Protein AF-A0A061GTA0-F1 (afdb_monomer_lite)

Sequence (933 aa):
MACRKNLREWRHTVELLHTHPSEIAGMGGYVFPLLKFSYDNLNEASAQNCFLYCSLFPEAYNIRIDELIDLWIGEGFLDGADPCGQGEYIVGTLKLAYLLESDESKQCVRMHDIVRHMALWLARDQGKNKNKVLVAKSGRITDQELTKWEEANWISLFGGSSRVKIDYSPSCHYLSTLLLRDAQLESFPKGFFDSMPALKVLDLSGNRGLVELPSNIGNVTTLRYLNLSLTSIAKLPTGLGNLRNLRCLLLDYTVNLKWIPKELISNLLCLQVYSKINGVTEDFLSVKVPPSAAEIAFLEVLECLGDIKKIGITLLCAPSFEKILRSCTLRSCIRKLTFIECTCLISIYFTEELSNLERLEIFHCSSLKQFKVSEGCKLCNLSKVYIGVCPLLLNLNCLAYVRNLEILTIVDCKSLKEVTSETMAFPGLKTISLTRLKNLKSICPSPSCFPSLLEIEVSKCPSLRQLPFDVESANFLQKIRGETEWWDGLVWDDEAVKDACLLKFISTPFELLQIKKDDAFPKTSSFKDGVQIVSQTEAETPPPAKLSKTDTYNQLNLEDTEALEYHNSRKEMMKKGKGTLRPNLKLFLPSPADISFPKFPTKSGSFKDGDLLVNKDGVRIVSQSEPEARPPIKPSEADMDNQLNLEDIDAIKVISNGNGRIVQLVQHKWTGQFFALKIIQMNIEESARKQIAIELKINQSSQCPYVVVCYQSFYTNGAISIILEYMDGGSLADFLKKVKSIPEPYLAAICKQVLKGLMYLHHEKHIIHRDLKPSKLLINHRGEVKITDFHVSAILASPSERANTFVGTYTCMSPERIVGASYGIKADIWSLGLVLLECATGKFPYTPPEQAEGWTNLYELMERIVEESPPCAPSEQFSPEFCSFISACLQKDPKERKSARELLVHSFLNMYDDLDVDLSSYFSNAKSPLESL

Foldseek 3Di:
DVPDDDPVSVVVVVVCCQPPVCPPVCQLPPVLVVLCVLLVPPPDPLLNVLLLVLLQDDAPDWAFQVRSLLVSVLLVSQPDPDSSVVSVVSVLSCVVSVQWDADPVSRTIHGHSSSSSSSLCVQCVVVPRNLQEAHDAADADDPVNLQSQLNYQEHHYEHYPDAYDDPDAHQNANHQYDHCYLRLYQDDDPCNCVSYQNYRYDAPENNQNHQDDHLCVLVNLNHAEDAPANYCHQAHHLSLLSNLNHQEDHHEQNQNPLDYPLSSLLSNLNHAYDAYHHDDDPCCVVDPDDPPVRLLVSVVSVLPNPNHAAYHDEDAEDVSVVSQLPRPSSLRHYQHYEYEPHQVPQEAEAAAESCNHAEYYYENNANHAYYYYDDPHDVNNHAYYYYENHQNHAEQQRQQRHANHAEEAYYQNANYQENHADAQGHNNYAEYHAYLHANHQAHYDALNRYNRYAEYAHENHQNHQEYRDDLVSLQNHQAYEYAPVNLVRHDDPDVSSNVSNVVRYDYDDPVCVVVVCPVPHDDDDDDDDDDDDDDDDDDDDDDDDDDDDDDDDDDDDDDDDDDDDDDDDDDDDDDDDDDDDDDDDDDDDDDPPPDPPDDDADPQQWDDDDQWTQGPVGIDGHDPPDCDQQDDDDLDPPPQPRDDDPVQKAFDAWPDDDDQKTWTWIAGNPNRDIWIKIKGQAPDDPSLVVVVQVLLVVQSPDPQQQAWRWRHWDDDDRIIITTIHDAPLAFQVVVCVLVLADDLLLLLLLLLSNLSQLCCQCPVVVFAQQQDARNQWGHHLQLHIHGDPSVVVVSCVDPVNVVVPPDDGCLLFALCVLVPHDDGSLRVLSSVLQRSLCRHNSHRQDDDPPPDPHDPDDVSSNCCNNPPDFGFRDPVRDDPQNRVLSVLSNDNPSVSRDGSVRSSPGCSSCVCVVVPDDSSVVSPVSDDPPPPD

InterPro domains:
  IPR000719 Protein kinase domain [PF00069] (653-909)
  IPR000719 Protein kinase domain [PS50011] (649-909)
  IPR011009 Protein kinase-like domain superfamily [SSF56112] (645-917)
  IPR032675 Leucine-rich repeat domain superfamily [G3DSA:3.80.10.10] (161-484)
  IPR036388 Winged helix-like DNA-binding domain superfamily [G3DSA:1.10.10.10] (34-120)
  IPR055414 Disease resistance R13L4/SHOC-2-like, LRR domain [PF23598] (171-459)
  IPR058922 Disease resistance protein, winged helix domain [PF23559] (56-119)

Secondary structure (DSSP, 8-state):
-TT--SHHHHHHHHHHHHH-GGGSTTIIIIIHHHHHHHHHT-S-HHHHHHHHHHTTSPTT--EEHHHHHHHHHHHTS--SS-HHHHHHHHHHHHHHTTSSEE-TTSSEEE--HHHHHHHHHHHTTTTT-SSSEEEEE-----HHHHGGGGG-SEEEEE--SS-----S----TT--EEEEES-------TTGGGG-TT--EEE-TT-TT-----GGGGG-TT--EEE-TT-------GGGGG-TT--EEE-TT-TT-----HHHHTT-TT--EEEEPPP--GGGGG--PPPHHHHHHHHHHHHT-TT--EEEEEE-SHHHHHHHHH-HHHHHHEEEEEEES-TT--EEEE-S--TT--EEEEES-TT--EEEE-TT---TT--EEEEES-TT----GGGGG-TT--EEEEE--TT-S-S---TT--TT--EEEEES-TT---S-S-GGG-TT--EEEEES-TT-------HHHHHH--EEEE-HHHHTT---S-HHHHHHHHTTEEE--TTGGGTTTTTTSPPPPP------------------------------------------------------PPP----PPPPTTS-----PPPTTS-EEETTEEEETTEEEE--TT----PPPPP--TTSGGGS--GGGEEEEEEEEEETTEEEEEEEETTT--EEEEEEEE----HHHHHHHHHHHHHGGG---TTB--EEEEEEETTEEEEEEE--TTEEHHHHHHHHSS--HHHHHHHHHHHHHHHHIIIIIS----S--SGGGEEE-TTS-EEE--TTHHHHTTSHHHHHH--SS--TT--HHHHTT----THHHHHHHHHHHHHHHHSS-S----TT-SS-SSHHHHHHHHHHSPPP---TTTS-HHHHHHHHHH--SSTTTSPPHHHHTT-GGGTTTGGG---HHHHHHHS--TTS--

Radius of gyration: 36.28 Å; chains: 1; bounding box: 116×102×75 Å

Organism: Theobroma cacao (NCBI:txid3641)

pLDDT: mean 76.27, std 21.51, range [21.72, 98.62]

Structure (mmCIF, N/CA/C/O backbone):
data_AF-A0A061GTA0-F1
#
_entry.id   AF-A0A061GTA0-F1
#
loop_
_atom_site.group_PDB
_atom_site.id
_atom_site.type_symbol
_atom_site.label_atom_id
_atom_site.label_alt_id
_atom_site.label_comp_id
_atom_site.label_asym_id
_atom_site.label_entity_id
_atom_site.label_seq_id
_atom_site.pdbx_PDB_ins_code
_atom_site.Cartn_x
_atom_site.Cartn_y
_atom_site.Cartn_z
_atom_site.occupancy
_atom_site.B_iso_or_equiv
_atom_site.auth_seq_id
_atom_site.auth_comp_id
_atom_site.auth_asym_id
_atom_site.auth_atom_id
_atom_site.pdbx_PDB_model_num
ATOM 1 N N . MET A 1 1 ? -6.473 -31.553 -17.416 1.00 48.03 1 MET A N 1
ATOM 2 C CA . MET A 1 1 ? -5.733 -32.339 -16.395 1.00 48.03 1 MET A CA 1
ATOM 3 C C . MET A 1 1 ? -6.376 -33.691 -16.087 1.00 48.03 1 MET A C 1
ATOM 5 O O . MET A 1 1 ? -5.634 -34.659 -16.006 1.00 48.03 1 MET A O 1
ATOM 9 N N . ALA A 1 2 ? -7.710 -33.796 -15.986 1.00 39.97 2 ALA A N 1
ATOM 10 C CA . ALA A 1 2 ? -8.455 -35.014 -15.604 1.00 39.97 2 ALA A CA 1
ATOM 11 C C . ALA A 1 2 ? -8.197 -36.314 -16.416 1.00 39.97 2 ALA A C 1
ATOM 13 O O . ALA A 1 2 ? -8.739 -37.358 -16.079 1.00 39.97 2 ALA A O 1
ATOM 14 N N . CYS A 1 3 ? -7.380 -36.280 -17.473 1.00 47.53 3 CYS A N 1
ATOM 15 C CA . CYS A 1 3 ? -7.116 -37.418 -18.359 1.00 47.53 3 CYS A CA 1
ATOM 16 C C . CYS A 1 3 ? -5.895 -38.272 -17.954 1.00 47.53 3 CYS A C 1
ATOM 18 O O . CYS A 1 3 ? -5.651 -39.296 -18.591 1.00 47.53 3 CYS A O 1
ATOM 20 N N . ARG A 1 4 ? -5.089 -37.846 -16.965 1.00 54.09 4 ARG A N 1
ATOM 21 C CA . ARG A 1 4 ? -3.875 -38.571 -16.534 1.00 54.09 4 ARG A CA 1
ATOM 22 C C . ARG A 1 4 ? -4.227 -39.748 -15.626 1.00 54.09 4 ARG A C 1
ATOM 24 O O . ARG A 1 4 ? -4.974 -39.570 -14.667 1.00 54.09 4 ARG A O 1
ATOM 31 N N . LYS A 1 5 ? -3.671 -40.932 -15.904 1.00 63.81 5 LYS A N 1
ATOM 32 C CA . LYS A 1 5 ? -4.087 -42.204 -15.276 1.00 63.81 5 LYS A CA 1
ATOM 33 C C . LYS A 1 5 ? -3.120 -42.762 -14.229 1.00 63.81 5 LYS A C 1
ATOM 35 O O . LYS A 1 5 ? -3.458 -43.739 -13.569 1.00 63.81 5 LYS A O 1
ATOM 40 N N . ASN A 1 6 ? -1.929 -42.184 -14.056 1.00 69.44 6 ASN A N 1
ATOM 41 C CA . ASN A 1 6 ? -0.966 -42.641 -13.046 1.00 69.44 6 ASN A CA 1
ATOM 42 C C . ASN A 1 6 ? -0.129 -41.502 -12.440 1.00 69.44 6 ASN A C 1
ATOM 44 O O . ASN A 1 6 ? -0.058 -40.392 -12.968 1.00 69.44 6 ASN A O 1
ATOM 48 N N . LEU A 1 7 ? 0.542 -41.807 -11.325 1.00 65.50 7 LEU A N 1
ATOM 49 C CA . LEU A 1 7 ? 1.320 -40.846 -10.537 1.00 65.50 7 LEU A CA 1
ATOM 50 C C . LEU A 1 7 ? 2.519 -40.245 -11.300 1.00 65.50 7 LEU A C 1
ATOM 52 O O . LEU A 1 7 ? 2.919 -39.122 -11.003 1.00 65.50 7 LEU A O 1
ATOM 56 N N . ARG A 1 8 ? 3.103 -40.966 -12.272 1.00 69.00 8 ARG A N 1
ATOM 57 C CA . ARG A 1 8 ? 4.239 -40.463 -13.070 1.00 69.00 8 ARG A CA 1
ATOM 58 C C . ARG A 1 8 ? 3.771 -39.436 -14.096 1.00 69.00 8 ARG A C 1
ATOM 60 O O . ARG A 1 8 ? 4.341 -38.354 -14.159 1.00 69.00 8 ARG A O 1
ATOM 67 N N . GLU A 1 9 ? 2.689 -39.728 -14.819 1.00 68.50 9 GLU A N 1
ATOM 68 C CA . GLU A 1 9 ? 2.014 -38.758 -15.691 1.00 68.50 9 GLU A CA 1
ATOM 69 C C . GLU A 1 9 ? 1.574 -37.504 -14.929 1.00 68.50 9 GLU A C 1
ATOM 71 O O . GLU A 1 9 ? 1.699 -36.395 -15.449 1.00 68.50 9 GLU A O 1
ATOM 76 N N . TRP A 1 10 ? 1.065 -37.670 -13.703 1.00 65.06 10 TRP A N 1
ATOM 77 C CA . TRP A 1 10 ? 0.664 -36.551 -12.851 1.00 65.06 10 TRP A CA 1
ATOM 78 C C . TRP A 1 10 ? 1.864 -35.693 -12.438 1.00 65.06 10 TRP A C 1
ATOM 80 O O . TRP A 1 10 ? 1.846 -34.490 -12.684 1.00 65.06 10 TRP A O 1
ATOM 90 N N . ARG A 1 11 ? 2.937 -36.303 -11.908 1.00 67.38 11 ARG A N 1
ATOM 91 C CA . ARG A 1 11 ? 4.183 -35.592 -11.559 1.00 67.38 11 ARG A CA 1
ATOM 92 C C . ARG A 1 11 ? 4.781 -34.861 -12.760 1.00 67.38 11 ARG A C 1
ATOM 94 O O . ARG A 1 11 ? 5.059 -33.677 -12.649 1.00 67.38 11 ARG A O 1
ATOM 101 N N . HIS A 1 12 ? 4.877 -35.518 -13.913 1.00 70.44 12 HIS A N 1
ATOM 102 C CA . HIS A 1 12 ? 5.381 -34.901 -15.141 1.00 70.44 12 HIS A CA 1
ATOM 103 C C . HIS A 1 12 ? 4.465 -33.775 -15.665 1.00 70.44 12 HIS A C 1
ATOM 105 O O . HIS A 1 12 ? 4.938 -32.783 -16.206 1.00 70.44 12 HIS A O 1
ATOM 111 N N . THR A 1 13 ? 3.144 -33.867 -15.461 1.00 63.06 13 THR A N 1
ATOM 112 C CA . THR A 1 13 ? 2.215 -32.772 -15.810 1.00 63.06 13 THR A CA 1
ATOM 113 C C . THR A 1 13 ? 2.335 -31.584 -14.846 1.00 63.06 13 THR A C 1
ATOM 115 O O . THR A 1 13 ? 2.173 -30.448 -15.279 1.00 63.06 13 THR A O 1
ATOM 118 N N . VAL A 1 14 ? 2.659 -31.817 -13.570 1.00 63.97 14 VAL A N 1
ATOM 119 C CA . VAL A 1 14 ? 2.977 -30.759 -12.589 1.00 63.97 14 VAL A CA 1
ATOM 120 C C . VAL A 1 14 ? 4.335 -30.115 -12.886 1.00 63.97 14 VAL A C 1
ATOM 122 O O . VAL A 1 14 ? 4.463 -28.898 -12.872 1.00 63.97 14 VAL A O 1
ATOM 125 N N . GLU A 1 15 ? 5.334 -30.908 -13.255 1.00 67.06 15 GLU A N 1
ATOM 126 C CA . GLU A 1 15 ? 6.640 -30.428 -13.722 1.00 67.06 15 GLU A CA 1
ATOM 127 C C . GLU A 1 15 ? 6.512 -29.571 -14.998 1.00 67.06 15 GLU A C 1
ATOM 129 O O . GLU A 1 15 ? 7.105 -28.495 -15.092 1.00 67.06 15 GLU A O 1
ATOM 134 N N . LEU A 1 16 ? 5.648 -29.972 -15.939 1.00 66.81 16 LEU A N 1
ATOM 135 C CA . LEU A 1 16 ? 5.261 -29.152 -17.094 1.00 66.81 16 LEU A CA 1
ATOM 136 C C . LEU A 1 16 ? 4.501 -27.874 -16.699 1.00 66.81 16 LEU A C 1
ATOM 138 O O . LEU A 1 16 ? 4.692 -26.858 -17.359 1.00 66.81 16 LEU A O 1
ATOM 142 N N . LEU A 1 17 ? 3.685 -27.878 -15.636 1.00 65.06 17 LEU A N 1
ATOM 143 C CA . LEU A 1 17 ? 3.000 -26.666 -15.151 1.00 65.06 17 LEU A CA 1
ATOM 144 C C . LEU A 1 17 ? 3.989 -25.620 -14.627 1.00 65.06 17 LEU A C 1
ATOM 146 O O . LEU A 1 17 ? 3.835 -24.445 -14.939 1.00 65.06 17 LEU A O 1
ATOM 150 N N . HIS A 1 18 ? 5.008 -26.036 -13.872 1.00 61.31 18 HIS A N 1
ATOM 151 C CA . HIS A 1 18 ? 6.006 -25.113 -13.318 1.00 61.31 18 HIS A CA 1
ATOM 152 C C . HIS A 1 18 ? 7.098 -24.695 -14.319 1.00 61.31 18 HIS A C 1
ATOM 154 O O . HIS A 1 18 ? 7.814 -23.730 -14.061 1.00 61.31 18 HIS A O 1
ATOM 160 N N . THR A 1 19 ? 7.260 -25.402 -15.446 1.00 60.12 19 THR A N 1
ATOM 161 C CA . THR A 1 19 ? 8.338 -25.119 -16.419 1.00 60.12 19 THR A CA 1
ATOM 162 C C . THR A 1 19 ? 7.836 -24.603 -17.769 1.00 60.12 19 THR A C 1
ATOM 164 O O . THR A 1 19 ? 8.342 -23.596 -18.260 1.00 60.12 19 THR A O 1
ATOM 167 N N . HIS A 1 20 ? 6.836 -25.256 -18.369 1.00 66.75 20 HIS A N 1
ATOM 168 C CA . HIS A 1 20 ? 6.352 -24.985 -19.729 1.00 66.75 20 HIS A CA 1
ATOM 169 C C . HIS A 1 20 ? 4.808 -25.018 -19.817 1.00 66.75 20 HIS A C 1
ATOM 171 O O . HIS A 1 20 ? 4.242 -25.736 -20.646 1.00 66.75 20 HIS A O 1
ATOM 177 N N . PRO A 1 21 ? 4.084 -24.230 -18.997 1.00 64.69 21 PRO A N 1
ATOM 178 C CA . PRO A 1 21 ? 2.625 -24.318 -18.874 1.00 64.69 21 PRO A CA 1
ATOM 179 C C . PRO A 1 21 ? 1.881 -24.073 -20.193 1.00 64.69 21 PRO A C 1
ATOM 181 O O . PRO A 1 21 ? 0.843 -24.685 -20.428 1.00 64.69 21 PRO A O 1
ATOM 184 N N . SER A 1 22 ? 2.420 -23.250 -21.099 1.00 64.56 22 SER A N 1
ATOM 185 C CA . SER A 1 22 ? 1.856 -23.019 -22.439 1.00 64.56 22 SER A CA 1
ATOM 186 C C . SER A 1 22 ? 1.857 -24.256 -23.348 1.00 64.56 22 SER A C 1
ATOM 188 O O . SER A 1 22 ? 1.065 -24.314 -24.285 1.00 64.56 22 SER A O 1
ATOM 190 N N . GLU A 1 23 ? 2.735 -25.231 -23.091 1.00 68.12 23 GLU A N 1
ATOM 191 C CA . GLU A 1 23 ? 2.877 -26.466 -23.882 1.00 68.12 23 GLU A CA 1
ATOM 192 C C . GLU A 1 23 ? 1.892 -27.560 -23.430 1.00 68.12 23 GLU A C 1
ATOM 194 O O . GLU A 1 23 ? 1.716 -28.581 -24.096 1.00 68.12 23 GLU A O 1
ATOM 199 N N . ILE A 1 24 ? 1.180 -27.330 -22.322 1.00 69.81 24 ILE A N 1
ATOM 200 C CA . ILE A 1 24 ? 0.100 -28.201 -21.867 1.00 69.81 24 ILE A CA 1
ATOM 201 C C . ILE A 1 24 ? -1.116 -28.002 -22.773 1.00 69.81 24 ILE A C 1
ATOM 203 O O . ILE A 1 24 ? -1.703 -26.918 -22.828 1.00 69.81 24 ILE A O 1
ATOM 207 N N . ALA A 1 25 ? -1.545 -29.080 -23.432 1.00 64.75 25 ALA A N 1
ATOM 208 C CA . ALA A 1 25 ? -2.754 -29.103 -24.250 1.00 64.75 25 ALA A CA 1
ATOM 209 C C . ALA A 1 25 ? -3.961 -28.528 -23.479 1.00 64.75 25 ALA A C 1
ATOM 211 O O . ALA A 1 25 ? -4.374 -29.064 -22.447 1.00 64.75 25 ALA A O 1
ATOM 212 N N . GLY A 1 26 ? -4.501 -27.417 -23.988 1.00 64.56 26 GLY A N 1
ATOM 213 C CA . GLY A 1 26 ? -5.561 -26.628 -23.354 1.00 64.56 26 GLY A CA 1
ATOM 214 C C . GLY A 1 26 ? -5.117 -25.241 -22.871 1.00 64.56 26 GLY A C 1
ATOM 215 O O . GLY A 1 26 ? -5.885 -24.293 -23.012 1.00 64.56 26 GLY A O 1
ATOM 216 N N . MET A 1 27 ? -3.888 -25.076 -22.365 1.00 71.69 27 MET A N 1
ATOM 217 C CA . MET A 1 27 ? -3.460 -23.817 -21.735 1.00 71.69 27 MET A CA 1
ATOM 218 C C . MET A 1 27 ? -3.352 -22.661 -22.734 1.00 71.69 27 MET A C 1
ATOM 220 O O . MET A 1 27 ? -4.172 -21.746 -22.692 1.00 71.69 27 MET A O 1
ATOM 224 N N . GLY A 1 28 ? -2.407 -22.722 -23.679 1.00 66.62 28 GLY A N 1
ATOM 225 C CA . GLY A 1 28 ? -2.210 -21.645 -24.660 1.00 66.62 28 GLY A CA 1
ATOM 226 C C . GLY A 1 28 ? -3.371 -21.456 -25.648 1.00 66.62 28 GLY A C 1
ATOM 227 O O . GLY A 1 28 ? -3.536 -20.369 -26.188 1.00 66.62 28 GLY A O 1
ATOM 228 N N . GLY A 1 29 ? -4.181 -22.497 -25.876 1.00 67.19 29 GLY A N 1
ATOM 229 C CA . GLY A 1 29 ? -5.280 -22.476 -26.851 1.00 67.19 29 GLY A CA 1
ATOM 230 C C . GLY A 1 29 ? -6.663 -22.122 -26.294 1.00 67.19 29 GLY A C 1
ATOM 231 O O . GLY A 1 29 ? -7.526 -21.736 -27.073 1.00 67.19 29 GLY A O 1
ATOM 232 N N . TYR A 1 30 ? -6.890 -22.259 -24.981 1.00 67.75 30 TYR A N 1
ATOM 233 C CA . TYR A 1 30 ? -8.213 -22.054 -24.368 1.00 67.75 30 TYR A CA 1
ATOM 234 C C . TYR A 1 30 ? -8.135 -21.284 -23.041 1.00 67.75 30 TYR A C 1
ATOM 236 O O . TYR A 1 30 ? -8.844 -20.298 -22.873 1.00 67.75 30 TYR A O 1
ATOM 244 N N . VAL A 1 31 ? -7.257 -21.676 -22.107 1.00 72.31 31 VAL A N 1
ATOM 245 C CA . VAL A 1 31 ? -7.199 -21.045 -20.770 1.00 72.31 31 VAL A CA 1
ATOM 246 C C . VAL A 1 31 ? -6.596 -19.639 -20.822 1.00 72.31 31 VAL A C 1
ATOM 248 O O . VAL A 1 31 ? -7.194 -18.699 -20.304 1.00 72.31 31 VAL A O 1
ATOM 251 N N . PHE A 1 32 ? -5.438 -19.465 -21.467 1.00 78.75 32 PHE A N 1
ATOM 252 C CA . PHE A 1 32 ? -4.806 -18.148 -21.579 1.00 78.75 32 PHE A CA 1
ATOM 253 C C . PHE A 1 32 ? -5.643 -17.158 -22.409 1.00 78.75 32 PHE A C 1
ATOM 255 O O . PHE A 1 32 ? -5.789 -16.034 -21.944 1.00 78.75 32 PHE A O 1
ATOM 262 N N . PRO A 1 33 ? -6.277 -17.526 -23.544 1.00 77.31 33 PRO A N 1
ATOM 263 C CA . PRO A 1 33 ? -7.227 -16.647 -24.233 1.00 77.31 33 PRO A CA 1
ATOM 264 C C . PRO A 1 33 ? -8.416 -16.176 -23.379 1.00 77.31 33 PRO A C 1
ATOM 266 O O . PRO A 1 33 ? -8.844 -15.039 -23.542 1.00 77.31 33 PRO A O 1
ATOM 269 N N . LEU A 1 34 ? -8.926 -17.002 -22.455 1.00 73.94 34 LEU A N 1
ATOM 270 C CA . LEU A 1 34 ? -9.999 -16.595 -21.535 1.00 73.94 34 LEU A CA 1
ATOM 271 C C . LEU A 1 34 ? -9.497 -15.611 -20.468 1.00 73.94 34 LEU A C 1
ATOM 273 O O . LEU A 1 34 ? -10.114 -14.572 -20.255 1.00 73.94 34 LEU A O 1
ATOM 277 N N . LEU A 1 35 ? -8.355 -15.896 -19.834 1.00 75.38 35 LEU A N 1
ATOM 278 C CA . LEU A 1 35 ? -7.754 -15.003 -18.831 1.00 75.38 35 LEU A CA 1
ATOM 279 C C . LEU A 1 35 ? -7.250 -13.681 -19.443 1.00 75.38 35 LEU A C 1
ATOM 281 O O . LEU A 1 35 ? -7.280 -12.638 -18.789 1.00 75.38 35 LEU A O 1
ATOM 285 N N . LYS A 1 36 ? -6.848 -13.705 -20.722 1.00 84.50 36 LYS A N 1
ATOM 286 C CA . LYS A 1 36 ? -6.403 -12.536 -21.497 1.00 84.50 36 LYS A CA 1
ATOM 287 C C . LYS A 1 36 ? -7.489 -11.461 -21.594 1.00 84.50 36 LYS A C 1
ATOM 289 O O . LYS A 1 36 ? -7.143 -10.297 -21.748 1.00 84.50 36 LYS A O 1
ATOM 294 N N . PHE A 1 37 ? -8.767 -11.801 -21.407 1.00 82.56 37 PHE A N 1
ATOM 295 C CA . PHE A 1 37 ? -9.852 -10.821 -21.340 1.00 82.56 37 PHE A CA 1
ATOM 296 C C . PHE A 1 37 ? -9.600 -9.724 -20.286 1.00 82.56 37 PHE A C 1
ATOM 298 O O . PHE A 1 37 ? -9.757 -8.546 -20.595 1.00 82.56 37 PHE A O 1
ATOM 305 N N . SER A 1 38 ? -9.122 -10.061 -19.080 1.00 79.88 38 SER A N 1
ATOM 306 C CA . SER A 1 38 ? -8.795 -9.047 -18.056 1.00 79.88 38 SER A CA 1
ATOM 307 C C . SER A 1 38 ? -7.615 -8.146 -18.443 1.00 79.88 38 SER A C 1
ATOM 309 O O . SER A 1 38 ? -7.524 -7.021 -17.964 1.00 79.88 38 SER A O 1
ATOM 311 N N . TYR A 1 39 ? -6.715 -8.624 -19.308 1.00 88.75 39 TYR A N 1
ATOM 312 C CA . TYR A 1 39 ? -5.573 -7.866 -19.832 1.00 88.75 39 TYR A CA 1
ATOM 313 C C . TYR A 1 39 ? -5.954 -6.988 -21.039 1.00 88.75 39 TYR A C 1
ATOM 315 O O . TYR A 1 39 ? -5.483 -5.858 -21.166 1.00 88.75 39 TYR A O 1
ATOM 323 N N . ASP A 1 40 ? -6.838 -7.483 -21.907 1.00 87.62 40 ASP A N 1
ATOM 324 C CA . ASP A 1 40 ? -7.322 -6.762 -23.090 1.00 87.62 40 ASP A CA 1
ATOM 325 C C . ASP A 1 40 ? -8.212 -5.567 -22.722 1.00 87.62 40 ASP A C 1
ATOM 327 O O . ASP A 1 40 ? -8.214 -4.570 -23.437 1.00 87.62 40 ASP A O 1
ATOM 331 N N . ASN A 1 41 ? -8.912 -5.636 -21.584 1.00 85.69 41 ASN A N 1
ATOM 332 C CA . ASN A 1 41 ? -9.704 -4.530 -21.032 1.00 85.69 41 ASN A CA 1
ATOM 333 C C . ASN A 1 41 ? -8.877 -3.538 -20.177 1.00 85.69 41 ASN A C 1
ATOM 335 O O . ASN A 1 41 ? -9.447 -2.704 -19.473 1.00 85.69 41 ASN A O 1
ATOM 339 N N . LEU A 1 42 ? -7.539 -3.599 -20.206 1.00 87.31 42 LEU A N 1
ATOM 340 C CA . LEU A 1 42 ? -6.695 -2.562 -19.605 1.00 87.31 42 LEU A CA 1
ATOM 341 C C . LEU A 1 42 ? -6.627 -1.344 -20.538 1.00 87.31 42 LEU A C 1
ATOM 343 O O . LEU A 1 42 ? -5.961 -1.381 -21.568 1.00 87.31 42 LEU A O 1
ATOM 347 N N . ASN A 1 43 ? -7.281 -0.252 -20.135 1.00 72.44 43 ASN A N 1
ATOM 348 C CA . ASN A 1 43 ? -7.489 0.966 -20.937 1.00 72.44 43 ASN A CA 1
ATOM 349 C C . ASN A 1 43 ? -6.214 1.693 -21.427 1.00 72.44 43 ASN A C 1
ATOM 351 O O . ASN A 1 43 ? -6.321 2.607 -22.241 1.00 72.44 43 ASN A O 1
ATOM 355 N N . GLU A 1 44 ? -5.022 1.333 -20.941 1.00 82.06 44 GLU A N 1
ATOM 356 C CA . GLU A 1 44 ? -3.753 1.976 -21.304 1.00 82.06 44 GLU A CA 1
ATOM 357 C C . GLU A 1 44 ? -2.644 0.959 -21.599 1.00 82.06 44 GLU A C 1
ATOM 359 O O . GLU A 1 44 ? -2.418 0.011 -20.841 1.00 82.06 44 GLU A O 1
ATOM 364 N N . ALA A 1 45 ? -1.849 1.234 -22.639 1.00 88.69 45 ALA A N 1
ATOM 365 C CA . ALA A 1 45 ? -0.659 0.449 -22.968 1.00 88.69 45 ALA A CA 1
ATOM 366 C C . ALA A 1 45 ? 0.394 0.457 -21.839 1.00 88.69 45 ALA A C 1
ATOM 368 O O . ALA A 1 45 ? 1.084 -0.543 -21.641 1.00 88.69 45 ALA A O 1
ATOM 369 N N . SER A 1 46 ? 0.497 1.538 -21.051 1.00 91.19 46 SER A N 1
ATOM 370 C CA . SER A 1 46 ? 1.349 1.560 -19.852 1.00 91.19 46 SER A CA 1
ATOM 371 C C . SER A 1 46 ? 0.875 0.548 -18.808 1.00 91.19 46 SER A C 1
ATOM 373 O O . SER A 1 46 ? 1.693 -0.228 -18.326 1.00 91.19 46 SER A O 1
ATOM 375 N N . ALA A 1 47 ? -0.431 0.461 -18.526 1.00 92.81 47 ALA A N 1
ATOM 376 C CA . ALA A 1 47 ? -0.973 -0.539 -17.600 1.00 92.81 47 ALA A CA 1
ATOM 377 C C . ALA A 1 47 ? -0.717 -1.981 -18.082 1.00 92.81 47 ALA A C 1
ATOM 379 O O . ALA A 1 47 ? -0.344 -2.844 -17.284 1.00 92.81 47 ALA A O 1
ATOM 380 N N . GLN A 1 48 ? -0.841 -2.230 -19.391 1.00 95.06 48 GLN A N 1
ATOM 381 C CA . GLN A 1 48 ? -0.502 -3.518 -20.004 1.00 95.06 48 GLN A CA 1
ATOM 382 C C . GLN A 1 48 ? 0.990 -3.863 -19.861 1.00 95.06 48 GLN A C 1
ATOM 384 O O . GLN A 1 48 ? 1.317 -4.967 -19.424 1.00 95.06 48 GLN A O 1
ATOM 389 N N . ASN A 1 49 ? 1.901 -2.934 -20.170 1.00 95.50 49 ASN A N 1
ATOM 390 C CA . ASN A 1 49 ? 3.346 -3.152 -20.024 1.00 95.50 49 ASN A CA 1
ATOM 391 C C . ASN A 1 49 ? 3.747 -3.372 -18.557 1.00 95.50 49 ASN A C 1
ATOM 393 O O . ASN A 1 49 ? 4.470 -4.320 -18.251 1.00 95.50 49 ASN A O 1
ATOM 397 N N . CYS A 1 50 ? 3.209 -2.561 -17.642 1.00 96.69 50 CYS A N 1
ATOM 398 C CA . CYS A 1 50 ? 3.387 -2.704 -16.200 1.00 96.69 50 CYS A CA 1
ATOM 399 C C . CYS A 1 50 ? 2.953 -4.092 -15.692 1.00 96.69 50 CYS A C 1
ATOM 401 O O . CYS A 1 50 ? 3.695 -4.724 -14.938 1.00 96.69 50 CYS A O 1
ATOM 403 N N . PHE A 1 51 ? 1.808 -4.611 -16.157 1.00 96.62 51 PHE A N 1
ATOM 404 C CA . PHE A 1 51 ? 1.359 -5.974 -15.851 1.00 96.62 51 PHE A CA 1
ATOM 405 C C . PHE A 1 51 ? 2.316 -7.053 -16.374 1.00 96.62 51 PHE A C 1
ATOM 407 O O . PHE A 1 51 ? 2.689 -7.954 -15.621 1.00 96.62 51 PHE A O 1
ATOM 414 N N . LEU A 1 52 ? 2.736 -6.970 -17.643 1.00 96.38 52 LEU A N 1
ATOM 415 C CA . LEU A 1 52 ? 3.673 -7.943 -18.217 1.00 96.38 52 LEU A CA 1
ATOM 416 C C . LEU A 1 52 ? 5.008 -7.947 -17.458 1.00 96.38 52 LEU A C 1
ATOM 418 O O . LEU A 1 52 ? 5.581 -9.013 -17.226 1.00 96.38 52 LEU A O 1
ATOM 422 N N . TYR A 1 53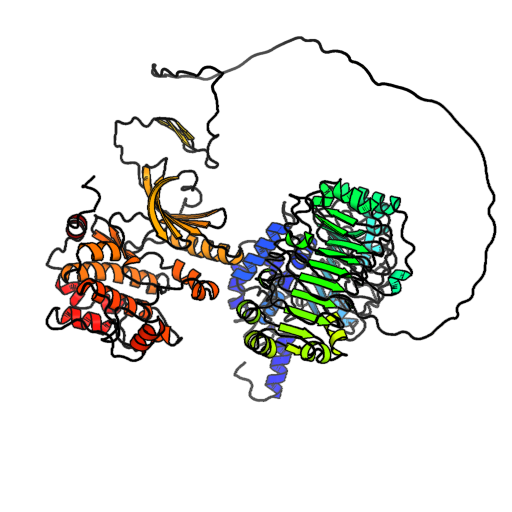 ? 5.463 -6.779 -17.006 1.00 97.06 53 TYR A N 1
ATOM 423 C CA . TYR A 1 53 ? 6.694 -6.622 -16.238 1.00 97.06 53 TYR A CA 1
ATOM 424 C C . TYR A 1 53 ? 6.652 -7.308 -14.860 1.00 97.06 53 TYR A C 1
ATOM 426 O O . TYR A 1 53 ? 7.648 -7.888 -14.429 1.00 97.06 53 TYR A O 1
ATOM 434 N N . CYS A 1 54 ? 5.492 -7.352 -14.190 1.00 95.44 54 CYS A N 1
ATOM 435 C CA . CYS A 1 54 ? 5.330 -8.104 -12.935 1.00 95.44 54 CYS A CA 1
ATOM 436 C C . CYS A 1 54 ? 5.664 -9.602 -13.074 1.00 95.44 54 CYS A C 1
ATOM 438 O O . CYS A 1 54 ? 5.997 -10.253 -12.085 1.00 95.44 54 CYS A O 1
ATOM 440 N N . SER A 1 55 ? 5.605 -10.164 -14.287 1.00 94.00 55 SER A N 1
ATOM 441 C CA . SER A 1 55 ? 5.916 -11.579 -14.529 1.00 94.00 55 SER A CA 1
ATOM 442 C C . SER A 1 55 ? 7.404 -11.940 -14.377 1.00 94.00 55 SER A C 1
ATOM 444 O O . SER A 1 55 ? 7.741 -13.123 -14.257 1.00 94.00 55 SER A O 1
ATOM 446 N N . LEU A 1 56 ? 8.284 -10.929 -14.315 1.00 94.06 56 LEU A N 1
ATOM 447 C CA . LEU A 1 56 ? 9.715 -11.085 -14.041 1.00 94.06 56 LEU A CA 1
ATOM 448 C C . LEU A 1 56 ? 10.009 -11.589 -12.623 1.00 94.06 56 LEU A C 1
ATOM 450 O O . LEU A 1 56 ? 11.059 -12.190 -12.400 1.00 94.06 56 LEU A O 1
ATOM 454 N N . PHE A 1 57 ? 9.103 -11.380 -11.670 1.00 91.62 57 PHE A N 1
ATOM 455 C CA . PHE A 1 57 ? 9.272 -11.863 -10.301 1.00 91.62 57 PHE A CA 1
ATOM 456 C C . PHE A 1 57 ? 8.958 -13.372 -10.191 1.00 91.62 57 PHE A C 1
ATOM 458 O O . PHE A 1 57 ? 8.270 -13.925 -11.059 1.00 91.62 57 PHE A O 1
ATOM 465 N N . PRO A 1 58 ? 9.464 -14.085 -9.165 1.00 87.12 58 PRO A N 1
ATOM 466 C CA . PRO A 1 58 ? 9.159 -15.503 -8.954 1.00 87.12 58 PRO A CA 1
ATOM 467 C C . PRO A 1 58 ? 7.687 -15.803 -8.618 1.00 87.12 58 PRO A C 1
ATOM 469 O O . PRO A 1 58 ? 6.923 -14.931 -8.212 1.00 87.12 58 PRO A O 1
ATOM 472 N N . GLU A 1 59 ? 7.310 -17.077 -8.746 1.00 83.44 59 GLU A N 1
ATOM 473 C CA . GLU A 1 59 ? 6.029 -17.622 -8.259 1.00 83.44 59 GLU A CA 1
ATOM 474 C C . GLU A 1 59 ? 5.860 -17.361 -6.754 1.00 83.44 59 GLU A C 1
ATOM 476 O O . GLU A 1 59 ? 6.824 -17.477 -5.991 1.00 83.44 59 GLU A O 1
ATOM 481 N N . ALA A 1 60 ? 4.645 -16.977 -6.351 1.00 75.69 60 ALA A N 1
ATOM 482 C CA . ALA A 1 60 ? 4.276 -16.538 -4.998 1.00 75.69 60 ALA A CA 1
ATOM 483 C C . ALA A 1 60 ? 5.129 -15.410 -4.348 1.00 75.69 60 ALA A C 1
ATOM 485 O O . ALA A 1 60 ? 5.002 -15.188 -3.144 1.00 75.69 60 ALA A O 1
ATOM 486 N N . TYR A 1 61 ? 5.966 -14.677 -5.095 1.00 84.69 61 TYR A N 1
ATOM 487 C CA . TYR A 1 61 ? 6.807 -13.604 -4.539 1.00 84.69 61 TYR A CA 1
ATOM 488 C C . TYR A 1 61 ? 5.995 -12.343 -4.183 1.00 84.69 61 TYR A C 1
ATOM 490 O O . TYR A 1 61 ? 5.225 -11.843 -5.005 1.00 84.69 61 TYR A O 1
ATOM 498 N N . ASN A 1 62 ? 6.212 -11.799 -2.981 1.00 85.88 62 ASN A N 1
ATOM 499 C CA . ASN A 1 62 ? 5.621 -10.534 -2.534 1.00 85.88 62 ASN A CA 1
ATOM 500 C C . ASN A 1 62 ? 6.490 -9.353 -2.997 1.00 85.88 62 ASN A C 1
ATOM 502 O O . ASN A 1 62 ? 7.562 -9.099 -2.453 1.00 85.88 62 ASN A O 1
ATOM 506 N N . ILE A 1 63 ? 6.014 -8.624 -4.004 1.00 89.50 63 ILE A N 1
ATOM 507 C CA . ILE A 1 63 ? 6.666 -7.447 -4.583 1.00 89.50 63 ILE A CA 1
ATOM 508 C C . ILE A 1 63 ? 6.202 -6.202 -3.822 1.00 89.50 63 ILE A C 1
ATOM 510 O O . ILE A 1 63 ? 5.002 -5.947 -3.748 1.00 89.50 63 ILE A O 1
ATOM 514 N N . ARG A 1 64 ? 7.117 -5.391 -3.289 1.00 89.81 64 ARG A N 1
ATOM 515 C CA . ARG A 1 64 ? 6.753 -4.124 -2.628 1.00 89.81 64 ARG A CA 1
ATOM 516 C C . ARG A 1 64 ? 6.311 -3.088 -3.670 1.00 89.81 64 ARG A C 1
ATOM 518 O O . ARG A 1 64 ? 6.916 -2.982 -4.737 1.00 89.81 64 ARG A O 1
ATOM 525 N N . ILE A 1 65 ? 5.249 -2.336 -3.378 1.00 89.94 65 ILE A N 1
ATOM 526 C CA . ILE A 1 65 ? 4.614 -1.431 -4.357 1.00 89.94 65 ILE A CA 1
ATOM 527 C C . ILE A 1 65 ? 5.532 -0.262 -4.750 1.00 89.94 65 ILE A C 1
ATOM 529 O O . ILE A 1 65 ? 5.600 0.083 -5.928 1.00 89.94 65 ILE A O 1
ATOM 533 N N . ASP A 1 66 ? 6.280 0.304 -3.799 1.00 88.38 66 ASP A N 1
ATOM 534 C CA . ASP A 1 66 ? 7.255 1.378 -4.045 1.00 88.38 66 ASP A CA 1
ATOM 535 C C . ASP A 1 66 ? 8.338 0.950 -5.046 1.00 88.38 66 ASP A C 1
ATOM 537 O O . ASP A 1 66 ? 8.659 1.677 -5.986 1.00 88.38 66 ASP A O 1
ATOM 541 N N . GLU A 1 67 ? 8.851 -0.265 -4.865 1.00 91.94 67 GLU A N 1
ATOM 542 C CA . GLU A 1 67 ? 9.904 -0.868 -5.676 1.00 91.94 67 GLU A CA 1
ATOM 543 C C . GLU A 1 67 ? 9.434 -1.185 -7.098 1.00 91.94 67 GLU A C 1
ATOM 545 O O . GLU A 1 67 ? 10.149 -0.923 -8.065 1.00 91.94 67 GLU A O 1
ATOM 550 N N . LEU A 1 68 ? 8.215 -1.718 -7.229 1.00 95.00 68 LEU A N 1
ATOM 551 C CA . LEU A 1 68 ? 7.602 -2.030 -8.517 1.00 95.00 68 LEU A CA 1
ATOM 552 C C . LEU A 1 68 ? 7.393 -0.765 -9.363 1.00 95.00 68 LEU A C 1
ATOM 554 O O . LEU A 1 68 ? 7.681 -0.768 -10.559 1.00 95.00 68 LEU A O 1
ATOM 558 N N . ILE A 1 69 ? 6.954 0.326 -8.728 1.00 94.00 69 ILE A N 1
ATOM 559 C CA . ILE A 1 69 ? 6.783 1.631 -9.375 1.00 94.00 69 ILE A CA 1
ATOM 560 C C . ILE A 1 69 ? 8.141 2.212 -9.792 1.00 94.00 69 ILE A C 1
ATOM 562 O O . ILE A 1 69 ? 8.286 2.637 -10.939 1.00 94.00 69 ILE A O 1
ATOM 566 N N . ASP A 1 70 ? 9.157 2.170 -8.924 1.00 92.88 70 ASP A N 1
ATOM 567 C CA . ASP A 1 70 ? 10.500 2.671 -9.259 1.00 92.88 70 ASP A CA 1
ATOM 568 C C . ASP A 1 70 ? 11.152 1.875 -10.413 1.00 92.88 70 ASP A C 1
ATOM 570 O O . ASP A 1 70 ? 11.844 2.458 -11.253 1.00 92.88 70 ASP A O 1
ATOM 574 N N . LEU A 1 71 ? 10.866 0.572 -10.535 1.00 96.69 71 LEU A N 1
ATOM 575 C CA . LEU A 1 71 ? 11.272 -0.249 -11.685 1.00 96.69 71 LEU A CA 1
ATOM 576 C C . LEU A 1 71 ? 10.518 0.116 -12.980 1.00 96.69 71 LEU A C 1
ATOM 578 O O . LEU A 1 71 ? 11.136 0.190 -14.041 1.00 96.69 71 LEU A O 1
ATOM 582 N N . TRP A 1 72 ? 9.208 0.386 -12.919 1.00 96.75 72 TRP A N 1
ATOM 583 C CA . TRP A 1 72 ? 8.420 0.832 -14.082 1.00 96.75 72 TRP A CA 1
ATOM 584 C C . TRP A 1 72 ? 8.827 2.231 -14.586 1.00 96.75 72 TRP A C 1
ATOM 586 O O . TRP A 1 72 ? 8.812 2.486 -15.795 1.00 96.75 72 TRP A O 1
ATOM 596 N N . ILE A 1 73 ? 9.239 3.121 -13.675 1.00 93.00 73 ILE A N 1
ATOM 597 C CA . ILE A 1 73 ? 9.890 4.408 -13.986 1.00 93.00 73 ILE A CA 1
ATOM 598 C C . ILE A 1 73 ? 11.257 4.165 -14.653 1.00 93.00 73 ILE A C 1
ATOM 600 O O . ILE A 1 73 ? 11.605 4.829 -15.635 1.00 93.00 73 ILE A O 1
ATOM 604 N N . GLY A 1 74 ? 12.004 3.169 -14.164 1.00 94.56 74 GLY A N 1
ATOM 605 C CA . GLY A 1 74 ? 13.247 2.684 -14.762 1.00 94.56 74 GLY A CA 1
ATOM 606 C C . GLY A 1 74 ? 13.084 2.229 -16.216 1.00 94.56 74 GLY A C 1
ATOM 607 O O . GLY A 1 74 ? 13.797 2.710 -17.091 1.00 94.56 74 GLY A O 1
ATOM 608 N N . GLU A 1 75 ? 12.107 1.370 -16.514 1.00 95.94 75 GLU A N 1
ATOM 609 C CA . GLU A 1 75 ? 11.827 0.942 -17.896 1.00 95.94 75 GLU A CA 1
ATOM 610 C C . GLU A 1 75 ? 11.281 2.069 -18.794 1.00 95.94 75 GLU A C 1
ATOM 612 O O . GLU A 1 75 ? 11.409 1.997 -20.021 1.00 95.94 75 GLU A O 1
ATOM 617 N N . GLY A 1 76 ? 10.682 3.108 -18.203 1.00 93.44 76 GLY A N 1
ATOM 618 C CA . GLY A 1 76 ? 10.022 4.194 -18.930 1.00 93.44 76 GLY A CA 1
ATOM 619 C C . GLY A 1 76 ? 8.582 3.897 -19.346 1.00 93.44 76 GLY A C 1
ATOM 620 O O . GLY A 1 76 ? 8.103 4.468 -20.320 1.00 93.44 76 GLY A O 1
ATOM 621 N N . PHE A 1 77 ? 7.867 3.027 -18.622 1.00 95.00 77 PHE A N 1
ATOM 622 C CA . PHE A 1 77 ? 6.409 2.899 -18.793 1.00 95.00 77 PHE A CA 1
ATOM 623 C C . PHE A 1 77 ? 5.657 4.091 -18.177 1.00 95.00 77 PHE A C 1
ATOM 625 O O . PHE A 1 77 ? 4.519 4.368 -18.559 1.00 95.00 77 PHE A O 1
ATOM 632 N N . LEU A 1 78 ? 6.312 4.785 -17.235 1.00 91.81 78 LEU A N 1
ATOM 633 C CA . LEU A 1 78 ? 5.804 5.910 -16.451 1.00 91.81 78 LEU A CA 1
ATOM 634 C C . LEU A 1 78 ? 6.754 7.114 -16.605 1.00 91.81 78 LEU A C 1
ATOM 636 O O . LEU A 1 78 ? 7.588 7.380 -15.744 1.00 91.81 78 LEU A O 1
ATOM 640 N N . ASP A 1 79 ? 6.653 7.825 -17.730 1.00 81.38 79 ASP A N 1
ATOM 641 C CA . ASP A 1 79 ? 7.419 9.056 -18.026 1.00 81.38 79 ASP A CA 1
ATOM 642 C C . ASP A 1 79 ? 6.541 10.336 -17.925 1.00 81.38 79 ASP A C 1
ATOM 644 O O . ASP A 1 79 ? 6.878 11.384 -18.473 1.00 81.38 79 ASP A O 1
ATOM 648 N N . GLY A 1 80 ? 5.394 10.259 -17.231 1.00 78.75 80 GLY A N 1
ATOM 649 C CA . GLY A 1 80 ? 4.473 11.384 -17.004 1.00 78.75 80 GLY A CA 1
ATOM 650 C C . GLY A 1 80 ? 4.939 12.403 -15.947 1.00 78.75 80 GLY A C 1
ATOM 651 O O . GLY A 1 80 ? 6.002 12.271 -15.348 1.00 78.75 80 GLY A O 1
ATOM 652 N N . ALA A 1 81 ? 4.118 13.429 -15.682 1.00 75.12 81 ALA A N 1
ATOM 653 C CA . ALA A 1 81 ? 4.440 14.486 -14.708 1.00 75.12 81 ALA A CA 1
ATOM 654 C C . ALA A 1 81 ? 4.514 13.973 -13.251 1.00 75.12 81 ALA A C 1
ATOM 656 O O . ALA A 1 81 ? 5.430 14.333 -12.503 1.00 75.12 81 ALA A O 1
ATOM 657 N N . ASP A 1 82 ? 3.597 13.076 -12.874 1.00 82.75 82 ASP A N 1
ATOM 658 C CA . ASP A 1 82 ? 3.677 12.282 -11.645 1.00 82.75 82 ASP A CA 1
ATOM 659 C C . ASP A 1 82 ? 3.681 10.772 -11.956 1.00 82.75 82 ASP A C 1
ATOM 661 O O . ASP A 1 82 ? 2.627 10.130 -11.991 1.00 82.75 82 ASP A O 1
ATOM 665 N N . PRO A 1 83 ? 4.871 10.180 -12.162 1.00 85.94 83 PRO A N 1
ATOM 666 C CA . PRO A 1 83 ? 5.006 8.742 -12.354 1.00 85.94 83 PRO A CA 1
ATOM 667 C C . PRO A 1 83 ? 4.643 7.913 -11.115 1.00 85.94 83 PRO A C 1
ATOM 669 O O . PRO A 1 83 ? 4.304 6.740 -11.254 1.00 85.94 83 PRO A O 1
ATOM 672 N N . CYS A 1 84 ? 4.706 8.489 -9.906 1.00 84.12 84 CYS A N 1
ATOM 673 C CA . CYS A 1 84 ? 4.386 7.762 -8.676 1.00 84.12 84 CYS A CA 1
ATOM 674 C C . CYS A 1 84 ? 2.871 7.571 -8.552 1.00 84.12 84 CYS A C 1
ATOM 676 O O . CYS A 1 84 ? 2.413 6.431 -8.476 1.00 84.12 84 CYS A O 1
ATOM 678 N N . GLY A 1 85 ? 2.088 8.651 -8.657 1.00 86.00 85 GLY A N 1
ATOM 679 C CA . GLY A 1 85 ? 0.625 8.576 -8.683 1.00 86.00 85 GLY A CA 1
ATOM 680 C C . GLY A 1 85 ? 0.082 7.761 -9.864 1.00 86.00 85 GLY A C 1
ATOM 681 O O . GLY A 1 85 ? -0.868 6.994 -9.693 1.00 86.00 85 GLY A O 1
ATOM 682 N N . GLN A 1 86 ? 0.717 7.838 -11.045 1.00 90.06 86 GLN A N 1
ATOM 683 C CA . GLN A 1 86 ? 0.370 6.970 -12.182 1.00 90.06 86 GLN A CA 1
ATOM 684 C C . GLN A 1 86 ? 0.647 5.487 -11.870 1.00 90.06 86 GLN A C 1
ATOM 686 O O . GLN A 1 86 ? -0.188 4.627 -12.156 1.00 90.06 86 GLN A O 1
ATOM 691 N N . GLY A 1 87 ? 1.785 5.180 -11.239 1.00 90.06 87 GLY A N 1
ATOM 692 C CA . GLY A 1 87 ? 2.134 3.830 -10.799 1.00 90.06 87 GLY A CA 1
ATOM 693 C C . GLY A 1 87 ? 1.148 3.262 -9.774 1.00 90.06 87 GLY A C 1
ATOM 694 O O . GLY A 1 87 ? 0.655 2.148 -9.946 1.00 90.06 87 GLY A O 1
ATOM 695 N N . GLU A 1 88 ? 0.787 4.038 -8.749 1.00 89.81 88 GLU A N 1
ATOM 696 C CA . GLU A 1 88 ? -0.208 3.645 -7.738 1.00 89.81 88 GLU A CA 1
ATOM 697 C C . GLU A 1 88 ? -1.603 3.423 -8.347 1.00 89.81 88 GLU A C 1
ATOM 699 O O . GLU A 1 88 ? -2.297 2.462 -7.997 1.00 89.81 88 GLU A O 1
ATOM 704 N N . TYR A 1 89 ? -2.005 4.267 -9.305 1.00 90.00 89 TYR A N 1
ATOM 705 C CA . TYR A 1 89 ? -3.242 4.091 -10.069 1.00 90.00 89 TYR A CA 1
ATOM 706 C C . TYR A 1 89 ? -3.239 2.789 -10.887 1.00 90.00 89 TYR A C 1
ATOM 708 O O . TYR A 1 89 ? -4.224 2.041 -10.864 1.00 90.00 89 TYR A O 1
ATOM 716 N N . ILE A 1 90 ? -2.126 2.468 -11.554 1.00 93.38 90 ILE A N 1
ATOM 717 C CA . ILE A 1 90 ? -1.974 1.221 -12.314 1.00 93.38 90 ILE A CA 1
ATOM 718 C C . ILE A 1 90 ? -1.986 0.004 -11.380 1.00 93.38 90 ILE A C 1
ATOM 720 O O . ILE A 1 90 ? -2.724 -0.940 -11.655 1.00 93.38 90 ILE A O 1
ATOM 724 N N . VAL A 1 91 ? -1.284 0.029 -10.238 1.00 91.75 91 VAL A N 1
ATOM 725 C CA . VAL A 1 91 ? -1.374 -1.049 -9.228 1.00 91.75 91 VAL A CA 1
ATOM 726 C C . VAL A 1 91 ? -2.820 -1.252 -8.766 1.00 91.75 91 VAL A C 1
ATOM 728 O O . VAL A 1 91 ? -3.281 -2.391 -8.688 1.00 91.75 91 VAL A O 1
ATOM 731 N N . GLY A 1 92 ? -3.564 -0.170 -8.509 1.00 88.94 92 GLY A N 1
ATOM 732 C CA . GLY A 1 92 ? -4.991 -0.242 -8.180 1.00 88.94 92 GLY A CA 1
ATOM 733 C C . GLY A 1 92 ? -5.827 -0.890 -9.289 1.00 88.94 92 GLY A C 1
ATOM 734 O O . GLY A 1 92 ? -6.630 -1.779 -9.015 1.00 88.94 92 GLY A O 1
ATOM 735 N N . THR A 1 93 ? -5.588 -0.506 -10.543 1.00 89.12 93 THR A N 1
ATOM 736 C CA . THR A 1 93 ? -6.281 -1.054 -11.723 1.00 89.12 93 THR A CA 1
ATOM 737 C C . THR A 1 93 ? -5.998 -2.549 -11.911 1.00 89.12 93 THR A C 1
ATOM 739 O O . THR A 1 93 ? -6.922 -3.328 -12.131 1.00 89.12 93 THR A O 1
ATOM 742 N N . LEU A 1 94 ? -4.744 -2.984 -11.745 1.00 91.12 94 LEU A N 1
ATOM 743 C CA . LEU A 1 94 ? -4.367 -4.399 -11.847 1.00 91.12 94 LEU A CA 1
ATOM 744 C C . LEU A 1 94 ? -4.939 -5.250 -10.699 1.00 91.12 94 LEU A C 1
ATOM 746 O O . LEU A 1 94 ? -5.294 -6.408 -10.925 1.00 91.12 94 LEU A O 1
ATOM 750 N N . LYS A 1 95 ? -5.096 -4.681 -9.495 1.00 88.62 95 LYS A N 1
ATOM 751 C CA . LYS A 1 95 ? -5.828 -5.328 -8.391 1.00 88.62 95 LYS A CA 1
ATOM 752 C C . LYS A 1 95 ? -7.315 -5.505 -8.725 1.00 88.62 95 LYS A C 1
ATOM 754 O O . LYS A 1 95 ? -7.849 -6.596 -8.553 1.00 88.62 95 LYS A O 1
ATOM 759 N N . LEU A 1 96 ? -7.968 -4.465 -9.253 1.00 83.44 96 LEU A N 1
ATOM 760 C CA . LEU A 1 96 ? -9.388 -4.503 -9.643 1.00 83.44 96 LEU A CA 1
ATOM 761 C C . LEU A 1 96 ? -9.668 -5.464 -10.813 1.00 83.44 96 LEU A C 1
ATOM 763 O O . LEU A 1 96 ? -10.720 -6.093 -10.849 1.00 83.44 96 LEU A O 1
ATOM 767 N N . ALA A 1 97 ? -8.718 -5.633 -11.737 1.00 82.19 97 ALA A N 1
ATOM 768 C CA . ALA A 1 97 ? -8.810 -6.587 -12.846 1.00 82.19 97 ALA A CA 1
ATOM 769 C C . ALA A 1 97 ? -8.552 -8.061 -12.443 1.00 82.19 97 ALA A C 1
ATOM 771 O O . ALA A 1 97 ? -8.518 -8.934 -13.314 1.00 82.19 97 ALA A O 1
ATOM 772 N N . TYR A 1 98 ? -8.337 -8.343 -11.147 1.00 84.56 98 TYR A N 1
ATOM 773 C CA . TYR A 1 98 ? -7.883 -9.637 -10.607 1.00 84.56 98 TYR A CA 1
ATOM 774 C C . TYR A 1 98 ? -6.557 -10.136 -11.219 1.00 84.56 98 TYR A C 1
ATOM 776 O O . TYR A 1 98 ? -6.282 -11.335 -11.270 1.00 84.56 98 TYR A O 1
ATOM 784 N N . LEU A 1 99 ? -5.714 -9.204 -11.678 1.00 87.44 99 LEU A N 1
ATOM 785 C CA . LEU A 1 99 ? -4.400 -9.480 -12.263 1.00 87.44 99 LEU A CA 1
ATOM 786 C C . LEU A 1 99 ? -3.262 -9.437 -11.226 1.00 87.44 99 LEU A C 1
ATOM 788 O O . LEU A 1 99 ? -2.200 -10.015 -11.461 1.00 87.44 99 LEU A O 1
ATOM 792 N N . LEU A 1 100 ? -3.485 -8.782 -10.081 1.00 91.00 100 LEU A N 1
ATOM 793 C CA . LEU A 1 100 ? -2.605 -8.784 -8.910 1.00 91.00 100 LEU A CA 1
ATOM 794 C C . LEU A 1 100 ? -3.412 -8.971 -7.618 1.00 91.00 100 LEU A C 1
ATOM 796 O O . LEU A 1 100 ? -4.464 -8.367 -7.429 1.00 91.00 100 LEU A O 1
ATOM 800 N N . GLU A 1 101 ? -2.869 -9.756 -6.696 1.00 87.81 101 GLU A N 1
ATOM 801 C CA . GLU A 1 101 ? -3.365 -9.919 -5.329 1.00 87.81 101 GLU A CA 1
ATOM 802 C C . GLU A 1 101 ? -2.591 -8.985 -4.376 1.00 87.81 101 GLU A C 1
ATOM 804 O O . GLU A 1 101 ? -1.494 -8.522 -4.700 1.00 87.81 101 GLU A O 1
ATOM 809 N N . SER A 1 102 ? -3.147 -8.698 -3.194 1.00 79.06 102 SER A N 1
ATOM 810 C CA . SER A 1 102 ? -2.456 -7.951 -2.122 1.00 79.06 102 SER A CA 1
ATOM 811 C C . SER A 1 102 ? -2.076 -8.887 -0.980 1.00 79.06 102 SER A C 1
ATOM 813 O O . SER A 1 102 ? -2.772 -9.872 -0.743 1.00 79.06 102 SER A O 1
ATOM 815 N N . ASP A 1 103 ? -1.016 -8.551 -0.250 1.00 68.88 103 ASP A N 1
ATOM 816 C CA . ASP A 1 103 ? -0.683 -9.199 1.019 1.00 68.88 103 ASP A CA 1
ATOM 817 C C . ASP A 1 103 ? -1.450 -8.570 2.203 1.00 68.88 103 ASP A C 1
ATOM 819 O O . ASP A 1 103 ? -2.153 -7.568 2.051 1.00 68.88 103 ASP A O 1
ATOM 823 N N . GLU A 1 104 ? -1.280 -9.132 3.403 1.00 52.72 104 GLU A N 1
ATOM 824 C CA . GLU A 1 104 ? -1.908 -8.635 4.638 1.00 52.72 104 GLU A CA 1
ATOM 825 C C . GLU A 1 104 ? -1.476 -7.203 4.999 1.00 52.72 104 GLU A C 1
ATOM 827 O O . GLU A 1 104 ? -2.294 -6.428 5.501 1.00 52.72 104 GLU A O 1
ATOM 832 N N . SER A 1 105 ? -0.227 -6.808 4.700 1.00 56.44 105 SER A N 1
ATOM 833 C CA . SER A 1 105 ? 0.243 -5.434 4.940 1.00 56.44 105 SER A CA 1
ATOM 834 C C . SER A 1 105 ? -0.324 -4.418 3.943 1.00 56.44 105 SER A C 1
ATOM 836 O O . SER A 1 105 ? -0.261 -3.214 4.195 1.00 56.44 105 SER A O 1
ATOM 838 N N . LYS A 1 106 ? -0.848 -4.892 2.801 1.00 69.81 106 LYS A N 1
ATOM 839 C CA . LYS A 1 106 ? -1.290 -4.122 1.622 1.00 69.81 106 LYS A CA 1
ATOM 840 C C . LYS A 1 106 ? -0.186 -3.310 0.928 1.00 69.81 106 LYS A C 1
ATOM 842 O O . LYS A 1 106 ? -0.449 -2.744 -0.136 1.00 69.81 106 LYS A O 1
ATOM 847 N N . GLN A 1 107 ? 1.027 -3.275 1.491 1.00 73.50 107 GLN A N 1
ATOM 848 C CA . GLN A 1 107 ? 2.213 -2.603 0.946 1.00 73.50 107 GLN A CA 1
ATOM 849 C C . GLN A 1 107 ? 2.914 -3.457 -0.126 1.00 73.50 107 GLN A C 1
ATOM 851 O O . GLN A 1 107 ? 3.744 -2.932 -0.874 1.00 73.50 107 GLN A O 1
ATOM 856 N N . CYS A 1 108 ? 2.553 -4.741 -0.251 1.00 85.88 108 CYS A N 1
ATOM 857 C CA . CYS A 1 108 ? 3.009 -5.617 -1.322 1.00 85.88 108 CYS A CA 1
ATOM 858 C C . CYS A 1 108 ? 1.881 -6.011 -2.293 1.00 85.88 108 CYS A C 1
ATOM 860 O O . CYS A 1 108 ? 0.679 -5.855 -2.045 1.00 85.88 108 CYS A O 1
ATOM 862 N N . VAL A 1 109 ? 2.304 -6.558 -3.428 1.00 91.38 109 VAL A N 1
ATOM 863 C CA . VAL A 1 109 ? 1.481 -7.264 -4.406 1.00 91.38 109 VAL A CA 1
ATOM 864 C C . VAL A 1 109 ? 2.137 -8.570 -4.810 1.00 91.38 109 VAL A C 1
ATOM 866 O O . VAL A 1 109 ? 3.360 -8.678 -4.840 1.00 91.38 109 VAL A O 1
ATOM 869 N N . ARG A 1 110 ? 1.322 -9.552 -5.177 1.00 89.81 110 ARG A N 1
ATOM 870 C CA . ARG A 1 110 ? 1.785 -10.806 -5.775 1.00 89.81 110 ARG A CA 1
ATOM 871 C C . ARG A 1 110 ? 0.923 -11.149 -6.984 1.00 89.81 110 ARG A C 1
ATOM 873 O O . ARG A 1 110 ? -0.231 -10.734 -7.065 1.00 89.81 110 ARG A O 1
ATOM 880 N N . MET A 1 111 ? 1.469 -11.910 -7.923 1.00 88.88 111 MET A N 1
ATOM 881 C CA . MET A 1 111 ? 0.718 -12.403 -9.077 1.00 88.88 111 MET A CA 1
ATOM 882 C C . MET A 1 111 ? 0.403 -13.885 -8.884 1.00 88.88 111 MET A C 1
ATOM 884 O O . MET A 1 111 ? 1.305 -14.668 -8.597 1.00 88.88 111 MET A O 1
ATOM 888 N N . HIS A 1 112 ? -0.863 -14.274 -9.055 1.00 85.31 112 HIS A N 1
ATOM 889 C CA . HIS A 1 112 ? -1.263 -15.680 -9.017 1.00 85.31 112 HIS A CA 1
ATOM 890 C C . HIS A 1 112 ? -0.553 -16.463 -10.134 1.00 85.31 112 HIS A C 1
ATOM 892 O O . HIS A 1 112 ? -0.503 -15.995 -11.273 1.00 85.31 112 HIS A O 1
ATOM 898 N N . ASP A 1 113 ? -0.042 -17.664 -9.853 1.00 85.19 113 ASP A N 1
ATOM 899 C CA . ASP A 1 113 ? 0.922 -18.338 -10.740 1.00 85.19 113 ASP A CA 1
ATOM 900 C C . ASP A 1 113 ? 0.382 -18.564 -12.167 1.00 85.19 113 ASP A C 1
ATOM 902 O O . ASP A 1 113 ? 1.077 -18.305 -13.144 1.00 85.19 113 ASP A O 1
ATOM 906 N N . ILE A 1 114 ? -0.901 -18.917 -12.316 1.00 82.62 114 ILE A N 1
ATOM 907 C CA . ILE A 1 114 ? -1.554 -19.064 -13.637 1.00 82.62 114 ILE A CA 1
ATOM 908 C C . ILE A 1 114 ? -1.632 -17.723 -14.401 1.00 82.62 114 ILE A C 1
ATOM 910 O O . ILE A 1 114 ? -1.439 -17.688 -15.618 1.00 82.62 114 ILE A O 1
ATOM 914 N N . VAL A 1 115 ? -1.876 -16.607 -13.702 1.00 88.62 115 VAL A N 1
ATOM 915 C CA . VAL A 1 115 ? -1.894 -15.254 -14.292 1.00 88.62 115 VAL A CA 1
ATOM 916 C C . VAL A 1 115 ? -0.478 -14.845 -14.704 1.00 88.62 115 VAL A C 1
ATOM 918 O O . VAL A 1 115 ? -0.280 -14.307 -15.792 1.00 88.62 115 VAL A O 1
ATOM 921 N N . ARG A 1 116 ? 0.525 -15.201 -13.893 1.00 90.94 116 ARG A N 1
ATOM 922 C CA . ARG A 1 116 ? 1.951 -15.033 -14.198 1.00 90.94 116 ARG A CA 1
ATOM 923 C C . ARG A 1 116 ? 2.383 -15.846 -15.419 1.00 90.94 116 ARG A C 1
ATOM 925 O O . ARG A 1 116 ? 3.122 -15.340 -16.261 1.00 90.94 116 ARG A O 1
ATOM 932 N N . HIS A 1 117 ? 1.894 -17.077 -15.564 1.00 88.06 117 HIS A N 1
ATOM 933 C CA . HIS A 1 117 ? 2.143 -17.913 -16.744 1.00 88.06 117 HIS A CA 1
ATOM 934 C C . HIS A 1 117 ? 1.525 -17.317 -18.014 1.00 88.06 117 HIS A C 1
ATOM 936 O O . HIS A 1 117 ? 2.181 -17.303 -19.057 1.00 88.06 117 HIS A O 1
ATOM 942 N N . MET A 1 118 ? 0.311 -16.761 -17.922 1.00 91.38 118 MET A N 1
ATOM 943 C CA . MET A 1 118 ? -0.304 -16.002 -19.015 1.00 91.38 118 MET A CA 1
ATOM 944 C C . MET A 1 118 ? 0.507 -14.741 -19.357 1.00 91.38 118 MET A C 1
ATOM 946 O O . MET A 1 118 ? 0.748 -14.482 -20.534 1.00 91.38 118 MET A O 1
ATOM 950 N N . ALA A 1 119 ? 0.955 -13.976 -18.358 1.00 93.56 119 ALA A N 1
ATOM 951 C CA . ALA A 1 119 ? 1.757 -12.770 -18.561 1.00 93.56 119 ALA A CA 1
ATOM 952 C C . ALA A 1 119 ? 3.090 -13.078 -19.270 1.00 93.56 119 ALA A C 1
ATOM 954 O O . ALA A 1 119 ? 3.419 -12.430 -20.263 1.00 93.56 119 ALA A O 1
ATOM 955 N N . LEU A 1 120 ? 3.801 -14.135 -18.851 1.00 91.56 120 LEU A N 1
ATOM 956 C CA . LEU A 1 120 ? 4.997 -14.626 -19.550 1.00 91.56 120 LEU A CA 1
ATOM 957 C C . LEU A 1 120 ? 4.688 -15.054 -20.991 1.00 91.56 120 LEU A C 1
ATOM 959 O O . LEU A 1 120 ? 5.469 -14.768 -21.895 1.00 91.56 120 LEU A O 1
ATOM 963 N N . TRP A 1 121 ? 3.562 -15.736 -21.226 1.00 91.19 121 TRP A N 1
ATOM 964 C CA . TRP A 1 121 ? 3.144 -16.153 -22.568 1.00 91.19 121 TRP A CA 1
ATOM 965 C C . TRP A 1 121 ? 2.838 -14.954 -23.481 1.00 91.19 121 TRP A C 1
ATOM 967 O O . TRP A 1 121 ? 3.290 -14.943 -24.627 1.00 91.19 121 TRP A O 1
ATOM 977 N N . LEU A 1 122 ? 2.149 -13.926 -22.972 1.00 92.31 122 LEU A N 1
ATOM 978 C CA . LEU A 1 122 ? 1.885 -12.674 -23.689 1.00 92.31 122 LEU A CA 1
ATOM 979 C C . LEU A 1 122 ? 3.185 -11.923 -24.013 1.00 92.31 122 LEU A C 1
ATOM 981 O O . LEU A 1 122 ? 3.411 -11.593 -25.176 1.00 92.31 122 LEU A O 1
ATOM 985 N N . ALA A 1 123 ? 4.066 -11.727 -23.025 1.00 92.94 123 ALA A N 1
ATOM 986 C CA . ALA A 1 123 ? 5.336 -11.015 -23.196 1.00 92.94 123 ALA A CA 1
ATOM 987 C C . ALA A 1 123 ? 6.313 -11.728 -24.157 1.00 92.94 123 ALA A C 1
ATOM 989 O O . ALA A 1 123 ? 7.124 -11.079 -24.815 1.00 92.94 123 ALA A O 1
ATOM 990 N N . ARG A 1 124 ? 6.192 -13.056 -24.293 1.00 93.50 124 ARG A N 1
ATOM 991 C CA . ARG A 1 124 ? 6.901 -13.917 -25.264 1.00 93.50 124 ARG A CA 1
ATOM 992 C C . ARG A 1 124 ? 6.213 -13.992 -26.638 1.00 93.50 124 ARG A C 1
ATOM 994 O O . ARG A 1 124 ? 6.305 -15.005 -27.334 1.00 93.50 124 ARG A O 1
ATOM 1001 N N . ASP A 1 125 ? 5.482 -12.945 -27.018 1.00 90.44 125 ASP A N 1
ATOM 1002 C CA . ASP A 1 125 ? 4.722 -12.829 -28.272 1.00 90.44 125 ASP A CA 1
ATOM 1003 C C . ASP A 1 125 ? 3.749 -13.998 -28.500 1.00 90.44 125 ASP A C 1
ATOM 1005 O O . ASP A 1 125 ? 3.755 -14.656 -29.543 1.00 90.44 125 ASP A O 1
ATOM 1009 N N . GLN A 1 126 ? 2.920 -14.287 -27.489 1.00 87.69 126 GLN A N 1
ATOM 1010 C CA . GLN A 1 126 ? 2.011 -15.447 -27.453 1.00 87.69 126 GLN A CA 1
ATOM 1011 C C . GLN A 1 126 ? 2.764 -16.787 -27.584 1.00 87.69 126 GLN A C 1
ATOM 1013 O O . GLN A 1 126 ? 2.299 -17.740 -28.213 1.00 87.69 126 GLN A O 1
ATOM 1018 N N . GLY A 1 127 ? 3.953 -16.857 -26.978 1.00 81.75 127 GLY A N 1
ATOM 1019 C CA . GLY A 1 127 ? 4.850 -18.015 -26.997 1.00 81.75 127 GLY A CA 1
ATOM 1020 C C . GLY A 1 127 ? 5.676 -18.190 -28.278 1.00 81.75 127 GLY A C 1
ATOM 1021 O O . GLY A 1 127 ? 6.412 -19.172 -28.371 1.00 81.75 127 GLY A O 1
ATOM 1022 N N . LYS A 1 128 ? 5.584 -17.268 -29.251 1.00 86.06 128 LYS A N 1
ATOM 1023 C CA . LYS A 1 128 ? 6.346 -17.326 -30.513 1.00 86.06 128 LYS A CA 1
ATOM 1024 C C . LYS A 1 128 ? 7.837 -17.046 -30.319 1.00 86.06 128 LYS A C 1
ATOM 1026 O O . LYS A 1 128 ? 8.648 -17.658 -31.005 1.00 86.06 128 LYS A O 1
ATOM 1031 N N . ASN A 1 129 ? 8.199 -16.167 -29.381 1.00 88.12 129 ASN A N 1
ATOM 1032 C CA . ASN A 1 129 ? 9.590 -15.902 -29.015 1.00 88.12 129 ASN A CA 1
ATOM 1033 C C . ASN A 1 129 ? 9.812 -16.256 -27.536 1.00 88.12 129 ASN A C 1
ATOM 1035 O O . ASN A 1 129 ? 9.554 -15.454 -26.639 1.00 88.12 129 ASN A O 1
ATOM 1039 N N . LYS A 1 130 ? 10.297 -17.478 -27.281 1.00 84.62 130 LYS A N 1
ATOM 1040 C CA . LYS A 1 130 ? 10.536 -17.986 -25.919 1.00 84.62 130 LYS A CA 1
ATOM 1041 C C . LYS A 1 130 ? 11.669 -17.256 -25.183 1.00 84.62 130 LYS A C 1
ATOM 1043 O O . LYS A 1 130 ? 11.612 -17.181 -23.956 1.00 84.62 130 LYS A O 1
ATOM 1048 N N . ASN A 1 131 ? 12.658 -16.722 -25.905 1.00 89.88 131 ASN A N 1
ATOM 1049 C CA . ASN A 1 131 ? 13.864 -16.120 -25.324 1.00 89.88 131 ASN A CA 1
ATOM 1050 C C . ASN A 1 131 ? 13.694 -14.630 -24.981 1.00 89.88 131 ASN A C 1
ATOM 1052 O O . ASN A 1 131 ? 14.346 -14.146 -24.062 1.00 89.88 131 ASN A O 1
ATOM 1056 N N . LYS A 1 132 ? 12.745 -13.935 -25.628 1.00 92.19 132 LYS A N 1
ATOM 1057 C CA . LYS A 1 132 ? 12.383 -12.520 -25.396 1.00 92.19 132 LYS A CA 1
ATOM 1058 C C . LYS A 1 132 ? 12.285 -12.106 -23.924 1.00 92.19 132 LYS A C 1
ATOM 1060 O O . LYS A 1 132 ? 12.642 -10.984 -23.571 1.00 92.19 132 LYS A O 1
ATOM 1065 N N . VAL A 1 133 ? 11.798 -13.004 -23.070 1.00 93.31 133 VAL A N 1
ATOM 1066 C CA . VAL A 1 133 ? 11.753 -12.818 -21.616 1.00 93.31 133 VAL A CA 1
ATOM 1067 C C . VAL A 1 133 ? 12.300 -14.070 -20.942 1.00 93.31 133 VAL A C 1
ATOM 1069 O O . VAL A 1 133 ? 11.702 -15.145 -21.056 1.00 93.31 133 VAL A O 1
ATOM 1072 N N . LEU A 1 134 ? 13.409 -13.939 -20.215 1.00 90.88 134 LEU A N 1
ATOM 1073 C CA . LEU A 1 134 ? 14.032 -15.023 -19.453 1.00 90.88 134 LEU A CA 1
ATOM 1074 C C . LEU A 1 134 ? 13.777 -14.815 -17.959 1.00 90.88 134 LEU A C 1
ATOM 1076 O O . LEU A 1 134 ? 14.200 -13.813 -17.392 1.00 90.88 134 LEU A O 1
ATOM 1080 N N . VAL A 1 135 ? 13.104 -15.771 -17.312 1.00 87.56 135 VAL A N 1
ATOM 1081 C CA . VAL A 1 135 ? 12.880 -15.761 -15.858 1.00 87.56 135 VAL A CA 1
ATOM 1082 C C . VAL A 1 135 ? 13.189 -17.138 -15.294 1.00 87.56 135 VAL A C 1
ATOM 1084 O O . VAL A 1 135 ? 12.587 -18.119 -15.732 1.00 87.56 135 VAL A O 1
ATOM 1087 N N . ALA A 1 136 ? 14.096 -17.213 -14.320 1.00 76.94 136 ALA A N 1
ATOM 1088 C CA . ALA A 1 136 ? 14.429 -18.453 -13.624 1.00 76.94 136 ALA A CA 1
ATOM 1089 C C . ALA A 1 136 ? 14.807 -18.209 -12.153 1.00 76.94 136 ALA A C 1
ATOM 1091 O O . ALA A 1 136 ? 15.247 -17.125 -11.766 1.00 76.94 136 ALA A O 1
ATOM 1092 N N . LYS A 1 137 ? 14.665 -19.252 -11.327 1.00 63.06 137 LYS A N 1
ATOM 1093 C CA . LYS A 1 137 ? 15.311 -19.309 -10.006 1.00 63.06 137 LYS A CA 1
ATOM 1094 C C . LYS A 1 137 ? 16.810 -19.494 -10.248 1.00 63.06 137 LYS A C 1
ATOM 1096 O O . LYS A 1 137 ? 17.174 -20.299 -11.108 1.00 63.06 137 LYS A O 1
ATOM 1101 N N . SER A 1 138 ? 17.668 -18.718 -9.589 1.00 58.75 138 SER A N 1
ATOM 1102 C CA . SER A 1 138 ? 19.073 -18.653 -9.999 1.00 58.75 138 SER A CA 1
ATOM 1103 C C . SER A 1 138 ? 19.836 -19.940 -9.658 1.00 58.75 138 SER A C 1
ATOM 1105 O O . SER A 1 138 ? 19.638 -20.591 -8.632 1.00 58.75 138 SER A O 1
ATOM 1107 N N . GLY A 1 139 ? 20.695 -20.344 -10.586 1.00 55.53 139 GLY A N 1
ATOM 1108 C CA . GLY A 1 139 ? 21.446 -21.592 -10.550 1.00 55.53 139 GLY A CA 1
ATOM 1109 C C . GLY A 1 139 ? 22.714 -21.455 -11.385 1.00 55.53 139 GLY A C 1
ATOM 1110 O O . GLY A 1 139 ? 23.057 -20.354 -11.823 1.00 55.53 139 GLY A O 1
ATOM 1111 N N . ARG A 1 140 ? 23.420 -22.562 -11.632 1.00 56.81 140 ARG A N 1
ATOM 1112 C CA . ARG A 1 140 ? 24.592 -22.544 -12.514 1.00 56.81 140 ARG A CA 1
ATOM 1113 C C . ARG A 1 140 ? 24.158 -22.297 -13.961 1.00 56.81 140 ARG A C 1
ATOM 1115 O O . ARG A 1 140 ? 23.825 -23.246 -14.663 1.00 56.81 140 ARG A O 1
ATOM 1122 N N . ILE A 1 141 ? 24.223 -21.037 -14.388 1.00 68.56 141 ILE A N 1
ATOM 1123 C CA . ILE A 1 141 ? 24.033 -20.644 -15.787 1.00 68.56 141 ILE A CA 1
ATOM 1124 C C . ILE A 1 141 ? 25.057 -21.391 -16.649 1.00 68.56 141 ILE A C 1
ATOM 1126 O O . ILE A 1 141 ? 26.252 -21.413 -16.342 1.00 68.56 141 ILE A O 1
ATOM 1130 N N . THR A 1 142 ? 24.572 -22.028 -17.707 1.00 70.75 142 THR A N 1
ATOM 1131 C CA . THR A 1 142 ? 25.381 -22.698 -18.728 1.00 70.75 142 THR A CA 1
ATOM 1132 C C . THR A 1 142 ? 25.647 -21.772 -19.917 1.00 70.75 142 THR A C 1
ATOM 1134 O O . THR A 1 142 ? 24.907 -20.816 -20.151 1.00 70.75 142 THR A O 1
ATOM 1137 N N . ASP A 1 143 ? 26.659 -22.072 -20.734 1.00 72.31 143 ASP A N 1
ATOM 1138 C CA . ASP A 1 143 ? 26.930 -21.300 -21.960 1.00 72.31 143 ASP A CA 1
ATOM 1139 C C . ASP A 1 143 ? 25.715 -21.297 -22.914 1.00 72.31 143 ASP A C 1
ATOM 1141 O O . ASP A 1 143 ? 25.411 -20.293 -23.549 1.00 72.31 143 ASP A O 1
ATOM 1145 N N . GLN A 1 144 ? 24.942 -22.393 -22.929 1.00 76.12 144 GLN A N 1
ATOM 1146 C CA . GLN A 1 144 ? 23.674 -22.533 -23.668 1.00 76.12 144 GLN A CA 1
ATOM 1147 C C . GLN A 1 144 ? 22.503 -21.717 -23.089 1.00 76.12 144 GLN A C 1
ATOM 1149 O O . GLN A 1 144 ? 21.403 -21.711 -23.649 1.00 76.12 144 GLN A O 1
ATOM 1154 N N . GLU A 1 145 ? 22.681 -21.082 -21.935 1.00 79.44 145 GLU A N 1
ATOM 1155 C CA . GLU A 1 145 ? 21.729 -20.131 -21.365 1.00 79.44 145 GLU A CA 1
ATOM 1156 C C . GLU A 1 145 ? 22.203 -18.694 -21.554 1.00 79.44 145 GLU A C 1
ATOM 1158 O O . GLU A 1 145 ? 21.360 -17.846 -21.829 1.00 79.44 145 GLU A O 1
ATOM 1163 N N . LEU A 1 146 ? 23.516 -18.434 -21.519 1.00 82.94 146 LEU A N 1
ATOM 1164 C CA . LEU A 1 146 ? 24.084 -17.131 -21.878 1.00 82.94 146 LEU A CA 1
ATOM 1165 C C . LEU A 1 146 ? 23.815 -16.764 -23.348 1.00 82.94 146 LEU A C 1
ATOM 1167 O O . LEU A 1 146 ? 23.485 -15.614 -23.622 1.00 82.94 146 LEU A O 1
ATOM 1171 N N . THR A 1 147 ? 23.842 -17.715 -24.292 1.00 85.44 147 THR A N 1
ATOM 1172 C CA . THR A 1 147 ? 23.461 -17.435 -25.696 1.00 85.44 147 THR A CA 1
ATOM 1173 C C . THR A 1 147 ? 22.004 -16.993 -25.859 1.00 85.44 147 THR A C 1
ATOM 1175 O O . THR A 1 147 ? 21.695 -16.219 -26.758 1.00 85.44 147 THR A O 1
ATOM 1178 N N . LYS A 1 148 ? 21.090 -17.409 -24.969 1.00 89.88 148 LYS A N 1
ATOM 1179 C CA . LYS A 1 148 ? 19.679 -16.974 -25.015 1.00 89.88 148 LYS A CA 1
ATOM 1180 C C . LYS A 1 148 ? 19.505 -15.502 -24.629 1.00 89.88 148 LYS A C 1
ATOM 1182 O O . LYS A 1 148 ? 18.455 -14.932 -24.910 1.00 89.88 148 LYS A O 1
ATOM 1187 N N . TRP A 1 149 ? 20.499 -14.893 -23.975 1.00 91.44 149 TRP A N 1
ATOM 1188 C CA . TRP A 1 149 ? 20.438 -13.494 -23.540 1.00 91.44 149 TRP A CA 1
ATOM 1189 C C . TRP A 1 149 ? 20.508 -12.520 -24.726 1.00 91.44 149 TRP A C 1
ATOM 1191 O O . TRP A 1 149 ? 19.987 -11.412 -24.632 1.00 91.44 149 TRP A O 1
ATOM 1201 N N . GLU A 1 150 ? 21.094 -12.940 -25.851 1.00 91.44 150 GLU A N 1
ATOM 1202 C CA . GLU A 1 150 ? 21.262 -12.115 -27.058 1.00 91.44 150 GLU A CA 1
ATOM 1203 C C . GLU A 1 150 ? 19.911 -11.787 -27.732 1.00 91.44 150 GLU A C 1
ATOM 1205 O O . GLU A 1 150 ? 19.746 -10.728 -28.336 1.00 91.44 150 GLU A O 1
ATOM 1210 N N . GLU A 1 151 ? 18.910 -12.656 -27.547 1.00 92.00 151 GLU A N 1
ATOM 1211 C CA . GLU A 1 151 ? 17.527 -12.489 -28.022 1.00 92.00 151 GLU A CA 1
ATOM 1212 C C . GLU A 1 151 ? 16.579 -11.859 -26.975 1.00 92.00 151 GLU A C 1
ATOM 1214 O O . GLU A 1 151 ? 15.386 -11.688 -27.247 1.00 92.00 151 GLU A O 1
ATOM 1219 N N . ALA A 1 152 ? 17.061 -11.550 -25.765 1.00 94.94 152 ALA A N 1
ATOM 1220 C CA . ALA A 1 152 ? 16.212 -11.185 -24.630 1.00 94.94 152 ALA A CA 1
ATOM 1221 C C . ALA A 1 152 ? 16.014 -9.664 -24.474 1.00 94.94 152 ALA A C 1
ATOM 1223 O O . ALA A 1 152 ? 16.966 -8.885 -24.466 1.00 94.94 152 ALA A O 1
ATOM 1224 N N . ASN A 1 153 ? 14.764 -9.246 -24.251 1.00 96.12 153 ASN A N 1
ATOM 1225 C CA . ASN A 1 153 ? 14.403 -7.885 -23.846 1.00 96.12 153 ASN A CA 1
ATOM 1226 C C . ASN A 1 153 ? 14.473 -7.699 -22.323 1.00 96.12 153 ASN A C 1
ATOM 1228 O O . ASN A 1 153 ? 14.901 -6.644 -21.850 1.00 96.12 153 ASN A O 1
ATOM 1232 N N . TRP A 1 154 ? 14.063 -8.715 -21.557 1.00 97.31 154 TRP A N 1
ATOM 1233 C CA . TRP A 1 154 ? 14.092 -8.710 -20.093 1.00 97.31 154 TRP A CA 1
ATOM 1234 C C . TRP A 1 154 ? 14.661 -10.028 -19.555 1.00 97.31 154 TRP A C 1
ATOM 1236 O O . TRP A 1 154 ? 14.248 -11.113 -19.976 1.00 97.31 154 TRP A O 1
ATOM 1246 N N . ILE A 1 155 ? 15.574 -9.933 -18.588 1.00 94.31 155 ILE A N 1
ATOM 1247 C CA . ILE A 1 155 ? 16.191 -11.070 -17.899 1.00 94.31 155 ILE A CA 1
ATOM 1248 C C . ILE A 1 155 ? 16.000 -10.898 -16.393 1.00 94.31 155 ILE A C 1
ATOM 1250 O O . ILE A 1 155 ? 16.284 -9.834 -15.842 1.00 94.31 155 ILE A O 1
ATOM 1254 N N . SER A 1 156 ? 15.541 -11.956 -15.728 1.00 93.44 156 SER A N 1
ATOM 1255 C CA . SER A 1 156 ? 15.328 -11.994 -14.285 1.00 93.44 156 SER A CA 1
ATOM 1256 C C . SER A 1 156 ? 15.791 -13.318 -13.680 1.00 93.44 156 SER A C 1
ATOM 1258 O O . SER A 1 156 ? 15.266 -14.388 -13.998 1.00 93.44 156 SER A O 1
ATOM 1260 N N . LEU A 1 157 ? 16.780 -13.241 -12.792 1.00 89.69 157 LEU A N 1
ATOM 1261 C CA . LEU A 1 157 ? 17.324 -14.361 -12.032 1.00 89.69 157 LEU A CA 1
ATOM 1262 C C . LEU A 1 157 ? 17.281 -14.020 -10.541 1.00 89.69 157 LEU A C 1
ATOM 1264 O O . LEU A 1 157 ? 17.904 -13.054 -10.109 1.00 89.69 157 LEU A O 1
ATOM 1268 N N . PHE A 1 158 ? 16.541 -14.813 -9.765 1.00 85.44 158 PHE A N 1
ATOM 1269 C CA . PHE A 1 158 ? 16.291 -14.587 -8.335 1.00 85.44 158 PHE A CA 1
ATOM 1270 C C . PHE A 1 158 ? 16.710 -15.805 -7.501 1.00 85.44 158 PHE A C 1
ATOM 1272 O O . PHE A 1 158 ? 16.275 -16.914 -7.809 1.00 85.44 158 PHE A O 1
ATOM 1279 N N . GLY A 1 159 ? 17.468 -15.577 -6.422 1.00 71.06 159 GLY A N 1
ATOM 1280 C CA . GLY A 1 159 ? 17.629 -16.473 -5.264 1.00 71.06 159 GLY A CA 1
ATOM 1281 C C . GLY A 1 159 ? 18.155 -17.883 -5.560 1.00 71.06 159 GLY A C 1
ATOM 1282 O O . GLY A 1 159 ? 17.377 -18.784 -5.878 1.00 71.06 159 GLY A O 1
ATOM 1283 N N . GLY A 1 160 ? 19.465 -18.091 -5.391 1.00 59.94 160 GLY A N 1
ATOM 1284 C CA . GLY A 1 160 ? 20.133 -19.308 -5.862 1.00 59.94 160 GLY A CA 1
ATOM 1285 C C . GLY A 1 160 ? 20.901 -20.090 -4.804 1.00 59.94 160 GLY A C 1
ATOM 1286 O O . GLY A 1 160 ? 21.569 -19.525 -3.939 1.00 59.94 160 GLY A O 1
ATOM 1287 N N . SER A 1 161 ? 20.866 -21.421 -4.920 1.00 56.12 161 SER A N 1
ATOM 1288 C CA . SER A 1 161 ? 21.681 -22.344 -4.111 1.00 56.12 161 SER A CA 1
ATOM 1289 C C . SER A 1 161 ? 23.130 -22.468 -4.602 1.00 56.12 161 SER A C 1
ATOM 1291 O O . SER A 1 161 ? 23.955 -23.071 -3.922 1.00 56.12 161 SER A O 1
ATOM 1293 N N . SER A 1 162 ? 23.448 -21.924 -5.779 1.00 64.44 162 SER A N 1
ATOM 1294 C CA . SER A 1 162 ? 24.763 -22.028 -6.417 1.00 64.44 162 SER A CA 1
ATOM 1295 C C . SER A 1 162 ? 25.172 -20.714 -7.071 1.00 64.44 162 SER A C 1
ATOM 1297 O O . SER A 1 162 ? 24.371 -20.120 -7.792 1.00 64.44 162 SER A O 1
ATOM 1299 N N . ARG A 1 163 ? 26.442 -20.341 -6.902 1.00 73.62 163 ARG A N 1
ATOM 1300 C CA . ARG A 1 163 ? 27.090 -19.186 -7.531 1.00 73.62 163 ARG A CA 1
ATOM 1301 C C . ARG A 1 163 ? 26.818 -19.060 -9.030 1.00 73.62 163 ARG A C 1
ATOM 1303 O O . ARG A 1 163 ? 27.236 -19.915 -9.813 1.00 73.62 163 ARG A O 1
ATOM 1310 N N . VAL A 1 164 ? 26.212 -17.939 -9.425 1.00 76.44 164 VAL A N 1
ATOM 1311 C CA . VAL A 1 164 ? 26.224 -17.480 -10.817 1.00 76.44 164 VAL A CA 1
ATOM 1312 C C . VAL A 1 164 ? 27.637 -17.029 -11.190 1.00 76.44 164 VAL A C 1
ATOM 1314 O O . VAL A 1 164 ? 28.302 -16.295 -10.456 1.00 76.44 164 VAL A O 1
ATOM 1317 N N . LYS A 1 165 ? 28.090 -17.460 -12.366 1.00 77.4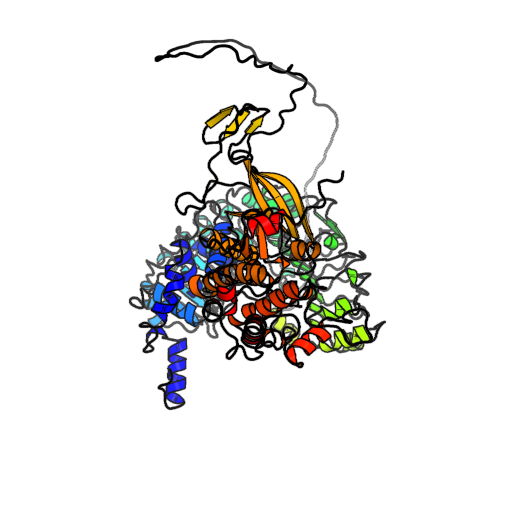4 165 LYS A N 1
ATOM 1318 C CA . LYS A 1 165 ? 29.323 -17.008 -13.005 1.00 77.44 165 LYS A CA 1
ATOM 1319 C C . LYS A 1 165 ? 29.001 -16.674 -14.458 1.00 77.44 165 LYS A C 1
ATOM 1321 O O . LYS A 1 165 ? 28.299 -17.434 -15.117 1.00 77.44 165 LYS A O 1
ATOM 1326 N N . ILE A 1 166 ? 29.480 -15.525 -14.922 1.00 82.56 166 ILE A N 1
ATOM 1327 C CA . ILE A 1 166 ? 29.277 -15.036 -16.286 1.00 82.56 166 ILE A CA 1
ATOM 1328 C C . ILE A 1 166 ? 30.652 -15.069 -16.956 1.00 82.56 166 ILE A C 1
ATOM 1330 O O . ILE A 1 166 ? 31.502 -14.228 -16.672 1.00 82.56 166 ILE A O 1
ATOM 1334 N N . ASP A 1 167 ? 30.899 -16.102 -17.760 1.00 76.56 167 ASP A N 1
ATOM 1335 C CA . ASP A 1 167 ? 32.240 -16.414 -18.276 1.00 76.56 167 ASP A CA 1
ATOM 1336 C C . ASP A 1 167 ? 32.635 -15.612 -19.531 1.00 76.56 167 ASP A C 1
ATOM 1338 O O . ASP A 1 167 ? 33.822 -15.423 -19.798 1.00 76.56 167 ASP A O 1
ATOM 1342 N N . TYR A 1 168 ? 31.659 -15.068 -20.262 1.00 84.25 168 TYR A N 1
ATOM 1343 C CA . TYR A 1 168 ? 31.866 -14.164 -21.397 1.00 84.25 168 TYR A CA 1
ATOM 1344 C C . TYR A 1 168 ? 30.766 -13.094 -21.460 1.00 84.25 168 TYR A C 1
ATOM 1346 O O . TYR A 1 168 ? 29.787 -13.154 -20.718 1.00 84.25 168 TYR A O 1
ATOM 1354 N N . SER A 1 169 ? 30.931 -12.097 -22.331 1.00 86.00 169 SER A N 1
ATOM 1355 C CA . SER A 1 169 ? 29.934 -11.045 -22.563 1.00 86.00 169 SER A CA 1
ATOM 1356 C C . SER A 1 169 ? 29.026 -11.403 -23.753 1.00 86.00 169 SER A C 1
ATOM 1358 O O . SER A 1 169 ? 29.511 -11.332 -24.883 1.00 86.00 169 SER A O 1
ATOM 1360 N N . PRO A 1 170 ? 27.757 -11.808 -23.545 1.00 87.69 170 PRO A N 1
ATOM 1361 C CA . PRO A 1 170 ? 26.801 -12.023 -24.635 1.00 87.69 170 PRO A CA 1
ATOM 1362 C C . PRO A 1 170 ? 26.358 -10.693 -25.272 1.00 87.69 170 PRO A C 1
ATOM 1364 O O . PRO A 1 170 ? 26.286 -9.661 -24.599 1.00 87.69 170 PRO A O 1
ATOM 1367 N N . SER A 1 171 ? 26.056 -10.709 -26.573 1.00 91.38 171 SER A N 1
ATOM 1368 C CA . SER A 1 171 ? 25.730 -9.519 -27.373 1.00 91.38 171 SER A CA 1
ATOM 1369 C C . SER A 1 171 ? 24.255 -9.098 -27.251 1.00 91.38 171 SER A C 1
ATOM 1371 O O . SER A 1 171 ? 23.444 -9.228 -28.168 1.00 91.38 171 SER A O 1
ATOM 1373 N N . CYS A 1 172 ? 23.878 -8.605 -26.072 1.00 93.56 172 CYS A N 1
ATOM 1374 C CA . CYS A 1 172 ? 22.487 -8.335 -25.697 1.00 93.56 172 CYS A CA 1
ATOM 1375 C C . CYS A 1 172 ? 21.967 -6.970 -26.192 1.00 93.56 172 CYS A C 1
ATOM 1377 O O . CYS A 1 172 ? 21.602 -6.095 -25.402 1.00 93.56 172 CYS A O 1
ATOM 1379 N N . HIS A 1 173 ? 21.895 -6.784 -27.513 1.00 91.00 173 HIS A N 1
ATOM 1380 C CA . HIS A 1 173 ? 21.504 -5.513 -28.142 1.00 91.00 173 HIS A CA 1
ATOM 1381 C C . HIS A 1 173 ? 20.098 -4.997 -27.776 1.00 91.00 173 HIS A C 1
ATOM 1383 O O . HIS A 1 173 ? 19.874 -3.788 -27.833 1.00 91.00 173 HIS A O 1
ATOM 1389 N N . TYR A 1 174 ? 19.163 -5.878 -27.401 1.00 92.94 174 TYR A N 1
ATOM 1390 C CA . TYR A 1 174 ? 17.757 -5.536 -27.115 1.00 92.94 174 TYR A CA 1
ATOM 1391 C C . TYR A 1 174 ? 17.400 -5.506 -25.619 1.00 92.94 174 TYR A C 1
ATOM 1393 O O . TYR A 1 174 ? 16.251 -5.220 -25.265 1.00 92.94 174 TYR A O 1
ATOM 1401 N N . LEU A 1 175 ? 18.364 -5.808 -24.747 1.00 97.31 175 LEU A N 1
ATOM 1402 C CA . LEU A 1 175 ? 18.144 -6.001 -23.318 1.00 97.31 175 LEU A CA 1
ATOM 1403 C C . LEU A 1 175 ? 17.891 -4.665 -22.614 1.00 97.31 175 LEU A C 1
ATOM 1405 O O . LEU A 1 175 ? 18.800 -3.854 -22.478 1.00 97.31 175 LEU A O 1
ATOM 1409 N N . SER A 1 176 ? 16.658 -4.457 -22.150 1.00 97.75 176 SER A N 1
ATOM 1410 C CA . SER A 1 176 ? 16.218 -3.263 -21.413 1.00 97.75 176 SER A CA 1
ATOM 1411 C C . SER A 1 176 ? 16.298 -3.467 -19.894 1.00 97.75 176 SER A C 1
ATOM 1413 O O . SER A 1 176 ? 16.644 -2.540 -19.165 1.00 97.75 176 SER A O 1
ATOM 1415 N N . THR A 1 177 ? 16.055 -4.692 -19.409 1.00 98.44 177 THR A N 1
ATOM 1416 C CA . THR A 1 177 ? 16.067 -5.035 -17.974 1.00 98.44 177 THR A CA 1
ATOM 1417 C C . THR A 1 177 ? 16.950 -6.240 -17.677 1.00 98.44 177 THR A C 1
ATOM 1419 O O . THR A 1 177 ? 16.755 -7.304 -18.266 1.00 98.44 177 THR A O 1
ATOM 1422 N N . LEU A 1 178 ? 17.836 -6.103 -16.688 1.00 96.56 178 LEU A N 1
ATOM 1423 C CA . LEU A 1 178 ? 18.636 -7.182 -16.112 1.00 96.56 178 LEU A CA 1
ATOM 1424 C C . LEU A 1 178 ? 18.501 -7.180 -14.579 1.00 96.56 178 LEU A C 1
ATOM 1426 O O . LEU A 1 178 ? 19.113 -6.359 -13.892 1.00 96.56 178 LEU A O 1
ATOM 1430 N N . LEU A 1 179 ? 17.705 -8.111 -14.044 1.00 95.38 179 LEU A N 1
ATOM 1431 C CA . LEU A 1 179 ? 17.582 -8.372 -12.606 1.00 95.38 179 LEU A CA 1
ATOM 1432 C C . LEU A 1 179 ? 18.394 -9.629 -12.256 1.00 95.38 179 LEU A C 1
ATOM 1434 O O . LEU A 1 179 ? 18.082 -10.723 -12.724 1.00 95.38 179 LEU A O 1
ATOM 1438 N N . LEU A 1 180 ? 19.424 -9.485 -11.426 1.00 92.81 180 LEU A N 1
ATOM 1439 C CA . LEU A 1 180 ? 20.270 -10.568 -10.919 1.00 92.81 180 LEU A CA 1
ATOM 1440 C C . LEU A 1 180 ? 20.265 -10.514 -9.386 1.00 92.81 180 LEU A C 1
ATOM 1442 O O . LEU A 1 180 ? 21.245 -10.091 -8.781 1.00 92.81 180 LEU A O 1
ATOM 1446 N N . ARG A 1 181 ? 19.158 -10.901 -8.746 1.00 90.81 181 ARG A N 1
ATOM 1447 C CA . ARG A 1 181 ? 18.969 -10.760 -7.292 1.00 90.81 181 ARG A CA 1
ATOM 1448 C C . ARG A 1 181 ? 19.338 -12.017 -6.517 1.00 90.81 181 ARG A C 1
ATOM 1450 O O . ARG A 1 181 ? 18.956 -13.122 -6.906 1.00 90.81 181 ARG A O 1
ATOM 1457 N N . ASP A 1 182 ? 20.076 -11.847 -5.419 1.00 87.62 182 ASP A N 1
ATOM 1458 C CA . ASP A 1 182 ? 20.544 -12.936 -4.540 1.00 87.62 182 ASP A CA 1
ATOM 1459 C C . ASP A 1 182 ? 21.155 -14.120 -5.328 1.00 87.62 182 ASP A C 1
ATOM 1461 O O . ASP A 1 182 ? 20.976 -15.299 -5.012 1.00 87.62 182 ASP A O 1
ATOM 1465 N N . ALA A 1 183 ? 21.874 -13.787 -6.405 1.00 86.81 183 ALA A N 1
ATOM 1466 C CA . ALA A 1 183 ? 22.442 -14.724 -7.375 1.00 86.81 183 ALA A CA 1
ATOM 1467 C C . ALA A 1 183 ? 23.862 -15.196 -7.001 1.00 86.81 183 ALA A C 1
ATOM 1469 O O . ALA A 1 183 ? 24.500 -15.934 -7.756 1.00 86.81 183 ALA A O 1
ATOM 1470 N N . GLN A 1 184 ? 24.361 -14.761 -5.836 1.00 86.12 184 GLN A N 1
ATOM 1471 C CA . GLN A 1 184 ? 25.732 -14.975 -5.359 1.00 86.12 184 GLN A CA 1
ATOM 1472 C C . GLN A 1 184 ? 26.799 -14.505 -6.376 1.00 86.12 184 GLN A C 1
ATOM 1474 O O . GLN A 1 184 ? 27.868 -15.105 -6.490 1.00 86.12 184 GLN A O 1
ATOM 1479 N N . LEU A 1 185 ? 26.510 -13.445 -7.140 1.00 89.31 185 LEU A N 1
ATOM 1480 C CA . LEU A 1 185 ? 27.452 -12.869 -8.099 1.00 89.31 185 LEU A CA 1
ATOM 1481 C C . LEU A 1 185 ? 28.634 -12.210 -7.362 1.00 89.31 185 LEU A C 1
ATOM 1483 O O . LEU A 1 185 ? 28.442 -11.519 -6.361 1.00 89.31 185 LEU A O 1
ATOM 1487 N N . GLU A 1 186 ? 29.848 -12.403 -7.879 1.00 90.00 186 GLU A N 1
ATOM 1488 C CA . GLU A 1 186 ? 31.086 -11.809 -7.338 1.00 90.00 186 GLU A CA 1
ATOM 1489 C C . GLU A 1 186 ? 31.744 -10.795 -8.283 1.00 90.00 186 GLU A C 1
ATOM 1491 O O . GLU A 1 186 ? 32.371 -9.843 -7.826 1.00 90.00 186 GLU A O 1
ATOM 1496 N N . SER A 1 187 ? 31.613 -10.983 -9.599 1.00 91.00 187 SER A N 1
ATOM 1497 C CA . SER A 1 187 ? 32.226 -10.126 -10.617 1.00 91.00 187 SER A CA 1
ATOM 1498 C C . SER A 1 187 ? 31.567 -10.319 -11.988 1.00 91.00 187 SER A C 1
ATOM 1500 O O . SER A 1 187 ? 30.807 -11.266 -12.202 1.00 91.00 187 SER A O 1
ATOM 1502 N N . PHE A 1 188 ? 31.883 -9.418 -12.919 1.00 91.31 188 PHE A N 1
ATOM 1503 C CA . PHE A 1 188 ? 31.491 -9.478 -14.330 1.00 91.31 188 PHE A CA 1
ATOM 1504 C C . PHE A 1 188 ? 32.723 -9.684 -15.225 1.00 91.31 188 PHE A C 1
ATOM 1506 O O . PHE A 1 188 ? 33.826 -9.284 -14.837 1.00 91.31 188 PHE A O 1
ATOM 1513 N N . PRO A 1 189 ? 32.565 -10.228 -16.444 1.00 89.94 189 PRO A N 1
ATOM 1514 C CA . PRO A 1 189 ? 33.643 -10.246 -17.424 1.00 89.94 189 PRO A CA 1
ATOM 1515 C C . PRO A 1 189 ? 33.977 -8.822 -17.900 1.00 89.94 189 PRO A C 1
ATOM 1517 O O . PRO A 1 189 ? 33.135 -7.920 -17.925 1.00 89.94 189 PRO A O 1
ATOM 1520 N N . LYS A 1 190 ? 35.227 -8.607 -18.320 1.00 86.88 190 LYS A N 1
ATOM 1521 C CA . LYS A 1 190 ? 35.656 -7.323 -18.890 1.00 86.88 190 LYS A CA 1
ATOM 1522 C C . LYS A 1 190 ? 34.860 -7.031 -20.169 1.00 86.88 190 LYS A C 1
ATOM 1524 O O . LYS A 1 190 ? 34.783 -7.883 -21.046 1.00 86.88 190 LYS A O 1
ATOM 1529 N N . GLY A 1 191 ? 34.314 -5.820 -20.284 1.00 87.81 191 GLY A N 1
ATOM 1530 C CA . GLY A 1 191 ? 33.514 -5.402 -21.443 1.00 87.81 191 GLY A CA 1
ATOM 1531 C C . GLY A 1 191 ? 32.009 -5.683 -21.334 1.00 87.81 191 GLY A C 1
ATOM 1532 O O . GLY A 1 191 ? 31.272 -5.302 -22.234 1.00 87.81 191 GLY A O 1
ATOM 1533 N N . PHE A 1 192 ? 31.536 -6.288 -20.233 1.00 92.25 192 PHE A N 1
ATOM 1534 C CA . PHE A 1 192 ? 30.146 -6.754 -20.083 1.00 92.25 192 PHE A CA 1
ATOM 1535 C C . PHE A 1 192 ? 29.078 -5.724 -20.497 1.00 92.25 192 PHE A C 1
ATOM 1537 O O . PHE A 1 192 ? 28.266 -5.973 -21.384 1.00 92.25 192 PHE A O 1
ATOM 1544 N N . PHE A 1 193 ? 29.123 -4.527 -19.909 1.00 94.19 193 PHE A N 1
ATOM 1545 C CA . PHE A 1 193 ? 28.144 -3.472 -20.179 1.00 94.19 193 PHE A CA 1
ATOM 1546 C C . PHE A 1 193 ? 28.264 -2.822 -21.569 1.00 94.19 193 PHE A C 1
ATOM 1548 O O . PHE A 1 193 ? 27.280 -2.278 -22.062 1.00 94.19 193 PHE A O 1
ATOM 1555 N N . ASP A 1 194 ? 29.410 -2.939 -22.252 1.00 92.06 194 ASP A N 1
ATOM 1556 C CA . ASP A 1 194 ? 29.564 -2.442 -23.631 1.00 92.06 194 ASP A CA 1
ATOM 1557 C C . ASP A 1 194 ? 28.732 -3.266 -24.632 1.00 92.06 194 ASP A C 1
ATOM 1559 O O . ASP A 1 194 ? 28.390 -2.785 -25.710 1.00 92.06 194 ASP A O 1
ATOM 1563 N N . SER A 1 195 ? 28.364 -4.498 -24.259 1.00 92.56 195 SER A N 1
ATOM 1564 C CA . SER A 1 195 ? 27.491 -5.379 -25.049 1.00 92.56 195 SER A CA 1
ATOM 1565 C C . SER A 1 195 ? 25.992 -5.143 -24.800 1.00 92.56 195 SER A C 1
ATOM 1567 O O . SER A 1 195 ? 25.166 -5.852 -25.370 1.00 92.56 195 SER A O 1
ATOM 1569 N N . MET A 1 196 ? 25.620 -4.169 -23.955 1.00 94.75 196 MET A N 1
ATOM 1570 C CA . MET A 1 196 ? 24.241 -3.956 -23.478 1.00 94.75 196 MET A CA 1
ATOM 1571 C C . MET A 1 196 ? 23.739 -2.507 -23.686 1.00 94.75 196 MET A C 1
ATOM 1573 O O . MET A 1 196 ? 23.290 -1.864 -22.736 1.00 94.75 196 MET A O 1
ATOM 1577 N N . PRO A 1 197 ? 23.793 -1.951 -24.916 1.00 94.06 197 PRO A N 1
ATOM 1578 C CA . PRO A 1 197 ? 23.543 -0.524 -25.166 1.00 94.06 197 PRO A CA 1
ATOM 1579 C C . PRO A 1 197 ? 22.098 -0.061 -24.899 1.00 94.06 197 PRO A C 1
ATOM 1581 O O . PRO A 1 197 ? 21.860 1.134 -24.732 1.00 94.06 197 PRO A O 1
ATOM 1584 N N . ALA A 1 198 ? 21.126 -0.977 -24.855 1.00 96.56 198 ALA A N 1
ATOM 1585 C CA . ALA A 1 198 ? 19.711 -0.670 -24.622 1.00 96.56 198 ALA A CA 1
ATOM 1586 C C . ALA A 1 198 ? 19.286 -0.700 -23.137 1.00 96.56 198 ALA A C 1
ATOM 1588 O O . ALA A 1 198 ? 18.132 -0.393 -22.834 1.00 96.56 198 ALA A O 1
ATOM 1589 N N . LEU A 1 199 ? 20.191 -1.068 -22.223 1.00 98.06 199 LEU A N 1
ATOM 1590 C CA . LEU A 1 199 ? 19.865 -1.396 -20.835 1.00 98.06 199 LEU A CA 1
ATOM 1591 C C . LEU A 1 199 ? 19.418 -0.164 -20.032 1.00 98.06 199 LEU A C 1
ATOM 1593 O O . LEU A 1 199 ? 20.169 0.791 -19.851 1.00 98.06 199 LEU A O 1
ATOM 1597 N N . LYS A 1 200 ? 18.192 -0.214 -19.501 1.00 98.19 200 LYS A N 1
ATOM 1598 C CA . LYS A 1 200 ? 17.582 0.838 -18.672 1.00 98.19 200 LYS A CA 1
ATOM 1599 C C . LYS A 1 200 ? 17.544 0.481 -17.190 1.00 98.19 200 LYS A C 1
ATOM 1601 O O . LYS A 1 200 ? 17.725 1.363 -16.352 1.00 98.19 200 LYS A O 1
ATOM 1606 N N . VAL A 1 201 ? 17.297 -0.790 -16.870 1.00 98.62 201 VAL A N 1
ATOM 1607 C CA . VAL A 1 201 ? 17.120 -1.285 -15.500 1.00 98.62 201 VAL A CA 1
ATOM 1608 C C . VAL A 1 201 ? 18.176 -2.332 -15.181 1.00 98.62 201 VAL A C 1
ATOM 1610 O O . VAL A 1 201 ? 18.198 -3.402 -15.789 1.00 98.62 201 VAL A O 1
ATOM 1613 N N . LEU A 1 202 ? 19.022 -2.037 -14.195 1.00 98.38 202 LEU A N 1
ATOM 1614 C CA . LEU A 1 202 ? 20.018 -2.959 -13.661 1.00 98.38 202 LEU A CA 1
ATOM 1615 C C . LEU A 1 202 ? 19.819 -3.126 -12.152 1.00 98.38 202 LEU A C 1
ATOM 1617 O O . LEU A 1 202 ? 20.008 -2.186 -11.379 1.00 98.38 202 LEU A O 1
ATOM 1621 N N . ASP A 1 203 ? 19.462 -4.335 -11.727 1.00 97.75 203 ASP A N 1
ATOM 1622 C CA . ASP A 1 203 ? 19.317 -4.679 -10.314 1.00 97.75 203 ASP A CA 1
ATOM 1623 C C . ASP A 1 203 ? 20.252 -5.833 -9.953 1.00 97.75 203 ASP A C 1
ATOM 1625 O O . ASP A 1 203 ? 20.106 -6.948 -10.450 1.00 97.75 203 ASP A O 1
ATOM 1629 N N . LEU A 1 204 ? 21.225 -5.544 -9.091 1.00 96.38 204 LEU A N 1
ATOM 1630 C CA . LEU A 1 204 ? 22.245 -6.474 -8.610 1.00 96.38 204 LEU A CA 1
ATOM 1631 C C . LEU A 1 204 ? 22.121 -6.708 -7.100 1.00 96.38 204 LEU A C 1
ATOM 1633 O O . LEU A 1 204 ? 23.109 -7.062 -6.447 1.00 96.38 204 LEU A O 1
ATOM 1637 N N . SER A 1 205 ? 20.941 -6.469 -6.525 1.00 94.56 205 SER A N 1
ATOM 1638 C CA . SER A 1 205 ? 20.769 -6.501 -5.075 1.00 94.56 205 SER A CA 1
ATOM 1639 C C . SER A 1 205 ? 20.951 -7.898 -4.466 1.00 94.56 205 SER A C 1
ATOM 1641 O O . SER A 1 205 ? 20.773 -8.932 -5.112 1.00 94.56 205 SER A O 1
ATOM 1643 N N . GLY A 1 206 ? 21.410 -7.933 -3.214 1.00 91.00 206 GLY A N 1
ATOM 1644 C CA . GLY A 1 206 ? 21.676 -9.177 -2.479 1.00 91.00 206 GLY A CA 1
ATOM 1645 C C . GLY A 1 206 ? 22.975 -9.904 -2.862 1.00 91.00 206 GLY A C 1
ATOM 1646 O O . GLY A 1 206 ? 23.390 -10.832 -2.164 1.00 91.00 206 GLY A O 1
ATOM 1647 N N . ASN A 1 207 ? 23.686 -9.475 -3.914 1.00 91.56 207 ASN A N 1
ATOM 1648 C CA . ASN A 1 207 ? 24.978 -10.056 -4.301 1.00 91.56 207 ASN A CA 1
ATOM 1649 C C . ASN A 1 207 ? 26.115 -9.598 -3.374 1.00 91.56 207 ASN A C 1
ATOM 1651 O O . ASN A 1 207 ? 26.967 -8.786 -3.730 1.00 91.56 207 ASN A O 1
ATOM 1655 N N . ARG A 1 208 ? 26.156 -10.167 -2.168 1.00 89.44 208 ARG A N 1
ATOM 1656 C CA . ARG A 1 208 ? 27.173 -9.879 -1.138 1.00 89.44 208 ARG A CA 1
ATOM 1657 C C . ARG A 1 208 ? 28.596 -10.288 -1.535 1.00 89.44 208 ARG A C 1
ATOM 1659 O O . ARG A 1 208 ? 29.539 -9.871 -0.871 1.00 89.44 208 ARG A O 1
ATOM 1666 N N . GLY A 1 209 ? 28.765 -11.077 -2.596 1.00 89.44 209 GLY A N 1
ATOM 1667 C CA . GLY A 1 209 ? 30.074 -11.368 -3.188 1.00 89.44 209 GLY A CA 1
ATOM 1668 C C . GLY A 1 209 ? 30.616 -10.238 -4.073 1.00 89.44 209 GLY A C 1
ATOM 1669 O O . GLY A 1 209 ? 31.821 -10.168 -4.296 1.00 89.44 209 GLY A O 1
ATOM 1670 N N . LEU A 1 210 ? 29.754 -9.346 -4.574 1.00 93.00 210 LEU A N 1
ATOM 1671 C CA . LEU A 1 210 ? 30.128 -8.290 -5.512 1.00 93.00 210 LEU A CA 1
ATOM 1672 C C . LEU A 1 210 ? 30.850 -7.158 -4.766 1.00 93.00 210 LEU A C 1
ATOM 1674 O O . LEU A 1 210 ? 30.232 -6.429 -3.987 1.00 93.00 210 LEU A O 1
ATOM 1678 N N . VAL A 1 211 ? 32.161 -7.033 -4.990 1.00 92.94 211 VAL A N 1
ATOM 1679 C CA . VAL A 1 211 ? 33.051 -6.063 -4.309 1.00 92.94 211 VAL A CA 1
ATOM 1680 C C . VAL A 1 211 ? 33.406 -4.833 -5.152 1.00 92.94 211 VAL A C 1
ATOM 1682 O O . VAL A 1 211 ? 33.826 -3.807 -4.610 1.00 92.94 211 VAL A O 1
ATOM 1685 N N . GLU A 1 212 ? 33.195 -4.902 -6.465 1.00 93.00 212 GLU A N 1
ATOM 1686 C CA . GLU A 1 212 ? 33.407 -3.805 -7.410 1.00 93.00 212 GLU A CA 1
ATOM 1687 C C . GLU A 1 212 ? 32.367 -3.828 -8.538 1.00 93.00 212 GLU A C 1
ATOM 1689 O O . GLU A 1 212 ? 31.775 -4.864 -8.838 1.00 93.00 212 GLU A O 1
ATOM 1694 N N . LEU A 1 213 ? 32.152 -2.672 -9.171 1.00 93.88 213 LEU A N 1
ATOM 1695 C CA . LEU A 1 213 ? 31.318 -2.530 -10.362 1.00 93.88 213 LEU A CA 1
ATOM 1696 C C . LEU A 1 213 ? 32.210 -2.093 -11.541 1.00 93.88 213 LEU A C 1
ATOM 1698 O O . LEU A 1 213 ? 32.901 -1.077 -11.406 1.00 93.88 213 LEU A O 1
ATOM 1702 N N . PRO A 1 214 ? 32.208 -2.813 -12.681 1.00 93.00 214 PRO A N 1
ATOM 1703 C CA . PRO A 1 214 ? 32.996 -2.464 -13.861 1.00 93.00 214 PRO A CA 1
ATOM 1704 C C . PRO A 1 214 ? 32.833 -1.004 -14.297 1.00 93.00 214 PRO A C 1
ATOM 1706 O O . PRO A 1 214 ? 31.721 -0.490 -14.402 1.00 93.00 214 PRO A O 1
ATOM 1709 N N . SER A 1 215 ? 33.944 -0.329 -14.599 1.00 90.31 215 SER A N 1
ATOM 1710 C CA . SER A 1 215 ? 33.954 1.104 -14.929 1.00 90.31 215 SER A CA 1
ATOM 1711 C C . SER A 1 215 ? 33.226 1.460 -16.229 1.00 90.31 215 SER A C 1
ATOM 1713 O O . SER A 1 215 ? 32.741 2.584 -16.363 1.00 90.31 215 SER A O 1
ATOM 1715 N N . ASN A 1 216 ? 33.093 0.504 -17.152 1.00 92.81 216 ASN A N 1
ATOM 1716 C CA . ASN A 1 216 ? 32.338 0.641 -18.398 1.00 92.81 216 ASN A CA 1
ATOM 1717 C C . ASN A 1 216 ? 30.810 0.686 -18.200 1.00 92.81 216 ASN A C 1
ATOM 1719 O O . ASN A 1 216 ? 30.100 0.962 -19.161 1.00 92.81 216 ASN A O 1
ATOM 1723 N N . ILE A 1 217 ? 30.286 0.519 -16.975 1.00 94.75 217 ILE A N 1
ATOM 1724 C CA . ILE A 1 217 ? 28.873 0.825 -16.681 1.00 94.75 217 ILE A CA 1
ATOM 1725 C C . ILE A 1 217 ? 28.495 2.247 -17.129 1.00 94.75 217 ILE A C 1
ATOM 1727 O O . ILE A 1 217 ? 27.394 2.465 -17.618 1.00 94.75 217 ILE A O 1
ATOM 1731 N N . GLY A 1 218 ? 29.439 3.197 -17.057 1.00 92.88 218 GLY A N 1
ATOM 1732 C CA . GLY A 1 218 ? 29.270 4.579 -17.517 1.00 92.88 218 GLY A CA 1
ATOM 1733 C C . GLY A 1 218 ? 29.060 4.756 -19.026 1.00 92.88 218 GLY A C 1
ATOM 1734 O O . GLY A 1 218 ? 28.778 5.871 -19.462 1.00 92.88 218 GLY A O 1
ATOM 1735 N N . ASN A 1 219 ? 29.194 3.692 -19.823 1.00 94.00 219 ASN A N 1
ATOM 1736 C CA . ASN A 1 219 ? 28.920 3.712 -21.261 1.00 94.00 219 ASN A CA 1
ATOM 1737 C C . ASN A 1 219 ? 27.431 3.444 -21.561 1.00 94.00 219 ASN A C 1
ATOM 1739 O O . ASN A 1 219 ? 26.939 3.835 -22.620 1.00 94.00 219 ASN A O 1
ATOM 1743 N N . VAL A 1 220 ? 26.693 2.851 -20.613 1.00 95.38 220 VAL A N 1
ATOM 1744 C CA . VAL A 1 220 ? 25.251 2.558 -20.710 1.00 95.38 220 VAL A CA 1
ATOM 1745 C C . VAL A 1 220 ? 24.444 3.823 -20.407 1.00 95.38 220 VAL A C 1
ATOM 1747 O O . VAL A 1 220 ? 23.724 3.917 -19.418 1.00 95.38 220 VAL A O 1
ATOM 1750 N N . THR A 1 221 ? 24.578 4.848 -21.248 1.00 94.19 221 THR A N 1
ATOM 1751 C CA . THR A 1 221 ? 23.919 6.156 -21.044 1.00 94.19 221 THR A CA 1
ATOM 1752 C C . THR A 1 221 ? 22.385 6.086 -21.075 1.00 94.19 221 THR A C 1
ATOM 1754 O O . THR A 1 221 ? 21.718 7.032 -20.663 1.00 94.19 221 THR A O 1
ATOM 1757 N N . THR A 1 222 ? 21.825 4.959 -21.515 1.00 96.31 222 THR A N 1
ATOM 1758 C CA . THR A 1 222 ? 20.412 4.561 -21.450 1.00 96.31 222 THR A CA 1
ATOM 1759 C C . THR A 1 222 ? 19.927 4.171 -20.047 1.00 96.31 222 THR A C 1
ATOM 1761 O O . THR A 1 222 ? 18.712 4.146 -19.832 1.00 96.31 222 THR A O 1
ATOM 1764 N N . LEU A 1 223 ? 20.827 3.916 -19.086 1.00 97.94 223 LEU A N 1
ATOM 1765 C CA . LEU A 1 223 ? 20.466 3.427 -17.754 1.00 97.94 223 LEU A CA 1
ATOM 1766 C C . LEU A 1 223 ? 19.674 4.471 -16.948 1.00 97.94 223 LEU A C 1
ATOM 1768 O O . LEU A 1 223 ? 20.114 5.604 -16.751 1.00 97.94 223 LEU A O 1
ATOM 1772 N N . ARG A 1 224 ? 18.509 4.048 -16.450 1.00 97.38 224 ARG A N 1
ATOM 1773 C CA . ARG A 1 224 ? 17.539 4.836 -15.674 1.00 97.38 224 ARG A CA 1
ATOM 1774 C C . ARG A 1 224 ? 17.372 4.332 -14.238 1.00 97.38 224 ARG A C 1
ATOM 1776 O O . ARG A 1 224 ? 17.053 5.131 -13.364 1.00 97.38 224 ARG A O 1
ATOM 1783 N N . TYR A 1 225 ? 17.607 3.048 -13.973 1.00 98.31 225 TYR A N 1
ATOM 1784 C CA . TYR A 1 225 ? 17.515 2.442 -12.642 1.00 98.31 225 TYR A CA 1
ATOM 1785 C C . TYR A 1 225 ? 18.757 1.598 -12.353 1.00 98.31 225 TYR A C 1
ATOM 1787 O O . TYR A 1 225 ? 19.106 0.715 -13.141 1.00 98.31 225 TYR A O 1
ATOM 1795 N N . LEU A 1 226 ? 19.391 1.847 -11.205 1.00 98.25 226 LEU A N 1
ATOM 1796 C CA . LEU A 1 226 ? 20.520 1.074 -10.699 1.00 98.25 226 LEU A CA 1
ATOM 1797 C C . LEU A 1 226 ? 20.327 0.733 -9.218 1.00 98.25 226 LEU A C 1
ATOM 1799 O O . LEU A 1 226 ? 20.338 1.618 -8.361 1.00 98.25 226 LEU A O 1
ATOM 1803 N N . ASN A 1 227 ? 20.225 -0.559 -8.911 1.00 98.06 227 ASN A N 1
ATOM 1804 C CA . ASN A 1 227 ? 20.166 -1.066 -7.543 1.00 98.06 227 ASN A CA 1
ATOM 1805 C C . ASN A 1 227 ? 21.385 -1.948 -7.234 1.00 98.06 227 ASN A C 1
ATOM 1807 O O . ASN A 1 227 ? 21.577 -3.002 -7.837 1.00 98.06 227 ASN A O 1
ATOM 1811 N N . LEU A 1 228 ? 22.200 -1.505 -6.276 1.00 96.88 228 LEU A N 1
ATOM 1812 C CA . LEU A 1 228 ? 23.373 -2.204 -5.736 1.00 96.88 228 LEU A CA 1
ATOM 1813 C C . LEU A 1 228 ? 23.193 -2.523 -4.239 1.00 96.88 228 LEU A C 1
ATOM 1815 O O . LEU A 1 228 ? 24.171 -2.786 -3.535 1.00 96.88 228 LEU A O 1
ATOM 1819 N N . SER A 1 229 ? 21.964 -2.449 -3.725 1.00 94.75 229 SER A N 1
ATOM 1820 C CA . SER A 1 229 ? 21.675 -2.647 -2.301 1.00 94.75 229 SER A CA 1
ATOM 1821 C C . SER A 1 229 ? 22.083 -4.050 -1.834 1.00 94.75 229 SER A C 1
ATOM 1823 O O . SER A 1 229 ? 21.975 -5.017 -2.585 1.00 94.75 229 SER A O 1
ATOM 1825 N N . LEU A 1 230 ? 22.543 -4.189 -0.588 1.00 92.25 230 LEU A N 1
ATOM 1826 C CA . LEU A 1 230 ? 23.032 -5.458 -0.015 1.00 92.25 230 LEU A CA 1
ATOM 1827 C C . LEU A 1 230 ? 24.229 -6.089 -0.777 1.00 92.25 230 LEU A C 1
ATOM 1829 O O . LEU A 1 230 ? 24.454 -7.296 -0.679 1.00 92.25 230 LEU A O 1
ATOM 1833 N N . THR A 1 231 ? 25.014 -5.295 -1.517 1.00 92.88 231 THR A N 1
ATOM 1834 C CA . THR A 1 231 ? 26.307 -5.715 -2.100 1.00 92.88 231 THR A CA 1
ATOM 1835 C C . THR A 1 231 ? 27.496 -5.300 -1.224 1.00 92.88 231 THR A C 1
ATOM 1837 O O . THR A 1 231 ? 27.383 -4.428 -0.358 1.00 92.88 231 THR A O 1
ATOM 1840 N N . SER A 1 232 ? 28.664 -5.898 -1.473 1.00 91.75 232 SER A N 1
ATOM 1841 C CA . SER A 1 232 ? 29.922 -5.602 -0.766 1.00 91.75 232 SER A CA 1
ATOM 1842 C C . SER A 1 232 ? 30.788 -4.552 -1.476 1.00 91.75 232 SER A C 1
ATOM 1844 O O . SER A 1 232 ? 31.987 -4.457 -1.199 1.00 91.75 232 SER A O 1
ATOM 1846 N N . ILE A 1 233 ? 30.204 -3.759 -2.383 1.00 92.19 233 ILE A N 1
ATOM 1847 C CA . ILE A 1 233 ? 30.926 -2.775 -3.196 1.00 92.19 233 ILE A CA 1
ATOM 1848 C C . ILE A 1 233 ? 31.609 -1.733 -2.305 1.00 92.19 233 ILE A C 1
ATOM 1850 O O . ILE A 1 233 ? 30.961 -1.076 -1.494 1.00 92.19 233 ILE A O 1
ATOM 1854 N N . ALA A 1 234 ? 32.923 -1.559 -2.467 1.00 90.06 234 ALA A N 1
ATOM 1855 C CA . ALA A 1 234 ? 33.708 -0.626 -1.651 1.00 90.06 234 ALA A CA 1
ATOM 1856 C C . ALA A 1 234 ? 33.753 0.810 -2.210 1.00 90.06 234 ALA A C 1
ATOM 1858 O O . ALA A 1 234 ? 33.932 1.770 -1.458 1.00 90.06 234 ALA A O 1
ATOM 1859 N N . LYS A 1 235 ? 33.624 0.969 -3.535 1.00 91.94 235 LYS A N 1
ATOM 1860 C CA . LYS A 1 235 ? 33.658 2.255 -4.254 1.00 91.94 235 LYS A CA 1
ATOM 1861 C C . LYS A 1 235 ? 32.778 2.182 -5.502 1.00 91.94 235 LYS A C 1
ATOM 1863 O O . LYS A 1 235 ? 32.780 1.165 -6.188 1.00 91.94 235 LYS A O 1
ATOM 1868 N N . LEU A 1 236 ? 32.094 3.276 -5.833 1.00 94.06 236 LEU A N 1
ATOM 1869 C CA . LEU A 1 236 ? 31.450 3.436 -7.140 1.00 94.06 236 LEU A CA 1
ATOM 1870 C C . LEU A 1 236 ? 32.490 3.881 -8.190 1.00 94.06 236 LEU A C 1
ATOM 1872 O O . LEU A 1 236 ? 33.363 4.692 -7.859 1.00 94.06 236 LEU A O 1
ATOM 1876 N N . PRO A 1 237 ? 32.427 3.390 -9.442 1.00 92.69 237 PRO A N 1
ATOM 1877 C CA . PRO A 1 237 ? 33.324 3.836 -10.504 1.00 92.69 237 PRO A CA 1
ATOM 1878 C C . PRO A 1 237 ? 33.028 5.290 -10.893 1.00 92.69 237 PRO A C 1
ATOM 1880 O O . PRO A 1 237 ? 31.871 5.691 -10.993 1.00 92.69 237 PRO A O 1
ATOM 1883 N N . THR A 1 238 ? 34.062 6.083 -11.185 1.00 90.00 238 THR A N 1
ATOM 1884 C CA . THR A 1 238 ? 33.910 7.499 -11.581 1.00 90.00 238 THR A CA 1
ATOM 1885 C C . THR A 1 238 ? 33.070 7.679 -12.847 1.00 90.00 238 THR A C 1
ATOM 1887 O O . THR A 1 238 ? 32.310 8.639 -12.944 1.00 90.00 238 THR A O 1
ATOM 1890 N N . GLY A 1 239 ? 33.134 6.716 -13.775 1.00 89.94 239 GLY A N 1
ATOM 1891 C CA . GLY A 1 239 ? 32.302 6.676 -14.981 1.00 89.94 239 GLY A CA 1
ATOM 1892 C C . GLY A 1 239 ? 30.793 6.633 -14.712 1.00 89.94 239 GLY A C 1
ATOM 1893 O O . GLY A 1 239 ? 30.025 6.961 -15.609 1.00 89.94 239 GLY A O 1
ATOM 1894 N N . LEU A 1 240 ? 30.341 6.313 -13.491 1.00 94.06 240 LEU A N 1
ATOM 1895 C CA . LEU A 1 240 ? 28.917 6.362 -13.137 1.00 94.06 240 LEU A CA 1
ATOM 1896 C C . LEU A 1 240 ? 28.327 7.779 -13.283 1.00 94.06 240 LEU A C 1
ATOM 1898 O O . LEU A 1 240 ? 27.147 7.915 -13.585 1.00 94.06 240 LEU A O 1
ATOM 1902 N N . GLY A 1 241 ? 29.151 8.831 -13.168 1.00 92.12 241 GLY A N 1
ATOM 1903 C CA . GLY A 1 241 ? 28.742 10.216 -13.441 1.00 92.12 241 GLY A CA 1
ATOM 1904 C C . GLY A 1 241 ? 28.355 10.494 -14.905 1.00 92.12 241 GLY A C 1
ATOM 1905 O O . GLY A 1 241 ? 27.754 11.525 -15.191 1.00 92.12 241 GLY A O 1
ATOM 1906 N N . ASN A 1 242 ? 28.638 9.583 -15.842 1.00 93.62 242 ASN A N 1
ATOM 1907 C CA . ASN A 1 242 ? 28.175 9.700 -17.229 1.00 93.62 242 ASN A CA 1
ATOM 1908 C C . ASN A 1 242 ? 26.679 9.362 -17.387 1.00 93.62 242 ASN A C 1
ATOM 1910 O O . ASN A 1 242 ? 26.083 9.691 -18.416 1.00 93.62 242 ASN A O 1
ATOM 1914 N N . LEU A 1 243 ? 26.060 8.715 -16.391 1.00 94.94 243 LEU A N 1
ATOM 1915 C CA . LEU A 1 243 ? 24.686 8.206 -16.444 1.00 94.94 243 LEU A CA 1
ATOM 1916 C C . LEU A 1 243 ? 23.645 9.310 -16.212 1.00 94.94 243 LEU A C 1
ATOM 1918 O O . LEU A 1 243 ? 22.871 9.289 -15.259 1.00 94.94 243 LEU A O 1
ATOM 1922 N N . ARG A 1 244 ? 23.612 10.297 -17.110 1.00 92.19 244 ARG A N 1
ATOM 1923 C CA . ARG A 1 244 ? 22.758 11.492 -16.984 1.00 92.19 244 ARG A CA 1
ATOM 1924 C C . ARG A 1 244 ? 21.254 11.197 -16.991 1.00 92.19 244 ARG A C 1
ATOM 1926 O O . ARG A 1 244 ? 20.498 12.017 -16.484 1.00 92.19 244 ARG A O 1
ATOM 1933 N N . ASN A 1 245 ? 20.838 10.046 -17.524 1.00 93.62 245 ASN A N 1
ATOM 1934 C CA . ASN A 1 245 ? 19.450 9.570 -17.528 1.00 93.62 245 ASN A CA 1
ATOM 1935 C C . ASN A 1 245 ? 19.058 8.777 -16.263 1.00 93.62 245 ASN A C 1
ATOM 1937 O O . ASN A 1 245 ? 17.909 8.344 -16.160 1.00 93.62 245 ASN A O 1
ATOM 1941 N N . LEU A 1 246 ? 19.977 8.571 -15.309 1.00 96.31 246 LEU A N 1
ATOM 1942 C CA . LEU A 1 246 ? 19.724 7.757 -14.121 1.00 96.31 246 LEU A CA 1
ATOM 1943 C C . LEU A 1 246 ? 18.686 8.431 -13.212 1.00 96.31 246 LEU A C 1
ATOM 1945 O O . LEU A 1 246 ? 18.986 9.419 -12.548 1.00 96.31 246 LEU A O 1
ATOM 1949 N N . ARG A 1 247 ? 17.472 7.870 -13.171 1.00 94.69 247 ARG A N 1
ATOM 1950 C CA . ARG A 1 247 ? 16.352 8.308 -12.326 1.00 94.69 247 ARG A CA 1
ATOM 1951 C C . ARG A 1 247 ? 16.395 7.709 -10.921 1.00 94.69 247 ARG A C 1
ATOM 1953 O O . ARG A 1 247 ? 15.934 8.355 -9.985 1.00 94.69 247 ARG A O 1
ATOM 1960 N N . CYS A 1 248 ? 16.924 6.496 -10.760 1.00 96.38 248 CYS A N 1
ATOM 1961 C CA . CYS A 1 248 ? 16.937 5.772 -9.488 1.00 96.38 248 CYS A CA 1
ATOM 1962 C C . CYS A 1 248 ? 18.320 5.174 -9.186 1.00 96.38 248 CYS A C 1
ATOM 1964 O O . CYS A 1 248 ? 18.872 4.442 -10.010 1.00 96.38 248 CYS A O 1
ATOM 1966 N N . LEU A 1 249 ? 18.854 5.465 -7.995 1.00 97.06 249 LEU A N 1
ATOM 1967 C CA . LEU A 1 249 ? 20.107 4.923 -7.467 1.00 97.06 249 LEU A CA 1
ATOM 1968 C C . LEU A 1 249 ? 19.892 4.398 -6.038 1.00 97.06 249 LEU A C 1
ATOM 1970 O O . LEU A 1 249 ? 19.755 5.177 -5.090 1.00 97.06 249 LEU A O 1
ATOM 1974 N N . LEU A 1 250 ? 19.877 3.071 -5.887 1.00 96.94 250 LEU A N 1
ATOM 1975 C CA . LEU A 1 250 ? 19.673 2.383 -4.609 1.00 96.94 250 LEU A CA 1
ATOM 1976 C C . LEU A 1 250 ? 20.959 1.685 -4.155 1.00 96.94 250 LEU A C 1
ATOM 1978 O O . LEU A 1 250 ? 21.536 0.865 -4.869 1.00 96.94 250 LEU A O 1
ATOM 1982 N N . LEU A 1 251 ? 21.397 2.031 -2.950 1.00 95.44 251 LEU A N 1
ATOM 1983 C CA . LEU A 1 251 ? 22.663 1.656 -2.323 1.00 95.44 251 LEU A CA 1
ATOM 1984 C C . LEU A 1 251 ? 22.437 1.248 -0.851 1.00 95.44 251 LEU A C 1
ATOM 1986 O O . LEU A 1 251 ? 23.352 1.348 -0.028 1.00 95.44 251 LEU A O 1
ATOM 1990 N N . ASP A 1 252 ? 21.222 0.829 -0.489 1.00 91.50 252 ASP A N 1
ATOM 1991 C CA . ASP A 1 252 ? 20.876 0.483 0.892 1.00 91.50 252 ASP A CA 1
ATOM 1992 C C . ASP A 1 252 ? 21.684 -0.743 1.357 1.00 91.50 252 ASP A C 1
ATOM 1994 O O . ASP A 1 252 ? 21.888 -1.711 0.625 1.00 91.50 252 ASP A O 1
ATOM 1998 N N . TYR A 1 253 ? 22.185 -0.701 2.587 1.00 88.50 253 TYR A N 1
ATOM 1999 C CA . TYR A 1 253 ? 22.990 -1.748 3.220 1.00 88.50 253 TYR A CA 1
ATOM 2000 C C . TYR A 1 253 ? 24.303 -2.103 2.484 1.00 88.50 253 TYR A C 1
ATOM 2002 O O . TYR A 1 253 ? 24.881 -3.164 2.714 1.00 88.50 253 TYR A O 1
ATOM 2010 N N . THR A 1 254 ? 24.830 -1.189 1.657 1.00 88.31 254 THR A N 1
ATOM 2011 C CA . THR A 1 254 ? 26.182 -1.268 1.057 1.00 88.31 254 THR A CA 1
ATOM 2012 C C . THR A 1 254 ? 27.276 -0.961 2.093 1.00 88.31 254 THR A C 1
ATOM 2014 O O . THR A 1 254 ? 27.886 0.111 2.090 1.00 88.31 254 THR A O 1
ATOM 2017 N N . VAL A 1 255 ? 27.515 -1.887 3.029 1.00 77.69 255 VAL A N 1
ATOM 2018 C CA . VAL A 1 255 ? 28.360 -1.656 4.225 1.00 77.69 255 VAL A CA 1
ATOM 2019 C C . VAL A 1 255 ? 29.809 -1.250 3.916 1.00 77.69 255 VAL A C 1
ATOM 2021 O O . VAL A 1 255 ? 30.399 -0.463 4.655 1.00 77.69 255 VAL A O 1
ATOM 2024 N N . ASN A 1 256 ? 30.372 -1.719 2.798 1.00 84.69 256 ASN A N 1
ATOM 2025 C CA . ASN A 1 256 ? 31.733 -1.367 2.379 1.00 84.69 256 ASN A CA 1
ATOM 2026 C C . ASN A 1 256 ? 31.821 -0.004 1.671 1.00 84.69 256 ASN A C 1
ATOM 2028 O O . ASN A 1 256 ? 32.901 0.590 1.631 1.00 84.69 256 ASN A O 1
ATOM 2032 N N . LEU A 1 257 ? 30.708 0.524 1.146 1.00 87.38 257 LEU A N 1
ATOM 2033 C CA . LEU A 1 257 ? 30.658 1.812 0.454 1.00 87.38 257 LEU A CA 1
ATOM 2034 C C . LEU A 1 257 ? 30.607 2.943 1.489 1.00 87.38 257 LEU A C 1
ATOM 2036 O O . LEU A 1 257 ? 29.552 3.522 1.754 1.00 87.38 257 LEU A O 1
ATOM 2040 N N . LYS A 1 258 ? 31.754 3.232 2.114 1.00 76.44 258 LYS A N 1
ATOM 2041 C CA . LYS A 1 258 ? 31.849 4.191 3.231 1.00 76.44 258 LYS A CA 1
ATOM 2042 C C . LYS A 1 258 ? 31.655 5.656 2.806 1.00 76.44 258 LYS A C 1
ATOM 2044 O O . LYS A 1 258 ? 31.220 6.460 3.621 1.00 76.44 258 LYS A O 1
ATOM 2049 N N . TRP A 1 259 ? 31.954 6.010 1.552 1.00 78.38 259 TRP A N 1
ATOM 2050 C CA . TRP A 1 259 ? 31.800 7.375 1.028 1.00 78.38 259 TRP A CA 1
ATOM 2051 C C . TRP A 1 259 ? 31.477 7.393 -0.472 1.00 78.38 259 TRP A C 1
ATOM 2053 O O . TRP A 1 259 ? 31.904 6.504 -1.211 1.00 78.38 259 TRP A O 1
ATOM 2063 N N . ILE A 1 260 ? 30.766 8.430 -0.925 1.00 86.94 260 ILE A N 1
ATOM 2064 C CA . ILE A 1 260 ? 30.461 8.697 -2.337 1.00 86.94 260 ILE A CA 1
ATOM 2065 C C . ILE A 1 260 ? 30.948 10.120 -2.664 1.00 86.94 260 ILE A C 1
ATOM 2067 O O . ILE A 1 260 ? 30.539 11.055 -1.977 1.00 86.94 260 ILE A O 1
ATOM 2071 N N . PRO A 1 261 ? 31.801 10.326 -3.688 1.00 84.12 261 PRO A N 1
ATOM 2072 C CA . PRO A 1 261 ? 32.193 11.667 -4.119 1.00 84.12 261 PRO A CA 1
ATOM 2073 C C . PRO A 1 261 ? 30.966 12.495 -4.513 1.00 84.12 261 PRO A C 1
ATOM 2075 O O . PRO A 1 261 ? 30.147 12.043 -5.318 1.00 84.12 261 PRO A O 1
ATOM 2078 N N . LYS A 1 262 ? 30.840 13.717 -3.987 1.00 88.50 262 LYS A N 1
ATOM 2079 C CA . LYS A 1 262 ? 29.715 14.606 -4.325 1.00 88.50 262 LYS A CA 1
ATOM 2080 C C . LYS A 1 262 ? 29.729 14.977 -5.816 1.00 88.50 262 LYS A C 1
ATOM 2082 O O . LYS A 1 262 ? 28.679 15.132 -6.424 1.00 88.50 262 LYS A O 1
ATOM 2087 N N . GLU A 1 263 ? 30.921 14.998 -6.411 1.00 90.38 263 GLU A N 1
ATOM 2088 C CA . GLU A 1 263 ? 31.207 15.237 -7.828 1.00 90.38 263 GLU A CA 1
ATOM 2089 C C . GLU A 1 263 ? 30.621 14.146 -8.743 1.00 90.38 263 GLU A C 1
ATOM 2091 O O . GLU A 1 263 ? 30.356 14.393 -9.919 1.00 90.38 263 GLU A O 1
ATOM 2096 N N . LEU A 1 264 ? 30.408 12.932 -8.221 1.00 91.38 264 LEU A N 1
ATOM 2097 C CA . LEU A 1 264 ? 29.734 11.854 -8.946 1.00 91.38 264 LEU A CA 1
ATOM 2098 C C . LEU A 1 264 ? 28.225 12.127 -8.992 1.00 91.38 264 LEU A C 1
ATOM 2100 O O . LEU A 1 264 ? 27.631 12.100 -10.066 1.00 91.38 264 LEU A O 1
ATOM 2104 N N . ILE A 1 265 ? 27.623 12.441 -7.840 1.00 93.56 265 ILE A N 1
ATOM 2105 C CA . ILE A 1 265 ? 26.178 12.689 -7.717 1.00 93.56 265 ILE A CA 1
ATOM 2106 C C . ILE A 1 265 ? 25.756 13.983 -8.428 1.00 93.56 265 ILE A C 1
ATOM 2108 O O . ILE A 1 265 ? 24.715 13.997 -9.077 1.00 93.56 265 ILE A O 1
ATOM 2112 N N . SER A 1 266 ? 26.584 15.033 -8.415 1.00 93.50 266 SER A N 1
ATOM 2113 C CA . SER A 1 266 ? 26.285 16.310 -9.087 1.00 93.50 266 SER A CA 1
ATOM 2114 C C . SER A 1 266 ? 26.176 16.221 -10.617 1.00 93.50 266 SER A C 1
ATOM 2116 O O . SER A 1 266 ? 25.774 17.191 -11.251 1.00 93.50 266 SER A O 1
ATOM 2118 N N . ASN A 1 267 ? 26.548 15.089 -11.227 1.00 93.06 267 ASN A N 1
ATOM 2119 C CA . ASN A 1 267 ? 26.361 14.835 -12.659 1.00 93.06 267 ASN A CA 1
ATOM 2120 C C . ASN A 1 267 ? 25.066 14.056 -12.986 1.00 93.06 267 ASN A C 1
ATOM 2122 O O . ASN A 1 267 ? 24.683 13.970 -14.155 1.00 93.06 267 ASN A O 1
ATOM 2126 N N . LEU A 1 268 ? 24.370 13.509 -11.981 1.00 94.44 268 LEU A N 1
ATOM 2127 C CA . LEU A 1 268 ? 23.159 12.692 -12.142 1.00 94.44 268 LEU A CA 1
ATOM 2128 C C . LEU A 1 268 ? 21.903 13.580 -12.189 1.00 94.44 268 LEU A C 1
ATOM 2130 O O . LEU A 1 268 ? 21.039 13.522 -11.320 1.00 94.44 268 LEU A O 1
ATOM 2134 N N . LEU A 1 269 ? 21.822 14.446 -13.201 1.00 91.19 269 LEU A N 1
ATOM 2135 C CA . LEU A 1 269 ? 20.844 15.545 -13.245 1.00 91.19 269 LEU A CA 1
ATOM 2136 C C . LEU A 1 269 ? 19.369 15.098 -13.275 1.00 91.19 269 LEU A C 1
ATOM 2138 O O . LEU A 1 269 ? 18.516 15.850 -12.817 1.00 91.19 269 LEU A O 1
ATOM 2142 N N . CYS A 1 270 ? 19.065 13.894 -13.775 1.00 92.69 270 CYS A N 1
ATOM 2143 C CA . CYS A 1 270 ? 17.702 13.341 -13.814 1.00 92.69 270 CYS A CA 1
ATOM 2144 C C . CYS A 1 270 ? 17.345 12.473 -12.588 1.00 92.69 270 CYS A C 1
ATOM 2146 O O . CYS A 1 270 ? 16.372 11.718 -12.651 1.00 92.69 270 CYS A O 1
ATOM 2148 N N . LEU A 1 271 ? 18.140 12.502 -11.510 1.00 94.69 271 LEU A N 1
ATOM 2149 C CA . LEU A 1 271 ? 17.987 11.597 -10.368 1.00 94.69 271 LEU A CA 1
ATOM 2150 C C . LEU A 1 271 ? 16.787 11.982 -9.491 1.00 94.69 271 LEU A C 1
ATOM 2152 O O . LEU A 1 271 ? 16.793 13.006 -8.815 1.00 94.69 271 LEU A O 1
ATOM 2156 N N . GLN A 1 272 ? 15.777 11.112 -9.474 1.00 92.81 272 GLN A N 1
ATOM 2157 C CA . GLN A 1 272 ? 14.510 11.289 -8.753 1.00 92.81 272 GLN A CA 1
ATOM 2158 C C . GLN A 1 272 ? 14.465 10.493 -7.443 1.00 92.81 272 GLN A C 1
ATOM 2160 O O . GLN A 1 272 ? 13.783 10.887 -6.493 1.00 92.81 272 GLN A O 1
ATOM 2165 N N . VAL A 1 273 ? 15.209 9.386 -7.371 1.00 94.00 273 VAL A N 1
ATOM 2166 C CA . VAL A 1 273 ? 15.286 8.498 -6.207 1.00 94.00 273 VAL A CA 1
ATOM 2167 C C . VAL A 1 273 ? 16.747 8.218 -5.867 1.00 94.00 273 VAL A C 1
ATOM 2169 O O . VAL A 1 273 ? 17.468 7.604 -6.652 1.00 94.00 273 VAL A O 1
ATOM 2172 N N . TYR A 1 274 ? 17.168 8.621 -4.670 1.00 96.12 274 TYR A N 1
ATOM 2173 C CA . TYR A 1 274 ? 18.461 8.266 -4.084 1.00 96.12 274 TYR A CA 1
ATOM 2174 C C . TYR A 1 274 ? 18.225 7.582 -2.737 1.00 96.12 274 TYR A C 1
ATOM 2176 O O . TYR A 1 274 ? 17.564 8.151 -1.871 1.00 96.12 274 TYR A O 1
ATOM 2184 N N . SER A 1 275 ? 18.774 6.387 -2.520 1.00 95.06 275 SER A N 1
ATOM 2185 C CA . SER A 1 275 ? 18.726 5.728 -1.208 1.00 95.06 275 SER A CA 1
ATOM 2186 C C . SER A 1 275 ? 20.089 5.143 -0.858 1.00 95.06 275 SER A C 1
ATOM 2188 O O . SER A 1 275 ? 20.603 4.305 -1.593 1.00 95.06 275 SER A O 1
ATOM 2190 N N . LYS A 1 276 ? 20.669 5.574 0.266 1.00 92.50 276 LYS A N 1
ATOM 2191 C CA . LYS A 1 276 ? 21.830 4.936 0.897 1.00 92.50 276 LYS A CA 1
ATOM 2192 C C . LYS A 1 276 ? 21.663 4.908 2.416 1.00 92.50 276 LYS A C 1
ATOM 2194 O O . LYS A 1 276 ? 22.274 5.693 3.145 1.00 92.50 276 LYS A O 1
ATOM 2199 N N . ILE A 1 277 ? 20.834 3.984 2.886 1.00 88.38 277 ILE A N 1
ATOM 2200 C CA . ILE A 1 277 ? 20.768 3.609 4.301 1.00 88.38 277 ILE A CA 1
ATOM 2201 C C . ILE A 1 277 ? 21.930 2.669 4.633 1.00 88.38 277 ILE A C 1
ATOM 2203 O O . ILE A 1 277 ? 22.152 1.675 3.948 1.00 88.38 277 ILE A O 1
ATOM 2207 N N . ASN A 1 278 ? 22.685 2.969 5.684 1.00 78.62 278 ASN A N 1
ATOM 2208 C CA . ASN A 1 278 ? 23.695 2.078 6.245 1.00 78.62 278 ASN A CA 1
ATOM 2209 C C . ASN A 1 278 ? 23.049 1.105 7.248 1.00 78.62 278 ASN A C 1
ATOM 2211 O O . ASN A 1 278 ? 22.126 1.466 7.972 1.00 78.62 278 ASN A O 1
ATOM 2215 N N . GLY A 1 279 ? 23.547 -0.132 7.302 1.00 64.31 279 GLY A N 1
ATOM 2216 C CA . GLY A 1 279 ? 23.079 -1.142 8.254 1.00 64.31 279 GLY A CA 1
ATOM 2217 C C . GLY A 1 279 ? 23.774 -1.068 9.608 1.00 64.31 279 GLY A C 1
ATOM 2218 O O . GLY A 1 279 ? 24.895 -0.584 9.714 1.00 64.31 279 GLY A O 1
ATOM 2219 N N . VAL A 1 280 ? 23.127 -1.626 10.629 1.00 56.16 280 VAL A N 1
ATOM 2220 C CA . VAL A 1 280 ? 23.706 -1.794 11.967 1.00 56.16 280 VAL A CA 1
ATOM 2221 C C . VAL A 1 280 ? 24.428 -3.141 12.019 1.00 56.16 280 VAL A C 1
ATOM 2223 O O . VAL A 1 280 ? 23.807 -4.176 12.264 1.00 56.16 280 VAL A O 1
ATOM 2226 N N . THR A 1 281 ? 25.731 -3.142 11.745 1.00 50.25 281 THR A N 1
ATOM 2227 C CA . THR A 1 281 ? 26.602 -4.324 11.870 1.00 50.25 281 THR A CA 1
ATOM 2228 C C . THR A 1 281 ? 27.695 -4.079 12.904 1.00 50.25 281 THR A C 1
ATOM 2230 O O . THR A 1 281 ? 28.065 -2.939 13.171 1.00 50.25 281 THR A O 1
ATOM 2233 N N . GLU A 1 282 ? 28.235 -5.144 13.496 1.00 41.03 282 GLU A N 1
ATOM 2234 C CA . GLU A 1 282 ? 29.294 -5.031 14.513 1.00 41.03 282 GLU A CA 1
ATOM 2235 C C . GLU A 1 282 ? 30.583 -4.408 13.929 1.00 41.03 282 GLU A C 1
ATOM 2237 O O . GLU A 1 282 ? 31.305 -3.702 14.629 1.00 41.03 282 GLU A O 1
ATOM 2242 N N . ASP A 1 283 ? 30.801 -4.550 12.616 1.00 43.00 283 ASP A N 1
ATOM 2243 C CA . ASP A 1 283 ? 31.911 -3.942 11.868 1.00 43.00 283 ASP A CA 1
ATOM 2244 C C . ASP A 1 283 ? 31.831 -2.409 11.715 1.00 43.00 283 ASP A C 1
ATOM 2246 O O . ASP A 1 283 ? 32.834 -1.785 11.343 1.00 43.00 283 ASP A O 1
ATOM 2250 N N . PHE A 1 284 ? 30.676 -1.773 11.981 1.00 46.44 284 PHE A N 1
ATOM 2251 C CA . PHE A 1 284 ? 30.539 -0.311 11.838 1.00 46.44 284 PHE A CA 1
ATOM 2252 C C . PHE A 1 284 ? 31.467 0.462 12.783 1.00 46.44 284 PHE A C 1
ATOM 2254 O O . PHE A 1 284 ? 32.023 1.482 12.380 1.00 46.44 284 PHE A O 1
ATOM 2261 N N . LEU A 1 285 ? 31.799 -0.141 13.931 1.00 48.53 285 LEU A N 1
ATOM 2262 C CA . LEU A 1 285 ? 32.755 0.349 14.934 1.00 48.53 285 LEU A CA 1
ATOM 2263 C C . LEU A 1 285 ? 34.186 0.594 14.386 1.00 48.53 285 LEU A C 1
ATOM 2265 O O . LEU A 1 285 ? 35.051 1.095 15.104 1.00 48.53 285 LEU A O 1
ATOM 2269 N N . SER A 1 286 ? 34.456 0.230 13.124 1.00 50.19 286 SER A N 1
ATOM 2270 C CA . SER A 1 286 ? 35.710 0.470 12.388 1.00 50.19 286 SER A CA 1
ATOM 2271 C C . SER A 1 286 ? 35.685 1.689 11.445 1.00 50.19 286 SER A C 1
ATOM 2273 O O . SER A 1 286 ? 36.661 1.950 10.729 1.00 50.19 286 SER A O 1
ATOM 2275 N N . VAL A 1 287 ? 34.564 2.408 11.336 1.00 51.50 287 VAL A N 1
ATOM 2276 C CA . VAL A 1 287 ? 34.398 3.494 10.360 1.00 51.50 287 VAL A CA 1
ATOM 2277 C C . VAL A 1 287 ? 35.053 4.782 10.864 1.00 51.50 287 VAL A C 1
ATOM 2279 O O . VAL A 1 287 ? 34.636 5.387 11.845 1.00 51.50 287 VAL A O 1
ATOM 2282 N N . LYS A 1 288 ? 36.061 5.271 10.128 1.00 55.88 288 LYS A N 1
ATOM 2283 C CA . LYS A 1 288 ? 36.488 6.671 10.248 1.00 55.88 288 LYS A CA 1
ATOM 2284 C C . LYS A 1 288 ? 35.351 7.560 9.746 1.00 55.88 288 LYS A C 1
ATOM 2286 O O . LYS A 1 288 ? 35.149 7.658 8.536 1.00 55.88 288 LYS A O 1
ATOM 2291 N N . VAL A 1 289 ? 34.622 8.169 10.680 1.00 59.97 289 VAL A N 1
ATOM 2292 C CA . VAL A 1 289 ? 33.541 9.128 10.412 1.00 59.97 289 VAL A CA 1
ATOM 2293 C C . VAL A 1 289 ? 34.048 10.210 9.440 1.00 59.97 289 VAL A C 1
ATOM 2295 O O . VAL A 1 289 ? 35.128 10.766 9.677 1.00 59.97 289 VAL A O 1
ATOM 2298 N N . PRO A 1 290 ? 33.335 10.505 8.336 1.00 62.62 290 PRO A N 1
ATOM 2299 C CA . PRO A 1 290 ? 33.732 11.565 7.417 1.00 62.62 290 PRO A CA 1
ATOM 2300 C C . PRO A 1 290 ? 33.665 12.932 8.122 1.00 62.62 290 PRO A C 1
ATOM 2302 O O . PRO A 1 290 ? 32.854 13.115 9.033 1.00 62.62 290 PRO A O 1
ATOM 2305 N N . PRO A 1 291 ? 34.472 13.928 7.711 1.00 69.56 291 PRO A N 1
ATOM 2306 C CA . PRO A 1 291 ? 34.334 15.285 8.229 1.00 69.56 291 PRO A CA 1
ATOM 2307 C C . PRO A 1 291 ? 32.900 15.790 8.030 1.00 69.56 291 PRO A C 1
ATOM 2309 O O . PRO A 1 291 ? 32.350 15.648 6.940 1.00 69.56 291 PRO A O 1
ATOM 2312 N N . SER A 1 292 ? 32.309 16.425 9.043 1.00 77.75 292 SER A N 1
ATOM 2313 C CA . SER A 1 292 ? 30.925 16.932 8.984 1.00 77.75 292 SER A CA 1
ATOM 2314 C C . SER A 1 292 ? 30.674 17.853 7.783 1.00 77.75 292 SER A C 1
ATOM 2316 O O . SER A 1 292 ? 29.628 17.780 7.147 1.00 77.75 292 SER A O 1
ATOM 2318 N N . ALA A 1 293 ? 31.672 18.657 7.407 1.00 84.88 293 ALA A N 1
ATOM 2319 C CA . ALA A 1 293 ? 31.637 19.500 6.213 1.00 84.88 293 ALA A CA 1
ATOM 2320 C C . ALA A 1 293 ? 31.484 18.710 4.895 1.00 84.88 293 ALA A C 1
ATOM 2322 O O . ALA A 1 293 ? 30.904 19.229 3.946 1.00 84.88 293 ALA A O 1
ATOM 2323 N N . ALA A 1 294 ? 31.969 17.465 4.819 1.00 86.81 294 ALA A N 1
ATOM 2324 C CA . ALA A 1 294 ? 31.792 16.614 3.643 1.00 86.81 294 ALA A CA 1
ATOM 2325 C C . ALA A 1 294 ? 30.355 16.074 3.552 1.00 86.81 294 ALA A C 1
ATOM 2327 O O . ALA A 1 294 ? 29.769 16.099 2.473 1.00 86.81 294 ALA A O 1
ATOM 2328 N N . GLU A 1 295 ? 29.774 15.642 4.678 1.00 89.12 295 GLU A N 1
ATOM 2329 C CA . GLU A 1 295 ? 28.378 15.179 4.758 1.00 89.12 295 GLU A CA 1
ATOM 2330 C C . GLU A 1 295 ? 27.392 16.316 4.423 1.00 89.12 295 GLU A C 1
ATOM 2332 O O . GLU A 1 295 ? 26.491 16.133 3.604 1.00 89.12 295 GLU A O 1
ATOM 2337 N N . ILE A 1 296 ? 27.635 17.526 4.941 1.00 91.69 296 ILE A N 1
ATOM 2338 C CA . ILE A 1 296 ? 26.874 18.735 4.582 1.00 91.69 296 ILE A CA 1
ATOM 2339 C C . ILE A 1 296 ? 27.026 19.066 3.089 1.00 91.69 296 ILE A C 1
ATOM 2341 O O . ILE A 1 296 ? 26.020 19.253 2.409 1.00 91.69 296 ILE A O 1
ATOM 2345 N N . ALA A 1 297 ? 28.248 19.069 2.544 1.00 92.38 297 ALA A N 1
ATOM 2346 C CA . ALA A 1 297 ? 28.477 19.355 1.123 1.00 92.38 297 ALA A CA 1
ATOM 2347 C C . ALA A 1 297 ? 27.885 18.291 0.173 1.00 92.38 297 ALA A C 1
ATOM 2349 O O . ALA A 1 297 ? 27.696 18.559 -1.014 1.00 92.38 297 ALA A O 1
ATOM 2350 N N . PHE A 1 298 ? 27.596 17.085 0.672 1.00 93.38 298 PHE A N 1
ATOM 2351 C CA . PHE A 1 298 ? 26.855 16.055 -0.056 1.00 93.38 298 PHE A CA 1
ATOM 2352 C C . PHE A 1 298 ? 25.339 16.319 -0.019 1.00 93.38 298 PHE A C 1
ATOM 2354 O O . PHE A 1 298 ? 24.679 16.229 -1.054 1.00 93.38 298 PHE A O 1
ATOM 2361 N N . LEU A 1 299 ? 24.796 16.725 1.137 1.00 94.75 299 LEU A N 1
ATOM 2362 C CA . LEU A 1 299 ? 23.403 17.182 1.264 1.00 94.75 299 LEU A CA 1
ATOM 2363 C C . LEU A 1 299 ? 23.108 18.412 0.392 1.00 94.75 299 LEU A C 1
ATOM 2365 O O . LEU A 1 299 ? 22.039 18.489 -0.202 1.00 94.75 299 LEU A O 1
ATOM 2369 N N . GLU A 1 300 ? 24.057 19.342 0.273 1.00 94.88 300 GLU A N 1
ATOM 2370 C CA . GLU A 1 300 ? 23.963 20.509 -0.618 1.00 94.88 300 GLU A CA 1
ATOM 2371 C C . GLU A 1 300 ? 23.916 20.118 -2.099 1.00 94.88 300 GLU A C 1
ATOM 2373 O O . GLU A 1 300 ? 23.170 20.715 -2.870 1.00 94.88 300 GLU A O 1
ATOM 2378 N N . VAL A 1 301 ? 24.657 19.083 -2.509 1.00 95.50 301 VAL A N 1
ATOM 2379 C CA . VAL A 1 301 ? 24.555 18.557 -3.879 1.00 95.50 301 VAL A CA 1
ATOM 2380 C C . VAL A 1 301 ? 23.205 17.878 -4.116 1.00 95.50 301 VAL A C 1
ATOM 2382 O O . VAL A 1 301 ? 22.620 18.106 -5.171 1.00 95.50 301 VAL A O 1
ATOM 2385 N N . LEU A 1 302 ? 22.676 17.112 -3.153 1.00 95.31 302 LEU A N 1
ATOM 2386 C CA . LEU A 1 302 ? 21.329 16.528 -3.258 1.00 95.31 302 LEU A CA 1
ATOM 2387 C C . LEU A 1 302 ? 20.224 17.597 -3.313 1.00 95.31 302 LEU A C 1
ATOM 2389 O O . LEU A 1 302 ? 19.274 17.445 -4.072 1.00 95.31 302 LEU A O 1
ATOM 2393 N N . GLU A 1 303 ? 20.350 18.681 -2.546 1.00 95.06 303 GLU A N 1
ATOM 2394 C CA . GLU A 1 303 ? 19.413 19.816 -2.553 1.00 95.06 303 GLU A CA 1
ATOM 2395 C C . GLU A 1 303 ? 19.376 20.554 -3.905 1.00 95.06 303 GLU A C 1
ATOM 2397 O O . GLU A 1 303 ? 18.329 21.067 -4.296 1.00 95.06 303 GLU A O 1
ATOM 2402 N N . CYS A 1 304 ? 20.492 20.562 -4.641 1.00 94.44 304 CYS A N 1
ATOM 2403 C CA . CYS A 1 304 ? 20.601 21.153 -5.977 1.00 94.44 304 CYS A CA 1
ATOM 2404 C C . CYS A 1 304 ? 20.072 20.259 -7.121 1.00 94.44 304 CYS A C 1
ATOM 2406 O O . CYS A 1 304 ? 20.022 20.716 -8.266 1.00 94.44 304 CYS A O 1
ATOM 2408 N N . LEU A 1 305 ? 19.680 19.005 -6.860 1.00 92.75 305 LEU A N 1
ATOM 2409 C CA . LEU A 1 305 ? 19.074 18.127 -7.869 1.00 92.75 305 LEU A CA 1
ATOM 2410 C C . LEU A 1 305 ? 17.577 18.440 -8.007 1.00 92.75 305 LEU A C 1
ATOM 2412 O O . LEU A 1 305 ? 16.753 17.890 -7.284 1.00 92.75 305 LEU A O 1
ATOM 2416 N N . GLY A 1 306 ? 17.215 19.309 -8.955 1.00 84.38 306 GLY A N 1
ATOM 2417 C CA . GLY A 1 306 ? 15.836 19.807 -9.109 1.00 84.38 306 GLY A CA 1
ATOM 2418 C C . GLY A 1 306 ? 14.750 18.743 -9.347 1.00 84.38 306 GLY A C 1
ATOM 2419 O O . GLY A 1 306 ? 13.579 19.019 -9.108 1.00 84.38 306 GLY A O 1
ATOM 2420 N N . ASP A 1 307 ? 15.133 17.538 -9.776 1.00 88.38 307 ASP A N 1
ATOM 2421 C CA . ASP A 1 307 ? 14.236 16.409 -10.060 1.00 88.38 307 ASP A CA 1
ATOM 2422 C C . ASP A 1 307 ? 14.075 15.426 -8.873 1.00 88.38 307 ASP A C 1
ATOM 2424 O O . ASP A 1 307 ? 13.304 14.467 -8.975 1.00 88.38 307 ASP A O 1
ATOM 2428 N N . ILE A 1 308 ? 14.780 15.630 -7.746 1.00 92.44 308 ILE A N 1
ATOM 2429 C CA . ILE A 1 308 ? 14.801 14.687 -6.613 1.00 92.44 308 ILE A CA 1
ATOM 2430 C C . ILE A 1 308 ? 13.443 14.639 -5.887 1.00 92.44 308 ILE A C 1
ATOM 2432 O O . ILE A 1 308 ? 12.909 15.662 -5.468 1.00 92.44 308 ILE A O 1
ATOM 2436 N N . LYS A 1 309 ? 12.876 13.436 -5.711 1.00 90.19 309 LYS A N 1
ATOM 2437 C CA . LYS A 1 309 ? 11.538 13.198 -5.117 1.00 90.19 309 LYS A CA 1
ATOM 2438 C C . LYS A 1 309 ? 11.550 12.253 -3.909 1.00 90.19 309 LYS A C 1
ATOM 2440 O O . LYS A 1 309 ? 10.691 12.368 -3.032 1.00 90.19 309 LYS A O 1
ATOM 2445 N N . LYS A 1 310 ? 12.505 11.315 -3.854 1.00 93.19 310 LYS A N 1
ATOM 2446 C CA . LYS A 1 310 ? 12.691 10.363 -2.745 1.00 93.19 310 LYS A CA 1
ATOM 2447 C C . LYS A 1 310 ? 14.162 10.326 -2.317 1.00 93.19 310 LYS A C 1
ATOM 2449 O O . LYS A 1 310 ? 15.032 9.999 -3.123 1.00 93.19 310 LYS A O 1
ATOM 2454 N N . ILE A 1 311 ? 14.430 10.602 -1.042 1.00 95.81 311 ILE A N 1
ATOM 2455 C CA . ILE A 1 311 ? 15.750 10.476 -0.411 1.00 95.81 311 ILE A CA 1
ATOM 2456 C C . ILE A 1 311 ? 15.671 9.476 0.750 1.00 95.81 311 ILE A C 1
ATOM 2458 O O . ILE A 1 311 ? 14.857 9.622 1.665 1.00 95.81 311 ILE A O 1
ATOM 2462 N N . GLY A 1 312 ? 16.544 8.472 0.730 1.00 95.50 312 GLY A N 1
ATOM 2463 C CA . GLY A 1 312 ? 16.908 7.661 1.887 1.00 95.50 312 GLY A CA 1
ATOM 2464 C C . GLY A 1 312 ? 18.360 7.925 2.267 1.00 95.50 312 GLY A C 1
ATOM 2465 O O . GLY A 1 312 ? 19.245 7.744 1.431 1.00 95.50 312 GLY A O 1
ATOM 2466 N N . ILE A 1 313 ? 18.633 8.371 3.495 1.00 93.94 313 ILE A N 1
ATOM 2467 C CA . ILE A 1 313 ? 19.998 8.746 3.893 1.00 93.94 313 ILE A CA 1
ATOM 2468 C C . ILE A 1 313 ? 20.335 8.395 5.345 1.00 93.94 313 ILE A C 1
ATOM 2470 O O . ILE A 1 313 ? 19.526 8.578 6.257 1.00 93.94 313 ILE A O 1
ATOM 2474 N N . THR A 1 314 ? 21.565 7.919 5.555 1.00 91.19 314 THR A N 1
ATOM 2475 C CA . THR A 1 314 ? 22.196 7.881 6.877 1.00 91.19 314 THR A CA 1
ATOM 2476 C C . THR A 1 314 ? 22.980 9.161 7.149 1.00 91.19 314 THR A C 1
ATOM 2478 O O . THR A 1 314 ? 23.781 9.579 6.317 1.00 91.19 314 THR A O 1
ATOM 2481 N N . LEU A 1 315 ? 22.784 9.731 8.336 1.00 90.81 315 LEU A N 1
ATOM 2482 C CA . LEU A 1 315 ? 23.589 10.798 8.920 1.00 90.81 315 LEU A CA 1
ATOM 2483 C C . LEU A 1 315 ? 24.541 10.231 9.973 1.00 90.81 315 LEU A C 1
ATOM 2485 O O . LEU A 1 315 ? 24.161 9.352 10.755 1.00 90.81 315 LEU A O 1
ATOM 2489 N N . LEU A 1 316 ? 25.751 10.785 10.019 1.00 86.12 316 LEU A N 1
ATOM 2490 C CA . LEU A 1 316 ? 26.785 10.447 10.995 1.00 86.12 316 LEU A CA 1
ATOM 2491 C C . LEU A 1 316 ? 27.089 11.621 11.946 1.00 86.12 316 LEU A C 1
ATOM 2493 O O . LEU A 1 316 ? 27.695 11.414 13.000 1.00 86.12 316 LEU A O 1
ATOM 2497 N N . CYS A 1 317 ? 26.634 12.847 11.644 1.00 85.12 317 CYS A N 1
ATOM 2498 C CA . CYS A 1 317 ? 26.784 13.992 12.549 1.00 85.12 317 CYS A CA 1
ATOM 2499 C C . CYS A 1 317 ? 25.531 14.885 12.684 1.00 85.12 317 CYS A C 1
ATOM 2501 O O . CYS A 1 317 ? 24.734 15.056 11.763 1.00 85.12 317 CYS A O 1
ATOM 2503 N N . ALA A 1 318 ? 25.371 15.506 13.860 1.00 86.69 318 ALA A N 1
ATOM 2504 C CA . ALA A 1 318 ? 24.226 16.370 14.169 1.00 86.69 318 ALA A CA 1
ATOM 2505 C C . ALA A 1 318 ? 24.090 17.630 13.271 1.00 86.69 318 ALA A C 1
ATOM 2507 O O . ALA A 1 318 ? 22.961 17.956 12.905 1.00 86.69 318 ALA A O 1
ATOM 2508 N N . PRO A 1 319 ? 25.174 18.319 12.844 1.00 90.12 319 PRO A N 1
ATOM 2509 C CA . PRO A 1 319 ? 25.074 19.453 11.913 1.00 90.12 319 PRO A CA 1
ATOM 2510 C C . PRO A 1 319 ? 24.385 19.139 10.573 1.00 90.12 319 PRO A C 1
ATOM 2512 O O . PRO A 1 319 ? 23.765 20.020 9.982 1.00 90.12 319 PRO A O 1
ATOM 2515 N N . SER A 1 320 ? 24.436 17.890 10.108 1.00 91.94 320 SER A N 1
ATOM 2516 C CA . SER A 1 320 ? 23.741 17.459 8.889 1.00 91.94 320 SER A CA 1
ATOM 2517 C C . SER A 1 320 ? 22.222 17.382 9.069 1.00 91.94 320 SER A C 1
ATOM 2519 O O . SER A 1 320 ? 21.471 17.670 8.139 1.00 91.94 320 SER A O 1
ATOM 2521 N N . PHE A 1 321 ? 21.749 17.069 10.280 1.00 91.44 321 PHE A N 1
ATOM 2522 C CA . PHE A 1 321 ? 20.322 17.124 10.608 1.00 91.44 321 PHE A CA 1
ATOM 2523 C C . PHE A 1 321 ? 19.823 18.573 10.665 1.00 91.44 321 PHE A C 1
ATOM 2525 O O . PHE A 1 321 ? 18.787 18.885 10.087 1.00 91.44 321 PHE A O 1
ATOM 2532 N N . GLU A 1 322 ? 20.611 19.482 11.247 1.00 90.44 322 GLU A N 1
ATOM 2533 C CA . GLU A 1 322 ? 20.347 20.929 11.206 1.00 90.44 322 GLU A CA 1
ATOM 2534 C C . GLU A 1 322 ? 20.268 21.469 9.765 1.00 90.44 322 GLU A C 1
ATOM 2536 O O . GLU A 1 322 ? 19.380 22.264 9.451 1.00 90.44 322 GLU A O 1
ATOM 2541 N N . LYS A 1 323 ? 21.152 21.011 8.863 1.00 92.94 323 LYS A N 1
ATOM 2542 C CA . LYS A 1 323 ? 21.090 21.329 7.424 1.00 92.94 323 LYS A CA 1
ATOM 2543 C C . LYS A 1 323 ? 19.791 20.826 6.782 1.00 92.94 323 LYS A C 1
ATOM 2545 O O . LYS A 1 323 ? 19.187 21.566 6.008 1.00 92.94 323 LYS A O 1
ATOM 2550 N N . ILE A 1 324 ? 19.344 19.613 7.118 1.00 94.25 324 ILE A N 1
ATOM 2551 C CA . ILE A 1 324 ? 18.074 19.055 6.629 1.00 94.25 324 ILE A CA 1
ATOM 2552 C C . ILE A 1 324 ? 16.879 19.869 7.131 1.00 94.25 324 ILE A C 1
ATOM 2554 O O . ILE A 1 324 ? 16.074 20.286 6.306 1.00 94.25 324 ILE A O 1
ATOM 2558 N N . LEU A 1 325 ? 16.777 20.159 8.435 1.00 91.62 325 LEU A N 1
ATOM 2559 C CA . LEU A 1 325 ? 15.657 20.934 8.994 1.00 91.62 325 LEU A CA 1
ATOM 2560 C C . LEU A 1 325 ? 15.510 22.313 8.324 1.00 91.62 325 LEU A C 1
ATOM 2562 O O . LEU A 1 325 ? 14.398 22.770 8.070 1.00 91.62 325 LEU A O 1
ATOM 2566 N N . ARG A 1 326 ? 16.631 22.959 7.983 1.00 93.00 326 ARG A N 1
ATOM 2567 C CA . ARG A 1 326 ? 16.654 24.287 7.342 1.00 93.00 326 ARG A CA 1
ATOM 2568 C C . ARG A 1 326 ? 16.336 24.261 5.842 1.00 93.00 326 ARG A C 1
ATOM 2570 O O . ARG A 1 326 ? 16.028 25.308 5.283 1.00 93.00 326 ARG A O 1
ATOM 2577 N N . SER A 1 327 ? 16.386 23.098 5.192 1.00 93.25 327 SER A N 1
ATOM 2578 C CA . SER A 1 327 ? 16.111 22.945 3.761 1.00 93.25 327 SER A CA 1
ATOM 2579 C C . SER A 1 327 ? 14.657 22.547 3.511 1.00 93.25 327 SER A C 1
ATOM 2581 O O . SER A 1 327 ? 14.193 21.515 3.991 1.00 93.25 327 SER A O 1
ATOM 2583 N N . CYS A 1 328 ? 13.924 23.328 2.718 1.00 91.00 328 CYS A N 1
ATOM 2584 C CA . CYS A 1 328 ? 12.571 22.949 2.299 1.00 91.00 328 CYS A CA 1
ATOM 2585 C C . CYS A 1 328 ? 12.587 21.726 1.362 1.00 91.00 328 CYS A C 1
ATOM 2587 O O . CYS A 1 328 ? 11.735 20.850 1.493 1.00 91.00 328 CYS A O 1
ATOM 2589 N N . THR A 1 329 ? 13.580 21.636 0.469 1.00 91.94 329 THR A N 1
ATOM 2590 C CA . THR A 1 329 ? 13.743 20.532 -0.493 1.00 91.94 329 THR A CA 1
ATOM 2591 C C . THR A 1 329 ? 14.091 19.217 0.203 1.00 91.94 329 THR A C 1
ATOM 2593 O O . THR A 1 329 ? 13.463 18.193 -0.045 1.00 91.94 329 THR A O 1
ATOM 2596 N N . LEU A 1 330 ? 15.060 19.216 1.127 1.00 94.75 330 LEU A N 1
ATOM 2597 C CA . LEU A 1 330 ? 15.430 17.977 1.821 1.00 94.75 330 LEU A CA 1
ATOM 2598 C C . LEU A 1 330 ? 14.291 17.488 2.733 1.00 94.75 330 LEU A C 1
ATOM 2600 O O . LEU A 1 330 ? 14.027 16.287 2.773 1.00 94.75 330 LEU A O 1
ATOM 2604 N N . ARG A 1 331 ? 13.553 18.393 3.397 1.00 92.62 331 ARG A N 1
ATOM 2605 C CA . ARG A 1 331 ? 12.366 18.028 4.196 1.00 92.62 331 ARG A CA 1
ATOM 2606 C C . ARG A 1 331 ? 11.227 17.427 3.376 1.00 92.62 331 ARG A C 1
ATOM 2608 O O . ARG A 1 331 ? 10.548 16.531 3.875 1.00 92.62 331 ARG A O 1
ATOM 2615 N N . SER A 1 332 ? 10.998 17.900 2.150 1.00 91.19 332 SER A N 1
ATOM 2616 C CA . SER A 1 332 ? 9.937 17.362 1.292 1.00 91.19 332 SER A CA 1
ATOM 2617 C C . SER A 1 332 ? 10.328 16.038 0.626 1.00 91.19 332 SER A C 1
ATOM 2619 O O . SER A 1 332 ? 9.451 15.200 0.402 1.00 91.19 332 SER A O 1
ATOM 2621 N N . CYS A 1 333 ? 11.617 15.806 0.356 1.00 93.56 333 CYS A N 1
ATOM 2622 C CA . CYS A 1 333 ? 12.074 14.620 -0.376 1.00 93.56 333 CYS A CA 1
ATOM 2623 C C . CYS A 1 333 ? 12.533 13.449 0.515 1.00 93.56 333 CYS A C 1
ATOM 2625 O O . CYS A 1 333 ? 12.515 12.306 0.052 1.00 93.56 333 CYS A O 1
ATOM 2627 N N . ILE A 1 334 ? 12.929 13.669 1.776 1.00 95.19 334 ILE A N 1
ATOM 2628 C CA . ILE A 1 334 ? 13.382 12.583 2.668 1.00 95.19 334 ILE A CA 1
ATOM 2629 C C . ILE A 1 334 ? 12.220 11.665 3.085 1.00 95.19 334 ILE A C 1
ATOM 2631 O O . ILE A 1 334 ? 11.257 12.095 3.714 1.00 95.19 334 ILE A O 1
ATOM 2635 N N . ARG A 1 335 ? 12.362 10.371 2.762 1.00 93.25 335 ARG A N 1
ATOM 2636 C CA . ARG A 1 335 ? 11.439 9.272 3.107 1.00 93.25 335 ARG A CA 1
ATOM 2637 C C . ARG A 1 335 ? 12.012 8.337 4.173 1.00 93.25 335 ARG A C 1
ATOM 2639 O O . ARG A 1 335 ? 11.289 7.908 5.068 1.00 93.25 335 ARG A O 1
ATOM 2646 N N . LYS A 1 336 ? 13.317 8.049 4.112 1.00 94.06 336 LYS A N 1
ATOM 2647 C CA . LYS A 1 336 ? 14.039 7.244 5.112 1.00 94.06 336 LYS A CA 1
ATOM 2648 C C . LYS A 1 336 ? 15.156 8.088 5.730 1.00 94.06 336 LYS A C 1
ATOM 2650 O O . LYS A 1 336 ? 16.004 8.597 4.995 1.00 94.06 336 LYS A O 1
ATOM 2655 N N . LEU A 1 337 ? 15.184 8.207 7.054 1.00 94.50 337 LEU A N 1
ATOM 2656 C CA . LEU A 1 337 ? 16.235 8.922 7.781 1.00 94.50 337 LEU A CA 1
ATOM 2657 C C . LEU A 1 337 ? 16.844 8.017 8.851 1.00 94.50 337 LEU A C 1
ATOM 2659 O O . LEU A 1 337 ? 16.137 7.555 9.743 1.00 94.50 337 LEU A O 1
ATOM 2663 N N . THR A 1 338 ? 18.155 7.804 8.785 1.00 91.75 338 THR A N 1
ATOM 2664 C CA . THR A 1 338 ? 18.883 6.942 9.723 1.00 91.75 338 THR A CA 1
ATOM 2665 C C . THR A 1 338 ? 20.002 7.726 10.399 1.00 91.75 338 THR A C 1
ATOM 2667 O O . THR A 1 338 ? 20.799 8.365 9.726 1.00 91.75 338 THR A O 1
ATOM 2670 N N . PHE A 1 339 ? 20.108 7.659 11.721 1.00 90.62 339 PHE A N 1
ATOM 2671 C CA . PHE A 1 339 ? 21.236 8.190 12.486 1.00 90.62 339 PHE A CA 1
ATOM 2672 C C . PHE A 1 339 ? 22.101 7.020 12.948 1.00 90.62 339 PHE A C 1
ATOM 2674 O O . PHE A 1 339 ? 21.593 6.130 13.629 1.00 90.62 339 PHE A O 1
ATOM 2681 N N . ILE A 1 340 ? 23.389 7.011 12.597 1.00 86.56 340 ILE A N 1
ATOM 2682 C CA . ILE A 1 340 ? 24.351 5.994 13.051 1.00 86.56 340 ILE A CA 1
ATOM 2683 C C . ILE A 1 340 ? 25.561 6.687 13.678 1.00 86.56 340 ILE A C 1
ATOM 2685 O O . ILE A 1 340 ? 26.070 7.667 13.144 1.00 86.56 340 ILE A O 1
ATOM 2689 N N . GLU A 1 341 ? 25.991 6.203 14.847 1.00 80.62 341 GLU A N 1
ATOM 2690 C CA . GLU A 1 341 ? 27.218 6.635 15.548 1.00 80.62 341 GLU A CA 1
ATOM 2691 C C . GLU A 1 341 ? 27.339 8.155 15.794 1.00 80.62 341 GLU A C 1
ATOM 2693 O O . GLU A 1 341 ? 28.426 8.671 16.051 1.00 80.62 341 GLU A O 1
ATOM 2698 N N . CYS A 1 342 ? 26.219 8.889 15.795 1.00 80.62 342 CYS A N 1
ATOM 2699 C CA . CYS A 1 342 ? 26.183 10.326 16.075 1.00 80.62 342 CYS A CA 1
ATOM 2700 C C . CYS A 1 342 ? 26.486 10.619 17.561 1.00 80.62 342 CYS A C 1
ATOM 2702 O O . CYS A 1 342 ? 25.601 10.977 18.340 1.00 80.62 342 CYS A O 1
ATOM 2704 N N . THR A 1 343 ? 27.741 10.465 17.981 1.00 74.81 343 THR A N 1
ATOM 2705 C CA . THR A 1 343 ? 28.192 10.574 19.381 1.00 74.81 343 THR A CA 1
ATOM 2706 C C . THR A 1 343 ? 27.978 11.960 19.993 1.00 74.81 343 THR A C 1
ATOM 2708 O O . THR A 1 343 ? 27.811 12.063 21.205 1.00 74.81 343 THR A O 1
ATOM 2711 N N . CYS A 1 344 ? 27.902 13.018 19.180 1.00 78.69 344 CYS A N 1
ATOM 2712 C CA . CYS A 1 344 ? 27.593 14.385 19.625 1.00 78.69 344 CYS A CA 1
ATOM 2713 C C . CYS A 1 344 ? 26.084 14.711 19.679 1.00 78.69 344 CYS A C 1
ATOM 2715 O O . CYS A 1 344 ? 25.712 15.816 20.070 1.00 78.69 344 CYS A O 1
ATOM 2717 N N . LEU A 1 345 ? 25.199 13.792 19.273 1.00 84.38 345 LEU A N 1
ATOM 2718 C CA . LEU A 1 345 ? 23.753 14.028 19.200 1.00 84.38 345 LEU A CA 1
ATOM 2719 C C . LEU A 1 345 ? 23.104 13.860 20.584 1.00 84.38 345 LEU A C 1
ATOM 2721 O O . LEU A 1 345 ? 22.696 12.767 20.966 1.00 84.38 345 LEU A O 1
ATOM 2725 N N . ILE A 1 346 ? 23.031 14.951 21.351 1.00 86.44 346 ILE A N 1
ATOM 2726 C CA . ILE A 1 346 ? 22.446 14.966 22.708 1.00 86.44 346 ILE A CA 1
ATOM 2727 C C . ILE A 1 346 ? 20.912 14.861 22.664 1.00 86.44 346 ILE A C 1
ATOM 2729 O O . ILE A 1 346 ? 20.297 14.212 23.518 1.00 86.44 346 ILE A O 1
ATOM 2733 N N . SER A 1 347 ? 20.295 15.490 21.664 1.00 87.50 347 SER A N 1
ATOM 2734 C CA . SER A 1 347 ? 18.850 15.491 21.448 1.00 87.50 347 SER A CA 1
ATOM 2735 C C . SER A 1 347 ? 18.507 15.549 19.967 1.00 87.50 347 SER A C 1
ATOM 2737 O O . SER A 1 347 ? 19.109 16.333 19.236 1.00 87.50 347 SER A O 1
ATOM 2739 N N . ILE A 1 348 ? 17.491 14.795 19.555 1.00 86.44 348 ILE A N 1
ATOM 2740 C CA . ILE A 1 348 ? 16.803 14.998 18.275 1.00 86.44 348 ILE A CA 1
ATOM 2741 C C . ILE A 1 348 ? 15.594 15.885 18.562 1.00 86.44 348 ILE A C 1
ATOM 2743 O O . ILE A 1 348 ? 14.803 15.559 19.447 1.00 86.44 348 ILE A O 1
ATOM 2747 N N . TYR A 1 349 ? 15.455 16.999 17.843 1.00 87.81 349 TYR A N 1
ATOM 2748 C CA . TYR A 1 349 ? 14.302 17.890 17.956 1.00 87.81 349 TYR A CA 1
ATOM 2749 C C . TYR A 1 349 ? 13.766 18.231 16.566 1.00 87.81 349 TYR A C 1
ATOM 2751 O O . TYR A 1 349 ? 14.404 18.961 15.814 1.00 87.81 349 TYR A O 1
ATOM 2759 N N . PHE A 1 350 ? 12.599 17.692 16.220 1.00 86.38 350 PHE A N 1
ATOM 2760 C CA . PHE A 1 350 ? 11.892 18.068 14.998 1.00 86.38 350 PHE A CA 1
ATOM 2761 C C . PHE A 1 350 ? 11.142 19.380 15.241 1.00 86.38 350 PHE A C 1
ATOM 2763 O O . PHE A 1 350 ? 10.063 19.372 15.827 1.00 86.38 350 PHE A O 1
ATOM 2770 N N . THR A 1 351 ? 11.735 20.504 14.833 1.00 83.19 351 THR A N 1
ATOM 2771 C CA . THR A 1 351 ? 11.102 21.836 14.888 1.00 83.19 351 THR A CA 1
ATOM 2772 C C . THR A 1 351 ? 10.169 22.104 13.708 1.00 83.19 351 THR A C 1
ATOM 2774 O O . THR A 1 351 ? 9.242 22.897 13.831 1.00 83.19 351 THR A O 1
ATOM 2777 N N . GLU A 1 352 ? 10.429 21.440 12.583 1.00 85.38 352 GLU A N 1
ATOM 2778 C CA . GLU A 1 352 ? 9.880 21.696 11.251 1.00 85.38 352 GLU A CA 1
ATOM 2779 C C . GLU A 1 352 ? 9.117 20.471 10.725 1.00 85.38 352 GLU A C 1
ATOM 2781 O O . GLU A 1 352 ? 9.448 19.340 11.083 1.00 85.38 352 GLU A O 1
ATOM 2786 N N . GLU A 1 353 ? 8.124 20.662 9.851 1.00 85.50 353 GLU A N 1
ATOM 2787 C CA . GLU A 1 353 ? 7.393 19.536 9.246 1.00 85.50 353 GLU A CA 1
ATOM 2788 C C . GLU A 1 353 ? 8.279 18.719 8.290 1.00 85.50 353 GLU A C 1
ATOM 2790 O O . GLU A 1 353 ? 8.881 19.268 7.364 1.00 85.50 353 GLU A O 1
ATOM 2795 N N . LEU A 1 354 ? 8.308 17.396 8.491 1.00 88.12 354 LEU A N 1
ATOM 2796 C CA . LEU A 1 354 ? 8.830 16.398 7.549 1.00 88.12 354 LEU A CA 1
ATOM 2797 C C . LEU A 1 354 ? 7.684 15.451 7.173 1.00 88.12 354 LEU A C 1
ATOM 2799 O O . LEU A 1 354 ? 7.701 14.257 7.474 1.00 88.12 354 LEU A O 1
ATOM 2803 N N . SER A 1 355 ? 6.646 16.001 6.544 1.00 84.69 355 SER A N 1
ATOM 2804 C CA . SER A 1 355 ? 5.373 15.311 6.295 1.00 84.69 355 SER A CA 1
ATOM 2805 C C . SER A 1 355 ? 5.522 14.010 5.494 1.00 84.69 355 SER A C 1
ATOM 2807 O O . SER A 1 355 ? 4.716 13.100 5.669 1.00 84.69 355 SER A O 1
ATOM 2809 N N . ASN A 1 356 ? 6.574 13.911 4.673 1.00 89.50 356 ASN A N 1
ATOM 2810 C CA . ASN A 1 356 ? 6.906 12.761 3.830 1.00 89.50 356 ASN A CA 1
ATOM 2811 C C . ASN A 1 356 ? 7.858 11.730 4.473 1.00 89.50 356 ASN A C 1
ATOM 2813 O O . ASN A 1 356 ? 8.117 10.704 3.849 1.00 89.50 356 ASN A O 1
ATOM 2817 N N . LEU A 1 357 ? 8.369 11.948 5.690 1.00 93.06 357 LEU A N 1
ATOM 2818 C CA . LEU A 1 357 ? 9.224 10.968 6.369 1.00 93.06 357 LEU A CA 1
ATOM 2819 C C . LEU A 1 357 ? 8.404 9.719 6.733 1.00 93.06 357 LEU A C 1
ATOM 2821 O O . LEU A 1 357 ? 7.437 9.823 7.476 1.00 93.06 357 LEU A O 1
ATOM 2825 N N . GLU A 1 358 ? 8.809 8.546 6.246 1.00 91.50 358 GLU A N 1
ATOM 2826 C CA . GLU A 1 358 ? 8.109 7.261 6.422 1.00 91.50 358 GLU A CA 1
ATOM 2827 C C . GLU A 1 358 ? 8.787 6.357 7.461 1.00 91.50 358 GLU A C 1
ATOM 2829 O O . GLU A 1 358 ? 8.114 5.688 8.251 1.00 91.50 358 GLU A O 1
ATOM 2834 N N . ARG A 1 359 ? 10.129 6.337 7.459 1.00 91.88 359 ARG A N 1
ATOM 2835 C CA . ARG A 1 359 ? 10.965 5.478 8.311 1.00 91.88 359 ARG A CA 1
ATOM 2836 C C . ARG A 1 359 ? 12.063 6.290 8.990 1.00 91.88 359 ARG A C 1
ATOM 2838 O O . ARG A 1 359 ? 12.849 6.954 8.314 1.00 91.88 359 ARG A O 1
ATOM 2845 N N . LEU A 1 360 ? 12.143 6.181 10.314 1.00 93.06 360 LEU A N 1
ATOM 2846 C CA . LEU A 1 360 ? 13.175 6.804 11.141 1.00 93.06 360 LEU A CA 1
ATOM 2847 C C . LEU A 1 360 ? 13.957 5.736 11.910 1.00 93.06 360 LEU A C 1
ATOM 2849 O O . LEU A 1 360 ? 13.376 4.877 12.573 1.00 93.06 360 LEU A O 1
ATOM 2853 N N . GLU A 1 361 ? 15.280 5.809 11.847 1.00 91.25 361 GLU A N 1
ATOM 2854 C CA . GLU A 1 361 ? 16.188 4.884 12.520 1.00 91.25 361 GLU A CA 1
ATOM 2855 C C . GLU A 1 361 ? 17.229 5.644 13.342 1.00 91.25 361 GLU A C 1
ATOM 2857 O O . GLU A 1 361 ? 17.773 6.646 12.884 1.00 91.25 361 GLU A O 1
ATOM 2862 N N . ILE A 1 362 ? 17.524 5.181 14.556 1.00 90.56 362 ILE A N 1
ATOM 2863 C CA . ILE A 1 362 ? 18.483 5.827 15.459 1.00 90.56 362 ILE A CA 1
ATOM 2864 C C . ILE A 1 362 ? 19.318 4.748 16.144 1.00 90.56 362 ILE A C 1
ATOM 2866 O O . ILE A 1 362 ? 18.809 4.004 16.980 1.00 90.56 362 ILE A O 1
ATOM 2870 N N . PHE A 1 363 ? 20.602 4.665 15.807 1.00 87.56 363 PHE A N 1
ATOM 2871 C CA . PHE A 1 363 ? 21.471 3.574 16.225 1.00 87.56 363 PHE A CA 1
ATOM 2872 C C . PHE A 1 363 ? 22.845 4.050 16.715 1.00 87.56 363 PHE A C 1
ATOM 2874 O O . PHE A 1 363 ? 23.493 4.899 16.108 1.00 87.56 363 PHE A O 1
ATOM 2881 N N . HIS A 1 364 ? 23.312 3.489 17.835 1.00 85.19 364 HIS A N 1
ATOM 2882 C CA . HIS A 1 364 ? 24.625 3.785 18.438 1.00 85.19 364 HIS A CA 1
ATOM 2883 C C . HIS A 1 364 ? 24.858 5.272 18.808 1.00 85.19 364 HIS A C 1
ATOM 2885 O O . HIS A 1 364 ? 25.988 5.684 19.081 1.00 85.19 364 HIS A O 1
ATOM 2891 N N . CYS A 1 365 ? 23.804 6.095 18.883 1.00 87.50 365 CYS A N 1
ATOM 2892 C CA . CYS A 1 365 ? 23.889 7.485 19.342 1.00 87.50 365 CYS A CA 1
ATOM 2893 C C . CYS A 1 365 ? 24.087 7.529 20.869 1.00 87.50 365 CYS A C 1
ATOM 2895 O O . CYS A 1 365 ? 23.130 7.631 21.641 1.00 87.50 365 CYS A O 1
ATOM 2897 N N . SER A 1 366 ? 25.343 7.414 21.307 1.00 86.12 366 SER A N 1
ATOM 2898 C CA . SER A 1 366 ? 25.735 7.229 22.712 1.00 86.12 366 SER A CA 1
ATOM 2899 C C . SER A 1 366 ? 25.286 8.356 23.653 1.00 86.12 366 SER A C 1
ATOM 2901 O O . SER A 1 366 ? 24.872 8.078 24.779 1.00 86.12 366 SER A O 1
ATOM 2903 N N . SER A 1 367 ? 25.326 9.609 23.190 1.00 89.06 367 SER A N 1
ATOM 2904 C CA . SER A 1 367 ? 24.946 10.793 23.977 1.00 89.06 367 SER A CA 1
ATOM 2905 C C . SER A 1 367 ? 23.451 11.122 23.966 1.00 89.06 367 SER A C 1
ATOM 2907 O O . SER A 1 367 ? 23.047 12.052 24.670 1.00 89.06 367 SER A O 1
ATOM 2909 N N . LEU A 1 368 ? 22.631 10.404 23.188 1.00 91.31 368 LEU A N 1
ATOM 2910 C CA . LEU A 1 368 ? 21.226 10.755 22.982 1.00 91.31 368 LEU A CA 1
ATOM 2911 C C . LEU A 1 368 ? 20.411 10.544 24.262 1.00 91.31 368 LEU A C 1
ATOM 2913 O O . LEU A 1 368 ? 20.238 9.416 24.722 1.00 91.31 368 LEU A O 1
ATOM 2917 N N . LYS A 1 369 ? 19.892 11.646 24.811 1.00 89.25 369 LYS A N 1
ATOM 2918 C CA . LYS A 1 369 ? 19.070 11.679 26.033 1.00 89.25 369 LYS A CA 1
ATOM 2919 C C . LYS A 1 369 ? 17.592 11.926 25.752 1.00 89.25 369 LYS A C 1
ATOM 2921 O O . LYS A 1 369 ? 16.741 11.429 26.485 1.00 89.25 369 LYS A O 1
ATOM 2926 N N . GLN A 1 370 ? 17.293 12.732 24.731 1.00 85.06 370 GLN A N 1
ATOM 2927 C CA . GLN A 1 370 ? 15.950 13.246 24.455 1.00 85.06 370 GLN A CA 1
ATOM 2928 C C . GLN A 1 370 ? 15.602 13.135 22.968 1.00 85.06 370 GLN A C 1
ATOM 2930 O O . GLN A 1 370 ? 16.358 13.588 22.110 1.00 85.06 370 GLN A O 1
ATOM 2935 N N . PHE A 1 371 ? 14.417 12.611 22.680 1.00 87.19 371 PHE A N 1
ATOM 2936 C CA . PHE A 1 371 ? 13.723 12.802 21.409 1.00 87.19 371 PHE A CA 1
ATOM 2937 C C . PHE A 1 371 ? 12.616 13.834 21.665 1.00 87.19 371 PHE A C 1
ATOM 2939 O O . PHE A 1 371 ? 11.914 13.743 22.675 1.00 87.19 371 PHE A O 1
ATOM 2946 N N . LYS A 1 372 ? 12.465 14.829 20.791 1.00 84.62 372 LYS A N 1
ATOM 2947 C CA . LYS A 1 372 ? 11.418 15.855 20.856 1.00 84.62 372 LYS A CA 1
ATOM 2948 C C . LYS A 1 372 ? 10.829 16.135 19.472 1.00 84.62 372 LYS A C 1
ATOM 2950 O O . LYS A 1 372 ? 11.512 16.035 18.456 1.00 84.62 372 LYS A O 1
ATOM 2955 N N . VAL A 1 373 ? 9.572 16.557 19.467 1.00 83.44 373 VAL A N 1
ATOM 2956 C CA . VAL A 1 373 ? 8.831 17.090 18.316 1.00 83.44 373 VAL A CA 1
ATOM 2957 C C . VAL A 1 373 ? 8.209 18.403 18.796 1.00 83.44 373 VAL A C 1
ATOM 2959 O O . VAL A 1 373 ? 7.784 18.466 19.952 1.00 83.44 373 VAL A O 1
ATOM 2962 N N . SER A 1 374 ? 8.238 19.467 17.992 1.00 80.81 374 SER A N 1
ATOM 2963 C CA . SER A 1 374 ? 7.654 20.758 18.375 1.00 80.81 374 SER A CA 1
ATOM 2964 C C . SER A 1 374 ? 6.128 20.704 18.342 1.00 80.81 374 SER A C 1
ATOM 2966 O O . SER A 1 374 ? 5.523 19.942 17.584 1.00 80.81 374 SER A O 1
ATOM 2968 N N . GLU A 1 375 ? 5.491 21.526 19.172 1.00 67.88 375 GLU A N 1
ATOM 2969 C CA . GLU A 1 375 ? 4.039 21.661 19.184 1.00 67.88 375 GLU A CA 1
ATOM 2970 C C . GLU A 1 375 ? 3.567 22.231 17.835 1.00 67.88 375 GLU A C 1
ATOM 2972 O O . GLU A 1 375 ? 3.865 23.370 17.485 1.00 67.88 375 GLU A O 1
ATOM 2977 N N . GLY A 1 376 ? 2.892 21.392 17.043 1.00 66.94 376 GLY A N 1
ATOM 2978 C CA . GLY A 1 376 ? 2.465 21.702 15.675 1.00 66.94 376 GLY A CA 1
ATOM 2979 C C . GLY A 1 376 ? 3.284 21.045 14.552 1.00 66.94 376 GLY A C 1
ATOM 2980 O O . GLY A 1 376 ? 2.786 20.999 13.427 1.00 66.94 376 GLY A O 1
ATOM 2981 N N . CYS A 1 377 ? 4.471 20.480 14.818 1.00 76.88 377 CYS A N 1
ATOM 2982 C CA . CYS A 1 377 ? 5.221 19.724 13.804 1.00 76.88 377 CYS A CA 1
ATOM 2983 C C . CYS A 1 377 ? 4.478 18.433 13.424 1.00 76.88 377 CYS A C 1
ATOM 2985 O O . CYS A 1 377 ? 4.162 17.592 14.270 1.00 76.88 377 CYS A O 1
ATOM 2987 N N . LYS A 1 378 ? 4.218 18.262 12.123 1.00 75.31 378 LYS A N 1
ATOM 2988 C CA . LYS A 1 378 ? 3.541 17.089 11.569 1.00 75.31 378 LYS A CA 1
ATOM 2989 C C . LYS A 1 378 ? 4.541 16.115 10.947 1.00 75.31 378 LYS A C 1
ATOM 2991 O O . LYS A 1 378 ? 5.159 16.401 9.924 1.00 75.31 378 LYS A O 1
ATOM 2996 N N . LEU A 1 379 ? 4.632 14.921 11.528 1.00 84.44 379 LEU A N 1
ATOM 2997 C CA . LEU A 1 379 ? 5.317 13.757 10.954 1.00 84.44 379 LEU A CA 1
ATOM 2998 C C . LEU A 1 379 ? 4.269 12.806 10.350 1.00 84.44 379 LEU A C 1
ATOM 3000 O O . LEU A 1 379 ? 4.079 11.688 10.822 1.00 84.44 379 LEU A O 1
ATOM 3004 N N . CYS A 1 380 ? 3.512 13.300 9.360 1.00 82.25 380 CYS A N 1
ATOM 3005 C CA . CYS A 1 380 ? 2.290 12.656 8.857 1.00 82.25 380 CYS A CA 1
ATOM 3006 C C . CYS A 1 380 ? 2.478 11.209 8.386 1.00 82.25 380 CYS A C 1
ATOM 3008 O O . CYS A 1 380 ? 1.648 10.366 8.7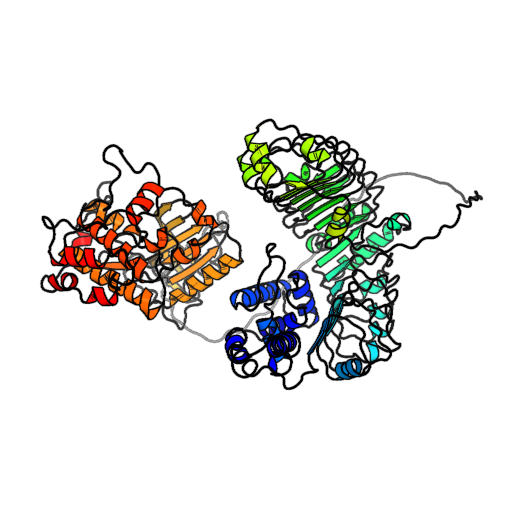18 1.00 82.25 380 CYS A O 1
ATOM 3010 N N . ASN A 1 381 ? 3.537 10.914 7.632 1.00 87.56 381 ASN A N 1
ATOM 3011 C CA . ASN A 1 381 ? 3.717 9.595 7.019 1.00 87.56 381 ASN A CA 1
ATOM 3012 C C . ASN A 1 381 ? 4.592 8.640 7.855 1.00 87.56 381 ASN A C 1
ATOM 3014 O O . ASN A 1 381 ? 4.820 7.503 7.434 1.00 87.56 381 ASN A O 1
ATOM 3018 N N . LEU A 1 382 ? 5.072 9.071 9.032 1.00 91.50 382 LEU A N 1
ATOM 3019 C CA . LEU A 1 382 ? 6.050 8.322 9.824 1.00 91.50 382 LEU A CA 1
ATOM 3020 C C . LEU A 1 382 ? 5.392 7.094 10.456 1.00 91.50 382 LEU A C 1
ATOM 3022 O O . LEU A 1 382 ? 4.741 7.176 11.494 1.00 91.50 382 LEU A O 1
ATOM 3026 N N . SER A 1 383 ? 5.599 5.949 9.810 1.00 90.75 383 SER A N 1
ATOM 3027 C CA . SER A 1 383 ? 4.961 4.674 10.136 1.00 90.75 383 SER A CA 1
ATOM 3028 C C . SER A 1 383 ? 5.900 3.693 10.831 1.00 90.75 383 SER A C 1
ATOM 3030 O O . SER A 1 383 ? 5.424 2.762 11.479 1.00 90.75 383 SER A O 1
ATOM 3032 N N . LYS A 1 384 ? 7.226 3.867 10.725 1.00 91.00 384 LYS A N 1
ATOM 3033 C CA . LYS A 1 384 ? 8.202 2.879 11.220 1.00 91.00 384 LYS A CA 1
ATOM 3034 C C . LYS A 1 384 ? 9.365 3.561 11.949 1.00 91.00 384 LYS A C 1
ATOM 3036 O O . LYS A 1 384 ? 10.135 4.298 11.334 1.00 91.00 384 LYS A O 1
ATOM 3041 N N . VAL A 1 385 ? 9.504 3.304 13.252 1.00 92.56 385 VAL A N 1
ATOM 3042 C CA . VAL A 1 385 ? 10.577 3.843 14.109 1.00 92.56 385 VAL A CA 1
ATOM 3043 C C . VAL A 1 385 ? 11.406 2.706 14.709 1.00 92.56 385 VAL A C 1
ATOM 3045 O O . VAL A 1 385 ? 10.879 1.829 15.396 1.00 92.56 385 VAL A O 1
ATOM 3048 N N . TYR A 1 386 ? 12.720 2.752 14.490 1.00 91.19 386 TYR A N 1
ATOM 3049 C CA . TYR A 1 386 ? 13.687 1.785 15.014 1.00 91.19 386 TYR A CA 1
ATOM 3050 C C . TYR A 1 386 ? 14.755 2.509 15.837 1.00 91.19 386 TYR A C 1
ATOM 3052 O O . TYR A 1 386 ? 15.408 3.424 15.340 1.00 91.19 386 TYR A O 1
ATOM 3060 N N . ILE A 1 387 ? 14.949 2.115 17.093 1.00 90.75 387 ILE A N 1
ATOM 3061 C CA . ILE A 1 387 ? 15.910 2.747 18.005 1.00 90.75 387 ILE A CA 1
ATOM 3062 C C . ILE A 1 387 ? 16.771 1.665 18.656 1.00 90.75 387 ILE A C 1
ATOM 3064 O O . ILE A 1 387 ? 16.245 0.696 19.203 1.00 90.75 387 ILE A O 1
ATOM 3068 N N . GLY A 1 388 ? 18.095 1.812 18.625 1.00 89.12 388 GLY A N 1
ATOM 3069 C CA . GLY A 1 388 ? 18.998 0.808 19.176 1.00 89.12 388 GLY A CA 1
ATOM 3070 C C . GLY A 1 388 ? 20.316 1.341 19.725 1.00 89.12 388 GLY A C 1
ATOM 3071 O O . GLY A 1 388 ? 20.959 2.208 19.144 1.00 89.12 388 GLY A O 1
ATOM 3072 N N . VAL A 1 389 ? 20.768 0.772 20.842 1.00 85.94 389 VAL A N 1
ATOM 3073 C CA . VAL A 1 389 ? 22.067 1.087 21.463 1.00 85.94 389 VAL A CA 1
ATOM 3074 C C . VAL A 1 389 ? 22.199 2.590 21.784 1.00 85.94 389 VAL A C 1
ATOM 3076 O O . VAL A 1 389 ? 23.263 3.193 21.655 1.00 85.94 389 VAL A O 1
ATOM 3079 N N . CYS A 1 390 ? 21.100 3.207 22.232 1.00 89.12 390 CYS A N 1
ATOM 3080 C CA . CYS A 1 390 ? 21.070 4.562 22.792 1.00 89.12 390 CYS A CA 1
ATOM 3081 C C . CYS A 1 390 ? 21.007 4.462 24.326 1.00 89.12 390 CYS A C 1
ATOM 3083 O O . CYS A 1 390 ? 19.914 4.362 24.891 1.00 89.12 390 CYS A O 1
ATOM 3085 N N . PRO A 1 391 ? 22.155 4.419 25.031 1.00 87.69 391 PRO A N 1
ATOM 3086 C CA . PRO A 1 391 ? 22.207 4.038 26.439 1.00 87.69 391 PRO A CA 1
ATOM 3087 C C . PRO A 1 391 ? 21.656 5.103 27.390 1.00 87.69 391 PRO A C 1
ATOM 3089 O O . PRO A 1 391 ? 21.259 4.740 28.494 1.00 87.69 391 PRO A O 1
ATOM 3092 N N . LEU A 1 392 ? 21.631 6.382 26.994 1.00 91.06 392 LEU A N 1
ATOM 3093 C CA . LEU A 1 392 ? 21.188 7.510 27.829 1.00 91.06 392 LEU A CA 1
ATOM 3094 C C . LEU A 1 392 ? 19.743 7.969 27.560 1.00 91.06 392 LEU A C 1
ATOM 3096 O O . LEU A 1 392 ? 19.280 8.904 28.212 1.00 91.06 392 LEU A O 1
ATOM 3100 N N . LEU A 1 393 ? 19.037 7.329 26.625 1.00 91.06 393 LEU A N 1
ATOM 3101 C CA . LEU A 1 393 ? 17.669 7.680 26.246 1.00 91.06 393 LEU A CA 1
ATOM 3102 C C . LEU A 1 393 ? 16.698 7.379 27.400 1.00 91.06 393 LEU A C 1
ATOM 3104 O O . LEU A 1 393 ? 16.744 6.288 27.968 1.00 91.06 393 LEU A O 1
ATOM 3108 N N . LEU A 1 394 ? 15.847 8.351 27.749 1.00 86.94 394 LEU A N 1
ATOM 3109 C CA . LEU A 1 394 ? 15.039 8.310 28.978 1.00 86.94 394 LEU A CA 1
ATOM 3110 C C . LEU A 1 394 ? 13.585 7.855 28.772 1.00 86.94 394 LEU A C 1
ATOM 3112 O O . LEU A 1 394 ? 13.109 7.041 29.560 1.00 86.94 394 LEU A O 1
ATOM 3116 N N . ASN A 1 395 ? 12.907 8.368 27.739 1.00 83.81 395 ASN A N 1
ATOM 3117 C CA . ASN A 1 395 ? 11.553 7.997 27.303 1.00 83.81 395 ASN A CA 1
ATOM 3118 C C . ASN A 1 395 ? 11.332 8.402 25.826 1.00 83.81 395 ASN A C 1
ATOM 3120 O O . ASN A 1 395 ? 12.230 8.972 25.195 1.00 83.81 395 ASN A O 1
ATOM 3124 N N . LEU A 1 396 ? 10.152 8.093 25.274 1.00 86.62 396 LEU A N 1
ATOM 3125 C CA . LEU A 1 396 ? 9.742 8.403 23.896 1.00 86.62 396 LEU A CA 1
ATOM 3126 C C . LEU A 1 396 ? 8.354 9.073 23.812 1.00 86.62 396 LEU A C 1
ATOM 3128 O O . LEU A 1 396 ? 7.671 8.944 22.797 1.00 86.62 396 LEU A O 1
ATOM 3132 N N . ASN A 1 397 ? 7.936 9.816 24.846 1.00 84.00 397 ASN A N 1
ATOM 3133 C CA . ASN A 1 397 ? 6.612 10.464 24.934 1.00 84.00 397 ASN A CA 1
ATOM 3134 C C . ASN A 1 397 ? 6.224 11.250 23.669 1.00 84.00 397 ASN A C 1
ATOM 3136 O O . ASN A 1 397 ? 5.090 11.197 23.210 1.00 84.00 397 ASN A O 1
ATOM 3140 N N . CYS A 1 398 ? 7.187 11.943 23.064 1.00 78.62 398 CYS A N 1
ATOM 3141 C CA . CYS A 1 398 ? 7.034 12.706 21.824 1.00 78.62 398 CYS A CA 1
ATOM 3142 C C . CYS A 1 398 ? 6.542 11.890 20.613 1.00 78.62 398 CYS A C 1
ATOM 3144 O O . CYS A 1 398 ? 5.960 12.468 19.696 1.00 78.62 398 CYS A O 1
ATOM 3146 N N . LEU A 1 399 ? 6.733 10.566 20.596 1.00 81.38 399 LEU A N 1
ATOM 3147 C CA . LEU A 1 399 ? 6.202 9.702 19.543 1.00 81.38 399 LEU A CA 1
ATOM 3148 C C . LEU A 1 399 ? 4.686 9.466 19.681 1.00 81.38 399 LEU A C 1
ATOM 3150 O O . LEU A 1 399 ? 4.059 9.059 18.707 1.00 81.38 399 LEU A O 1
ATOM 3154 N N . ALA A 1 400 ? 4.066 9.795 20.823 1.00 73.19 400 ALA A N 1
ATOM 3155 C CA . ALA A 1 400 ? 2.607 9.789 20.979 1.00 73.19 400 ALA A CA 1
ATOM 3156 C C . ALA A 1 400 ? 1.902 10.741 19.992 1.00 73.19 400 ALA A C 1
ATOM 3158 O O . ALA A 1 400 ? 0.785 10.467 19.555 1.00 73.19 400 ALA A O 1
ATOM 3159 N N . TYR A 1 401 ? 2.569 11.829 19.590 1.00 74.50 401 TYR A N 1
ATOM 3160 C CA . TYR A 1 401 ? 2.055 12.774 18.594 1.00 74.50 401 TYR A CA 1
ATOM 3161 C C . TYR A 1 401 ? 2.110 12.225 17.153 1.00 74.50 401 TYR A C 1
ATOM 3163 O O . TYR A 1 401 ? 1.424 12.742 16.267 1.00 74.50 401 TYR A O 1
ATOM 3171 N N . VAL A 1 402 ? 2.871 11.151 16.903 1.00 81.81 402 VAL A N 1
ATOM 3172 C CA . VAL A 1 402 ? 3.009 10.505 15.587 1.00 81.81 402 VAL A CA 1
ATOM 3173 C C . VAL A 1 402 ? 1.861 9.511 15.382 1.00 81.81 402 VAL A C 1
ATOM 3175 O O . VAL A 1 402 ? 2.004 8.301 15.542 1.00 81.81 402 VAL A O 1
ATOM 3178 N N . ARG A 1 403 ? 0.679 10.039 15.040 1.00 80.94 403 ARG A N 1
ATOM 3179 C CA . ARG A 1 403 ? -0.579 9.264 14.977 1.00 80.94 403 ARG A CA 1
ATOM 3180 C C . ARG A 1 403 ? -0.550 8.052 14.038 1.00 80.94 403 ARG A C 1
ATOM 3182 O O . ARG A 1 403 ? -1.252 7.084 14.308 1.00 80.94 403 ARG A O 1
ATOM 3189 N N . ASN A 1 404 ? 0.255 8.108 12.977 1.00 86.88 404 ASN A N 1
ATOM 3190 C CA . ASN A 1 404 ? 0.351 7.070 11.947 1.00 86.88 404 ASN A CA 1
ATOM 3191 C C . ASN A 1 404 ? 1.513 6.080 12.176 1.00 86.88 404 ASN A C 1
ATOM 3193 O O . ASN A 1 404 ? 1.818 5.293 11.282 1.00 86.88 404 ASN A O 1
ATOM 3197 N N . LEU A 1 405 ? 2.159 6.103 13.350 1.00 90.44 405 LEU A N 1
ATOM 3198 C CA . LEU A 1 405 ? 3.212 5.150 13.702 1.00 90.44 405 LEU A CA 1
ATOM 3199 C C . LEU A 1 405 ? 2.631 3.733 13.819 1.00 90.44 405 LEU A C 1
ATOM 3201 O O . LEU A 1 405 ? 1.884 3.467 14.752 1.00 90.44 405 LEU A O 1
ATOM 3205 N N . GLU A 1 406 ? 3.003 2.828 12.912 1.00 91.31 406 GLU A N 1
ATOM 3206 C CA . GLU A 1 406 ? 2.548 1.430 12.876 1.00 91.31 406 GLU A CA 1
ATOM 3207 C C . GLU A 1 406 ? 3.511 0.471 13.593 1.00 91.31 406 GLU A C 1
ATOM 3209 O O . GLU A 1 406 ? 3.066 -0.493 14.217 1.00 91.31 406 GLU A O 1
ATOM 3214 N N . ILE A 1 407 ? 4.824 0.718 13.498 1.00 89.25 407 ILE A N 1
ATOM 3215 C CA . ILE A 1 407 ? 5.884 -0.170 14.002 1.00 89.25 407 ILE A CA 1
ATOM 3216 C C . ILE A 1 407 ? 6.870 0.614 14.874 1.00 89.25 407 ILE A C 1
ATOM 3218 O O . ILE A 1 407 ? 7.487 1.576 14.411 1.00 89.25 407 ILE A O 1
ATOM 3222 N N . LEU A 1 408 ? 7.089 0.140 16.104 1.00 93.19 408 LEU A N 1
ATOM 3223 C CA . LEU A 1 408 ? 8.087 0.664 17.040 1.00 93.19 408 LEU A CA 1
ATOM 3224 C C . LEU A 1 408 ? 9.011 -0.462 17.524 1.00 93.19 408 LEU A C 1
ATOM 3226 O O . LEU A 1 408 ? 8.564 -1.421 18.148 1.00 93.19 408 LEU A O 1
ATOM 3230 N N . THR A 1 409 ? 10.311 -0.349 17.256 1.00 92.00 409 THR A N 1
ATOM 3231 C CA . THR A 1 409 ? 11.331 -1.319 17.697 1.00 92.00 409 THR A CA 1
ATOM 3232 C C . THR A 1 409 ? 12.391 -0.632 18.550 1.00 92.00 409 THR A C 1
ATOM 3234 O O . THR A 1 409 ? 12.961 0.370 18.122 1.00 92.00 409 THR A O 1
ATOM 3237 N N . ILE A 1 410 ? 12.681 -1.173 19.737 1.00 92.56 410 ILE A N 1
ATOM 3238 C CA . ILE A 1 410 ? 13.626 -0.599 20.704 1.00 92.56 410 ILE A CA 1
ATOM 3239 C C . ILE A 1 410 ? 14.604 -1.676 21.203 1.00 92.56 410 ILE A C 1
ATOM 3241 O O . ILE A 1 410 ? 14.187 -2.723 21.703 1.00 92.56 410 ILE A O 1
ATOM 3245 N N . VAL A 1 411 ? 15.914 -1.419 21.092 1.00 90.25 411 VAL A N 1
ATOM 3246 C CA . VAL A 1 411 ? 16.978 -2.408 21.351 1.00 90.25 411 VAL A CA 1
ATOM 3247 C C . VAL A 1 411 ? 18.099 -1.852 22.247 1.00 90.25 411 VAL A C 1
ATOM 3249 O O . VAL A 1 411 ? 18.750 -0.878 21.900 1.00 90.25 411 VAL A O 1
ATOM 3252 N N . ASP A 1 412 ? 18.404 -2.497 23.377 1.00 88.06 412 ASP A N 1
ATOM 3253 C CA . ASP A 1 412 ? 19.551 -2.172 24.263 1.00 88.06 412 ASP A CA 1
ATOM 3254 C C . ASP A 1 412 ? 19.654 -0.681 24.702 1.00 88.06 412 ASP A C 1
ATOM 3256 O O . ASP A 1 412 ? 20.737 -0.119 24.895 1.00 88.06 412 ASP A O 1
ATOM 3260 N N . CYS A 1 413 ? 18.507 -0.013 24.878 1.00 89.00 413 CYS A N 1
ATOM 3261 C CA . CYS A 1 413 ? 18.412 1.333 25.453 1.00 89.00 413 CYS A CA 1
ATOM 3262 C C . CYS A 1 413 ? 18.472 1.271 26.987 1.00 89.00 413 CYS A C 1
ATOM 3264 O O . CYS A 1 413 ? 17.459 1.147 27.671 1.00 89.00 413 CYS A O 1
ATOM 3266 N N . LYS A 1 414 ? 19.689 1.324 27.536 1.00 88.56 414 LYS A N 1
ATOM 3267 C CA . LYS A 1 414 ? 19.979 0.970 28.940 1.00 88.56 414 LYS A CA 1
ATOM 3268 C C . LYS A 1 414 ? 19.333 1.870 30.002 1.00 88.56 414 LYS A C 1
ATOM 3270 O O . LYS A 1 414 ? 19.050 1.359 31.081 1.00 88.56 414 LYS A O 1
ATOM 3275 N N . SER A 1 415 ? 19.095 3.157 29.737 1.00 91.88 415 SER A N 1
ATOM 3276 C CA . SER A 1 415 ? 18.453 4.077 30.704 1.00 91.88 415 SER A CA 1
ATOM 3277 C C . SER A 1 415 ? 16.932 4.176 30.570 1.00 91.88 415 SER A C 1
ATOM 3279 O O . SER A 1 415 ? 16.304 4.812 31.415 1.00 91.88 415 SER A O 1
ATOM 3281 N N . LEU A 1 416 ? 16.341 3.537 29.555 1.00 92.38 416 LEU A N 1
ATOM 3282 C CA . LEU A 1 416 ? 14.904 3.570 29.296 1.00 92.38 416 LEU A CA 1
ATOM 3283 C C . LEU A 1 416 ? 14.162 2.797 30.398 1.00 92.38 416 LEU A C 1
ATOM 3285 O O . LEU A 1 416 ? 14.373 1.593 30.565 1.00 92.38 416 LEU A O 1
ATOM 3289 N N . LYS A 1 417 ? 13.318 3.497 31.166 1.00 91.75 417 LYS A N 1
ATOM 3290 C CA . LYS A 1 417 ? 12.518 2.920 32.270 1.00 91.75 417 LYS A CA 1
ATOM 3291 C C . LYS A 1 417 ? 11.064 2.665 31.883 1.00 91.75 417 LYS A C 1
ATOM 3293 O O . LYS A 1 417 ? 10.451 1.732 32.396 1.00 91.75 417 LYS A O 1
ATOM 3298 N N . GLU A 1 418 ? 10.555 3.476 30.968 1.00 90.44 418 GLU A N 1
ATOM 3299 C CA . GLU A 1 418 ? 9.223 3.418 30.374 1.00 90.44 418 GLU A CA 1
ATOM 3300 C C . GLU A 1 418 ? 9.343 3.782 28.888 1.00 90.44 418 GLU A C 1
ATOM 3302 O O . GLU A 1 418 ? 10.259 4.522 28.517 1.00 90.44 418 GLU A O 1
ATOM 3307 N N . VAL A 1 419 ? 8.466 3.266 28.021 1.00 88.88 419 VAL A N 1
ATOM 3308 C CA . VAL A 1 419 ? 8.457 3.696 26.609 1.00 88.88 419 VAL A CA 1
ATOM 3309 C C . VAL A 1 419 ? 7.780 5.063 26.498 1.00 88.88 419 VAL A C 1
ATOM 3311 O O . VAL A 1 419 ? 8.297 5.950 25.823 1.00 88.88 419 VAL A O 1
ATOM 3314 N N . THR A 1 420 ? 6.674 5.266 27.214 1.00 84.56 420 THR A N 1
ATOM 3315 C CA . THR A 1 420 ? 5.992 6.560 27.338 1.00 84.56 420 THR A CA 1
ATOM 3316 C C . THR A 1 420 ? 5.375 6.727 28.726 1.00 84.56 420 THR A C 1
ATOM 3318 O O . THR A 1 420 ? 4.950 5.741 29.326 1.00 84.56 420 THR A O 1
ATOM 3321 N N . SER A 1 421 ? 5.271 7.965 29.214 1.00 81.19 421 SER A N 1
ATOM 3322 C CA . SER A 1 421 ? 4.436 8.311 30.377 1.00 81.19 421 SER A CA 1
ATOM 3323 C C . SER A 1 421 ? 3.089 8.952 29.989 1.00 81.19 421 SER A C 1
ATOM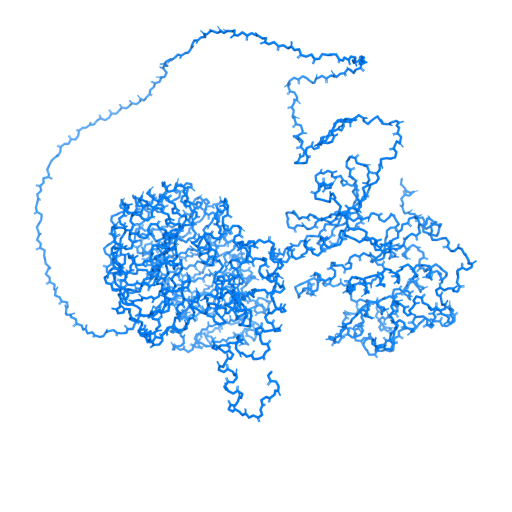 3325 O O . SER A 1 421 ? 2.384 9.451 30.861 1.00 81.19 421 SER A O 1
ATOM 3327 N N . GLU A 1 422 ? 2.730 8.967 28.699 1.00 78.38 422 GLU A N 1
ATOM 3328 C CA . GLU A 1 422 ? 1.476 9.552 28.190 1.00 78.38 422 GLU A CA 1
ATOM 3329 C C . GLU A 1 422 ? 0.332 8.521 28.162 1.00 78.38 422 GLU A C 1
ATOM 3331 O O . GLU A 1 422 ? 0.510 7.410 27.661 1.00 78.38 422 GLU A O 1
ATOM 3336 N N . THR A 1 423 ? -0.862 8.892 28.640 1.00 68.44 423 THR A N 1
ATOM 3337 C CA . THR A 1 423 ? -2.034 7.995 28.801 1.00 68.44 423 THR A CA 1
ATOM 3338 C C . THR A 1 423 ? -2.848 7.736 27.526 1.00 68.44 423 THR A C 1
ATOM 3340 O O . THR A 1 423 ? -3.628 6.785 27.480 1.00 68.44 423 THR A O 1
ATOM 3343 N N . MET A 1 424 ? -2.673 8.555 26.485 1.00 65.75 424 MET A N 1
ATOM 3344 C CA . MET A 1 424 ? -3.332 8.406 25.175 1.00 65.75 424 MET A CA 1
ATOM 3345 C C . MET A 1 424 ? -2.300 8.433 24.041 1.00 65.75 424 MET A C 1
ATOM 3347 O O . MET A 1 424 ? -2.345 9.265 23.136 1.00 65.75 424 MET A O 1
ATOM 3351 N N . ALA A 1 425 ? -1.308 7.549 24.144 1.00 68.00 425 ALA A N 1
ATOM 3352 C CA . ALA A 1 425 ? -0.246 7.417 23.156 1.00 68.00 425 ALA A CA 1
ATOM 3353 C C . ALA A 1 425 ? -0.656 6.564 21.937 1.00 68.00 425 ALA A C 1
ATOM 3355 O O . ALA A 1 425 ? -1.727 5.966 21.909 1.00 68.00 425 ALA A O 1
ATOM 3356 N N . PHE A 1 426 ? 0.229 6.524 20.934 1.00 82.38 426 PHE A N 1
ATOM 3357 C CA . PHE A 1 426 ? 0.341 5.465 19.918 1.00 82.38 426 PHE A CA 1
ATOM 3358 C C . PHE A 1 426 ? -0.967 4.917 19.284 1.00 82.38 426 PHE A C 1
ATOM 3360 O O . PHE A 1 426 ? -1.110 3.701 19.140 1.00 82.38 426 PHE A O 1
ATOM 3367 N N . PRO A 1 427 ? -1.907 5.768 18.819 1.00 83.38 427 PRO A N 1
ATOM 3368 C CA . PRO A 1 427 ? -3.233 5.313 18.391 1.00 83.38 427 PRO A CA 1
ATOM 3369 C C . PRO A 1 427 ? -3.224 4.378 17.169 1.00 83.38 427 PRO A C 1
ATOM 3371 O O . PRO A 1 427 ? -4.126 3.555 17.037 1.00 83.38 427 PRO A O 1
ATOM 3374 N N . GLY A 1 428 ? -2.226 4.486 16.282 1.00 86.12 428 GLY A N 1
ATOM 3375 C CA . GLY A 1 428 ? -2.074 3.646 15.086 1.00 86.12 428 GLY A CA 1
ATOM 3376 C C . GLY A 1 428 ? -1.096 2.470 15.218 1.00 86.12 428 GLY A C 1
ATOM 3377 O O . GLY A 1 428 ? -0.868 1.776 14.226 1.00 86.12 428 GLY A O 1
ATOM 3378 N N . LEU A 1 429 ? -0.498 2.244 16.396 1.00 89.94 429 LEU A N 1
ATOM 3379 C CA . LEU A 1 429 ? 0.601 1.286 16.554 1.00 89.94 429 LEU A CA 1
ATOM 3380 C C . LEU A 1 429 ? 0.100 -0.157 16.515 1.00 89.94 429 LEU A C 1
ATOM 3382 O O . LEU A 1 429 ? -0.675 -0.564 17.372 1.00 89.94 429 LEU A O 1
ATOM 3386 N N . LYS A 1 430 ? 0.595 -0.926 15.538 1.00 90.44 430 LYS A N 1
ATOM 3387 C CA . LYS A 1 430 ? 0.237 -2.327 15.264 1.00 90.44 430 LYS A CA 1
ATOM 3388 C C . LYS A 1 430 ? 1.257 -3.315 15.823 1.00 90.44 430 LYS A C 1
ATOM 3390 O O . LYS A 1 430 ? 0.870 -4.402 16.246 1.00 90.44 430 LYS A O 1
ATOM 3395 N N . THR A 1 431 ? 2.538 -2.939 15.848 1.00 90.62 431 THR A N 1
ATOM 3396 C CA . THR A 1 431 ? 3.639 -3.816 16.271 1.00 90.62 431 THR A CA 1
ATOM 3397 C C . THR A 1 431 ? 4.613 -3.086 17.191 1.00 90.62 431 THR A C 1
ATOM 3399 O O . THR A 1 431 ? 5.186 -2.063 16.805 1.00 90.62 431 THR A O 1
ATOM 3402 N N . ILE A 1 432 ? 4.880 -3.655 18.371 1.00 93.06 432 ILE A N 1
ATOM 3403 C CA . ILE A 1 432 ? 5.944 -3.194 19.274 1.00 93.06 432 ILE A CA 1
ATOM 3404 C C . ILE A 1 432 ? 6.967 -4.307 19.550 1.00 93.06 432 ILE A C 1
ATOM 3406 O O . ILE A 1 432 ? 6.605 -5.437 19.873 1.00 93.06 432 ILE A O 1
ATOM 3410 N N . SER A 1 433 ? 8.260 -3.995 19.425 1.00 92.94 433 SER A N 1
ATOM 3411 C CA . SER A 1 433 ? 9.364 -4.922 19.711 1.00 92.94 433 SER A CA 1
ATOM 3412 C C . SER A 1 433 ? 10.351 -4.316 20.711 1.00 92.94 433 SER A C 1
ATOM 3414 O O . SER A 1 433 ? 10.867 -3.217 20.502 1.00 92.94 433 SER A O 1
ATOM 3416 N N . LEU A 1 434 ? 10.611 -5.031 21.807 1.00 94.31 434 LEU A N 1
ATOM 3417 C CA . LEU A 1 434 ? 11.343 -4.558 22.984 1.00 94.31 434 LEU A CA 1
ATOM 3418 C C . LEU A 1 434 ? 12.441 -5.564 23.354 1.00 94.31 434 LEU A C 1
ATOM 3420 O O . LEU A 1 434 ? 12.170 -6.613 23.936 1.00 94.31 434 LEU A O 1
ATOM 3424 N N . THR A 1 435 ? 13.694 -5.253 23.013 1.00 91.38 435 THR A N 1
ATOM 3425 C CA . THR A 1 435 ? 14.816 -6.205 23.096 1.00 91.38 435 THR A CA 1
ATOM 3426 C C . THR A 1 435 ? 15.971 -5.702 23.973 1.00 91.38 435 THR A C 1
ATOM 3428 O O . THR A 1 435 ? 16.512 -4.620 23.756 1.00 91.38 435 THR A O 1
ATOM 3431 N N . ARG A 1 436 ? 16.436 -6.524 24.925 1.00 89.06 436 ARG A N 1
ATOM 3432 C CA . ARG A 1 436 ? 17.579 -6.260 25.835 1.00 89.06 436 ARG A CA 1
ATOM 3433 C C . ARG A 1 436 ? 17.418 -5.027 26.748 1.00 89.06 436 ARG A C 1
ATOM 3435 O O . ARG A 1 436 ? 18.410 -4.466 27.217 1.00 89.06 436 ARG A O 1
ATOM 3442 N N . LEU A 1 437 ? 16.189 -4.599 27.039 1.00 91.25 437 LEU A N 1
ATOM 3443 C CA . LEU A 1 437 ? 15.902 -3.377 27.803 1.00 91.25 437 LEU A CA 1
ATOM 3444 C C . LEU A 1 437 ? 15.929 -3.646 29.318 1.00 91.25 437 LEU A C 1
ATOM 3446 O O . LEU A 1 437 ? 14.901 -3.784 29.976 1.00 91.25 437 LEU A O 1
ATOM 3450 N N . LYS A 1 438 ? 17.140 -3.743 29.882 1.00 89.94 438 LYS A N 1
ATOM 3451 C CA . LYS A 1 438 ? 17.373 -4.213 31.266 1.00 89.94 438 LYS A CA 1
ATOM 3452 C C . LYS A 1 438 ? 16.638 -3.432 32.367 1.00 89.94 438 LYS A C 1
ATOM 3454 O O . LYS A 1 438 ? 16.282 -4.034 33.377 1.00 89.94 438 LYS A O 1
ATOM 3459 N N . ASN A 1 439 ? 16.435 -2.126 32.186 1.00 92.75 439 ASN A N 1
ATOM 3460 C CA . ASN A 1 439 ? 15.820 -1.236 33.182 1.00 92.75 439 ASN A CA 1
ATOM 3461 C C . ASN A 1 439 ? 14.362 -0.858 32.871 1.00 92.75 439 ASN A C 1
ATOM 3463 O O . ASN A 1 439 ? 13.768 -0.111 33.650 1.00 92.75 439 ASN A O 1
ATOM 3467 N N . LEU A 1 440 ? 13.784 -1.367 31.776 1.00 95.00 440 LEU A N 1
ATOM 3468 C CA . LEU A 1 440 ? 12.395 -1.098 31.413 1.00 95.00 440 LEU A CA 1
ATOM 3469 C C . LEU A 1 440 ? 11.469 -1.778 32.429 1.00 95.00 440 LEU A C 1
ATOM 3471 O O . LEU A 1 440 ? 11.547 -2.991 32.600 1.00 95.00 440 LEU A O 1
ATOM 3475 N N . LYS A 1 441 ? 10.626 -0.999 33.112 1.00 92.31 441 LYS A N 1
ATOM 3476 C CA . LYS A 1 441 ? 9.692 -1.475 34.147 1.00 92.31 441 LYS A CA 1
ATOM 3477 C C . LYS A 1 441 ? 8.244 -1.520 33.675 1.00 92.31 441 LYS A C 1
ATOM 3479 O O . LYS A 1 441 ? 7.518 -2.427 34.058 1.00 92.31 441 LYS A O 1
ATOM 3484 N N . SER A 1 442 ? 7.856 -0.554 32.847 1.00 90.31 442 SER A N 1
ATOM 3485 C CA . SER A 1 442 ? 6.554 -0.487 32.181 1.00 90.31 442 SER A CA 1
ATOM 3486 C C . SER A 1 442 ? 6.748 -0.124 30.708 1.00 90.31 442 SER A C 1
ATOM 3488 O O . SER A 1 442 ? 7.822 0.327 30.307 1.00 90.31 442 SER A O 1
ATOM 3490 N N . ILE A 1 443 ? 5.710 -0.302 29.896 1.00 89.69 443 ILE A N 1
ATOM 3491 C CA . ILE A 1 443 ? 5.650 0.240 28.537 1.00 89.69 443 ILE A CA 1
ATOM 3492 C C . ILE A 1 443 ? 4.958 1.615 28.567 1.00 89.69 443 ILE A C 1
ATOM 3494 O O . ILE A 1 443 ? 5.505 2.580 28.033 1.00 89.69 443 ILE A O 1
ATOM 3498 N N . CYS A 1 444 ? 3.800 1.720 29.224 1.00 87.12 444 CYS A N 1
ATOM 3499 C CA . CYS A 1 444 ? 2.968 2.924 29.310 1.00 87.12 444 CYS A CA 1
ATOM 3500 C C . CYS A 1 444 ? 2.119 2.926 30.608 1.00 87.12 444 CYS A C 1
ATOM 3502 O O . CYS A 1 444 ? 2.073 1.904 31.296 1.00 87.12 444 CYS A O 1
ATOM 3504 N N . PRO A 1 445 ? 1.448 4.037 30.975 1.00 81.31 445 PRO A N 1
ATOM 3505 C CA . PRO A 1 445 ? 0.674 4.124 32.221 1.00 81.31 445 PRO A CA 1
ATOM 3506 C C . PRO A 1 445 ? -0.779 3.612 32.134 1.00 81.31 445 PRO A C 1
ATOM 3508 O O . PRO A 1 445 ? -1.468 3.627 33.148 1.00 81.31 445 PRO A O 1
ATOM 3511 N N . SER A 1 446 ? -1.278 3.222 30.955 1.00 81.94 446 SER A N 1
ATOM 3512 C CA . SER A 1 446 ? -2.678 2.808 30.746 1.00 81.94 446 SER A CA 1
ATOM 3513 C C . SER A 1 446 ? -2.823 1.861 29.543 1.00 81.94 446 SER A C 1
ATOM 3515 O O . SER A 1 446 ? -2.134 2.083 28.542 1.00 81.94 446 SER A O 1
ATOM 3517 N N . PRO A 1 447 ? -3.744 0.876 29.555 1.00 74.44 447 PRO A N 1
ATOM 3518 C CA . PRO A 1 447 ? -4.086 0.090 28.363 1.00 74.44 447 PRO A CA 1
ATOM 3519 C C . PRO A 1 447 ? -4.572 0.932 27.173 1.00 74.44 447 PRO A C 1
ATOM 3521 O O . PRO A 1 447 ? -4.287 0.617 26.016 1.00 74.44 447 PRO A O 1
ATOM 3524 N N . SER A 1 448 ? -5.200 2.085 27.443 1.00 79.75 448 SER A N 1
ATOM 3525 C CA . SER A 1 448 ? -5.667 3.043 26.424 1.00 79.75 448 SER A CA 1
ATOM 3526 C C . SER A 1 448 ? -4.562 3.641 25.537 1.00 79.75 448 SER A C 1
ATOM 3528 O O . SER A 1 448 ? -4.863 4.358 24.585 1.00 79.75 448 SER A O 1
ATOM 3530 N N . CYS A 1 449 ? -3.287 3.372 25.832 1.00 80.25 449 CYS A N 1
ATOM 3531 C CA . CYS A 1 449 ? -2.143 3.789 25.024 1.00 80.25 449 CYS A CA 1
ATOM 3532 C C . CYS A 1 449 ? -1.930 2.949 23.750 1.00 80.25 449 CYS A C 1
ATOM 3534 O O . CYS A 1 449 ? -1.051 3.306 22.971 1.00 80.25 449 CYS A O 1
ATOM 3536 N N . PHE A 1 450 ? -2.649 1.833 23.553 1.00 85.50 450 PHE A N 1
ATOM 3537 C CA . PHE A 1 450 ? -2.389 0.885 22.454 1.00 85.50 450 PHE A CA 1
ATOM 3538 C C . PHE A 1 450 ? -3.655 0.341 21.744 1.00 85.50 450 PHE A C 1
ATOM 3540 O O . PHE A 1 450 ? -3.768 -0.867 21.534 1.00 85.50 450 PHE A O 1
ATOM 3547 N N . PRO A 1 451 ? -4.605 1.196 21.308 1.00 83.81 451 PRO A N 1
ATOM 3548 C CA . PRO A 1 451 ? -5.917 0.760 20.805 1.00 83.81 451 PRO A CA 1
ATOM 3549 C C . PRO A 1 451 ? -5.898 0.007 19.458 1.00 83.81 451 PRO A C 1
ATOM 3551 O O . PRO A 1 451 ? -6.921 -0.543 19.065 1.00 83.81 451 PRO A O 1
ATOM 3554 N N . SER A 1 452 ? -4.764 -0.020 18.745 1.00 87.69 452 SER A N 1
ATOM 3555 C CA . SER A 1 452 ? -4.604 -0.704 17.446 1.00 87.69 452 SER A CA 1
ATOM 3556 C C . SER A 1 452 ? -3.558 -1.831 17.461 1.00 87.69 452 SER A C 1
ATOM 3558 O O . SER A 1 452 ? -3.162 -2.306 16.394 1.00 87.69 452 SER A O 1
ATOM 3560 N N . LEU A 1 453 ? -3.067 -2.239 18.639 1.00 90.06 453 LEU A N 1
ATOM 3561 C CA . LEU A 1 453 ? -1.917 -3.141 18.749 1.00 90.06 453 LEU A CA 1
ATOM 3562 C C . LEU A 1 453 ? -2.294 -4.598 18.452 1.00 90.06 453 LEU A C 1
ATOM 3564 O O . LEU A 1 453 ? -3.209 -5.157 19.049 1.00 90.06 453 LEU A O 1
ATOM 3568 N N . LEU A 1 454 ? -1.547 -5.222 17.537 1.00 90.69 454 LEU A N 1
ATOM 3569 C CA . LEU A 1 454 ? -1.775 -6.587 17.054 1.00 90.69 454 LEU A CA 1
ATOM 3570 C C . LEU A 1 454 ? -0.650 -7.540 17.480 1.00 90.69 454 LEU A C 1
ATOM 3572 O O . LEU A 1 454 ? -0.926 -8.674 17.874 1.00 90.69 454 LEU A O 1
ATOM 3576 N N . GLU A 1 455 ? 0.609 -7.090 17.426 1.00 91.31 455 GLU A N 1
ATOM 3577 C CA . GLU A 1 455 ? 1.777 -7.870 17.853 1.00 91.31 455 GLU A CA 1
ATOM 3578 C C . GLU A 1 455 ? 2.627 -7.147 18.906 1.00 91.31 455 GLU A C 1
ATOM 3580 O O . GLU A 1 455 ? 3.003 -5.982 18.747 1.00 91.31 455 GLU A O 1
ATOM 3585 N N . ILE A 1 456 ? 3.031 -7.892 19.936 1.00 93.50 456 ILE A N 1
ATOM 3586 C CA . ILE A 1 456 ? 4.062 -7.488 20.896 1.00 93.50 456 ILE A CA 1
ATOM 3587 C C . ILE A 1 456 ? 5.146 -8.569 21.004 1.00 93.50 456 ILE A C 1
ATOM 3589 O O . ILE A 1 456 ? 4.854 -9.749 21.192 1.00 93.50 456 ILE A O 1
ATOM 3593 N N . GLU A 1 457 ? 6.412 -8.166 20.893 1.00 92.50 457 GLU A N 1
ATOM 3594 C CA . GLU A 1 457 ? 7.580 -9.043 21.033 1.00 92.50 457 GLU A CA 1
ATOM 3595 C C . GLU A 1 457 ? 8.545 -8.494 22.090 1.00 92.50 457 GLU A C 1
ATOM 3597 O O . GLU A 1 457 ? 9.087 -7.399 21.939 1.00 92.50 457 GLU A O 1
ATOM 3602 N N . VAL A 1 458 ? 8.773 -9.256 23.160 1.00 93.88 458 VAL A N 1
ATOM 3603 C CA . VAL A 1 458 ? 9.644 -8.886 24.282 1.00 93.88 458 VAL A CA 1
ATOM 3604 C C . VAL A 1 458 ? 10.748 -9.930 24.435 1.00 93.88 458 VAL A C 1
ATOM 3606 O O . VAL A 1 458 ? 10.466 -11.110 24.604 1.00 93.88 458 VAL A O 1
ATOM 3609 N N . SER A 1 459 ? 12.014 -9.507 24.410 1.00 90.25 459 SER A N 1
ATOM 3610 C CA . SER A 1 459 ? 13.162 -10.395 24.648 1.00 90.25 459 SER A CA 1
ATOM 3611 C C . SER A 1 459 ? 14.184 -9.748 25.578 1.00 90.25 459 SER A C 1
ATOM 3613 O O . SER A 1 459 ? 14.637 -8.625 25.346 1.00 90.25 459 SER A O 1
ATOM 3615 N N . LYS A 1 460 ? 14.621 -10.474 26.613 1.00 89.00 460 LYS A N 1
ATOM 3616 C CA . LYS A 1 460 ? 15.704 -10.072 27.535 1.00 89.00 460 LYS A CA 1
ATOM 3617 C C . LYS A 1 460 ? 15.423 -8.739 28.250 1.00 89.00 460 LYS A C 1
ATOM 3619 O O . LYS A 1 460 ? 16.330 -7.926 28.450 1.00 89.00 460 LYS A O 1
ATOM 3624 N N . CYS A 1 461 ? 14.172 -8.544 28.673 1.00 92.06 461 CYS A N 1
ATOM 3625 C CA . CYS A 1 461 ? 13.675 -7.371 29.407 1.00 92.06 461 CYS A CA 1
ATOM 3626 C C . CYS A 1 461 ? 13.252 -7.746 30.852 1.00 92.06 461 CYS A C 1
ATOM 3628 O O . CYS A 1 461 ? 12.079 -7.639 31.197 1.00 92.06 461 CYS A O 1
ATOM 3630 N N . PRO A 1 462 ? 14.180 -8.194 31.727 1.00 90.56 462 PRO A N 1
ATOM 3631 C CA . PRO A 1 462 ? 13.864 -8.867 33.001 1.00 90.56 462 PRO A CA 1
ATOM 3632 C C . PRO A 1 462 ? 13.191 -7.994 34.077 1.00 90.56 462 PRO A C 1
ATOM 3634 O O . PRO A 1 462 ? 12.755 -8.527 35.102 1.00 90.56 462 PRO A O 1
ATOM 3637 N N . SER A 1 463 ? 13.129 -6.676 33.867 1.00 93.75 463 SER A N 1
ATOM 3638 C CA . SER A 1 463 ? 12.445 -5.720 34.748 1.00 93.75 463 SER A CA 1
ATOM 3639 C C . SER A 1 463 ? 10.998 -5.427 34.323 1.00 93.75 463 SER A C 1
ATOM 3641 O O . SER A 1 463 ? 10.254 -4.871 35.129 1.00 93.75 463 SER A O 1
ATOM 3643 N N . LEU A 1 464 ? 10.583 -5.811 33.107 1.00 94.50 464 LEU A N 1
ATOM 3644 C CA . LEU A 1 464 ? 9.223 -5.598 32.610 1.00 94.50 464 LEU A CA 1
ATOM 3645 C C . LEU A 1 464 ? 8.328 -6.729 33.126 1.00 94.50 464 LEU A C 1
ATOM 3647 O O . LEU A 1 464 ? 8.342 -7.834 32.582 1.00 94.50 464 LEU A O 1
ATOM 3651 N N . ARG A 1 465 ? 7.604 -6.450 34.215 1.00 92.19 465 ARG A N 1
ATOM 3652 C CA . ARG A 1 465 ? 6.829 -7.444 34.978 1.00 92.19 465 ARG A CA 1
ATOM 3653 C C . ARG A 1 465 ? 5.319 -7.358 34.796 1.00 92.19 465 ARG A C 1
ATOM 3655 O O . ARG A 1 465 ? 4.637 -8.258 35.253 1.00 92.19 465 ARG A O 1
ATOM 3662 N N . GLN A 1 466 ? 4.813 -6.327 34.133 1.00 90.38 466 GLN A N 1
ATOM 3663 C CA . GLN A 1 466 ? 3.400 -6.170 33.791 1.00 90.38 466 GLN A CA 1
ATOM 3664 C C . GLN A 1 466 ? 3.290 -5.776 32.315 1.00 90.38 466 GLN A C 1
ATOM 3666 O O . GLN A 1 466 ? 4.211 -5.172 31.753 1.00 90.38 466 GLN A O 1
ATOM 3671 N N . LEU A 1 467 ? 2.161 -6.112 31.695 1.00 90.19 467 LEU A N 1
ATOM 3672 C CA . LEU A 1 467 ? 1.792 -5.679 30.351 1.00 90.19 467 LEU A CA 1
ATOM 3673 C C . LEU A 1 467 ? 0.579 -4.740 30.446 1.00 90.19 467 LEU A C 1
ATOM 3675 O O . LEU A 1 467 ? -0.322 -5.015 31.236 1.00 90.19 467 LEU A O 1
ATOM 3679 N N . PRO A 1 468 ? 0.535 -3.635 29.682 1.00 87.38 468 PRO A N 1
ATOM 3680 C CA . PRO A 1 468 ? -0.533 -2.645 29.783 1.00 87.38 468 PRO A CA 1
ATOM 3681 C C . PRO A 1 468 ? -1.749 -3.080 28.957 1.00 87.38 468 PRO A C 1
ATOM 3683 O O . PRO A 1 468 ? -2.043 -2.484 27.924 1.00 87.38 468 PRO A O 1
ATOM 3686 N N . PHE A 1 469 ? -2.428 -4.140 29.389 1.00 88.12 469 PHE A N 1
ATOM 3687 C CA . PHE A 1 469 ? -3.623 -4.660 28.728 1.00 88.12 469 PHE A CA 1
ATOM 3688 C C . PHE A 1 469 ? -4.769 -4.820 29.729 1.00 88.12 469 PHE A C 1
ATOM 3690 O O . PHE A 1 469 ? -4.570 -5.233 30.868 1.00 88.12 469 PHE A O 1
ATOM 3697 N N . ASP A 1 470 ? -5.968 -4.494 29.267 1.00 86.12 470 ASP A N 1
ATOM 3698 C CA . ASP A 1 470 ? -7.252 -4.865 29.858 1.00 86.12 470 ASP A CA 1
ATOM 3699 C C . ASP A 1 470 ? -7.891 -5.987 29.020 1.00 86.12 470 ASP A C 1
ATOM 3701 O O . ASP A 1 470 ? -7.327 -6.424 28.014 1.00 86.12 470 ASP A O 1
ATOM 3705 N N . VAL A 1 471 ? -9.066 -6.483 29.416 1.00 84.56 471 VAL A N 1
ATOM 3706 C CA . VAL A 1 471 ? -9.722 -7.610 28.725 1.00 84.56 471 VAL A CA 1
ATOM 3707 C C . VAL A 1 471 ? -10.090 -7.261 27.273 1.00 84.56 471 VAL A C 1
ATOM 3709 O O . VAL A 1 471 ? -10.086 -8.139 26.413 1.00 84.56 471 VAL A O 1
ATOM 3712 N N . GLU A 1 472 ? -10.373 -5.996 26.957 1.00 83.81 472 GLU A N 1
ATOM 3713 C CA . GLU A 1 472 ? -10.738 -5.570 25.601 1.00 83.81 472 GLU A CA 1
ATOM 3714 C C . GLU A 1 472 ? -9.506 -5.505 24.681 1.00 83.81 472 GLU A C 1
ATOM 3716 O O . GLU A 1 472 ? -9.457 -6.183 23.652 1.00 83.81 472 GLU A O 1
ATOM 3721 N N . SER A 1 473 ? -8.459 -4.784 25.087 1.00 83.62 473 SER A N 1
ATOM 3722 C CA . SER A 1 473 ? -7.186 -4.712 24.353 1.00 83.62 473 SER A CA 1
ATOM 3723 C C . SER A 1 473 ? -6.485 -6.075 24.251 1.00 83.62 473 SER A C 1
ATOM 3725 O O . SER A 1 473 ? -5.995 -6.435 23.176 1.00 83.62 473 SER A O 1
ATOM 3727 N N . ALA A 1 474 ? -6.529 -6.897 25.308 1.00 85.62 474 ALA A N 1
ATOM 3728 C CA . ALA A 1 474 ? -6.060 -8.283 25.266 1.00 85.62 474 ALA A CA 1
ATOM 3729 C C . ALA A 1 474 ? -6.812 -9.123 24.224 1.00 85.62 474 ALA A C 1
ATOM 3731 O O . ALA A 1 474 ? -6.205 -9.978 23.574 1.00 85.62 474 ALA A O 1
ATOM 3732 N N . ASN A 1 475 ? -8.109 -8.873 24.006 1.00 84.50 475 ASN A N 1
ATOM 3733 C CA . ASN A 1 475 ? -8.899 -9.564 22.987 1.00 84.50 475 ASN A CA 1
ATOM 3734 C C . ASN A 1 475 ? -8.554 -9.133 21.549 1.00 84.50 475 ASN A C 1
ATOM 3736 O O . ASN A 1 475 ? -8.584 -9.992 20.664 1.00 84.50 475 ASN A O 1
ATOM 3740 N N . PHE A 1 476 ? -8.129 -7.887 21.314 1.00 84.56 476 PHE A N 1
ATOM 3741 C CA . PHE A 1 476 ? -7.709 -7.417 19.982 1.00 84.56 476 PHE A CA 1
ATOM 3742 C C . PHE A 1 476 ? -6.297 -7.851 19.553 1.00 84.56 476 PHE A C 1
ATOM 3744 O O . PHE A 1 476 ? -6.047 -7.980 18.351 1.00 84.56 476 PHE A O 1
ATOM 3751 N N . LEU A 1 477 ? -5.395 -8.145 20.499 1.00 88.12 477 LEU A N 1
ATOM 3752 C CA . LEU A 1 477 ? -4.075 -8.709 20.186 1.00 88.12 477 LEU A CA 1
ATOM 3753 C C . LEU A 1 477 ? -4.192 -9.973 19.319 1.00 88.12 477 LEU A C 1
ATOM 3755 O O . LEU A 1 477 ? -5.055 -10.823 19.539 1.00 88.12 477 LEU A O 1
ATOM 3759 N N . GLN A 1 478 ? -3.265 -10.143 18.381 1.00 89.25 478 GLN A N 1
ATOM 3760 C CA . GLN A 1 478 ? -3.132 -11.349 17.558 1.00 89.25 478 GLN A CA 1
ATOM 3761 C C . GLN A 1 478 ? -1.951 -12.221 17.992 1.00 89.25 478 GLN A C 1
ATOM 3763 O O . GLN A 1 478 ? -1.951 -13.425 17.734 1.00 89.25 478 GLN A O 1
ATOM 3768 N N . LYS A 1 479 ? -0.910 -11.627 18.597 1.00 89.50 479 LYS A N 1
ATOM 3769 C CA . LYS A 1 479 ? 0.321 -12.347 18.940 1.00 89.50 479 LYS A CA 1
ATOM 3770 C C . LYS A 1 479 ? 1.120 -11.685 20.060 1.00 89.50 479 LYS A C 1
ATOM 3772 O O . LYS A 1 479 ? 1.415 -10.493 20.002 1.00 89.50 479 LYS A O 1
ATOM 3777 N N . ILE A 1 480 ? 1.567 -12.498 21.010 1.00 92.19 480 ILE A N 1
ATOM 3778 C CA . ILE A 1 480 ? 2.583 -12.144 22.004 1.00 92.19 480 ILE A CA 1
ATOM 3779 C C . ILE A 1 480 ? 3.788 -13.064 21.783 1.00 92.19 480 ILE A C 1
ATOM 3781 O O . ILE A 1 480 ? 3.622 -14.265 21.580 1.00 92.19 480 ILE A O 1
ATOM 3785 N N . ARG A 1 481 ? 5.007 -12.524 21.805 1.00 91.25 481 ARG A N 1
ATOM 3786 C CA . ARG A 1 481 ? 6.259 -13.288 21.683 1.00 91.25 481 ARG A CA 1
ATOM 3787 C C . ARG A 1 481 ? 7.226 -12.940 22.807 1.00 91.25 481 ARG A C 1
ATOM 3789 O O . ARG A 1 481 ? 7.387 -11.765 23.125 1.00 91.25 481 ARG A O 1
ATOM 3796 N N . GLY A 1 482 ? 7.916 -13.945 23.341 1.00 91.06 482 GLY A N 1
ATOM 3797 C CA . GLY A 1 482 ? 9.026 -13.742 24.271 1.00 91.06 482 GLY A CA 1
ATOM 3798 C C . GLY A 1 482 ? 9.570 -15.027 24.884 1.00 91.06 482 GLY A C 1
ATOM 3799 O O . GLY A 1 482 ? 9.141 -16.128 24.537 1.00 91.06 482 GLY A O 1
ATOM 3800 N N . GLU A 1 483 ? 10.534 -14.895 25.796 1.00 90.50 483 GLU A N 1
ATOM 3801 C CA . GLU A 1 483 ? 11.060 -16.038 26.550 1.00 90.50 483 GLU A CA 1
ATOM 3802 C C . GLU A 1 483 ? 10.022 -16.573 27.554 1.00 90.50 483 GLU A C 1
ATOM 3804 O O . GLU A 1 483 ? 9.350 -15.791 28.226 1.00 90.50 483 GLU A O 1
ATOM 3809 N N . THR A 1 484 ? 9.921 -17.899 27.717 1.00 88.88 484 THR A N 1
ATOM 3810 C CA . THR A 1 484 ? 8.987 -18.511 28.685 1.00 88.88 484 THR A CA 1
ATOM 3811 C C . THR A 1 484 ? 9.271 -18.048 30.120 1.00 88.88 484 THR A C 1
ATOM 3813 O O . THR A 1 484 ? 8.352 -17.670 30.828 1.00 88.88 484 THR A O 1
ATOM 3816 N N . GLU A 1 485 ? 10.547 -17.937 30.513 1.00 88.81 485 GLU A N 1
ATOM 3817 C CA . GLU A 1 485 ? 10.965 -17.405 31.827 1.00 88.81 485 GLU A CA 1
ATOM 3818 C C . GLU A 1 485 ? 10.516 -15.953 32.087 1.00 88.81 485 GLU A C 1
ATOM 3820 O O . GLU A 1 485 ? 10.392 -15.529 33.238 1.00 88.81 485 GLU A O 1
ATOM 3825 N N . TRP A 1 486 ? 10.317 -15.163 31.025 1.00 92.75 486 TRP A N 1
ATOM 3826 C CA . TRP A 1 486 ? 9.764 -13.815 31.140 1.00 92.75 486 TRP A CA 1
ATOM 3827 C C . TRP A 1 486 ? 8.243 -13.873 31.296 1.00 92.75 486 TRP A C 1
ATOM 3829 O O . TRP A 1 486 ? 7.717 -13.236 32.205 1.00 92.75 486 TRP A O 1
ATOM 3839 N N . TRP A 1 487 ? 7.570 -14.674 30.466 1.00 92.56 487 TRP A N 1
ATOM 3840 C CA . TRP A 1 487 ? 6.118 -14.869 30.479 1.00 92.56 487 TRP A CA 1
ATOM 3841 C C . TRP A 1 487 ? 5.599 -15.435 31.810 1.00 92.56 487 TRP A C 1
ATOM 3843 O O . TRP A 1 487 ? 4.735 -14.828 32.439 1.00 92.56 487 TRP A O 1
ATOM 3853 N N . ASP A 1 488 ? 6.195 -16.529 32.292 1.00 89.62 488 ASP A N 1
ATOM 3854 C CA . ASP A 1 488 ? 5.891 -17.146 33.594 1.00 89.62 488 ASP A CA 1
ATOM 3855 C C . ASP A 1 488 ? 6.224 -16.204 34.770 1.00 89.62 488 ASP A C 1
ATOM 3857 O O . ASP A 1 488 ? 5.753 -16.380 35.892 1.00 89.62 488 ASP A O 1
ATOM 3861 N N . GLY A 1 489 ? 7.065 -15.199 34.510 1.00 89.88 489 GLY A N 1
ATOM 3862 C CA . GLY A 1 489 ? 7.477 -14.162 35.445 1.00 89.88 489 GLY A CA 1
ATOM 3863 C C . GLY A 1 489 ? 6.682 -12.855 35.355 1.00 89.88 489 GLY A C 1
ATOM 3864 O O . GLY A 1 489 ? 7.124 -11.872 35.964 1.00 89.88 489 GLY A O 1
ATOM 3865 N N . LEU A 1 490 ? 5.577 -12.812 34.602 1.00 92.88 490 LEU A N 1
ATOM 3866 C CA . LEU A 1 490 ? 4.652 -11.677 34.558 1.00 92.88 490 LEU A CA 1
ATOM 3867 C C . LEU A 1 490 ? 3.672 -11.704 35.741 1.00 92.88 490 LEU A C 1
ATOM 3869 O O . LEU A 1 490 ? 3.141 -12.745 36.123 1.00 92.88 490 LEU A O 1
ATOM 3873 N N . VAL A 1 491 ? 3.413 -10.523 36.293 1.00 91.62 491 VAL A N 1
ATOM 3874 C CA . VAL A 1 491 ? 2.357 -10.244 37.267 1.00 91.62 491 VAL A CA 1
ATOM 3875 C C . VAL A 1 491 ? 1.130 -9.766 36.497 1.00 91.62 491 VAL A C 1
ATOM 3877 O O . VAL A 1 491 ? 1.244 -8.914 35.615 1.00 91.62 491 VAL A O 1
ATOM 3880 N N . TRP A 1 492 ? -0.031 -10.310 36.844 1.00 89.31 492 TRP A N 1
ATOM 3881 C CA . TRP A 1 492 ? -1.312 -9.994 36.221 1.00 89.31 492 TRP A CA 1
ATOM 3882 C C . TRP A 1 492 ? -2.298 -9.595 37.313 1.00 89.31 492 TRP A C 1
ATOM 3884 O O . TRP A 1 492 ? -2.459 -10.327 38.289 1.00 89.31 492 TRP A O 1
ATOM 3894 N N . ASP A 1 493 ? -2.940 -8.441 37.147 1.00 81.44 493 ASP A N 1
ATOM 3895 C CA . ASP A 1 493 ? -3.891 -7.906 38.130 1.00 81.44 493 ASP A CA 1
ATOM 3896 C C . ASP A 1 493 ? -5.320 -8.460 37.919 1.00 81.44 493 ASP A C 1
ATOM 3898 O O . ASP A 1 493 ? -6.171 -8.340 38.798 1.00 81.44 493 ASP A O 1
ATOM 3902 N N . ASP A 1 494 ? -5.566 -9.106 36.771 1.00 85.75 494 ASP A N 1
ATOM 3903 C CA . ASP A 1 494 ? -6.800 -9.805 36.400 1.00 85.75 494 ASP A CA 1
ATOM 3904 C C . ASP A 1 494 ? -6.464 -11.101 35.632 1.00 85.75 494 ASP A C 1
ATOM 3906 O O . ASP A 1 494 ? -5.703 -11.099 34.657 1.00 85.75 494 ASP A O 1
ATOM 3910 N N . GLU A 1 495 ? -7.044 -12.219 36.070 1.00 87.12 495 GLU A N 1
ATOM 3911 C CA . GLU A 1 495 ? -6.884 -13.538 35.447 1.00 87.12 495 GLU A CA 1
ATOM 3912 C C . GLU A 1 495 ? -7.571 -13.635 34.073 1.00 87.12 495 GLU A C 1
ATOM 3914 O O . GLU A 1 495 ? -7.066 -14.318 33.182 1.00 87.12 495 GLU A O 1
ATOM 3919 N N . ALA A 1 496 ? -8.655 -12.887 33.830 1.00 88.75 496 ALA A N 1
ATOM 3920 C CA . ALA A 1 496 ? -9.311 -12.872 32.520 1.00 88.75 496 ALA A CA 1
ATOM 3921 C C . ALA A 1 496 ? -8.406 -12.270 31.426 1.00 88.75 496 ALA A C 1
ATOM 3923 O O . ALA A 1 496 ? -8.413 -12.729 30.281 1.00 88.75 496 ALA A O 1
ATOM 3924 N N . VAL A 1 497 ? -7.577 -11.280 31.783 1.00 89.12 497 VAL A N 1
ATOM 3925 C CA . VAL A 1 497 ? -6.557 -10.700 30.891 1.00 89.12 497 VAL A CA 1
ATOM 3926 C C . VAL A 1 497 ? -5.440 -11.712 30.623 1.00 89.12 497 VAL A C 1
ATOM 3928 O O . VAL A 1 497 ? -5.018 -11.873 29.474 1.00 89.12 497 VAL A O 1
ATOM 3931 N N . LYS A 1 498 ? -4.992 -12.426 31.666 1.00 89.88 498 LYS A N 1
ATOM 3932 C CA . LYS A 1 498 ? -3.969 -13.479 31.576 1.00 89.88 498 LYS A CA 1
ATOM 3933 C C . LYS A 1 498 ? -4.407 -14.615 30.648 1.00 89.88 498 LYS A C 1
ATOM 3935 O O . LYS A 1 498 ? -3.659 -14.944 29.727 1.00 89.88 498 LYS A O 1
ATOM 3940 N N . ASP A 1 499 ? -5.616 -15.148 30.811 1.00 87.94 499 ASP A N 1
ATOM 3941 C CA . ASP A 1 499 ? -6.154 -16.216 29.955 1.00 87.94 499 ASP A CA 1
ATOM 3942 C C . ASP A 1 499 ? -6.355 -15.757 28.498 1.00 87.94 499 ASP A C 1
ATOM 3944 O O . ASP A 1 499 ? -5.953 -16.459 27.562 1.00 87.94 499 ASP A O 1
ATOM 3948 N N . ALA A 1 500 ? -6.888 -14.545 28.280 1.00 88.19 500 ALA A N 1
ATOM 3949 C CA . ALA A 1 500 ? -7.041 -13.968 26.939 1.00 88.19 500 ALA A CA 1
ATOM 3950 C C . ALA A 1 500 ? -5.692 -13.781 26.214 1.00 88.19 500 ALA A C 1
ATOM 3952 O O . ALA A 1 500 ? -5.605 -13.953 24.993 1.00 88.19 500 ALA A O 1
ATOM 3953 N N . CYS A 1 501 ? -4.629 -13.464 26.961 1.00 89.81 501 CYS A N 1
ATOM 3954 C CA . CYS A 1 501 ? -3.270 -13.337 26.437 1.00 89.81 501 CYS A CA 1
ATOM 3955 C C . CYS A 1 501 ? -2.554 -14.695 26.275 1.00 89.81 501 CYS A C 1
ATOM 3957 O O . CYS A 1 501 ? -1.757 -14.852 25.348 1.00 89.81 501 CYS A O 1
ATOM 3959 N N . LEU A 1 502 ? -2.845 -15.691 27.122 1.00 87.62 502 LEU A N 1
ATOM 3960 C CA . LEU A 1 502 ? -2.205 -17.016 27.112 1.00 87.62 502 LEU A CA 1
ATOM 3961 C C . LEU A 1 502 ? -2.431 -17.765 25.795 1.00 87.62 502 LEU A C 1
ATOM 3963 O O . LEU A 1 502 ? -1.486 -18.317 25.234 1.00 87.62 502 LEU A O 1
ATOM 3967 N N . LEU A 1 503 ? -3.648 -17.703 25.244 1.00 84.00 503 LEU A N 1
ATOM 3968 C CA . LEU A 1 503 ? -3.991 -18.284 23.935 1.00 84.00 503 LEU A CA 1
ATOM 3969 C C . LEU A 1 503 ? -3.216 -17.661 22.754 1.00 84.00 503 LEU A C 1
ATOM 3971 O O . LEU A 1 503 ? -3.272 -18.170 21.635 1.00 84.00 503 LEU A O 1
ATOM 3975 N N . LYS A 1 504 ? -2.510 -16.550 22.994 1.00 90.12 504 LYS A N 1
ATOM 3976 C CA . LYS A 1 504 ? -1.816 -15.725 21.995 1.00 90.12 504 LYS A CA 1
ATOM 3977 C C . LYS A 1 504 ? -0.304 -15.692 22.215 1.00 90.12 504 LYS A C 1
ATOM 3979 O O . LYS A 1 504 ? 0.416 -15.119 21.391 1.00 90.12 504 LYS A O 1
ATOM 3984 N N . PHE A 1 505 ? 0.181 -16.290 23.305 1.00 91.00 505 PHE A N 1
ATOM 3985 C CA . PHE A 1 505 ? 1.598 -16.364 23.619 1.00 91.00 505 PHE A CA 1
ATOM 3986 C C . PHE A 1 505 ? 2.297 -17.442 22.788 1.00 91.00 505 PHE A C 1
ATOM 3988 O O . PHE A 1 505 ? 1.986 -18.629 22.849 1.00 91.00 505 PHE A O 1
ATOM 3995 N N . ILE A 1 506 ? 3.300 -17.011 22.029 1.00 88.38 506 ILE A N 1
ATOM 3996 C CA . ILE A 1 506 ? 4.213 -17.866 21.287 1.00 88.38 506 ILE A CA 1
ATOM 3997 C C . ILE A 1 506 ? 5.590 -17.694 21.915 1.00 88.38 506 ILE A C 1
ATOM 3999 O O . ILE A 1 506 ? 6.309 -16.737 21.603 1.00 88.38 506 ILE A O 1
ATOM 4003 N N . SER A 1 507 ? 5.964 -18.641 22.777 1.00 83.50 507 SER A N 1
ATOM 4004 C CA . SER A 1 507 ? 7.331 -18.725 23.291 1.00 83.50 507 SER A CA 1
ATOM 4005 C C . SER A 1 507 ? 8.326 -18.707 22.129 1.00 83.50 507 SER A C 1
ATOM 4007 O O . SER A 1 507 ? 8.111 -19.355 21.100 1.00 83.50 507 SER A O 1
ATOM 4009 N N . THR A 1 508 ? 9.408 -17.945 22.272 1.00 69.88 508 THR A N 1
ATOM 4010 C CA . THR A 1 508 ? 10.482 -17.866 21.278 1.00 69.88 508 THR A CA 1
ATOM 4011 C C . THR A 1 508 ? 11.680 -18.703 21.725 1.00 69.88 508 THR A C 1
ATOM 4013 O O . THR A 1 508 ? 12.458 -18.233 22.562 1.00 69.88 508 THR A O 1
ATOM 4016 N N . PRO A 1 509 ? 11.897 -19.908 21.157 1.00 53.03 509 PRO A N 1
ATOM 4017 C CA . PRO A 1 509 ? 13.142 -20.641 21.338 1.00 53.03 509 PRO A CA 1
ATOM 4018 C C . PRO A 1 509 ? 14.352 -19.779 20.977 1.00 53.03 509 PRO A C 1
ATOM 4020 O O . PRO A 1 509 ? 14.341 -19.050 19.982 1.00 53.03 509 PRO A O 1
ATOM 4023 N N . PHE A 1 510 ? 15.415 -19.909 21.770 1.00 43.56 510 PHE A N 1
ATOM 4024 C CA . PHE A 1 510 ? 16.639 -19.102 21.691 1.00 43.56 510 PHE A CA 1
ATOM 4025 C C . PHE A 1 510 ? 17.278 -19.079 20.285 1.00 43.56 510 PHE A C 1
ATOM 4027 O O . PHE A 1 510 ? 17.931 -18.108 19.904 1.00 43.56 510 PHE A O 1
ATOM 4034 N N . GLU A 1 511 ? 17.049 -20.131 19.499 1.00 39.09 511 GLU A N 1
ATOM 4035 C CA . GLU A 1 511 ? 17.570 -20.337 18.145 1.00 39.09 511 GLU A CA 1
ATOM 4036 C C . GLU A 1 511 ? 16.727 -19.634 17.058 1.00 39.09 511 GLU A C 1
ATOM 4038 O O . GLU A 1 511 ? 17.272 -19.126 16.075 1.00 39.09 511 GLU A O 1
ATOM 4043 N N . LEU A 1 512 ? 15.406 -19.508 17.252 1.00 36.53 512 LEU A N 1
ATOM 4044 C CA . LEU A 1 512 ? 14.487 -18.870 16.291 1.00 36.53 512 LEU A CA 1
ATOM 4045 C C . LEU A 1 512 ? 14.651 -17.342 16.220 1.00 36.53 512 LEU A C 1
ATOM 4047 O O . LEU A 1 512 ? 14.319 -16.734 15.200 1.00 36.53 512 LEU A O 1
ATOM 4051 N N . LEU A 1 513 ? 15.263 -16.726 17.238 1.00 38.47 513 LEU A N 1
ATOM 4052 C CA . LEU A 1 513 ? 15.687 -15.318 17.214 1.00 38.47 513 LEU A CA 1
ATOM 4053 C C . LEU A 1 513 ? 16.774 -15.025 16.158 1.00 38.47 513 LEU A C 1
ATOM 4055 O O . LEU A 1 513 ? 17.034 -13.860 15.859 1.00 38.47 513 LEU A O 1
ATOM 4059 N N . GLN A 1 514 ? 17.389 -16.047 15.544 1.00 34.41 514 GLN A N 1
ATOM 4060 C CA . GLN A 1 514 ? 18.205 -15.856 14.339 1.00 34.41 514 GLN A CA 1
ATOM 4061 C C . GLN A 1 514 ? 17.405 -15.900 13.031 1.00 34.41 514 GLN A C 1
ATOM 4063 O O . GLN A 1 514 ? 17.928 -15.465 12.011 1.00 34.41 514 GLN A O 1
ATOM 4068 N N . ILE A 1 515 ? 16.172 -16.412 13.014 1.00 32.38 515 ILE A N 1
ATOM 4069 C CA . ILE A 1 515 ? 15.388 -16.607 11.780 1.00 32.38 515 ILE A CA 1
ATOM 4070 C C . ILE A 1 515 ? 14.503 -15.385 11.492 1.00 32.38 515 ILE A C 1
ATOM 4072 O O . ILE A 1 515 ? 14.447 -14.935 10.353 1.00 32.38 515 ILE A O 1
ATOM 4076 N N . LYS A 1 516 ? 13.984 -14.702 12.525 1.00 32.31 516 LYS A N 1
ATOM 4077 C CA . LYS A 1 516 ? 13.376 -13.359 12.372 1.00 32.31 516 LYS A CA 1
ATOM 4078 C C . LYS A 1 516 ? 14.362 -12.251 11.933 1.00 32.31 516 LYS A C 1
ATOM 4080 O O . LYS A 1 516 ? 13.957 -11.102 11.786 1.00 32.31 516 LYS A O 1
ATOM 4085 N N . LYS A 1 517 ? 15.643 -12.572 11.690 1.00 35.72 517 LYS A N 1
ATOM 4086 C CA . LYS A 1 517 ? 16.571 -11.677 10.978 1.00 35.72 517 LYS A CA 1
ATOM 4087 C C . LYS A 1 517 ? 16.194 -11.493 9.508 1.00 35.72 517 LYS A C 1
ATOM 4089 O O . LYS A 1 517 ? 16.472 -10.431 8.965 1.00 35.72 517 LYS A O 1
ATOM 4094 N N . ASP A 1 518 ? 15.626 -12.505 8.858 1.00 32.56 518 ASP A N 1
ATOM 4095 C CA . ASP A 1 518 ? 15.790 -12.640 7.406 1.00 32.56 518 ASP A CA 1
ATOM 4096 C C . ASP A 1 518 ? 14.954 -11.646 6.567 1.00 32.56 518 ASP A C 1
ATOM 4098 O O . ASP A 1 518 ? 15.352 -11.345 5.446 1.00 32.56 518 ASP A O 1
ATOM 4102 N N . ASP A 1 519 ? 13.916 -11.024 7.144 1.00 32.62 519 ASP A N 1
ATOM 4103 C CA . ASP A 1 519 ? 13.156 -9.908 6.539 1.00 32.62 519 ASP A CA 1
ATOM 4104 C C . ASP A 1 519 ? 13.687 -8.498 6.902 1.00 32.62 519 ASP A C 1
ATOM 4106 O O . ASP A 1 519 ? 13.169 -7.492 6.413 1.00 32.62 519 ASP A O 1
ATOM 4110 N N . ALA A 1 520 ? 14.685 -8.385 7.791 1.00 30.70 520 ALA A N 1
ATOM 4111 C CA . ALA A 1 520 ? 15.096 -7.100 8.380 1.00 30.70 520 ALA A CA 1
ATOM 4112 C C . ALA A 1 520 ? 16.612 -6.827 8.387 1.00 30.70 520 ALA A C 1
ATOM 4114 O O . ALA A 1 520 ? 17.015 -5.675 8.228 1.00 30.70 520 ALA A O 1
ATOM 4115 N N . PHE A 1 521 ? 17.458 -7.847 8.581 1.00 34.28 521 PHE A N 1
ATOM 4116 C CA . PHE A 1 521 ? 18.912 -7.705 8.727 1.00 34.28 521 PHE A CA 1
ATOM 4117 C C . PHE A 1 521 ? 19.678 -8.925 8.168 1.00 34.28 521 PHE A C 1
ATOM 4119 O O . PHE A 1 521 ? 19.580 -10.021 8.726 1.00 34.28 521 PHE A O 1
ATOM 4126 N N . PRO A 1 522 ? 20.513 -8.769 7.122 1.00 27.47 522 PRO A N 1
ATOM 4127 C CA . PRO A 1 522 ? 21.215 -9.888 6.487 1.00 27.47 522 PRO A CA 1
ATOM 4128 C C . PRO A 1 522 ? 22.218 -10.594 7.423 1.00 27.47 522 PRO A C 1
ATOM 4130 O O . PRO A 1 522 ? 23.114 -9.968 7.985 1.00 27.47 522 PRO A O 1
ATOM 4133 N N . LYS A 1 523 ? 22.135 -11.930 7.533 1.00 26.14 523 LYS A N 1
ATOM 4134 C CA . LYS A 1 523 ? 23.157 -12.761 8.205 1.00 26.14 523 LYS A CA 1
ATOM 4135 C C . LYS A 1 523 ? 24.483 -12.781 7.429 1.00 26.14 523 LYS A C 1
ATOM 4137 O O . LYS A 1 523 ? 24.505 -13.268 6.300 1.00 26.14 523 LYS A O 1
ATOM 4142 N N . THR A 1 524 ? 25.594 -12.369 8.034 1.00 28.59 524 THR A N 1
ATOM 4143 C CA . THR A 1 524 ? 26.947 -12.753 7.586 1.00 28.59 524 THR A CA 1
ATOM 4144 C C . THR A 1 524 ? 27.336 -14.121 8.157 1.00 28.59 524 THR A C 1
ATOM 4146 O O . THR A 1 524 ? 26.934 -14.485 9.263 1.00 28.59 524 THR A O 1
ATOM 4149 N N . SER A 1 525 ? 28.087 -14.910 7.386 1.00 25.75 525 SER A N 1
ATOM 4150 C CA . SER A 1 525 ? 28.611 -16.220 7.794 1.00 25.75 525 SER A CA 1
ATOM 4151 C C . SER A 1 525 ? 30.001 -16.100 8.421 1.00 25.75 525 SER A C 1
ATOM 4153 O O . SER A 1 525 ? 30.776 -15.216 8.066 1.00 25.75 525 SER A O 1
ATOM 4155 N N . SER A 1 526 ? 30.329 -17.017 9.329 1.00 27.66 526 SER A N 1
ATOM 4156 C CA . SER A 1 526 ? 31.571 -17.010 10.107 1.00 27.66 526 SER A CA 1
ATOM 4157 C C . SER A 1 526 ? 32.849 -17.053 9.264 1.00 27.66 526 SER A C 1
ATOM 4159 O O . SER A 1 526 ? 33.014 -17.965 8.454 1.00 27.66 526 SER A O 1
ATOM 4161 N N . PHE A 1 527 ? 33.814 -16.202 9.610 1.00 24.64 527 PHE A N 1
ATOM 4162 C CA . PHE A 1 527 ? 35.236 -16.517 9.480 1.00 24.64 527 PHE A CA 1
ATOM 4163 C C . PHE A 1 527 ? 35.872 -16.545 10.870 1.00 24.64 527 PHE A C 1
ATOM 4165 O O . PHE A 1 527 ? 35.677 -15.632 11.671 1.00 24.64 527 PHE A O 1
ATOM 4172 N N . LYS A 1 528 ? 36.624 -17.609 11.155 1.00 25.23 528 LYS A N 1
ATOM 4173 C CA . LYS A 1 528 ? 37.605 -17.631 12.240 1.00 25.23 528 LYS A CA 1
ATOM 4174 C C . LYS A 1 528 ? 38.958 -17.304 11.621 1.00 25.23 528 LYS A C 1
ATOM 4176 O O . LYS A 1 528 ? 39.313 -17.921 10.625 1.00 25.23 528 LYS A O 1
ATOM 4181 N N . ASP A 1 529 ? 39.668 -16.334 12.179 1.00 24.62 529 ASP A N 1
ATOM 4182 C CA . ASP A 1 529 ? 40.932 -16.559 12.893 1.00 24.62 529 ASP A CA 1
ATOM 4183 C C . ASP A 1 529 ? 41.502 -15.207 13.353 1.00 24.62 529 ASP A C 1
ATOM 4185 O O . ASP A 1 529 ? 41.208 -14.158 12.781 1.00 24.62 529 ASP A O 1
ATOM 4189 N N . GLY A 1 530 ? 42.228 -15.209 14.473 1.00 24.84 530 GLY A N 1
ATOM 4190 C CA . GLY A 1 530 ? 42.620 -13.985 15.178 1.00 24.84 530 GLY A CA 1
ATOM 4191 C C . GLY A 1 530 ? 44.034 -13.502 14.858 1.00 24.84 530 GLY A C 1
ATOM 4192 O O . GLY A 1 530 ? 44.926 -14.298 14.574 1.00 24.84 530 GLY A O 1
ATOM 4193 N N . VAL A 1 531 ? 44.261 -12.195 15.013 1.00 22.47 531 VAL A N 1
ATOM 4194 C CA . VAL A 1 531 ? 45.598 -11.581 15.082 1.00 22.47 531 VAL A CA 1
ATOM 4195 C C . VAL A 1 531 ? 45.682 -10.714 16.344 1.00 22.47 531 VAL A C 1
ATOM 4197 O O . VAL A 1 531 ? 44.677 -10.193 16.826 1.00 22.47 531 VAL A O 1
ATOM 4200 N N . GLN A 1 532 ? 46.875 -10.636 16.929 1.00 22.44 532 GLN A N 1
ATOM 4201 C CA . GLN A 1 532 ? 47.117 -10.081 18.262 1.00 22.44 532 GLN A CA 1
ATOM 4202 C C . GLN A 1 532 ? 47.064 -8.546 18.306 1.00 22.44 532 GLN A C 1
ATOM 4204 O O . GLN A 1 532 ? 47.395 -7.860 17.340 1.00 22.44 532 GLN A O 1
ATOM 4209 N N . ILE A 1 533 ? 46.732 -8.012 19.484 1.00 21.91 533 ILE A N 1
ATOM 4210 C CA . ILE A 1 533 ? 46.925 -6.598 19.821 1.00 21.91 533 ILE A CA 1
ATOM 4211 C C . ILE A 1 533 ? 48.431 -6.322 19.930 1.00 21.91 533 ILE A C 1
ATOM 4213 O O . ILE A 1 533 ? 49.121 -6.992 20.697 1.00 21.91 533 ILE A O 1
ATOM 4217 N N . VAL A 1 534 ? 48.921 -5.294 19.232 1.00 22.97 534 VAL A N 1
ATOM 4218 C CA . VAL A 1 534 ? 50.249 -4.705 19.461 1.00 22.97 534 VAL A CA 1
ATOM 4219 C C . VAL A 1 534 ? 50.086 -3.200 19.653 1.00 22.97 534 VAL A C 1
ATOM 4221 O O . VAL A 1 534 ? 49.506 -2.515 18.814 1.00 22.97 534 VAL A O 1
ATOM 4224 N N . SER A 1 535 ? 50.583 -2.693 20.779 1.00 24.30 535 SER A N 1
ATOM 4225 C CA . SER A 1 535 ? 50.497 -1.289 21.187 1.00 24.30 535 SER A CA 1
ATOM 4226 C C . SER A 1 535 ? 51.840 -0.572 21.033 1.00 24.30 535 SER A C 1
ATOM 4228 O O . SER A 1 535 ? 52.814 -1.008 21.643 1.00 24.30 535 SER A O 1
ATOM 4230 N N . GLN A 1 536 ? 51.862 0.555 20.319 1.00 24.44 536 GLN A N 1
ATOM 4231 C CA . GLN A 1 536 ? 52.919 1.582 20.312 1.00 24.44 536 GLN A CA 1
ATOM 4232 C C . GLN A 1 536 ? 52.210 2.934 20.068 1.00 24.44 536 GLN A C 1
ATOM 4234 O O . GLN A 1 536 ? 51.477 3.046 19.090 1.00 24.44 536 GLN A O 1
ATOM 4239 N N . THR A 1 537 ? 52.080 3.831 21.056 1.00 22.53 537 THR A N 1
ATOM 4240 C CA . THR A 1 537 ? 53.063 4.781 21.650 1.00 22.53 537 THR A CA 1
ATOM 4241 C C . THR A 1 537 ? 53.263 6.067 20.837 1.00 22.53 537 THR A C 1
ATOM 4243 O O . THR A 1 537 ? 53.100 6.087 19.623 1.00 22.53 537 THR A O 1
ATOM 4246 N N . GLU A 1 538 ? 53.537 7.159 21.550 1.00 24.03 538 GLU A N 1
ATOM 4247 C CA . GLU A 1 538 ? 53.383 8.550 21.100 1.00 24.03 538 GLU A CA 1
ATOM 4248 C C . GLU A 1 538 ? 54.594 9.099 20.323 1.00 24.03 538 GLU A C 1
ATOM 4250 O O . GLU A 1 538 ? 55.722 8.664 20.547 1.00 24.03 538 GLU A O 1
ATOM 4255 N N . ALA A 1 539 ? 54.367 10.130 19.494 1.00 22.00 539 ALA A N 1
ATOM 4256 C CA . ALA A 1 539 ? 55.398 11.090 19.084 1.00 22.00 539 ALA A CA 1
ATOM 4257 C C . ALA A 1 539 ? 54.805 12.463 18.674 1.00 22.00 539 ALA A C 1
ATOM 4259 O O . ALA A 1 539 ? 54.169 12.599 17.634 1.00 22.00 539 ALA A O 1
ATOM 4260 N N . GLU A 1 540 ? 55.041 13.458 19.534 1.00 22.28 540 GLU A N 1
ATOM 4261 C CA . GLU A 1 540 ? 55.510 14.827 19.233 1.00 22.28 540 GLU A CA 1
ATOM 4262 C C . GLU A 1 540 ? 54.774 15.753 18.225 1.00 22.28 540 GLU A C 1
ATOM 4264 O O . GLU A 1 540 ? 54.782 15.581 17.009 1.00 22.28 540 GLU A O 1
ATOM 4269 N N . THR A 1 541 ? 54.276 16.877 18.763 1.00 28.70 541 THR A N 1
ATOM 4270 C CA . THR A 1 541 ? 54.128 18.171 18.051 1.00 28.70 541 THR A CA 1
ATOM 4271 C C . THR A 1 541 ? 55.455 18.954 18.125 1.00 28.70 541 THR A C 1
ATOM 4273 O O . THR A 1 541 ? 56.271 18.622 18.990 1.00 28.70 541 THR A O 1
ATOM 4276 N N . PRO A 1 542 ? 55.713 19.994 17.290 1.00 28.61 542 PRO A N 1
ATOM 4277 C CA . PRO A 1 542 ? 55.430 21.380 17.728 1.00 28.61 542 PRO A CA 1
ATOM 4278 C C . PRO A 1 542 ? 55.068 22.339 16.524 1.00 28.61 542 PRO A C 1
ATOM 4280 O O . PRO A 1 542 ? 54.379 21.857 15.627 1.00 28.61 542 PRO A O 1
ATOM 4283 N N . PRO A 1 543 ? 55.325 23.682 16.475 1.00 33.69 543 PRO A N 1
ATOM 4284 C CA . PRO A 1 543 ? 54.234 24.651 16.233 1.00 33.69 543 PRO A CA 1
ATOM 4285 C C . PRO A 1 543 ? 54.480 25.691 15.098 1.00 33.69 543 PRO A C 1
ATOM 4287 O O . PRO A 1 543 ? 55.539 25.714 14.470 1.00 33.69 543 PRO A O 1
ATOM 4290 N N . PRO A 1 544 ? 53.509 26.588 14.823 1.00 28.06 544 PRO A N 1
ATOM 4291 C CA . PRO A 1 544 ? 53.613 27.994 15.281 1.00 28.06 544 PRO A CA 1
ATOM 4292 C C . PRO A 1 544 ? 52.262 28.520 15.855 1.00 28.06 544 PRO A C 1
ATOM 4294 O O . PRO A 1 544 ? 51.221 27.924 15.615 1.00 28.06 544 PRO A O 1
ATOM 4297 N N . ALA A 1 545 ? 52.151 29.511 16.757 1.00 23.45 545 ALA A N 1
ATOM 4298 C CA . ALA A 1 545 ? 52.671 30.893 16.805 1.00 23.45 545 ALA A CA 1
ATOM 4299 C C . ALA A 1 545 ? 52.081 31.816 15.700 1.00 23.45 545 ALA A C 1
ATOM 4301 O O . ALA A 1 545 ? 52.108 31.448 14.537 1.00 23.45 545 ALA A O 1
ATOM 4302 N N . LYS A 1 546 ? 51.559 33.029 15.966 1.00 23.81 546 LYS A N 1
ATOM 4303 C CA . LYS A 1 546 ? 51.382 33.805 17.219 1.00 23.81 546 LYS A CA 1
ATOM 4304 C C . LYS A 1 546 ? 50.236 34.847 17.065 1.00 23.81 546 LYS A C 1
ATOM 4306 O O . LYS A 1 546 ? 49.831 35.148 15.954 1.00 23.81 546 LYS A O 1
ATOM 4311 N N . LEU A 1 547 ? 49.779 35.367 18.214 1.00 23.08 547 LEU A N 1
ATOM 4312 C CA . LEU A 1 547 ? 49.129 36.664 18.546 1.00 23.08 547 LEU A CA 1
ATOM 4313 C C . LEU A 1 547 ? 48.973 37.761 17.442 1.00 23.08 547 LEU A C 1
ATOM 4315 O O . LEU A 1 547 ? 49.857 37.897 16.610 1.00 23.08 547 LEU A O 1
ATOM 4319 N N . SER A 1 548 ? 48.002 38.702 17.478 1.00 23.34 548 SER A N 1
ATOM 4320 C CA . SER A 1 548 ? 46.866 38.966 18.407 1.00 23.34 548 SER A CA 1
ATOM 4321 C C . SER A 1 548 ? 46.086 40.261 18.067 1.00 23.34 548 SER A C 1
ATOM 4323 O O . SER A 1 548 ? 46.748 41.200 17.643 1.00 23.34 548 SER A O 1
ATOM 4325 N N . LYS A 1 549 ? 44.815 40.376 18.528 1.00 25.55 549 LYS A N 1
ATOM 4326 C CA . LYS A 1 549 ? 44.119 41.633 18.964 1.00 25.55 549 LYS A CA 1
ATOM 4327 C C . LYS A 1 549 ? 43.865 42.719 17.867 1.00 25.55 549 LYS A C 1
ATOM 4329 O O . LYS A 1 549 ? 44.515 42.687 16.836 1.00 25.55 549 LYS A O 1
ATOM 4334 N N . THR A 1 550 ? 42.913 43.665 17.963 1.00 23.59 550 THR A N 1
ATOM 4335 C CA . THR A 1 550 ? 41.913 44.039 19.001 1.00 23.59 550 THR A CA 1
ATOM 4336 C C . THR A 1 550 ? 40.675 44.758 18.385 1.00 23.59 550 THR A C 1
ATOM 4338 O O . THR A 1 550 ? 40.679 45.073 17.203 1.00 23.59 550 THR A O 1
ATOM 4341 N N . ASP A 1 551 ? 39.673 45.064 19.226 1.00 23.83 551 ASP A N 1
ATOM 4342 C CA . ASP A 1 551 ? 38.807 46.272 19.231 1.00 23.83 551 ASP A CA 1
ATOM 4343 C C . ASP A 1 551 ? 37.745 46.581 18.136 1.00 23.83 551 ASP A C 1
ATOM 4345 O O . ASP A 1 551 ? 37.972 47.299 17.173 1.00 23.83 551 ASP A O 1
ATOM 4349 N N . THR A 1 552 ? 36.508 46.167 18.459 1.00 24.08 552 THR A N 1
ATOM 4350 C CA . THR A 1 552 ? 35.271 46.987 18.623 1.00 24.08 552 THR A CA 1
ATOM 4351 C C . THR A 1 552 ? 34.627 47.867 17.523 1.00 24.08 552 THR A C 1
ATOM 4353 O O . THR A 1 552 ? 35.249 48.728 16.921 1.00 24.08 552 THR A O 1
ATOM 4356 N N . TYR A 1 553 ? 33.282 47.813 17.567 1.00 21.72 553 TYR A N 1
ATOM 4357 C CA . TYR A 1 553 ? 32.266 48.869 17.348 1.00 21.72 553 TYR A CA 1
ATOM 4358 C C . TYR A 1 553 ? 31.656 49.167 15.951 1.00 21.72 553 TYR A C 1
ATOM 4360 O O . TYR A 1 553 ? 32.256 49.783 15.084 1.00 21.72 553 TYR A O 1
ATOM 4368 N N . ASN A 1 554 ? 30.336 48.915 15.921 1.00 23.81 554 ASN A N 1
ATOM 4369 C CA . ASN A 1 554 ? 29.227 49.756 15.429 1.00 23.81 554 ASN A CA 1
ATOM 4370 C C . ASN A 1 554 ? 28.770 49.813 13.950 1.00 23.81 554 ASN A C 1
ATOM 4372 O O . ASN A 1 554 ? 29.448 50.301 13.061 1.00 23.81 554 ASN A O 1
ATOM 4376 N N . GLN A 1 555 ? 27.470 49.492 13.828 1.00 24.42 555 GLN A N 1
ATOM 4377 C CA . GLN A 1 555 ? 26.392 50.239 13.150 1.00 24.42 555 GLN A CA 1
ATOM 4378 C C . GLN A 1 555 ? 26.399 50.384 11.616 1.00 24.42 555 GLN A C 1
ATOM 4380 O O . GLN A 1 555 ? 27.119 51.180 11.027 1.00 24.42 555 GLN A O 1
ATOM 4385 N N . LEU A 1 556 ? 25.424 49.700 11.006 1.00 23.28 556 LEU A N 1
ATOM 4386 C CA . LEU A 1 556 ? 24.798 50.061 9.729 1.00 23.28 556 LEU A CA 1
ATOM 4387 C C . LEU A 1 556 ? 23.810 51.221 9.939 1.00 23.28 556 LEU A C 1
ATOM 4389 O O . LEU A 1 556 ? 23.151 51.261 10.980 1.00 23.28 556 LEU A O 1
ATOM 4393 N N . ASN A 1 557 ? 23.651 52.107 8.948 1.00 23.41 557 ASN A N 1
ATOM 4394 C CA . ASN A 1 557 ? 22.551 53.077 8.900 1.00 23.41 557 ASN A CA 1
ATOM 4395 C C . ASN A 1 557 ? 22.328 53.628 7.469 1.00 23.41 557 ASN A C 1
ATOM 4397 O O . ASN A 1 557 ? 23.315 53.856 6.779 1.00 23.41 557 ASN A O 1
ATOM 4401 N N . LEU A 1 558 ? 21.062 53.910 7.118 1.00 25.00 558 LEU A N 1
ATOM 4402 C CA . LEU A 1 558 ? 20.561 54.785 6.025 1.00 25.00 558 LEU A CA 1
ATOM 4403 C C . LEU A 1 558 ? 20.826 54.414 4.534 1.00 25.00 558 LEU A C 1
ATOM 4405 O O . LEU A 1 558 ? 21.962 54.295 4.092 1.00 25.00 558 LEU A O 1
ATOM 4409 N N . GLU A 1 559 ? 19.730 54.217 3.776 1.00 25.91 559 GLU A N 1
ATOM 4410 C CA . GLU A 1 559 ? 19.135 55.164 2.781 1.00 25.91 559 GLU A CA 1
ATOM 4411 C C . GLU A 1 559 ? 20.088 56.094 1.978 1.00 25.91 559 GLU A C 1
ATOM 4413 O O . GLU A 1 559 ? 21.008 56.666 2.554 1.00 25.91 559 GLU A O 1
ATOM 4418 N N . ASP A 1 560 ? 19.915 56.403 0.679 1.00 26.34 560 ASP A N 1
ATOM 4419 C CA . ASP A 1 560 ? 18.980 55.996 -0.413 1.00 26.34 560 ASP A CA 1
ATOM 4420 C C . ASP A 1 560 ? 19.769 56.132 -1.774 1.00 26.34 560 ASP A C 1
ATOM 4422 O O . ASP A 1 560 ? 20.994 56.013 -1.707 1.00 26.34 560 ASP A O 1
ATOM 4426 N N . THR A 1 561 ? 19.346 56.337 -3.042 1.00 25.00 561 THR A N 1
ATOM 4427 C CA . THR A 1 561 ? 18.140 56.730 -3.837 1.00 25.00 561 THR A CA 1
ATOM 4428 C C . THR A 1 561 ? 18.139 55.935 -5.186 1.00 25.00 561 THR A C 1
ATOM 4430 O O . THR A 1 561 ? 18.969 55.041 -5.346 1.00 25.00 561 THR A O 1
ATOM 4433 N N . GLU A 1 562 ? 17.310 56.102 -6.239 1.00 26.50 562 GLU A N 1
ATOM 4434 C CA . GLU A 1 562 ? 16.246 57.051 -6.657 1.00 26.50 562 GLU A CA 1
ATOM 4435 C C . GLU A 1 562 ? 15.348 56.392 -7.753 1.00 26.50 562 GLU A C 1
ATOM 4437 O O . GLU A 1 562 ? 15.731 55.362 -8.313 1.00 26.50 562 GLU A O 1
ATOM 4442 N N . ALA A 1 563 ? 14.212 56.998 -8.151 1.00 23.45 563 ALA A N 1
ATOM 4443 C CA . ALA A 1 563 ? 13.500 56.663 -9.404 1.00 23.45 563 ALA A CA 1
ATOM 4444 C C . ALA A 1 563 ? 12.664 57.842 -9.964 1.00 23.45 563 ALA A C 1
ATOM 4446 O O . ALA A 1 563 ? 12.024 58.562 -9.200 1.00 23.45 563 ALA A O 1
ATOM 4447 N N . LEU A 1 564 ? 12.624 58.010 -11.297 1.00 25.23 564 LEU A N 1
ATOM 4448 C CA . LEU A 1 564 ? 12.002 59.155 -11.992 1.00 25.23 564 LEU A CA 1
ATOM 4449 C C . LEU A 1 564 ? 11.167 58.725 -13.225 1.00 25.23 564 LEU A C 1
ATOM 4451 O O . LEU A 1 564 ? 11.417 57.686 -13.835 1.00 25.23 564 LEU A O 1
ATOM 4455 N N . GLU A 1 565 ? 10.148 59.515 -13.576 1.00 25.98 565 GLU A N 1
ATOM 4456 C CA . GLU A 1 565 ? 9.119 59.215 -14.592 1.00 25.98 565 GLU A CA 1
ATOM 4457 C C . GLU A 1 565 ? 9.538 59.545 -16.052 1.00 25.98 565 GLU A C 1
ATOM 4459 O O . GLU A 1 565 ? 10.448 60.341 -16.265 1.00 25.98 565 GLU A O 1
ATOM 4464 N N . TYR A 1 566 ? 8.825 59.019 -17.075 1.00 23.83 566 TYR A N 1
ATOM 4465 C CA . TYR A 1 566 ? 7.797 59.772 -17.858 1.00 23.83 566 TYR A CA 1
ATOM 4466 C C . TYR A 1 566 ? 7.411 59.137 -19.239 1.00 23.83 566 TYR A C 1
ATOM 4468 O O . TYR A 1 566 ? 8.154 59.194 -20.210 1.00 23.83 566 TYR A O 1
ATOM 4476 N N . HIS A 1 567 ? 6.179 58.608 -19.333 1.00 28.42 567 HIS A N 1
ATOM 4477 C CA . HIS A 1 567 ? 5.218 58.631 -20.472 1.00 28.42 567 HIS A CA 1
ATOM 4478 C C . HIS A 1 567 ? 5.532 58.292 -21.975 1.00 28.42 567 HIS A C 1
ATOM 4480 O O . HIS A 1 567 ? 6.199 59.033 -22.689 1.00 28.42 567 HIS A O 1
ATOM 4486 N N . ASN A 1 568 ? 4.678 57.389 -22.515 1.00 26.02 568 ASN A N 1
ATOM 4487 C CA . ASN A 1 568 ? 3.679 57.594 -23.614 1.00 26.02 568 ASN A CA 1
ATOM 4488 C C . ASN A 1 568 ? 3.795 57.000 -25.049 1.00 26.02 568 ASN A C 1
ATOM 4490 O O . ASN A 1 568 ? 4.820 57.037 -25.716 1.00 26.02 568 ASN A O 1
ATOM 4494 N N . SER A 1 569 ? 2.584 56.707 -25.577 1.00 26.75 569 SER A N 1
ATOM 4495 C CA . SER A 1 569 ? 2.160 56.449 -26.982 1.00 26.75 569 SER A CA 1
ATOM 4496 C C . SER A 1 569 ? 2.298 55.003 -27.514 1.00 26.75 569 SER A C 1
ATOM 4498 O O . SER A 1 569 ? 3.222 54.299 -27.143 1.00 26.75 569 SER A O 1
ATOM 4500 N N . ARG A 1 570 ? 1.410 54.485 -28.393 1.00 25.12 570 ARG A N 1
ATOM 4501 C CA . ARG A 1 570 ? 0.288 55.100 -29.160 1.00 25.12 570 ARG A CA 1
ATOM 4502 C C . ARG A 1 570 ? -0.906 54.124 -29.364 1.00 25.12 570 ARG A C 1
ATOM 4504 O O . ARG A 1 570 ? -0.795 52.942 -29.073 1.00 25.12 570 ARG A O 1
ATOM 4511 N N . LYS A 1 571 ? -2.050 54.634 -29.851 1.00 25.09 571 LYS A N 1
ATOM 4512 C CA . LYS A 1 571 ? -3.344 53.928 -30.051 1.00 25.09 571 LYS A CA 1
ATOM 4513 C C . LYS A 1 571 ? -3.563 53.348 -31.471 1.00 25.09 571 LYS A C 1
ATOM 4515 O O . LYS A 1 571 ? -2.892 53.758 -32.410 1.00 25.09 571 LYS A O 1
ATOM 4520 N N . GLU A 1 572 ? -4.664 52.584 -31.577 1.00 26.91 572 GLU A N 1
ATOM 4521 C CA . GLU A 1 572 ? -5.470 52.207 -32.767 1.00 26.91 572 GLU A CA 1
ATOM 4522 C C . GLU A 1 572 ? -5.087 50.883 -33.469 1.00 26.91 572 GLU A C 1
ATOM 4524 O O . GLU A 1 572 ? -3.935 50.475 -33.438 1.00 26.91 572 GLU A O 1
ATOM 4529 N N . MET A 1 573 ? -6.025 50.112 -34.052 1.00 23.17 573 MET A N 1
ATOM 4530 C CA . MET A 1 573 ? -7.339 50.496 -34.614 1.00 23.17 573 MET A CA 1
ATOM 4531 C C . MET A 1 573 ? -8.445 49.416 -34.467 1.00 23.17 573 MET A C 1
ATOM 4533 O O . MET A 1 573 ? -8.189 48.232 -34.656 1.00 23.17 573 MET A O 1
ATOM 4537 N N . MET A 1 574 ? -9.702 49.828 -34.222 1.00 30.22 574 MET A N 1
ATOM 4538 C CA . MET A 1 574 ? -10.908 48.966 -34.278 1.00 30.22 574 MET A CA 1
ATOM 4539 C C . MET A 1 574 ? -11.606 48.986 -35.657 1.00 30.22 574 MET A C 1
ATOM 4541 O O . MET A 1 574 ? -11.594 50.016 -36.332 1.00 30.22 574 MET A O 1
ATOM 4545 N N . LYS A 1 575 ? -12.306 47.891 -36.015 1.00 28.55 575 LYS A N 1
ATOM 4546 C CA . LYS A 1 575 ? -13.395 47.743 -37.031 1.00 28.55 575 LYS A CA 1
ATOM 4547 C C . LYS A 1 575 ? -13.830 46.257 -37.029 1.00 28.55 575 LYS A C 1
ATOM 4549 O O . LYS A 1 575 ? -12.941 45.421 -37.034 1.00 28.55 575 LYS A O 1
ATOM 4554 N N . LYS A 1 576 ? -15.096 45.803 -37.042 1.00 27.91 576 LYS A N 1
ATOM 4555 C CA . LYS A 1 576 ? -16.480 46.359 -37.101 1.00 27.91 576 LYS A CA 1
ATOM 4556 C C . LYS A 1 576 ? -17.376 45.433 -36.217 1.00 27.91 576 LYS A C 1
ATOM 4558 O O . LYS A 1 576 ? -16.950 44.318 -35.958 1.00 27.91 576 LYS A O 1
ATOM 4563 N N . GLY A 1 577 ? -18.611 45.727 -35.784 1.00 24.70 577 GLY A N 1
ATOM 4564 C CA . GLY A 1 577 ? -19.402 46.965 -35.804 1.00 24.70 577 GLY A CA 1
ATOM 4565 C C . GLY A 1 577 ? -20.936 46.731 -35.796 1.00 24.70 577 GLY A C 1
ATOM 4566 O O . GLY A 1 577 ? -21.451 46.203 -36.772 1.00 24.70 577 GLY A O 1
ATOM 4567 N N . LYS A 1 578 ? -21.639 47.268 -34.774 1.00 27.06 578 LYS A N 1
ATOM 4568 C CA . LYS A 1 578 ? -23.120 47.400 -34.591 1.00 27.06 578 LYS A CA 1
ATOM 4569 C C . LYS A 1 578 ? -23.933 46.098 -34.340 1.00 27.06 578 LYS A C 1
ATOM 4571 O O . LYS A 1 578 ? -23.638 45.073 -34.929 1.00 27.06 578 LYS A O 1
ATOM 4576 N N . GLY A 1 579 ? -24.985 46.111 -33.501 1.00 24.00 579 GLY A N 1
ATOM 4577 C CA . GLY A 1 579 ? -25.505 47.233 -32.691 1.00 24.00 579 GLY A CA 1
ATOM 4578 C C . GLY A 1 579 ? -26.737 46.926 -31.806 1.00 24.00 579 GLY A C 1
ATOM 4579 O O . GLY A 1 579 ? -27.065 45.773 -31.565 1.00 24.00 579 GLY A O 1
ATOM 4580 N N . THR A 1 580 ? -27.404 48.001 -31.350 1.00 25.48 580 THR A N 1
ATOM 4581 C CA . THR A 1 580 ? -28.673 48.065 -30.572 1.00 25.48 580 THR A CA 1
ATOM 4582 C C . THR A 1 580 ? -28.734 47.381 -29.194 1.00 25.48 580 THR A C 1
ATOM 4584 O O . THR A 1 580 ? -29.204 46.259 -29.054 1.00 25.48 580 THR A O 1
ATOM 4587 N N . LEU A 1 581 ? -28.395 48.150 -28.152 1.00 27.00 581 LEU A N 1
ATOM 4588 C CA . LEU A 1 581 ? -28.874 47.955 -26.773 1.00 27.00 581 LEU A CA 1
ATOM 4589 C C . LEU A 1 581 ? -30.277 48.569 -26.592 1.00 27.00 581 LEU A C 1
ATOM 4591 O O . LEU A 1 581 ? -30.575 49.602 -27.196 1.00 27.00 581 LEU A O 1
ATOM 4595 N N . ARG A 1 582 ? -31.098 48.006 -25.692 1.00 29.91 582 ARG A N 1
ATOM 4596 C CA . ARG A 1 582 ? -32.195 48.745 -25.032 1.00 29.91 582 ARG A CA 1
ATOM 4597 C C . ARG A 1 582 ? -31.643 49.454 -23.777 1.00 29.91 582 ARG A C 1
ATOM 4599 O O . ARG A 1 582 ? -30.753 48.898 -23.136 1.00 29.91 582 ARG A O 1
ATOM 4606 N N . PRO A 1 583 ? -32.126 50.658 -23.419 1.00 37.06 583 PRO A N 1
ATOM 4607 C CA . PRO A 1 583 ? -31.666 51.376 -22.229 1.00 37.06 583 PRO A CA 1
ATOM 4608 C C . PRO A 1 583 ? -32.306 50.847 -20.931 1.00 37.06 583 PRO A C 1
ATOM 4610 O O . PRO A 1 583 ? -33.313 50.145 -20.970 1.00 37.06 583 PRO A O 1
ATOM 4613 N N . ASN A 1 584 ? -31.762 51.297 -19.793 1.00 35.34 584 ASN A N 1
ATOM 4614 C CA . ASN A 1 584 ? -32.273 51.130 -18.421 1.00 35.34 584 ASN A CA 1
ATOM 4615 C C . ASN A 1 584 ? -32.054 49.765 -17.730 1.00 35.34 584 ASN A C 1
ATOM 4617 O O . ASN A 1 584 ? -33.002 49.145 -17.259 1.00 35.34 584 ASN A O 1
ATOM 4621 N N . LEU A 1 585 ? -30.788 49.402 -17.487 1.00 28.78 585 LEU A N 1
ATOM 4622 C CA . LEU A 1 585 ? -30.409 48.900 -16.155 1.00 28.78 585 LEU A CA 1
ATOM 4623 C C . LEU A 1 585 ? -29.675 50.019 -15.402 1.00 28.78 585 LEU A C 1
ATOM 4625 O O . LEU A 1 585 ? -28.713 50.584 -15.921 1.00 28.78 585 LEU A O 1
ATOM 4629 N N . LYS A 1 586 ? -30.106 50.324 -14.172 1.00 28.67 586 LYS A N 1
ATOM 4630 C CA . LYS A 1 586 ? -29.332 51.134 -13.220 1.00 28.67 586 LYS A CA 1
ATOM 4631 C C . LYS A 1 586 ? -28.531 50.198 -12.317 1.00 28.67 586 LYS A C 1
ATOM 4633 O O . LYS A 1 586 ? -29.018 49.793 -11.268 1.00 28.67 586 LYS A O 1
ATOM 4638 N N . LEU A 1 587 ? -27.310 49.867 -12.727 1.00 26.36 587 LEU A N 1
ATOM 4639 C CA . LEU A 1 587 ? -26.342 49.230 -11.836 1.00 26.36 587 LEU A CA 1
ATOM 4640 C C . LEU A 1 587 ? -25.804 50.286 -10.863 1.00 26.36 587 LEU A C 1
ATOM 4642 O O . LEU A 1 587 ? -25.124 51.223 -11.280 1.00 26.36 587 LEU A O 1
ATOM 4646 N N . PHE A 1 588 ? -26.117 50.140 -9.576 1.00 32.59 588 PHE A N 1
ATOM 4647 C CA . PHE A 1 588 ? -25.404 50.845 -8.514 1.00 32.59 588 PHE A CA 1
ATOM 4648 C C . PHE A 1 588 ? -24.120 50.076 -8.198 1.00 32.59 588 PHE A C 1
ATOM 4650 O O . PHE A 1 588 ? -24.173 48.894 -7.870 1.00 32.59 588 PHE A O 1
ATOM 4657 N N . LEU A 1 589 ? -22.974 50.750 -8.286 1.00 29.98 589 LEU A N 1
ATOM 4658 C CA . LEU A 1 589 ? -21.708 50.241 -7.761 1.00 29.98 589 LEU A CA 1
ATOM 4659 C C . LEU A 1 589 ? -21.553 50.702 -6.300 1.00 29.98 589 LEU A C 1
ATOM 4661 O O . LEU A 1 589 ? -21.781 51.887 -6.034 1.00 29.98 589 LEU A O 1
ATOM 4665 N N . PRO A 1 590 ? -21.176 49.816 -5.358 1.00 32.34 590 PRO A N 1
ATOM 4666 C CA . PRO A 1 590 ? -20.857 50.207 -3.986 1.00 32.34 590 PRO A CA 1
ATOM 4667 C C . PRO A 1 590 ? -19.662 51.167 -3.898 1.00 32.34 590 PRO A C 1
ATOM 4669 O O . PRO A 1 590 ? -18.822 51.237 -4.798 1.00 32.34 590 PRO A O 1
ATOM 4672 N N . SER A 1 591 ? -19.561 51.876 -2.772 1.00 37.72 591 SER A N 1
ATOM 4673 C CA . SER A 1 591 ? -18.369 52.660 -2.429 1.00 37.72 591 SER A CA 1
ATOM 4674 C C . SER A 1 591 ? -17.150 51.736 -2.241 1.00 37.72 591 SER A C 1
ATOM 4676 O O . SER A 1 591 ? -17.321 50.646 -1.691 1.00 37.72 591 SER A O 1
ATOM 4678 N N . PRO A 1 592 ? -15.915 52.140 -2.612 1.00 38.12 592 PRO A N 1
ATOM 4679 C CA . PRO A 1 592 ? -14.728 51.277 -2.515 1.00 38.12 592 PRO A CA 1
ATOM 4680 C C . PRO A 1 592 ? -14.332 50.806 -1.104 1.00 38.12 592 PRO A C 1
ATOM 4682 O O . PRO A 1 592 ? -13.410 50.005 -0.985 1.00 38.12 592 PRO A O 1
ATOM 4685 N N . ALA A 1 593 ? -14.976 51.307 -0.045 1.00 38.59 593 ALA A N 1
ATOM 4686 C CA . ALA A 1 593 ? -14.627 51.014 1.347 1.00 38.59 593 ALA A CA 1
ATOM 4687 C C . ALA A 1 593 ? -15.196 49.682 1.883 1.00 38.59 593 ALA A C 1
ATOM 4689 O O . ALA A 1 593 ? -14.572 49.075 2.747 1.00 38.59 593 ALA A O 1
ATOM 4690 N N . ASP A 1 594 ? -16.336 49.211 1.361 1.00 37.28 594 ASP A N 1
ATOM 4691 C CA . ASP A 1 594 ? -17.093 48.075 1.926 1.00 37.28 594 ASP A CA 1
ATOM 4692 C C . ASP A 1 594 ? -17.043 46.801 1.053 1.00 37.28 594 ASP A C 1
ATOM 4694 O O . ASP A 1 594 ? -17.856 45.886 1.203 1.00 37.28 594 ASP A O 1
ATOM 4698 N N . ILE A 1 595 ? -16.101 46.715 0.105 1.00 35.81 595 ILE A N 1
ATOM 4699 C CA . ILE A 1 595 ? -16.041 45.605 -0.862 1.00 35.81 595 ILE A CA 1
ATOM 4700 C C . ILE A 1 595 ? -15.306 44.385 -0.281 1.00 35.81 595 ILE A C 1
ATOM 4702 O O . ILE A 1 595 ? -14.187 44.052 -0.678 1.00 35.81 595 ILE A O 1
ATOM 4706 N N . SER A 1 596 ? -15.972 43.637 0.602 1.00 33.69 596 SER A N 1
ATOM 4707 C CA . SER A 1 596 ? -15.634 42.221 0.783 1.00 33.69 596 SER A CA 1
ATOM 4708 C C . SER A 1 596 ? -16.177 41.429 -0.413 1.00 33.69 596 SER A C 1
ATOM 4710 O O . SER A 1 596 ? -17.356 41.088 -0.425 1.00 33.69 596 SER A O 1
ATOM 4712 N N . PHE A 1 597 ? -15.349 41.144 -1.426 1.00 32.09 597 PHE A N 1
ATOM 4713 C CA . PHE A 1 597 ? -15.738 40.299 -2.569 1.00 32.09 597 PHE A CA 1
ATOM 4714 C C . PHE A 1 597 ? -16.190 38.900 -2.089 1.00 32.09 597 PHE A C 1
ATOM 4716 O O . PHE A 1 597 ? -15.339 38.091 -1.699 1.00 32.09 597 PHE A O 1
ATOM 4723 N N . PRO A 1 598 ? -17.495 38.553 -2.120 1.00 36.62 598 PRO A N 1
ATOM 4724 C CA . PRO A 1 598 ? -17.976 37.294 -1.577 1.00 36.62 598 PRO A CA 1
ATOM 4725 C C . PRO A 1 598 ? -17.883 36.211 -2.654 1.00 36.62 598 PRO A C 1
ATOM 4727 O O . PRO A 1 598 ? -18.856 35.908 -3.335 1.00 36.62 598 PRO A O 1
ATOM 4730 N N . LYS A 1 599 ? -16.701 35.589 -2.726 1.00 41.03 599 LYS A N 1
ATOM 4731 C CA . LYS A 1 599 ? -16.357 34.422 -3.559 1.00 41.03 599 LYS A CA 1
ATOM 4732 C C . LYS A 1 599 ? -16.256 34.707 -5.066 1.00 41.03 599 LYS A C 1
ATOM 4734 O O . LYS A 1 599 ? -17.164 35.204 -5.720 1.00 41.03 599 LYS A O 1
ATOM 4739 N N . PHE A 1 600 ? -15.117 34.289 -5.614 1.00 41.44 600 PHE A N 1
ATOM 4740 C CA . PHE A 1 600 ? -14.931 34.006 -7.037 1.00 41.44 600 PHE A CA 1
ATOM 4741 C C . PHE A 1 600 ? -15.975 32.980 -7.529 1.00 41.44 600 PHE A C 1
ATOM 4743 O O . PHE A 1 600 ? -16.568 32.284 -6.695 1.00 41.44 600 PHE A O 1
ATOM 4750 N N . PRO A 1 601 ? -16.188 32.837 -8.854 1.00 49.72 601 PRO A N 1
ATOM 4751 C CA . PRO A 1 601 ? -16.981 31.733 -9.386 1.00 49.72 601 PRO A CA 1
ATOM 4752 C C . PRO A 1 601 ? -16.521 30.381 -8.822 1.00 49.72 601 PRO A C 1
ATOM 4754 O O . PRO A 1 601 ? -15.344 30.172 -8.516 1.00 49.72 601 PRO A O 1
ATOM 4757 N N . THR A 1 602 ? -17.478 29.463 -8.713 1.00 52.97 602 THR A N 1
ATOM 4758 C CA . THR A 1 602 ? -17.235 28.034 -8.438 1.00 52.97 602 THR A CA 1
ATOM 4759 C C . THR A 1 602 ? -16.213 27.445 -9.415 1.00 52.97 602 THR A C 1
ATOM 4761 O O . THR A 1 602 ? -15.975 27.995 -10.496 1.00 52.97 602 THR A O 1
ATOM 4764 N N . LYS A 1 603 ? -15.636 26.279 -9.098 1.00 50.22 603 LYS A N 1
ATOM 4765 C CA . LYS A 1 603 ? -14.707 25.599 -10.024 1.00 50.22 603 LYS A CA 1
ATOM 4766 C C . LYS A 1 603 ? -15.362 25.190 -11.353 1.00 50.22 603 LYS A C 1
ATOM 4768 O O . LYS A 1 603 ? -14.647 24.952 -12.322 1.00 50.22 603 LYS A O 1
ATOM 4773 N N . SER A 1 604 ? -16.694 25.152 -11.415 1.00 49.84 604 SER A N 1
ATOM 4774 C CA . SER A 1 604 ? -17.492 24.953 -12.633 1.00 49.84 604 SER A CA 1
ATOM 4775 C C . SER A 1 604 ? -17.754 26.235 -13.444 1.00 49.84 604 SER A C 1
ATOM 4777 O O . SER A 1 604 ? -18.345 26.164 -14.522 1.00 49.84 604 SER A O 1
ATOM 4779 N N . GLY A 1 605 ? -17.301 27.402 -12.968 1.00 52.81 605 GLY A N 1
ATOM 4780 C CA . GLY A 1 605 ? -17.507 28.699 -13.620 1.00 52.81 605 GLY A CA 1
ATOM 4781 C C . GLY A 1 605 ? -18.861 29.352 -13.320 1.00 52.81 605 GLY A C 1
ATOM 4782 O O . GLY A 1 605 ? -19.191 30.364 -13.938 1.00 52.81 605 GLY A O 1
ATOM 4783 N N . SER A 1 606 ? -19.647 28.800 -12.392 1.00 55.09 606 SER A N 1
ATOM 4784 C CA . SER A 1 606 ? -20.961 29.331 -12.015 1.00 55.09 606 SER A CA 1
ATOM 4785 C C . SER A 1 606 ? -20.873 30.460 -10.986 1.00 55.09 606 SER A C 1
ATOM 4787 O O . SER A 1 606 ? -20.093 30.385 -10.028 1.00 55.09 606 SER A O 1
ATOM 4789 N N . PHE A 1 607 ? -21.745 31.458 -11.139 1.00 62.12 607 PHE A N 1
ATOM 4790 C CA . PHE A 1 607 ? -21.938 32.594 -10.235 1.00 62.12 607 PHE A CA 1
ATOM 4791 C C . PHE A 1 607 ? -23.429 32.980 -10.164 1.00 62.12 607 PHE A C 1
ATOM 4793 O O . PHE A 1 607 ? -24.160 32.862 -11.150 1.00 62.12 607 PHE A O 1
ATOM 4800 N N . LYS A 1 608 ? -23.879 33.445 -8.994 1.00 54.94 608 LYS A N 1
ATOM 4801 C CA . LYS A 1 608 ? -25.237 33.952 -8.753 1.00 54.94 608 LYS A CA 1
ATOM 4802 C C . LYS A 1 608 ? -25.173 35.179 -7.851 1.00 54.94 608 LYS A C 1
ATOM 4804 O O . LYS A 1 608 ? -24.605 35.087 -6.766 1.00 54.94 608 LYS A O 1
ATOM 4809 N N . ASP A 1 609 ? -25.819 36.263 -8.266 1.00 52.69 609 ASP A N 1
ATOM 4810 C CA . ASP A 1 609 ? -26.013 37.465 -7.452 1.00 52.69 609 ASP A CA 1
ATOM 4811 C C . ASP A 1 609 ? -27.384 38.084 -7.757 1.00 52.69 609 ASP A C 1
ATOM 4813 O O . ASP A 1 609 ? -27.693 38.406 -8.905 1.00 52.69 609 ASP A O 1
ATOM 4817 N N . GLY A 1 610 ? -28.242 38.169 -6.738 1.00 64.06 610 GLY A N 1
ATOM 4818 C CA . GLY A 1 610 ? -29.664 38.486 -6.895 1.00 64.06 610 GLY A CA 1
ATOM 4819 C C . GLY A 1 610 ? -30.351 37.627 -7.970 1.00 64.06 610 GLY A C 1
ATOM 4820 O O . GLY A 1 610 ? -30.327 36.393 -7.916 1.00 64.06 610 GLY A O 1
ATOM 4821 N N . ASP A 1 611 ? -30.940 38.314 -8.950 1.00 56.47 611 ASP A N 1
ATOM 4822 C CA . ASP A 1 611 ? -31.618 37.744 -10.122 1.00 56.47 611 ASP A CA 1
ATOM 4823 C C . ASP A 1 611 ? -30.636 37.346 -11.256 1.00 56.47 611 ASP A C 1
ATOM 4825 O O . ASP A 1 611 ? -31.048 36.751 -12.254 1.00 56.47 611 ASP A O 1
ATOM 4829 N N . LEU A 1 612 ? -29.337 37.662 -11.148 1.00 48.88 612 LEU A N 1
ATOM 4830 C CA . LEU A 1 612 ? -28.325 37.328 -12.156 1.00 48.88 612 LEU A CA 1
ATOM 4831 C C . LEU A 1 612 ? -27.777 35.909 -11.938 1.00 48.88 612 LEU A C 1
ATOM 4833 O O . LEU A 1 612 ? -27.289 35.576 -10.857 1.00 48.88 612 LEU A O 1
ATOM 4837 N N . LEU A 1 613 ? -27.776 35.100 -12.999 1.00 58.53 613 LEU A N 1
ATOM 4838 C CA . LEU A 1 613 ? -27.078 33.818 -13.070 1.00 58.53 613 LEU A CA 1
ATOM 4839 C C . LEU A 1 613 ? -26.029 33.853 -14.189 1.00 58.53 613 LEU A C 1
ATOM 4841 O O . LEU A 1 613 ? -26.308 34.295 -15.303 1.00 58.53 613 LEU A O 1
ATOM 4845 N N . VAL A 1 614 ? -24.835 33.332 -13.917 1.00 56.47 614 VAL A N 1
ATOM 4846 C CA . VAL A 1 614 ? -23.760 33.149 -14.904 1.00 56.47 614 VAL A CA 1
ATOM 4847 C C . VAL A 1 614 ? -23.228 31.725 -14.795 1.00 56.47 614 VAL A C 1
ATOM 4849 O O . VAL A 1 614 ? -23.034 31.238 -13.683 1.00 56.47 614 VAL A O 1
ATOM 4852 N N . ASN A 1 615 ? -22.984 31.061 -15.923 1.00 58.38 615 ASN A N 1
ATOM 4853 C CA . ASN A 1 615 ? -22.236 29.805 -15.984 1.00 58.38 615 ASN A CA 1
ATOM 4854 C C . ASN A 1 615 ? -21.482 29.680 -17.328 1.00 58.38 615 ASN A C 1
ATOM 4856 O O . ASN A 1 615 ? -21.489 30.601 -18.148 1.00 58.38 615 ASN A O 1
ATOM 4860 N N . LYS A 1 616 ? -20.853 28.522 -17.575 1.00 50.25 616 LYS A N 1
ATOM 4861 C CA . LYS A 1 616 ? -20.157 28.199 -18.838 1.00 50.25 616 LYS A CA 1
ATOM 4862 C C . LYS A 1 616 ? -21.025 28.289 -20.109 1.00 50.25 616 LYS A C 1
ATOM 4864 O O . LYS A 1 616 ? -20.476 28.466 -21.191 1.00 50.25 616 LYS A O 1
ATOM 4869 N N . ASP A 1 617 ? -22.351 28.213 -19.979 1.00 46.94 617 ASP A N 1
ATOM 4870 C CA . ASP A 1 617 ? -23.322 28.278 -21.080 1.00 46.94 617 ASP A CA 1
ATOM 4871 C C . ASP A 1 617 ? -23.881 29.705 -21.296 1.00 46.94 617 ASP A C 1
ATOM 4873 O O . ASP A 1 617 ? -24.683 29.928 -22.207 1.00 46.94 617 ASP A O 1
ATOM 4877 N N . GLY A 1 618 ? -23.475 30.682 -20.471 1.00 49.59 618 GLY A N 1
ATOM 4878 C CA . GLY A 1 618 ? -23.749 32.109 -20.661 1.00 49.59 618 GLY A CA 1
ATOM 4879 C C . GLY A 1 618 ? -24.262 32.852 -19.420 1.00 49.59 618 GLY A C 1
ATOM 4880 O O . GLY A 1 618 ? -24.169 32.390 -18.285 1.00 49.59 618 GLY A O 1
ATOM 4881 N N . VAL A 1 619 ? -24.820 34.043 -19.658 1.00 48.38 619 VAL A N 1
ATOM 4882 C CA . VAL A 1 619 ? -25.443 34.909 -18.641 1.00 48.38 619 VAL A CA 1
ATOM 4883 C C . VAL A 1 619 ? -26.961 34.870 -18.805 1.00 48.38 619 VAL A C 1
ATOM 4885 O O . VAL A 1 619 ? -27.465 34.959 -19.926 1.00 48.38 619 VAL A O 1
ATOM 4888 N N . ARG A 1 620 ? -27.698 34.775 -17.696 1.00 54.31 620 ARG A N 1
ATOM 4889 C CA . ARG A 1 620 ? -29.164 34.844 -17.642 1.00 54.31 620 ARG A CA 1
ATOM 4890 C C . ARG A 1 620 ? -29.611 35.799 -16.535 1.00 54.31 620 ARG A C 1
ATOM 4892 O O . ARG A 1 620 ? -28.962 35.907 -15.499 1.00 54.31 620 ARG A O 1
ATOM 4899 N N . ILE A 1 621 ? -30.738 36.468 -16.754 1.00 54.41 621 ILE A N 1
ATOM 4900 C CA . ILE A 1 621 ? -31.439 37.264 -15.740 1.00 54.41 621 ILE A CA 1
ATOM 4901 C C . ILE A 1 621 ? -32.751 36.535 -15.460 1.00 54.41 621 ILE A C 1
ATOM 4903 O O . ILE A 1 621 ? -33.525 36.298 -16.386 1.00 54.41 621 ILE A O 1
ATOM 4907 N N . VAL A 1 622 ? -32.977 36.148 -14.209 1.00 54.19 622 VAL A N 1
ATOM 4908 C CA . VAL A 1 622 ? -34.175 35.437 -13.754 1.00 54.19 622 VAL A CA 1
ATOM 4909 C C . VAL A 1 622 ? -35.039 36.424 -12.983 1.00 54.19 622 VAL A C 1
ATOM 4911 O O . VAL A 1 622 ? -34.832 36.613 -11.788 1.00 54.19 622 VAL A O 1
ATOM 4914 N N . SER A 1 623 ? -36.004 37.065 -13.649 1.00 49.72 623 SER A N 1
ATOM 4915 C CA . SER A 1 623 ? -36.985 37.862 -12.911 1.00 49.72 623 SER A CA 1
ATOM 4916 C C . SER A 1 623 ? -37.855 36.944 -12.050 1.00 49.72 623 SER A C 1
ATOM 4918 O O . SER A 1 623 ? -38.172 35.813 -12.421 1.00 49.72 623 SER A O 1
ATOM 4920 N N . GLN A 1 624 ? -38.291 37.444 -10.899 1.00 48.28 624 GLN A N 1
ATOM 4921 C CA . GLN A 1 624 ? -39.078 36.681 -9.922 1.00 48.28 624 GLN A CA 1
ATOM 4922 C C . GLN A 1 624 ? -40.557 36.505 -10.341 1.00 48.28 624 GLN A C 1
ATOM 4924 O O . GLN A 1 624 ? -41.433 36.384 -9.489 1.00 48.28 624 GLN A O 1
ATOM 4929 N N . SER A 1 625 ? -40.854 36.560 -11.646 1.00 46.72 625 SER A N 1
ATOM 4930 C CA . SER A 1 625 ? -42.194 36.862 -12.169 1.00 46.72 625 SER A CA 1
ATOM 4931 C C . SER A 1 625 ? -42.686 35.997 -13.337 1.00 46.72 625 SER A C 1
ATOM 4933 O O . SER A 1 625 ? -43.819 36.206 -13.760 1.00 46.72 625 SER A O 1
ATOM 4935 N N . GLU A 1 626 ? -41.906 35.040 -13.857 1.00 39.38 626 GLU A N 1
ATOM 4936 C CA . GLU A 1 626 ? -42.382 34.089 -14.881 1.00 39.38 626 GLU A CA 1
ATOM 4937 C C . GLU A 1 626 ? -41.939 32.638 -14.587 1.00 39.38 626 GLU A C 1
ATOM 4939 O O . GLU A 1 626 ? -40.749 32.384 -14.388 1.00 39.38 626 GLU A O 1
ATOM 4944 N N . PRO A 1 627 ? -42.868 31.659 -14.567 1.00 46.62 627 PRO A N 1
ATOM 4945 C CA . PRO A 1 627 ? -42.559 30.254 -14.319 1.00 46.62 627 PRO A CA 1
ATOM 4946 C C . PRO A 1 627 ? -42.294 29.487 -15.628 1.00 46.62 627 PRO A C 1
ATOM 4948 O O . PRO A 1 627 ? -42.979 28.507 -15.925 1.00 46.62 627 PRO A O 1
ATOM 4951 N N . GLU A 1 628 ? -41.294 29.893 -16.420 1.00 42.22 628 GLU A N 1
ATOM 4952 C CA . GLU A 1 628 ? -40.830 29.034 -17.519 1.00 42.22 628 GLU A CA 1
ATOM 4953 C C . GLU A 1 628 ? -40.270 27.720 -16.947 1.00 42.22 628 GLU A C 1
ATOM 4955 O O . GLU A 1 628 ? -39.293 27.699 -16.187 1.00 42.22 628 GLU A O 1
ATOM 4960 N N . ALA A 1 629 ? -40.910 26.605 -17.305 1.00 43.75 629 ALA A N 1
ATOM 4961 C CA . ALA A 1 629 ? -40.555 25.275 -16.829 1.00 43.75 629 ALA A CA 1
ATOM 4962 C C . ALA A 1 629 ? -39.198 24.839 -17.408 1.00 43.75 629 ALA A C 1
ATOM 4964 O O . ALA A 1 629 ? -39.111 24.268 -18.497 1.00 43.75 629 ALA A O 1
ATOM 4965 N N . ARG A 1 630 ? -38.126 25.128 -16.660 1.00 50.62 630 ARG A N 1
ATOM 4966 C CA . ARG A 1 630 ? -36.746 24.755 -17.001 1.00 50.62 630 ARG A CA 1
ATOM 4967 C C . ARG A 1 630 ? -36.673 23.248 -17.311 1.00 50.62 630 ARG A C 1
ATOM 4969 O O . ARG A 1 630 ? -37.185 22.454 -16.519 1.00 50.62 630 ARG A O 1
ATOM 4976 N N . PRO A 1 631 ? -36.057 22.835 -18.437 1.00 47.88 631 PRO A N 1
ATOM 4977 C CA . PRO A 1 631 ? -36.044 21.434 -18.839 1.00 47.88 631 PRO A CA 1
ATOM 4978 C C . PRO A 1 631 ? -35.337 20.582 -17.771 1.00 47.88 631 PRO A C 1
ATOM 4980 O O . PRO A 1 631 ? -34.248 20.960 -17.326 1.00 47.88 631 PRO A O 1
ATOM 4983 N N . PRO A 1 632 ? -35.927 19.450 -17.345 1.00 55.84 632 PRO A N 1
ATOM 4984 C CA . PRO A 1 632 ? -35.327 18.602 -16.326 1.00 55.84 632 PRO A CA 1
ATOM 4985 C C . PRO A 1 632 ? -34.044 17.957 -16.853 1.00 55.84 632 PRO A C 1
ATOM 4987 O O . PRO A 1 632 ? -33.970 17.549 -18.015 1.00 55.84 632 PRO A O 1
ATOM 4990 N N . ILE A 1 633 ? -33.053 17.820 -15.972 1.00 61.53 633 ILE A N 1
ATOM 4991 C CA . ILE A 1 633 ? -31.816 17.087 -16.247 1.00 61.53 633 ILE A CA 1
ATOM 4992 C C . ILE A 1 633 ? -32.193 15.627 -16.514 1.00 61.53 633 ILE A C 1
ATOM 4994 O O . ILE A 1 633 ? -32.770 14.956 -15.652 1.00 61.53 633 ILE A O 1
ATOM 4998 N N . LYS A 1 634 ? -31.890 15.150 -17.724 1.00 56.50 634 LYS A N 1
ATOM 4999 C CA . LYS A 1 634 ? -32.125 13.768 -18.152 1.00 56.50 634 LYS A CA 1
ATOM 5000 C C . LYS A 1 634 ? -30.835 12.957 -18.005 1.00 56.50 634 LYS A C 1
ATOM 5002 O O . LYS A 1 634 ? -29.791 13.447 -18.428 1.00 56.50 634 LYS A O 1
ATOM 5007 N N . PRO A 1 635 ? -30.885 11.715 -17.493 1.00 52.25 635 PRO A N 1
ATOM 5008 C CA . PRO A 1 635 ? -29.782 10.779 -17.659 1.00 52.25 635 PRO A CA 1
ATOM 5009 C C . PRO A 1 635 ? -29.730 10.347 -19.134 1.00 52.25 635 PRO A C 1
ATOM 5011 O O . PRO A 1 635 ? -30.587 9.600 -19.603 1.00 52.25 635 PRO A O 1
ATOM 5014 N N . SER A 1 636 ? -28.758 10.864 -19.885 1.00 46.91 636 SER A N 1
ATOM 5015 C CA . SER A 1 636 ? -28.542 10.530 -21.299 1.00 46.91 636 SER A CA 1
ATOM 5016 C C . SER A 1 636 ? -27.068 10.247 -21.554 1.00 46.91 636 SER A C 1
ATOM 5018 O O . SER A 1 636 ? -26.222 11.105 -21.317 1.00 46.91 636 SER A O 1
ATOM 5020 N N . GLU A 1 637 ? -26.778 9.056 -22.074 1.00 44.19 637 GLU A N 1
ATOM 5021 C CA . GLU A 1 637 ? -25.454 8.410 -22.068 1.00 44.19 637 GLU A CA 1
ATOM 5022 C C . GLU A 1 637 ? -24.345 9.154 -22.847 1.00 44.19 637 GLU A C 1
ATOM 5024 O O . GLU A 1 637 ? -23.178 8.796 -22.721 1.00 44.19 637 GLU A O 1
ATOM 5029 N N . ALA A 1 638 ? -24.678 10.196 -23.617 1.00 38.41 638 ALA A N 1
ATOM 5030 C CA . ALA A 1 638 ? -23.751 10.908 -24.502 1.00 38.41 638 ALA A CA 1
ATOM 5031 C C . ALA A 1 638 ? -22.948 12.062 -23.853 1.00 38.41 638 ALA A C 1
ATOM 5033 O O . ALA A 1 638 ? -21.847 12.344 -24.314 1.00 38.41 638 ALA A O 1
ATOM 5034 N N . ASP A 1 639 ? -23.461 12.715 -22.798 1.00 42.16 639 ASP A N 1
ATOM 5035 C CA . ASP A 1 639 ? -22.936 14.009 -22.288 1.00 42.16 639 ASP A CA 1
ATOM 5036 C C . ASP A 1 639 ? -22.595 14.006 -20.773 1.00 42.16 639 ASP A C 1
ATOM 5038 O O . ASP A 1 639 ? -22.476 15.056 -20.133 1.00 42.16 639 ASP A O 1
ATOM 5042 N N . MET A 1 640 ? -22.478 12.826 -20.151 1.00 45.12 640 MET A N 1
ATOM 5043 C CA . MET A 1 640 ? -22.568 12.675 -18.684 1.00 45.12 640 MET A CA 1
ATOM 5044 C C . MET A 1 640 ? -21.397 13.229 -17.851 1.00 45.12 640 MET A C 1
ATOM 5046 O O . MET A 1 640 ? -21.596 13.531 -16.673 1.00 45.12 640 MET A O 1
ATOM 5050 N N . ASP A 1 641 ? -20.198 13.411 -18.409 1.00 42.00 641 ASP A N 1
ATOM 5051 C CA . ASP A 1 641 ? -19.011 13.826 -17.633 1.00 42.00 641 ASP A CA 1
ATOM 5052 C C . ASP A 1 641 ? -19.001 15.334 -17.246 1.00 42.00 641 ASP A C 1
ATOM 5054 O O . ASP A 1 641 ? -17.970 15.841 -16.801 1.00 42.00 641 ASP A O 1
ATOM 5058 N N . ASN A 1 642 ? -20.099 16.099 -17.423 1.00 48.50 642 ASN A N 1
ATOM 5059 C CA . ASN A 1 642 ? -20.046 17.567 -17.250 1.00 48.50 642 ASN A CA 1
ATOM 5060 C C . ASN A 1 642 ? -21.327 18.338 -16.815 1.00 48.50 642 ASN A C 1
ATOM 5062 O O . ASN A 1 642 ? -21.340 19.567 -16.951 1.00 48.50 642 ASN A O 1
ATOM 5066 N N . GLN A 1 643 ? -22.398 17.697 -16.310 1.00 59.12 643 GLN A N 1
ATOM 5067 C CA . GLN A 1 643 ? -23.679 18.398 -16.020 1.00 59.12 643 GLN A CA 1
ATOM 5068 C C . GLN A 1 643 ? -24.006 18.728 -14.546 1.00 59.12 643 GLN A C 1
ATOM 5070 O O . GLN A 1 643 ? -24.768 19.664 -14.316 1.00 59.12 643 GLN A O 1
ATOM 5075 N N . LEU A 1 644 ? -23.481 18.005 -13.549 1.00 69.81 644 LEU A N 1
ATOM 5076 C CA . LEU A 1 644 ? -23.825 18.214 -12.129 1.00 69.81 644 LEU A CA 1
ATOM 5077 C C . LEU A 1 644 ? -22.575 18.253 -11.244 1.00 69.81 644 LEU A C 1
ATOM 5079 O O . LEU A 1 644 ? -21.834 17.274 -11.184 1.00 69.81 644 LEU A O 1
ATOM 5083 N N . ASN A 1 645 ? -22.399 19.347 -10.495 1.00 75.88 645 ASN A N 1
ATOM 5084 C CA . ASN A 1 645 ? -21.336 19.514 -9.499 1.00 75.88 645 ASN A CA 1
ATOM 5085 C C . ASN A 1 645 ? -21.934 19.755 -8.110 1.00 75.88 645 ASN A C 1
ATOM 5087 O O . ASN A 1 645 ? -22.959 20.421 -7.978 1.00 75.88 645 ASN A O 1
ATOM 5091 N N . LEU A 1 646 ? -21.251 19.294 -7.060 1.00 78.56 646 LEU A N 1
ATOM 5092 C CA . LEU A 1 646 ? -21.688 19.515 -5.677 1.00 78.56 646 LEU A CA 1
ATOM 5093 C C . LEU A 1 646 ? -21.656 21.005 -5.267 1.00 78.56 646 LEU A C 1
ATOM 5095 O O . LEU A 1 646 ? -22.441 21.422 -4.424 1.00 78.56 646 LEU A O 1
ATOM 5099 N N . GLU A 1 647 ? -20.797 21.820 -5.894 1.00 78.38 647 GLU A N 1
ATOM 5100 C CA . GLU A 1 647 ? -20.745 23.281 -5.690 1.00 78.38 647 GLU A CA 1
ATOM 5101 C C . GLU A 1 647 ? -21.976 24.012 -6.274 1.00 78.38 647 GLU A C 1
ATOM 5103 O O . GLU A 1 647 ? -22.374 25.064 -5.767 1.00 78.38 647 GLU A O 1
ATOM 5108 N N . ASP A 1 648 ? -22.632 23.439 -7.291 1.00 79.31 648 ASP A N 1
ATOM 5109 C CA . ASP A 1 648 ? -23.795 24.016 -7.988 1.00 79.31 648 ASP A CA 1
ATOM 5110 C C . ASP A 1 648 ? -25.143 23.697 -7.299 1.00 79.31 648 ASP A C 1
ATOM 5112 O O . ASP A 1 648 ? -26.220 23.964 -7.837 1.00 79.31 648 ASP A O 1
ATOM 5116 N N . ILE A 1 649 ? -25.101 23.135 -6.088 1.00 84.94 649 ILE A N 1
ATOM 5117 C CA . ILE A 1 649 ? -26.258 22.615 -5.351 1.00 84.94 649 ILE A CA 1
ATOM 5118 C C . ILE A 1 649 ? -26.405 23.346 -4.008 1.00 84.94 649 ILE A C 1
ATOM 5120 O O . ILE A 1 649 ? -25.416 23.595 -3.321 1.00 84.94 649 ILE A O 1
ATOM 5124 N N . ASP A 1 650 ? -27.641 23.690 -3.638 1.00 83.75 650 ASP A N 1
ATOM 5125 C CA . ASP A 1 650 ? -28.001 24.244 -2.327 1.00 83.75 650 ASP A CA 1
ATOM 5126 C C . ASP A 1 650 ? -28.796 23.221 -1.505 1.00 83.75 650 ASP A C 1
ATOM 5128 O O . ASP A 1 650 ? -29.728 22.585 -2.004 1.00 83.75 650 ASP A O 1
ATOM 5132 N N . ALA A 1 651 ? -28.442 23.065 -0.227 1.00 85.69 651 ALA A N 1
ATOM 5133 C CA . ALA A 1 651 ? -29.158 22.196 0.702 1.00 85.69 651 ALA A CA 1
ATOM 5134 C C . ALA A 1 651 ? -30.353 22.927 1.328 1.00 85.69 651 ALA A C 1
ATOM 5136 O O . ALA A 1 651 ? -30.197 24.015 1.878 1.00 85.69 651 ALA A O 1
ATOM 5137 N N . ILE A 1 652 ? -31.538 22.314 1.266 1.00 86.62 652 ILE A N 1
ATOM 5138 C CA . ILE A 1 652 ? -32.801 22.921 1.719 1.00 86.62 652 ILE A CA 1
ATOM 5139 C C . ILE A 1 652 ? -33.251 22.344 3.062 1.00 86.62 652 ILE A C 1
ATOM 5141 O O . ILE A 1 652 ? -33.641 23.091 3.957 1.00 86.62 652 ILE A O 1
ATOM 5145 N N . LYS A 1 653 ? -33.226 21.015 3.221 1.00 85.94 653 LYS A N 1
ATOM 5146 C CA . LYS A 1 653 ? -33.740 20.346 4.427 1.00 85.94 653 LYS A CA 1
ATOM 5147 C C . LYS A 1 653 ? -33.095 18.979 4.628 1.00 85.94 653 LYS A C 1
ATOM 5149 O O . LYS A 1 653 ? -32.940 18.231 3.671 1.00 85.94 653 LYS A O 1
ATOM 5154 N N . VAL A 1 654 ? -32.786 18.600 5.867 1.00 85.81 654 VAL A N 1
ATOM 5155 C CA . VAL A 1 654 ? -32.428 17.207 6.186 1.00 85.81 654 VAL A CA 1
ATOM 5156 C C . VAL A 1 654 ? -33.696 16.345 6.169 1.00 85.81 654 VAL A C 1
ATOM 5158 O O . VAL A 1 654 ? -34.652 16.638 6.883 1.00 85.81 654 VAL A O 1
ATOM 5161 N N . ILE A 1 655 ? -33.707 15.300 5.339 1.00 81.25 655 ILE A N 1
ATOM 5162 C CA . ILE A 1 655 ? -34.795 14.314 5.233 1.00 81.25 655 ILE A CA 1
ATOM 5163 C C . ILE A 1 655 ? -34.626 13.236 6.310 1.00 81.25 655 ILE A C 1
ATOM 5165 O O . ILE A 1 655 ? -35.584 12.888 6.993 1.00 81.25 655 ILE A O 1
ATOM 5169 N N . SER A 1 656 ? -33.404 12.724 6.487 1.00 74.50 656 SER A N 1
ATOM 5170 C CA . SER A 1 656 ? -33.089 11.712 7.501 1.00 74.50 656 SER A CA 1
ATOM 5171 C C . SER A 1 656 ? -31.656 11.851 8.006 1.00 74.50 656 SER A C 1
ATOM 5173 O O . SER A 1 656 ? -30.751 12.125 7.216 1.00 74.50 656 SER A O 1
ATOM 5175 N N . ASN A 1 657 ? -31.441 11.585 9.291 1.00 72.94 657 ASN A N 1
ATOM 5176 C CA . ASN A 1 657 ? -30.126 11.538 9.926 1.00 72.94 657 ASN A CA 1
ATOM 5177 C C . ASN A 1 657 ? -30.008 10.246 10.749 1.00 72.94 657 ASN A C 1
ATOM 5179 O O . ASN A 1 657 ? -30.943 9.891 11.465 1.00 72.94 657 ASN A O 1
ATOM 5183 N N . GLY A 1 658 ? -28.879 9.551 10.644 1.00 59.97 658 GLY A N 1
ATOM 5184 C CA . GLY A 1 658 ? -28.552 8.352 11.415 1.00 59.97 658 GLY A CA 1
ATOM 5185 C C . GLY A 1 658 ? -27.038 8.146 11.475 1.00 59.97 658 GLY A C 1
ATOM 5186 O O . GLY A 1 658 ? -26.288 8.866 10.816 1.00 59.97 658 GLY A O 1
ATOM 5187 N N . ASN A 1 659 ? -26.572 7.170 12.259 1.00 50.72 659 ASN A N 1
ATOM 5188 C CA . ASN A 1 659 ? -25.139 6.968 12.510 1.00 50.72 659 ASN A CA 1
ATOM 5189 C C . ASN A 1 659 ? -24.336 6.858 11.196 1.00 50.72 659 ASN A C 1
ATOM 5191 O O . ASN A 1 659 ? -24.493 5.911 10.425 1.00 50.72 659 ASN A O 1
ATOM 5195 N N . GLY A 1 660 ? -23.504 7.872 10.933 1.00 57.88 660 GLY A N 1
ATOM 5196 C CA . GLY A 1 660 ? -22.673 7.993 9.731 1.00 57.88 660 GLY A CA 1
ATOM 5197 C C . GLY A 1 660 ? -23.406 8.298 8.415 1.00 57.88 660 GLY A C 1
ATOM 5198 O O . GLY A 1 660 ? -22.759 8.278 7.369 1.00 57.88 660 GLY A O 1
ATOM 5199 N N . ARG A 1 661 ? -24.728 8.547 8.400 1.00 72.62 661 ARG A N 1
ATOM 5200 C CA . ARG A 1 661 ? -25.508 8.699 7.151 1.00 72.62 661 ARG A CA 1
ATOM 5201 C C . ARG A 1 661 ? -26.564 9.801 7.244 1.00 72.62 661 ARG A C 1
ATOM 5203 O O . ARG A 1 661 ? -27.477 9.735 8.065 1.00 72.62 661 ARG A O 1
ATOM 5210 N N . ILE A 1 662 ? -26.477 10.773 6.339 1.00 81.56 662 ILE A N 1
ATOM 5211 C CA . ILE A 1 662 ? -27.392 11.916 6.232 1.00 81.56 662 ILE A CA 1
ATOM 5212 C C . ILE A 1 662 ? -28.028 11.898 4.838 1.00 81.56 662 ILE A C 1
ATOM 5214 O O . ILE A 1 662 ? -27.342 11.663 3.846 1.00 81.56 662 ILE A O 1
ATOM 5218 N N . VAL A 1 663 ? -29.328 12.169 4.737 1.00 86.06 663 VAL A N 1
ATOM 5219 C CA . VAL A 1 663 ? -30.006 12.429 3.457 1.00 86.06 663 VAL A CA 1
ATOM 5220 C C . VAL A 1 663 ? -30.637 13.812 3.515 1.00 86.06 663 VAL A C 1
ATOM 5222 O O . VAL A 1 663 ? -31.323 14.140 4.483 1.00 86.06 663 VAL A O 1
ATOM 5225 N N . GLN A 1 664 ? -30.403 14.625 2.489 1.00 89.62 664 GLN A N 1
ATOM 5226 C CA . GLN A 1 664 ? -30.876 16.003 2.385 1.00 89.62 664 GLN A CA 1
ATOM 5227 C C . GLN A 1 664 ? -31.710 16.195 1.116 1.00 89.62 664 GLN A C 1
ATOM 5229 O O . GLN A 1 664 ? -31.354 15.697 0.051 1.00 89.62 664 GLN A O 1
ATOM 5234 N N . LEU A 1 665 ? -32.795 16.959 1.222 1.00 89.31 665 LEU A N 1
ATOM 5235 C CA . LEU A 1 665 ? -33.435 17.603 0.084 1.00 89.31 665 LEU A CA 1
ATOM 5236 C C . LEU A 1 665 ? -32.531 18.750 -0.358 1.00 89.31 665 LEU A C 1
ATOM 5238 O O . LEU A 1 665 ? -32.208 19.633 0.446 1.00 89.31 665 LEU A O 1
ATOM 5242 N N . VAL A 1 666 ? -32.137 18.732 -1.624 1.00 90.19 666 VAL A N 1
ATOM 5243 C CA . VAL A 1 666 ? -31.267 19.741 -2.227 1.00 90.19 666 VAL A CA 1
ATOM 5244 C C . VAL A 1 666 ? -31.855 20.238 -3.543 1.00 90.19 666 VAL A C 1
ATOM 5246 O O . VAL A 1 666 ? -32.670 19.553 -4.162 1.00 90.19 666 VAL A O 1
ATOM 5249 N N . GLN A 1 667 ? -31.436 21.420 -3.986 1.00 87.69 667 GLN A N 1
ATOM 5250 C CA . GLN A 1 667 ? -31.870 22.026 -5.242 1.00 87.69 667 GLN A CA 1
ATOM 5251 C C . GLN A 1 667 ? -30.662 22.479 -6.063 1.00 87.69 667 GLN A C 1
ATOM 5253 O O . GLN A 1 667 ? -29.724 23.077 -5.539 1.00 87.69 667 GLN A O 1
ATOM 5258 N N . HIS A 1 668 ? -30.679 22.200 -7.364 1.00 84.56 668 HIS A N 1
ATOM 5259 C CA . HIS A 1 668 ? -29.631 22.647 -8.279 1.00 84.56 668 HIS A CA 1
ATOM 5260 C C . HIS A 1 668 ? -29.847 24.116 -8.680 1.00 84.56 668 HIS A C 1
ATOM 5262 O O . HIS A 1 668 ? -30.910 24.472 -9.197 1.00 84.56 668 HIS A O 1
ATOM 5268 N N . LYS A 1 669 ? -28.834 24.968 -8.475 1.00 76.25 669 LYS A N 1
ATOM 5269 C CA . LYS A 1 669 ? -28.916 26.440 -8.591 1.00 76.25 669 LYS A CA 1
ATOM 5270 C C . LYS A 1 669 ? -29.426 26.919 -9.947 1.00 76.25 669 LYS A C 1
ATOM 5272 O O . LYS A 1 669 ? -30.247 27.834 -10.015 1.00 76.25 669 LYS A O 1
ATOM 5277 N N . TRP A 1 670 ? -28.954 26.289 -11.021 1.00 68.56 670 TRP A N 1
ATOM 5278 C CA . TRP A 1 670 ? -29.247 26.709 -12.392 1.00 68.56 670 TRP A CA 1
ATOM 5279 C C . TRP A 1 670 ? -30.604 26.205 -12.902 1.00 68.56 670 TRP A C 1
ATOM 5281 O O . TRP A 1 670 ? -31.361 26.965 -13.508 1.00 68.56 670 TRP A O 1
ATOM 5291 N N . THR A 1 671 ? -30.961 24.943 -12.632 1.00 73.94 671 THR A N 1
ATOM 5292 C CA . THR A 1 671 ? -32.223 24.357 -13.133 1.00 73.94 671 THR A CA 1
ATOM 5293 C C . THR A 1 671 ? -33.404 24.519 -12.177 1.00 73.94 671 THR A C 1
ATOM 5295 O O . THR A 1 671 ? -34.544 24.441 -12.621 1.00 73.94 671 THR A O 1
ATOM 5298 N N . GLY A 1 672 ? -33.169 24.758 -10.883 1.00 73.62 672 GLY A N 1
ATOM 5299 C CA . GLY A 1 672 ? -34.217 24.758 -9.855 1.00 73.62 672 GLY A CA 1
ATOM 5300 C C . GLY A 1 672 ? -34.775 23.363 -9.535 1.00 73.62 672 GLY A C 1
ATOM 5301 O O . GLY A 1 672 ? -35.718 23.249 -8.754 1.00 73.62 672 GLY A O 1
ATOM 5302 N N . GLN A 1 673 ? -34.205 22.304 -10.116 1.00 82.19 673 GLN A N 1
ATOM 5303 C CA . GLN A 1 673 ? -34.641 20.923 -9.919 1.00 82.19 673 GLN A CA 1
ATOM 5304 C C . GLN A 1 673 ? -34.228 20.407 -8.535 1.00 82.19 673 GLN A C 1
ATOM 5306 O O . GLN A 1 673 ? -33.098 20.635 -8.094 1.00 82.19 673 GLN A O 1
ATOM 5311 N N . PHE A 1 674 ? -35.147 19.702 -7.874 1.00 86.06 674 PHE A N 1
ATOM 5312 C CA . PHE A 1 674 ? -34.928 19.066 -6.577 1.00 86.06 674 PHE A CA 1
ATOM 5313 C C . PHE A 1 674 ? -34.326 17.664 -6.725 1.00 86.06 674 PHE A C 1
ATOM 5315 O O . PHE A 1 674 ? -34.701 16.909 -7.623 1.00 86.06 674 PHE A O 1
ATOM 5322 N N . PHE A 1 675 ? -33.439 17.309 -5.799 1.00 90.44 675 PHE A N 1
ATOM 5323 C CA . PHE A 1 675 ? -32.792 16.001 -5.700 1.00 90.44 675 PHE A CA 1
ATOM 5324 C C . PHE A 1 675 ? -32.669 15.568 -4.232 1.00 90.44 675 PHE A C 1
ATOM 5326 O O . PHE A 1 675 ? -32.738 16.394 -3.317 1.00 90.44 675 PHE A O 1
ATOM 5333 N N . ALA A 1 676 ? -32.440 14.275 -4.003 1.00 89.88 676 ALA A N 1
ATOM 5334 C CA . ALA A 1 676 ? -32.039 13.752 -2.702 1.00 89.88 676 ALA A CA 1
ATOM 5335 C C . ALA A 1 676 ? -30.513 13.556 -2.674 1.00 89.88 676 ALA A C 1
ATOM 5337 O O . ALA A 1 676 ? -29.983 12.685 -3.362 1.00 89.88 676 ALA A O 1
ATOM 5338 N N . LEU A 1 677 ? -29.799 14.353 -1.876 1.00 89.75 677 LEU A N 1
ATOM 5339 C CA . LEU A 1 677 ? -28.367 14.182 -1.634 1.00 89.75 677 LEU A CA 1
ATOM 5340 C C . LEU A 1 677 ? -28.158 13.236 -0.451 1.00 89.75 677 LEU A C 1
ATOM 5342 O O . LEU A 1 677 ? -28.461 13.587 0.691 1.00 89.75 677 LEU A O 1
ATOM 5346 N N . LYS A 1 678 ? -27.619 12.046 -0.708 1.00 86.62 678 LYS A N 1
ATOM 5347 C CA . LYS A 1 678 ? -27.247 11.076 0.325 1.00 86.62 678 LYS A CA 1
ATOM 5348 C C . LYS A 1 678 ? -25.752 11.162 0.620 1.00 86.62 678 LYS A C 1
ATOM 5350 O O . LYS A 1 678 ? -24.939 10.829 -0.235 1.00 86.62 678 LYS A O 1
ATOM 5355 N N . ILE A 1 679 ? -25.414 11.565 1.840 1.00 83.44 679 ILE A N 1
ATOM 5356 C CA . ILE A 1 679 ? -24.051 11.681 2.359 1.00 83.44 679 ILE A CA 1
ATOM 5357 C C . ILE A 1 679 ? -23.780 10.487 3.282 1.00 83.44 679 ILE A C 1
ATOM 5359 O O . ILE A 1 679 ? -24.512 10.256 4.248 1.00 83.44 679 ILE A O 1
ATOM 5363 N N . ILE A 1 680 ? -22.736 9.719 2.982 1.00 77.81 680 ILE A N 1
ATOM 5364 C CA . ILE A 1 680 ? -22.293 8.549 3.750 1.00 77.81 680 ILE A CA 1
ATOM 5365 C C . ILE A 1 680 ? -20.877 8.842 4.254 1.00 77.81 680 ILE A C 1
ATOM 5367 O O . ILE A 1 680 ? -19.937 8.887 3.460 1.00 77.81 680 ILE A O 1
ATOM 5371 N N . GLN A 1 681 ? -20.725 9.064 5.560 1.00 69.19 681 GLN A N 1
ATOM 5372 C CA . GLN A 1 681 ? -19.431 9.277 6.205 1.00 69.19 681 GLN A CA 1
ATOM 5373 C C . GLN A 1 681 ? -18.757 7.919 6.426 1.00 69.19 681 GLN A C 1
ATOM 5375 O O . GLN A 1 681 ? -19.330 7.047 7.081 1.00 69.19 681 GLN A O 1
ATOM 5380 N N . MET A 1 682 ? -17.554 7.727 5.883 1.00 63.31 682 MET A N 1
ATOM 5381 C CA . MET A 1 682 ? -16.877 6.428 5.886 1.00 63.31 682 MET A CA 1
ATOM 5382 C C . MET A 1 682 ? -15.372 6.578 6.124 1.00 63.31 682 MET A C 1
ATOM 5384 O O . MET A 1 682 ? -14.631 7.017 5.247 1.00 63.31 682 MET A O 1
ATOM 5388 N N . ASN A 1 683 ? -14.908 6.125 7.294 1.00 55.06 683 ASN A N 1
ATOM 5389 C CA . ASN A 1 683 ? -13.485 5.899 7.570 1.00 55.06 683 ASN A CA 1
ATOM 5390 C C . ASN A 1 683 ? -13.028 4.616 6.851 1.00 55.06 683 ASN A C 1
ATOM 5392 O O . ASN A 1 683 ? -12.856 3.568 7.469 1.00 55.06 683 ASN A O 1
ATOM 5396 N N . ILE A 1 684 ? -12.914 4.689 5.523 1.00 52.84 684 ILE A N 1
ATOM 5397 C CA . ILE A 1 684 ? -12.633 3.555 4.637 1.00 52.84 684 ILE A CA 1
ATOM 5398 C C . ILE A 1 684 ? -11.440 3.870 3.728 1.00 52.84 684 ILE A C 1
ATOM 5400 O O . ILE A 1 684 ? -11.254 4.999 3.274 1.00 52.84 684 ILE A O 1
ATOM 5404 N N . GLU A 1 685 ? -10.630 2.846 3.458 1.00 52.25 685 GLU A N 1
ATOM 5405 C CA . GLU A 1 685 ? -9.456 2.924 2.589 1.00 52.25 685 GLU A CA 1
ATOM 5406 C C . GLU A 1 685 ? -9.796 3.340 1.148 1.00 52.25 685 GLU A C 1
ATOM 5408 O O . GLU A 1 685 ? -10.842 3.010 0.581 1.00 52.25 685 GLU A O 1
ATOM 5413 N N . GLU A 1 686 ? -8.843 4.015 0.506 1.00 52.72 686 GLU A N 1
ATOM 5414 C CA . GLU A 1 686 ? -8.967 4.534 -0.858 1.00 52.72 686 GLU A CA 1
ATOM 5415 C C . GLU A 1 686 ? -9.214 3.451 -1.933 1.00 52.72 686 GLU A C 1
ATOM 5417 O O . GLU A 1 686 ? -9.764 3.738 -2.997 1.00 52.72 686 GLU A O 1
ATOM 5422 N N . SER A 1 687 ? -8.872 2.195 -1.646 1.00 50.00 687 SER A N 1
ATOM 5423 C CA . SER A 1 687 ? -9.179 1.020 -2.469 1.00 50.00 687 SER A CA 1
ATOM 5424 C C . SER A 1 687 ? -10.689 0.756 -2.554 1.00 50.00 687 SER A C 1
ATOM 5426 O O . SER A 1 687 ? -11.276 0.818 -3.634 1.00 50.00 687 SER A O 1
ATOM 5428 N N . ALA A 1 688 ? -11.340 0.534 -1.410 1.00 49.62 688 ALA A N 1
ATOM 5429 C CA . ALA A 1 688 ? -12.782 0.312 -1.332 1.00 49.62 688 ALA A CA 1
ATOM 5430 C C . ALA A 1 688 ? -13.570 1.562 -1.762 1.00 49.62 688 ALA A C 1
ATOM 5432 O O . ALA A 1 688 ? -14.583 1.441 -2.447 1.00 49.62 688 ALA A O 1
ATOM 5433 N N . ARG A 1 689 ? -13.054 2.771 -1.492 1.00 54.53 689 ARG A N 1
ATOM 5434 C CA . ARG A 1 689 ? -13.595 4.026 -2.046 1.00 54.53 689 ARG A CA 1
ATOM 5435 C C . ARG A 1 689 ? -13.706 4.004 -3.577 1.00 54.53 689 ARG A C 1
ATOM 5437 O O . ARG A 1 689 ? -14.714 4.452 -4.121 1.00 54.53 689 ARG A O 1
ATOM 5444 N N . LYS A 1 690 ? -12.678 3.500 -4.273 1.00 53.09 690 LYS A N 1
ATOM 5445 C CA . LYS A 1 690 ? -12.661 3.399 -5.744 1.00 53.09 690 LYS A CA 1
ATOM 5446 C C . LYS A 1 690 ? -13.654 2.342 -6.243 1.00 53.09 690 LYS A C 1
ATOM 5448 O O . LYS A 1 690 ? -14.378 2.629 -7.190 1.00 53.09 690 LYS A O 1
ATOM 5453 N N . GLN A 1 691 ? -13.784 1.201 -5.558 1.00 51.16 691 GLN A N 1
ATOM 5454 C CA . GLN A 1 691 ? -14.826 0.204 -5.856 1.00 51.16 691 GLN A CA 1
ATOM 5455 C C . GLN A 1 691 ? -16.240 0.802 -5.749 1.00 51.16 691 GLN A C 1
ATOM 5457 O O . GLN A 1 691 ? -17.038 0.667 -6.675 1.00 51.16 691 GLN A O 1
ATOM 5462 N N . ILE A 1 692 ? -16.526 1.539 -4.668 1.00 57.28 692 ILE A N 1
ATOM 5463 C CA . ILE A 1 692 ? -17.820 2.210 -4.464 1.00 57.28 692 ILE A CA 1
ATOM 5464 C C . ILE A 1 692 ? -18.109 3.209 -5.593 1.00 57.28 692 ILE A C 1
ATOM 5466 O O . ILE A 1 692 ? -19.217 3.238 -6.123 1.00 57.28 692 ILE A O 1
ATOM 5470 N N . ALA A 1 693 ? -17.117 4.008 -5.996 1.00 55.12 693 ALA A N 1
ATOM 5471 C CA . ALA A 1 693 ? -17.271 4.957 -7.098 1.00 55.12 693 ALA A CA 1
ATOM 5472 C C . ALA A 1 693 ? -17.538 4.265 -8.452 1.00 55.12 693 ALA A C 1
ATOM 5474 O O . ALA A 1 693 ? -18.312 4.784 -9.255 1.00 55.12 693 ALA A O 1
ATOM 5475 N N . ILE A 1 694 ? -16.945 3.091 -8.699 1.00 51.44 694 ILE A N 1
ATOM 5476 C CA . ILE A 1 694 ? -17.177 2.296 -9.917 1.00 51.44 694 ILE A CA 1
ATOM 5477 C C . ILE A 1 694 ? -18.594 1.707 -9.919 1.00 51.44 694 ILE A C 1
ATOM 5479 O O . ILE A 1 694 ? -19.326 1.890 -10.892 1.00 51.44 694 ILE A O 1
ATOM 5483 N N . GLU A 1 695 ? -19.022 1.074 -8.822 1.00 55.75 695 GLU A N 1
ATOM 5484 C CA . GLU A 1 695 ? -20.385 0.541 -8.687 1.00 55.75 695 GLU A CA 1
ATOM 5485 C C . GLU A 1 695 ? -21.439 1.652 -8.828 1.00 55.75 695 GLU A C 1
ATOM 5487 O O . GLU A 1 695 ? -22.421 1.495 -9.556 1.00 55.75 695 GLU A O 1
ATOM 5492 N N . LEU A 1 696 ? -21.214 2.826 -8.228 1.00 58.72 696 LEU A N 1
ATOM 5493 C CA . LEU A 1 696 ? -22.099 3.983 -8.394 1.00 58.72 696 LEU A CA 1
ATOM 5494 C C . LEU A 1 696 ? -22.069 4.575 -9.817 1.00 58.72 696 LEU A C 1
ATOM 5496 O O . LEU A 1 696 ? -23.118 5.025 -10.281 1.00 58.72 696 LEU A O 1
ATOM 5500 N N . LYS A 1 697 ? -20.943 4.529 -10.551 1.00 53.78 697 LYS A N 1
ATOM 5501 C CA . LYS A 1 697 ? -20.893 4.990 -11.955 1.00 53.78 697 LYS A CA 1
ATOM 5502 C C . LYS A 1 697 ? -21.649 4.044 -12.903 1.00 53.78 697 LYS A C 1
ATOM 5504 O O . LYS A 1 697 ? -22.339 4.523 -13.798 1.00 53.78 697 LYS A O 1
ATOM 5509 N N . ILE A 1 698 ? -21.641 2.727 -12.660 1.00 48.50 698 ILE A N 1
ATOM 5510 C CA . ILE A 1 698 ? -22.428 1.741 -13.440 1.00 48.50 698 ILE A CA 1
ATOM 5511 C C . ILE A 1 698 ? -23.947 2.018 -13.354 1.00 48.50 698 ILE A C 1
ATOM 5513 O O . ILE A 1 698 ? -24.679 1.840 -14.335 1.00 48.50 698 ILE A O 1
ATOM 5517 N N . ASN A 1 699 ? -24.430 2.515 -12.208 1.00 53.94 699 ASN A N 1
ATOM 5518 C CA . ASN A 1 699 ? -25.851 2.817 -11.973 1.00 53.94 699 ASN A CA 1
ATOM 5519 C C . ASN A 1 699 ? -26.410 3.991 -12.789 1.00 53.94 699 ASN A C 1
ATOM 5521 O O . ASN A 1 699 ? -27.628 4.098 -12.935 1.00 53.94 699 ASN A O 1
ATOM 5525 N N . GLN A 1 700 ? -25.551 4.843 -13.353 1.00 55.19 700 GLN A N 1
ATOM 5526 C CA . GLN A 1 700 ? -25.957 6.043 -14.099 1.00 55.19 700 GLN A CA 1
ATOM 5527 C C . GLN A 1 700 ? -26.658 5.707 -15.441 1.00 55.19 700 GLN A C 1
ATOM 5529 O O . GLN A 1 700 ? -27.195 6.590 -16.101 1.00 55.19 700 GLN A O 1
ATOM 5534 N N . SER A 1 701 ? -26.713 4.414 -15.801 1.00 51.03 701 SER A N 1
ATOM 5535 C CA . SER A 1 701 ? -27.422 3.825 -16.954 1.00 51.03 701 SER A CA 1
ATOM 5536 C C . SER A 1 701 ? -28.830 3.269 -16.642 1.00 51.03 701 SER A C 1
ATOM 5538 O O . SER A 1 701 ? -29.439 2.599 -17.480 1.00 51.03 701 SER A O 1
ATOM 5540 N N . SER A 1 702 ? -29.354 3.440 -15.421 1.00 56.41 702 SER A N 1
ATOM 5541 C CA . SER A 1 702 ? -30.589 2.758 -14.994 1.00 56.41 702 SER A CA 1
ATOM 5542 C C . SER A 1 702 ? -31.872 3.418 -15.523 1.00 56.41 702 SER A C 1
ATOM 5544 O O . SER A 1 702 ? -32.391 4.353 -14.919 1.00 56.41 702 SER A O 1
ATOM 5546 N N . GLN A 1 703 ? -32.432 2.876 -16.610 1.00 64.56 703 GLN A N 1
ATOM 5547 C CA . GLN A 1 703 ? -33.684 3.347 -17.231 1.00 64.56 703 GLN A CA 1
ATOM 5548 C C . GLN A 1 703 ? -34.977 2.735 -16.632 1.00 64.56 703 GLN A C 1
ATOM 5550 O O . GLN A 1 703 ? -36.071 3.021 -17.115 1.00 64.56 703 GLN A O 1
ATOM 5555 N N . CYS A 1 704 ? -34.895 1.883 -15.601 1.00 82.44 704 CYS A N 1
ATOM 5556 C CA . CYS A 1 704 ? -36.078 1.233 -15.017 1.00 82.44 704 CYS A CA 1
ATOM 5557 C C . CYS A 1 704 ? -36.906 2.203 -14.146 1.00 82.44 704 CYS A C 1
ATOM 5559 O O . CYS A 1 704 ? -36.379 2.709 -13.155 1.00 82.44 704 CYS A O 1
ATOM 5561 N N . PRO A 1 705 ? -38.211 2.411 -14.419 1.00 87.81 705 PRO A N 1
ATOM 5562 C CA . PRO A 1 705 ? -39.036 3.374 -13.680 1.00 87.81 705 PRO A CA 1
ATOM 5563 C C . PRO A 1 705 ? -39.377 2.945 -12.242 1.00 87.81 705 PRO A C 1
ATOM 5565 O O . PRO A 1 705 ? -39.892 3.756 -11.480 1.00 87.81 705 PRO A O 1
ATOM 5568 N N . TYR A 1 706 ? -39.086 1.696 -11.858 1.00 91.81 706 TYR A N 1
ATOM 5569 C CA . TYR A 1 706 ? -39.364 1.127 -10.528 1.00 91.81 706 TYR A CA 1
ATOM 5570 C C . TYR A 1 706 ? -38.127 1.096 -9.610 1.00 91.81 706 TYR A C 1
ATOM 5572 O O . TYR A 1 706 ? -38.121 0.450 -8.559 1.00 91.81 706 TYR A O 1
ATOM 5580 N N . VAL A 1 707 ? -37.059 1.790 -10.008 1.00 89.31 707 VAL A N 1
ATOM 5581 C CA . VAL A 1 707 ? -35.793 1.911 -9.279 1.00 89.31 707 VAL A CA 1
ATOM 5582 C C . VAL A 1 707 ? -35.414 3.391 -9.222 1.00 89.31 707 VAL A C 1
ATOM 5584 O O . VAL A 1 707 ? -35.567 4.108 -10.206 1.00 89.31 707 VAL A O 1
ATOM 5587 N N . VAL A 1 708 ? -34.959 3.867 -8.061 1.00 87.50 708 VAL A N 1
ATOM 5588 C CA . VAL A 1 708 ? -34.589 5.278 -7.857 1.00 87.50 708 VAL A CA 1
ATOM 5589 C C . VAL A 1 708 ? -33.374 5.629 -8.719 1.00 87.50 708 VAL A C 1
ATOM 5591 O O . VAL A 1 708 ? -32.325 4.991 -8.604 1.00 87.50 708 VAL A O 1
ATOM 5594 N N . VAL A 1 709 ? -33.502 6.656 -9.564 1.00 83.75 709 VAL A N 1
ATOM 5595 C CA . VAL A 1 709 ? -32.422 7.078 -10.472 1.00 83.75 709 VAL A CA 1
ATOM 5596 C C . VAL A 1 709 ? -31.254 7.679 -9.683 1.00 83.75 709 VAL A C 1
ATOM 5598 O O . VAL A 1 709 ? -31.441 8.566 -8.849 1.00 83.75 709 VAL A O 1
ATOM 5601 N N . CYS A 1 710 ? -30.034 7.224 -9.979 1.00 81.94 710 CYS A N 1
ATOM 5602 C CA . CYS A 1 710 ? -28.789 7.810 -9.485 1.00 81.94 710 CYS A CA 1
ATOM 5603 C C . CYS A 1 710 ? -28.195 8.729 -10.560 1.00 81.94 710 CYS A C 1
ATOM 5605 O O . CYS A 1 710 ? -27.756 8.252 -11.604 1.00 81.94 710 CYS A O 1
ATOM 5607 N N . TYR A 1 711 ? -28.175 10.038 -10.302 1.00 77.44 711 TYR A N 1
ATOM 5608 C CA . TYR A 1 711 ? -27.742 11.048 -11.274 1.00 77.44 711 TYR A CA 1
ATOM 5609 C C . TYR A 1 711 ? -26.222 11.236 -11.298 1.00 77.44 711 TYR A C 1
ATOM 5611 O O . TYR A 1 711 ? -25.628 11.305 -12.369 1.00 77.44 711 TYR A O 1
ATOM 5619 N N . GLN A 1 712 ? -25.590 11.340 -10.125 1.00 78.38 712 GLN A N 1
ATOM 5620 C CA . GLN A 1 712 ? -24.139 11.506 -9.992 1.00 78.38 712 GLN A CA 1
ATOM 5621 C C . GLN A 1 712 ? -23.678 11.116 -8.581 1.00 78.38 712 GLN A C 1
ATOM 5623 O O . GLN A 1 712 ? -24.453 11.196 -7.627 1.00 78.38 712 GLN A O 1
ATOM 5628 N N . SER A 1 713 ? -22.409 10.741 -8.426 1.00 77.75 713 SER A N 1
ATOM 5629 C CA . SER A 1 713 ? -21.778 10.496 -7.125 1.00 77.75 713 SER A CA 1
ATOM 5630 C C . SER A 1 713 ? -20.426 11.196 -7.016 1.00 77.75 713 SER A C 1
ATOM 5632 O O . SER A 1 713 ? -19.575 11.039 -7.889 1.00 77.75 713 SER A O 1
ATOM 5634 N N . PHE A 1 714 ? -20.202 11.900 -5.910 1.00 77.44 714 PHE A N 1
ATOM 5635 C CA . PHE A 1 714 ? -18.939 12.553 -5.569 1.00 77.44 714 PHE A CA 1
ATOM 5636 C C . PHE A 1 714 ? -18.303 11.896 -4.342 1.00 77.44 714 PHE A C 1
ATOM 5638 O O . PHE A 1 714 ? -18.987 11.286 -3.517 1.00 77.44 714 PHE A O 1
ATOM 5645 N N . TYR A 1 715 ? -17.000 12.104 -4.170 1.00 73.12 715 TYR A N 1
ATOM 5646 C CA . TYR A 1 715 ? -16.312 11.864 -2.906 1.00 73.12 715 TYR A CA 1
ATOM 5647 C C . TYR A 1 715 ? -15.589 13.132 -2.463 1.00 73.12 715 TYR A C 1
ATOM 5649 O O . TYR A 1 715 ? -14.900 13.770 -3.262 1.00 73.12 715 TYR A O 1
ATOM 5657 N N . THR A 1 716 ? -15.727 13.511 -1.195 1.00 64.62 716 THR A N 1
ATOM 5658 C CA . THR A 1 716 ? -15.059 14.688 -0.625 1.00 64.62 716 THR A CA 1
ATOM 5659 C C . THR A 1 716 ? -14.896 14.499 0.884 1.00 64.62 716 THR A C 1
ATOM 5661 O O . THR A 1 716 ? -15.828 14.073 1.555 1.00 64.62 716 THR A O 1
ATOM 5664 N N . ASN A 1 717 ? -13.717 14.812 1.432 1.00 66.06 717 ASN A N 1
ATOM 5665 C CA . ASN A 1 717 ? -13.448 14.899 2.879 1.00 66.06 717 ASN A CA 1
ATOM 5666 C C . ASN A 1 717 ? -13.904 13.690 3.738 1.00 66.06 717 ASN A C 1
ATOM 5668 O O . ASN A 1 717 ? -14.414 13.869 4.842 1.00 66.06 717 ASN A O 1
ATOM 5672 N N . GLY A 1 718 ? -13.733 12.453 3.255 1.00 67.62 718 GLY A N 1
ATOM 5673 C CA . GLY A 1 718 ? -14.142 11.245 3.999 1.00 67.62 718 GLY A CA 1
ATOM 5674 C C . GLY A 1 718 ? -15.618 10.860 3.844 1.00 67.62 718 GLY A C 1
ATOM 5675 O O . GLY A 1 718 ? -16.080 9.929 4.504 1.00 67.62 718 GLY A O 1
ATOM 5676 N N . ALA A 1 719 ? -16.360 11.558 2.980 1.00 75.81 719 ALA A N 1
ATOM 5677 C CA . ALA A 1 719 ? -17.766 11.301 2.707 1.00 75.81 719 ALA A CA 1
ATOM 5678 C C . ALA A 1 719 ? -18.022 10.989 1.225 1.00 75.81 719 ALA A C 1
ATOM 5680 O O . ALA A 1 719 ? -17.453 11.612 0.323 1.00 75.81 719 ALA A O 1
ATOM 5681 N N . ILE A 1 720 ? -18.922 10.036 0.983 1.00 79.00 720 ILE A N 1
ATOM 5682 C CA . ILE A 1 720 ? -19.492 9.733 -0.335 1.00 79.00 720 ILE A CA 1
ATOM 5683 C C . ILE A 1 720 ? -20.834 10.458 -0.438 1.00 79.00 720 ILE A C 1
ATOM 5685 O O . ILE A 1 720 ? -21.708 10.251 0.402 1.00 79.00 720 ILE A O 1
ATOM 5689 N N . SER A 1 721 ? -20.997 11.286 -1.468 1.00 84.50 721 SER A N 1
ATOM 5690 C CA . SER A 1 721 ? -22.161 12.154 -1.677 1.00 84.50 721 SER A CA 1
ATOM 5691 C C . SER A 1 721 ? -22.862 11.786 -2.982 1.00 84.50 721 SER A C 1
ATOM 5693 O O . SER A 1 721 ? -22.318 12.011 -4.060 1.00 84.50 721 SER A O 1
ATOM 5695 N N . ILE A 1 722 ? -24.063 11.215 -2.898 1.00 84.25 722 ILE A N 1
ATOM 5696 C CA . ILE A 1 722 ? -24.804 10.645 -4.034 1.00 84.25 722 ILE A CA 1
ATOM 5697 C C . ILE A 1 722 ? -26.040 11.502 -4.325 1.00 84.25 722 ILE A C 1
ATOM 5699 O O . ILE A 1 722 ? -26.864 11.698 -3.433 1.00 84.25 722 ILE A O 1
ATOM 5703 N N . ILE A 1 723 ? -26.185 11.987 -5.561 1.00 86.06 723 ILE A N 1
ATOM 5704 C CA . ILE A 1 723 ? -27.408 12.635 -6.053 1.00 86.06 723 ILE A CA 1
ATOM 5705 C C . ILE A 1 723 ? -28.368 11.552 -6.550 1.00 86.06 723 ILE A C 1
ATOM 5707 O O . ILE A 1 723 ? -28.100 10.874 -7.544 1.00 86.06 723 ILE A O 1
ATOM 5711 N N . LEU A 1 724 ? -29.510 11.436 -5.881 1.00 87.38 724 LEU A N 1
ATOM 5712 C CA . LEU A 1 724 ? -30.609 10.543 -6.228 1.00 87.38 724 LEU A CA 1
ATOM 5713 C C . LEU A 1 724 ? -31.851 11.341 -6.656 1.00 87.38 724 LEU A C 1
ATOM 5715 O O . LEU A 1 724 ? -32.019 12.510 -6.294 1.00 87.38 724 LEU A O 1
ATOM 5719 N N . GLU A 1 725 ? -32.746 10.689 -7.395 1.00 87.31 725 GLU A N 1
ATOM 5720 C CA . GLU A 1 725 ? -34.111 11.169 -7.620 1.00 87.31 725 GLU A CA 1
ATOM 5721 C C . GLU A 1 725 ? -34.815 11.468 -6.285 1.00 87.31 725 GLU A C 1
ATOM 5723 O O . GLU A 1 725 ? -34.777 10.667 -5.348 1.00 87.31 725 GLU A O 1
ATOM 5728 N N . TYR A 1 726 ? -35.469 12.630 -6.195 1.00 90.06 726 TYR A N 1
ATOM 5729 C CA . TYR A 1 726 ? -36.266 12.985 -5.026 1.00 90.06 726 TYR A CA 1
ATOM 5730 C C . TYR A 1 726 ? -37.676 12.386 -5.120 1.00 90.06 726 TYR A C 1
ATOM 5732 O O . TYR A 1 726 ? -38.441 12.703 -6.030 1.00 90.06 726 TYR A O 1
ATOM 5740 N N . MET A 1 727 ? -38.012 11.541 -4.146 1.00 91.00 727 MET A N 1
ATOM 5741 C CA . MET A 1 727 ? -39.327 10.924 -3.977 1.00 91.00 727 MET A CA 1
ATOM 5742 C C . MET A 1 727 ? -40.052 11.645 -2.834 1.00 91.00 727 MET A C 1
ATOM 5744 O O . MET A 1 727 ? -39.685 11.510 -1.666 1.00 91.00 727 MET A O 1
ATOM 5748 N N . ASP A 1 728 ? -41.035 12.474 -3.180 1.00 87.50 728 ASP A N 1
ATOM 5749 C CA . ASP A 1 728 ? -41.594 13.508 -2.299 1.00 87.50 728 ASP A CA 1
ATOM 5750 C C . ASP A 1 728 ? -42.622 13.004 -1.269 1.00 87.50 728 ASP A C 1
ATOM 5752 O O . ASP A 1 728 ? -42.902 13.704 -0.296 1.00 87.50 728 ASP A O 1
ATOM 5756 N N . GLY A 1 729 ? -43.125 11.778 -1.432 1.00 87.25 729 GLY A N 1
ATOM 5757 C CA . GLY A 1 729 ? -43.962 11.083 -0.449 1.00 87.25 729 GLY A CA 1
ATOM 5758 C C . GLY A 1 729 ? -43.162 10.386 0.664 1.00 87.25 729 GLY A C 1
ATOM 5759 O O . GLY A 1 729 ? -43.748 9.934 1.649 1.00 87.25 729 GLY A O 1
ATOM 5760 N N . GLY A 1 730 ? -41.829 10.322 0.547 1.00 89.69 730 GLY A N 1
ATOM 5761 C CA . GLY A 1 730 ? -40.941 9.699 1.533 1.00 89.69 730 GLY A CA 1
ATOM 5762 C C . GLY A 1 730 ? -40.822 8.179 1.380 1.00 89.69 730 GLY A C 1
ATOM 5763 O O . GLY A 1 730 ? -40.869 7.651 0.267 1.00 89.69 730 GLY A O 1
ATOM 5764 N N . SER A 1 731 ? -40.615 7.465 2.494 1.00 91.75 731 SER A N 1
ATOM 5765 C CA . SER A 1 731 ? -40.521 5.997 2.501 1.00 91.75 731 SER A CA 1
ATOM 5766 C C . SER A 1 731 ? -41.847 5.327 2.870 1.00 91.75 731 SER A C 1
ATOM 5768 O O . SER A 1 731 ? -42.649 5.883 3.626 1.00 91.75 731 SER A O 1
ATOM 5770 N N . LEU A 1 732 ? -42.063 4.096 2.397 1.00 92.62 732 LEU A N 1
ATOM 5771 C CA . LEU A 1 732 ? -43.260 3.317 2.719 1.00 92.62 732 LEU A CA 1
ATOM 5772 C C . LEU A 1 732 ? -43.361 3.018 4.227 1.00 92.62 732 LEU A C 1
ATOM 5774 O O . LEU A 1 732 ? -44.465 2.958 4.757 1.00 92.62 732 LEU A O 1
ATOM 5778 N N . ALA A 1 733 ? -42.234 2.928 4.946 1.00 90.25 733 ALA A N 1
ATOM 5779 C CA . ALA A 1 733 ? -42.223 2.860 6.412 1.00 90.25 733 ALA A CA 1
ATOM 5780 C C . ALA A 1 733 ? -42.814 4.120 7.071 1.00 90.25 733 ALA A C 1
ATOM 5782 O O . ALA A 1 733 ? -43.510 4.025 8.080 1.00 90.25 733 ALA A O 1
ATOM 5783 N N . ASP A 1 734 ? -42.540 5.306 6.526 1.00 89.06 734 ASP A N 1
ATOM 5784 C CA . ASP A 1 734 ? -43.050 6.570 7.072 1.00 89.06 734 ASP A CA 1
ATOM 5785 C C . ASP A 1 734 ? -44.510 6.812 6.679 1.00 89.06 734 ASP A C 1
ATOM 5787 O O . ASP A 1 734 ? -45.270 7.394 7.452 1.00 89.06 734 ASP A O 1
ATOM 5791 N N . PHE A 1 735 ? -44.929 6.288 5.525 1.00 90.50 735 PHE A N 1
ATOM 5792 C CA . PHE A 1 735 ? -46.334 6.200 5.141 1.00 90.50 735 PHE A CA 1
ATOM 5793 C C . PHE A 1 735 ? -47.121 5.244 6.053 1.00 90.50 735 PHE A C 1
ATOM 5795 O O . PHE A 1 735 ? -48.159 5.630 6.590 1.00 90.50 735 PHE A O 1
ATOM 5802 N N . LEU A 1 736 ? -46.600 4.036 6.307 1.00 89.81 736 LEU A N 1
ATOM 5803 C CA . LEU A 1 736 ? -47.239 3.027 7.160 1.00 89.81 736 LEU A CA 1
ATOM 5804 C C . LEU A 1 736 ? -47.482 3.549 8.586 1.00 89.81 736 LEU A C 1
ATOM 5806 O O . LEU A 1 736 ? -48.564 3.350 9.132 1.00 89.81 736 LEU A O 1
ATOM 5810 N N . LYS A 1 737 ? -46.543 4.324 9.154 1.00 87.19 737 LYS A N 1
ATOM 5811 C CA . LYS A 1 737 ? -46.728 5.015 10.449 1.00 87.19 737 LYS A CA 1
ATOM 5812 C C . LYS A 1 737 ? -47.937 5.963 10.477 1.00 87.19 737 LYS A C 1
ATOM 5814 O O . LYS A 1 737 ? -48.515 6.150 11.544 1.00 87.19 737 LYS A O 1
ATOM 5819 N N . LYS A 1 738 ? -48.321 6.565 9.340 1.00 87.38 738 LYS A N 1
ATOM 5820 C CA . LYS A 1 738 ? -49.515 7.426 9.232 1.00 87.38 738 LYS A CA 1
ATOM 5821 C C . LYS A 1 738 ? -50.800 6.604 9.130 1.00 87.38 738 LYS A C 1
ATOM 5823 O O . LYS A 1 738 ? -51.746 6.857 9.871 1.00 87.38 738 LYS A O 1
ATOM 5828 N N . VAL A 1 739 ? -50.845 5.649 8.194 1.00 88.12 739 VAL A N 1
ATOM 5829 C CA . VAL A 1 739 ? -52.080 4.916 7.842 1.00 88.12 739 VAL A CA 1
ATOM 5830 C C . VAL A 1 739 ? -52.353 3.694 8.723 1.00 88.12 739 VAL A C 1
ATOM 5832 O O . VAL A 1 739 ? -53.463 3.170 8.709 1.00 88.12 739 VAL A O 1
ATOM 5835 N N . LYS A 1 740 ? -51.362 3.263 9.513 1.00 87.50 740 LYS A N 1
ATOM 5836 C CA . LYS A 1 740 ? -51.307 2.034 10.326 1.00 87.50 740 LYS A CA 1
ATOM 5837 C C . LYS A 1 740 ? -51.298 0.739 9.514 1.00 87.50 740 LYS A C 1
ATOM 5839 O O . LYS A 1 740 ? -50.469 -0.109 9.801 1.00 87.50 740 LYS A O 1
ATOM 5844 N N . SER A 1 741 ? -52.144 0.600 8.499 1.00 91.56 741 SER A N 1
ATOM 5845 C CA . SER A 1 741 ? -52.178 -0.550 7.584 1.00 91.56 741 SER A CA 1
ATOM 5846 C C . SER A 1 741 ? -52.572 -0.118 6.170 1.00 91.56 741 SER A C 1
ATOM 5848 O O . SER A 1 741 ? -53.256 0.891 5.986 1.00 91.56 741 SER A O 1
ATOM 5850 N N . ILE A 1 742 ? -52.162 -0.893 5.167 1.00 93.56 742 ILE A N 1
ATOM 5851 C CA . ILE A 1 742 ? -52.448 -0.651 3.749 1.00 93.56 742 ILE A CA 1
ATOM 5852 C C . ILE A 1 742 ? -53.430 -1.729 3.247 1.00 93.56 742 ILE A C 1
ATOM 5854 O O . ILE A 1 742 ? -53.110 -2.911 3.354 1.00 93.56 742 ILE A O 1
ATOM 5858 N N . PRO A 1 743 ? -54.611 -1.366 2.704 1.00 92.69 743 PRO A N 1
ATOM 5859 C CA . PRO A 1 743 ? -55.570 -2.336 2.164 1.00 92.69 743 PRO A CA 1
ATOM 5860 C C . PRO A 1 743 ? -55.056 -3.106 0.936 1.00 92.69 743 PRO A C 1
ATOM 5862 O O . PRO A 1 743 ? -54.260 -2.583 0.153 1.00 92.69 743 PRO A O 1
ATOM 5865 N N . GLU A 1 744 ? -55.583 -4.316 0.722 1.00 93.69 744 GLU A N 1
ATOM 5866 C CA . GLU A 1 744 ? -55.150 -5.241 -0.341 1.00 93.69 744 GLU A CA 1
ATOM 5867 C C . GLU A 1 744 ? -55.080 -4.649 -1.766 1.00 93.69 744 GLU A C 1
ATOM 5869 O O . GLU A 1 744 ? -54.063 -4.890 -2.418 1.00 93.69 744 GLU A O 1
ATOM 5874 N N . PRO A 1 745 ? -56.034 -3.827 -2.259 1.00 92.56 745 PRO A N 1
ATOM 5875 C CA . PRO A 1 745 ? -55.929 -3.235 -3.598 1.00 92.56 745 PRO A CA 1
ATOM 5876 C C . PRO A 1 745 ? -54.690 -2.345 -3.765 1.00 92.56 745 PRO A C 1
ATOM 5878 O O . PRO A 1 745 ? -53.960 -2.451 -4.752 1.00 92.56 745 PRO A O 1
ATOM 5881 N N . TYR A 1 746 ? -54.395 -1.512 -2.762 1.00 93.88 746 TYR A N 1
ATOM 5882 C CA . TYR A 1 746 ? -53.210 -0.655 -2.763 1.00 93.88 746 TYR A CA 1
ATOM 5883 C C . TYR A 1 746 ? -51.928 -1.478 -2.572 1.00 93.88 746 TYR A C 1
ATOM 5885 O O . TYR A 1 746 ? -50.926 -1.199 -3.229 1.00 93.88 746 TYR A O 1
ATOM 5893 N N . LEU A 1 747 ? -51.954 -2.531 -1.742 1.00 94.06 747 LEU A N 1
ATOM 5894 C CA . LEU A 1 747 ? -50.837 -3.476 -1.616 1.00 94.06 747 LEU A CA 1
ATOM 5895 C C . LEU A 1 747 ? -50.534 -4.206 -2.926 1.00 94.06 747 LEU A C 1
ATOM 5897 O O . LEU A 1 747 ? -49.361 -4.350 -3.263 1.00 94.06 747 LEU A O 1
ATOM 5901 N N . ALA A 1 748 ? -51.550 -4.639 -3.673 1.00 94.25 748 ALA A N 1
ATOM 5902 C CA . ALA A 1 748 ? -51.376 -5.276 -4.973 1.00 94.25 748 ALA A CA 1
ATOM 5903 C C . ALA A 1 748 ? -50.714 -4.307 -5.964 1.00 94.25 748 ALA A C 1
ATOM 5905 O O . ALA A 1 748 ? -49.695 -4.653 -6.565 1.00 94.25 748 ALA A O 1
ATOM 5906 N N . ALA A 1 749 ? -51.209 -3.067 -6.058 1.00 93.56 749 ALA A N 1
ATOM 5907 C CA . ALA A 1 749 ? -50.631 -2.030 -6.914 1.00 93.56 749 ALA A CA 1
ATOM 5908 C C . ALA A 1 749 ? -49.173 -1.684 -6.531 1.00 93.56 749 ALA A C 1
ATOM 5910 O O . ALA A 1 749 ? -48.300 -1.619 -7.402 1.00 93.56 749 ALA A O 1
ATOM 5911 N N . ILE A 1 750 ? -48.876 -1.541 -5.233 1.00 95.50 750 ILE A N 1
ATOM 5912 C CA . ILE A 1 750 ? -47.515 -1.337 -4.702 1.00 95.50 750 ILE A CA 1
ATOM 5913 C C . ILE A 1 750 ? -46.619 -2.540 -5.041 1.00 95.50 750 ILE A C 1
ATOM 5915 O O . ILE A 1 750 ? -45.534 -2.375 -5.603 1.00 95.50 750 ILE A O 1
ATOM 5919 N N . CYS A 1 751 ? -47.076 -3.763 -4.763 1.00 96.38 751 CYS A N 1
ATOM 5920 C CA . CYS A 1 751 ? -46.332 -4.996 -5.015 1.00 96.38 751 CYS A CA 1
ATOM 5921 C C . CYS A 1 751 ? -46.012 -5.180 -6.507 1.00 96.38 751 CYS A C 1
ATOM 5923 O O . CYS A 1 751 ? -44.881 -5.513 -6.861 1.00 96.38 751 CYS A O 1
ATOM 5925 N N . LYS A 1 752 ? -46.969 -4.877 -7.391 1.00 94.69 752 LYS A N 1
ATOM 5926 C CA . LYS A 1 752 ? -46.830 -4.943 -8.855 1.00 94.69 752 LYS A CA 1
ATOM 5927 C C . LYS A 1 752 ? -45.766 -3.977 -9.392 1.00 94.69 752 LYS A C 1
ATOM 5929 O O . LYS A 1 752 ? -45.156 -4.271 -10.418 1.00 94.69 752 LYS A O 1
ATOM 5934 N N . GLN A 1 753 ? -45.492 -2.866 -8.700 1.00 96.00 753 GLN A N 1
ATOM 5935 C CA . GLN A 1 753 ? -44.350 -1.987 -8.989 1.00 96.00 753 GLN A CA 1
ATOM 5936 C C . GLN A 1 753 ? -43.034 -2.551 -8.422 1.00 96.00 753 GLN A C 1
ATOM 5938 O O . GLN A 1 753 ? -42.064 -2.715 -9.165 1.00 96.00 753 GLN A O 1
ATOM 5943 N N . VAL A 1 754 ? -43.009 -2.937 -7.140 1.00 96.62 754 VAL A N 1
ATOM 5944 C CA . VAL A 1 754 ? -41.802 -3.471 -6.474 1.00 96.62 754 VAL A CA 1
ATOM 5945 C C . VAL A 1 754 ? -41.279 -4.739 -7.158 1.00 96.62 754 VAL A C 1
ATOM 5947 O O . VAL A 1 754 ? -40.077 -4.872 -7.371 1.00 96.62 754 VAL A O 1
ATOM 5950 N N . LEU A 1 755 ? -42.160 -5.647 -7.580 1.00 96.12 755 LEU A N 1
ATOM 5951 C CA . LEU A 1 755 ? -41.781 -6.860 -8.304 1.00 96.12 755 LEU A CA 1
ATOM 5952 C C . LEU A 1 755 ? -41.171 -6.579 -9.680 1.00 96.12 755 LEU A C 1
ATOM 5954 O O . LEU A 1 755 ? -40.263 -7.302 -10.082 1.00 96.12 755 LEU A O 1
ATOM 5958 N N . LYS A 1 756 ? -41.615 -5.537 -10.396 1.00 94.50 756 LYS A N 1
ATOM 5959 C CA . LYS A 1 756 ? -40.975 -5.118 -11.656 1.00 94.50 756 LYS A CA 1
ATOM 5960 C C . LYS A 1 756 ? -39.578 -4.548 -11.394 1.00 94.50 756 LYS A C 1
ATOM 5962 O O . LYS A 1 756 ? -38.648 -4.874 -12.127 1.00 94.50 756 LYS A O 1
ATOM 5967 N N . GLY A 1 757 ? -39.409 -3.781 -10.312 1.00 92.62 757 GLY A N 1
ATOM 5968 C CA . GLY A 1 757 ? -38.098 -3.324 -9.839 1.00 92.62 757 GLY A CA 1
ATOM 5969 C C . GLY A 1 757 ? -37.160 -4.484 -9.482 1.00 92.62 757 GLY A C 1
ATOM 5970 O O . GLY A 1 757 ? -36.028 -4.529 -9.958 1.00 92.62 757 GLY A O 1
ATOM 5971 N N . LEU A 1 758 ? -37.638 -5.471 -8.715 1.00 92.56 758 LEU A N 1
ATOM 5972 C CA . LEU A 1 758 ? -36.865 -6.677 -8.393 1.00 92.56 758 LEU A CA 1
ATOM 5973 C C . LEU A 1 758 ? -36.559 -7.515 -9.639 1.00 92.56 758 LEU A C 1
ATOM 5975 O O . LEU A 1 758 ? -35.428 -7.959 -9.787 1.00 92.56 758 LEU A O 1
ATOM 5979 N N . MET A 1 759 ? -37.509 -7.690 -10.563 1.00 92.69 759 MET A N 1
ATOM 5980 C CA . MET A 1 759 ? -37.287 -8.419 -11.817 1.00 92.69 759 MET A CA 1
ATOM 5981 C C . MET A 1 759 ? -36.147 -7.794 -12.635 1.00 92.69 759 MET A C 1
ATOM 5983 O O . MET A 1 759 ? -35.262 -8.524 -13.078 1.00 92.69 759 MET A O 1
ATOM 5987 N N . TYR A 1 760 ? -36.130 -6.465 -12.770 1.00 89.25 760 TYR A N 1
ATOM 5988 C CA . TYR A 1 760 ? -35.049 -5.716 -13.418 1.00 89.25 760 TYR A CA 1
ATOM 5989 C C . TYR A 1 760 ? -33.694 -5.948 -12.729 1.00 89.25 760 TYR A C 1
ATOM 5991 O O . TYR A 1 760 ? -32.720 -6.345 -13.373 1.00 89.25 760 TYR A O 1
ATOM 5999 N N . LEU A 1 761 ? -33.631 -5.779 -11.402 1.00 86.88 761 LEU A N 1
ATOM 6000 C CA . LEU A 1 761 ? -32.398 -6.001 -10.637 1.00 86.88 761 LEU A CA 1
ATOM 6001 C C . LEU A 1 761 ? -31.900 -7.449 -10.767 1.00 86.88 761 LEU A C 1
ATOM 6003 O O . LEU A 1 761 ? -30.726 -7.669 -11.060 1.00 86.88 761 LEU A O 1
ATOM 6007 N N . HIS A 1 762 ? -32.792 -8.430 -10.614 1.00 89.00 762 HIS A N 1
ATOM 6008 C CA . HIS A 1 762 ? -32.479 -9.862 -10.615 1.00 89.00 762 HIS A CA 1
ATOM 6009 C C . HIS A 1 762 ? -32.078 -10.391 -12.001 1.00 89.00 762 HIS A C 1
ATOM 6011 O O . HIS A 1 762 ? -31.119 -11.159 -12.108 1.00 89.00 762 HIS A O 1
ATOM 6017 N N . HIS A 1 763 ? -32.792 -10.000 -13.063 1.00 84.25 763 HIS A N 1
ATOM 6018 C CA . HIS A 1 763 ? -32.633 -10.584 -14.401 1.00 84.25 763 HIS A CA 1
ATOM 6019 C C . HIS A 1 763 ? -31.841 -9.725 -15.392 1.00 84.25 763 HIS A C 1
ATOM 6021 O O . HIS A 1 763 ? -31.125 -10.304 -16.202 1.00 84.25 763 HIS A O 1
ATOM 6027 N N . GLU A 1 764 ? -31.939 -8.392 -15.348 1.00 82.69 764 GLU A N 1
ATOM 6028 C CA . GLU A 1 764 ? -31.269 -7.508 -16.323 1.00 82.69 764 GLU A CA 1
ATOM 6029 C C . GLU A 1 764 ? -29.934 -6.956 -15.811 1.00 82.69 764 GLU A C 1
ATOM 6031 O O . GLU A 1 764 ? -29.037 -6.678 -16.605 1.00 82.69 764 GLU A O 1
ATOM 6036 N N . LYS A 1 765 ? -29.784 -6.800 -14.488 1.00 76.56 765 LYS A N 1
ATOM 6037 C CA . LYS A 1 765 ? -28.535 -6.326 -13.862 1.00 76.56 765 LYS A CA 1
ATOM 6038 C C . LYS A 1 765 ? -27.802 -7.389 -13.028 1.00 76.56 765 LYS A C 1
ATOM 6040 O O . LYS A 1 765 ? -26.656 -7.162 -12.660 1.00 76.56 765 LYS A O 1
ATOM 6045 N N . HIS A 1 766 ? -28.428 -8.539 -12.754 1.00 80.06 766 HIS A N 1
ATOM 6046 C CA . HIS A 1 766 ? -27.893 -9.646 -11.935 1.00 80.06 766 HIS A CA 1
ATOM 6047 C C . HIS A 1 766 ? -27.495 -9.264 -10.492 1.00 80.06 766 HIS A C 1
ATOM 6049 O O . HIS A 1 766 ? -26.548 -9.802 -9.918 1.00 80.06 766 HIS A O 1
ATOM 6055 N N . ILE A 1 767 ? -28.252 -8.351 -9.883 1.00 79.06 767 ILE A N 1
ATOM 6056 C CA . ILE A 1 767 ? -28.030 -7.814 -8.535 1.00 79.06 767 ILE A CA 1
ATOM 6057 C C . ILE A 1 767 ? -29.023 -8.431 -7.546 1.00 79.06 767 ILE A C 1
ATOM 6059 O O . ILE A 1 767 ? -30.191 -8.628 -7.867 1.00 79.06 767 ILE A O 1
ATOM 6063 N N . ILE A 1 768 ? -28.568 -8.682 -6.317 1.00 80.88 768 ILE A N 1
ATOM 6064 C CA . ILE A 1 768 ? -29.404 -9.049 -5.162 1.00 80.88 768 ILE A CA 1
ATOM 6065 C C . ILE A 1 768 ? -29.435 -7.836 -4.225 1.00 80.88 768 ILE A C 1
ATOM 6067 O O . ILE A 1 768 ? -28.368 -7.334 -3.868 1.00 80.88 768 ILE A O 1
ATOM 6071 N N . HIS A 1 769 ? -30.615 -7.380 -3.799 1.00 83.25 769 HIS A N 1
ATOM 6072 C CA . HIS A 1 769 ? -30.766 -6.177 -2.971 1.00 83.25 769 HIS A CA 1
ATOM 6073 C C . HIS A 1 769 ? -30.273 -6.393 -1.532 1.00 83.25 769 HIS A C 1
ATOM 6075 O O . HIS A 1 769 ? -29.711 -5.469 -0.942 1.00 83.25 769 HIS A O 1
ATOM 6081 N N . ARG A 1 770 ? -30.453 -7.586 -0.947 1.00 80.06 770 ARG A N 1
ATOM 6082 C CA . ARG A 1 770 ? -29.958 -8.006 0.387 1.00 80.06 770 ARG A CA 1
ATOM 6083 C C . ARG A 1 770 ? -30.527 -7.255 1.608 1.00 80.06 770 ARG A C 1
ATOM 6085 O O . ARG A 1 770 ? -30.372 -7.762 2.718 1.00 80.06 770 ARG A O 1
ATOM 6092 N N . ASP A 1 771 ? -31.182 -6.108 1.435 1.00 80.00 771 ASP A N 1
ATOM 6093 C CA . ASP A 1 771 ? -31.698 -5.233 2.509 1.00 80.00 771 ASP A CA 1
ATOM 6094 C C . ASP A 1 771 ? -33.089 -4.645 2.177 1.00 80.00 771 ASP A C 1
ATOM 6096 O O . ASP A 1 771 ? -33.373 -3.478 2.446 1.00 80.00 771 ASP A O 1
ATOM 6100 N N . LEU A 1 772 ? -33.960 -5.432 1.538 1.00 87.50 772 LEU A N 1
ATOM 6101 C CA . LEU A 1 772 ? -35.319 -4.995 1.213 1.00 87.50 772 LEU A CA 1
ATOM 6102 C C . LEU A 1 772 ? -36.181 -4.942 2.492 1.00 87.50 772 LEU A C 1
ATOM 6104 O O . LEU A 1 772 ? -36.301 -5.933 3.207 1.00 87.50 772 LEU A O 1
ATOM 6108 N N . LYS A 1 773 ? -36.765 -3.775 2.779 1.00 88.94 773 LYS A N 1
ATOM 6109 C CA . LYS A 1 773 ? -37.643 -3.479 3.932 1.00 88.94 773 LYS A CA 1
ATOM 6110 C C . LYS A 1 773 ? -38.493 -2.228 3.629 1.00 88.94 773 LYS A C 1
ATOM 6112 O O . LYS A 1 773 ? -38.147 -1.519 2.676 1.00 88.94 773 LYS A O 1
ATOM 6117 N N . PRO A 1 774 ? -39.535 -1.862 4.406 1.00 89.62 774 PRO A N 1
ATOM 6118 C CA . PRO A 1 774 ? -40.437 -0.769 4.016 1.00 89.62 774 PRO A CA 1
ATOM 6119 C C . PRO A 1 774 ? -39.744 0.605 3.928 1.00 89.62 774 PRO A C 1
ATOM 6121 O O . PRO A 1 774 ? -40.162 1.466 3.162 1.00 89.62 774 PRO A O 1
ATOM 6124 N N . SER A 1 775 ? -38.626 0.810 4.634 1.00 87.94 775 SER A N 1
ATOM 6125 C CA . SER A 1 775 ? -37.814 2.036 4.537 1.00 87.94 775 SER A CA 1
ATOM 6126 C C . SER A 1 775 ? -36.870 2.094 3.321 1.00 87.94 775 SER A C 1
ATOM 6128 O O . SER A 1 775 ? -36.165 3.089 3.153 1.00 87.94 775 SER A O 1
ATOM 6130 N N . LYS A 1 776 ? -36.838 1.053 2.470 1.00 89.75 776 LYS A N 1
ATOM 6131 C CA . LYS A 1 776 ? -36.120 1.019 1.172 1.00 89.75 776 LYS A CA 1
ATOM 6132 C C . LYS A 1 776 ? -37.043 1.068 -0.049 1.00 89.75 776 LYS A C 1
ATOM 6134 O O . LYS A 1 776 ? -36.568 1.046 -1.183 1.00 89.75 776 LYS A O 1
ATOM 6139 N N . LEU A 1 777 ? -38.347 1.178 0.188 1.00 93.50 777 LEU A N 1
ATOM 6140 C CA . LEU A 1 777 ? -39.349 1.479 -0.824 1.00 93.50 777 LEU A CA 1
ATOM 6141 C C . LEU A 1 777 ? -39.718 2.955 -0.680 1.00 93.50 777 LEU A C 1
ATOM 6143 O O . LEU A 1 777 ? -40.187 3.366 0.381 1.00 93.50 777 LEU A O 1
ATOM 6147 N N . LEU A 1 778 ? -39.461 3.754 -1.714 1.00 93.88 778 LEU A N 1
ATOM 6148 C CA . LEU A 1 778 ? -39.807 5.174 -1.739 1.00 93.88 778 LEU A CA 1
ATOM 6149 C C . LEU A 1 778 ? -41.051 5.409 -2.595 1.00 93.88 778 LEU A C 1
ATOM 6151 O O . LEU A 1 778 ? -41.243 4.735 -3.608 1.00 93.88 778 LEU A O 1
ATOM 6155 N N . ILE A 1 779 ? -41.866 6.379 -2.187 1.00 94.94 779 ILE A N 1
ATOM 6156 C CA . ILE A 1 779 ? -43.135 6.737 -2.829 1.00 94.94 779 ILE A CA 1
ATOM 6157 C C . ILE A 1 779 ? -43.166 8.228 -3.184 1.00 94.94 779 ILE A C 1
ATOM 6159 O O . ILE A 1 779 ? -42.490 9.042 -2.551 1.00 94.94 779 ILE A O 1
ATOM 6163 N N . ASN A 1 780 ? -43.943 8.600 -4.199 1.00 90.88 780 ASN A N 1
ATOM 6164 C CA . ASN A 1 780 ? -44.164 9.999 -4.570 1.00 90.88 780 ASN A CA 1
ATOM 6165 C C . ASN A 1 780 ? -45.645 10.287 -4.850 1.00 90.88 780 ASN A C 1
ATOM 6167 O O . ASN A 1 780 ? -46.421 9.371 -5.123 1.00 90.88 780 ASN A O 1
ATOM 6171 N N . HIS A 1 781 ? -46.047 11.560 -4.805 1.00 89.19 781 HIS A N 1
ATOM 6172 C CA . HIS A 1 781 ? -47.450 11.964 -5.001 1.00 89.19 781 HIS A CA 1
ATOM 6173 C C . HIS A 1 781 ? -47.960 11.773 -6.446 1.00 89.19 781 HIS A C 1
ATOM 6175 O O . HIS A 1 781 ? -49.072 12.178 -6.755 1.00 89.19 781 HIS A O 1
ATOM 6181 N N . ARG A 1 782 ? -47.179 11.137 -7.336 1.00 89.31 782 ARG A N 1
ATOM 6182 C CA . ARG A 1 782 ? -47.624 10.668 -8.663 1.00 89.31 782 ARG A CA 1
ATOM 6183 C C . ARG A 1 782 ? -48.027 9.185 -8.663 1.00 89.31 782 ARG A C 1
ATOM 6185 O O . ARG A 1 782 ? -48.372 8.653 -9.712 1.00 89.31 782 ARG A O 1
ATOM 6192 N N . GLY A 1 783 ? -47.967 8.509 -7.511 1.00 89.62 783 GLY A N 1
ATOM 6193 C CA . GLY A 1 783 ? -48.293 7.085 -7.370 1.00 89.62 783 GLY A CA 1
ATOM 6194 C C . GLY A 1 783 ? -47.150 6.125 -7.731 1.00 89.62 783 GLY A C 1
ATOM 6195 O O . GLY A 1 783 ? -47.351 4.909 -7.730 1.00 89.62 783 GLY A O 1
ATOM 6196 N N . GLU A 1 784 ? -45.948 6.629 -8.026 1.00 93.44 784 GLU A N 1
ATOM 6197 C CA . GLU A 1 784 ? -44.789 5.785 -8.341 1.00 93.44 784 GLU A CA 1
ATOM 6198 C C . GLU A 1 784 ? -44.184 5.192 -7.058 1.00 93.44 784 GLU A C 1
ATOM 6200 O O . GLU A 1 784 ? -44.000 5.894 -6.059 1.00 93.44 784 GLU A O 1
ATOM 6205 N N . VAL A 1 785 ? -43.808 3.911 -7.110 1.00 95.50 785 VAL A N 1
ATOM 6206 C CA . VAL A 1 785 ? -43.099 3.199 -6.036 1.00 95.50 785 VAL A CA 1
ATOM 6207 C C . VAL A 1 785 ? -41.758 2.703 -6.570 1.00 95.50 785 VAL A C 1
ATOM 6209 O O . VAL A 1 785 ? -41.719 1.965 -7.558 1.00 95.50 785 VAL A O 1
ATOM 6212 N N . LYS A 1 786 ? -40.652 3.084 -5.916 1.00 93.94 786 LYS A N 1
ATOM 6213 C CA . LYS A 1 786 ? -39.290 2.783 -6.388 1.00 93.94 786 LYS A CA 1
ATOM 6214 C C . LYS A 1 786 ? -38.391 2.187 -5.309 1.00 93.94 786 LYS A C 1
ATOM 6216 O O . LYS A 1 786 ? -38.419 2.601 -4.151 1.00 93.94 786 LYS A O 1
ATOM 6221 N N . ILE A 1 787 ? -37.556 1.233 -5.717 1.00 92.25 787 ILE A N 1
ATOM 6222 C CA . ILE A 1 787 ? -36.537 0.592 -4.873 1.00 92.25 787 ILE A CA 1
ATOM 6223 C C . ILE A 1 787 ? -35.296 1.494 -4.764 1.00 92.25 787 ILE A C 1
ATOM 6225 O O . ILE A 1 787 ? -34.842 2.042 -5.770 1.00 92.25 787 ILE A O 1
ATOM 6229 N N . THR A 1 788 ? -34.716 1.614 -3.563 1.00 87.44 788 THR A N 1
ATOM 6230 C CA . THR A 1 788 ? -33.466 2.359 -3.311 1.00 87.44 788 THR A CA 1
ATOM 6231 C C . THR A 1 788 ? -32.427 1.546 -2.522 1.00 87.44 788 THR A C 1
ATOM 6233 O O . THR A 1 788 ? -32.720 0.473 -2.007 1.00 87.44 788 THR A O 1
ATOM 6236 N N . ASP A 1 789 ? -31.191 2.047 -2.422 1.00 76.62 789 ASP A N 1
ATOM 6237 C CA . ASP A 1 789 ? -30.059 1.480 -1.654 1.00 76.62 789 ASP A CA 1
ATOM 6238 C C . ASP A 1 789 ? -29.561 0.061 -2.016 1.00 76.62 789 ASP A C 1
ATOM 6240 O O . ASP A 1 789 ? -28.628 -0.438 -1.385 1.00 76.62 789 ASP A O 1
ATOM 6244 N N . PHE A 1 790 ? -30.092 -0.546 -3.077 1.00 68.00 790 PHE A N 1
ATOM 6245 C CA . PHE A 1 790 ? -29.778 -1.895 -3.578 1.00 68.00 790 PHE A CA 1
ATOM 6246 C C . PHE A 1 790 ? -28.303 -2.163 -3.954 1.00 68.00 790 PHE A C 1
ATOM 6248 O O . PHE A 1 790 ? -27.922 -3.325 -4.049 1.00 68.00 790 PHE A O 1
ATOM 6255 N N . HIS A 1 791 ? -27.472 -1.128 -4.137 1.00 58.72 791 HIS A N 1
ATOM 6256 C CA . HIS A 1 791 ? -26.007 -1.260 -4.263 1.00 58.72 791 HIS A CA 1
ATOM 6257 C C . HIS A 1 791 ? -25.256 -1.010 -2.956 1.00 58.72 791 HIS A C 1
ATOM 6259 O O . HIS A 1 791 ? -24.238 -1.642 -2.684 1.00 58.72 791 HIS A O 1
ATOM 6265 N N . VAL A 1 792 ? -25.755 -0.105 -2.110 1.00 55.69 792 VAL A N 1
ATOM 6266 C CA . VAL A 1 792 ? -25.082 0.240 -0.852 1.00 55.69 792 VAL A CA 1
ATOM 6267 C C . VAL A 1 792 ? -25.020 -1.002 0.047 1.00 55.69 792 VAL A C 1
ATOM 6269 O O . VAL A 1 792 ? -23.997 -1.274 0.658 1.00 55.69 792 VAL A O 1
ATOM 6272 N N . SER A 1 793 ? -26.051 -1.845 0.036 1.00 51.25 793 SER A N 1
ATOM 6273 C CA . SER A 1 793 ? -26.061 -3.153 0.710 1.00 51.25 793 SER A CA 1
ATOM 6274 C C . SER A 1 793 ? -24.995 -4.162 0.239 1.00 51.25 793 SER A C 1
ATOM 6276 O O . SER A 1 793 ? -24.692 -5.100 0.980 1.00 51.25 793 SER A O 1
ATOM 6278 N N . ALA A 1 794 ? -24.414 -4.010 -0.958 1.00 50.06 794 ALA A N 1
ATOM 6279 C CA . ALA A 1 794 ? -23.299 -4.842 -1.414 1.00 50.06 794 ALA A CA 1
ATOM 6280 C C . ALA A 1 794 ? -21.978 -4.390 -0.772 1.00 50.06 794 ALA A C 1
ATOM 6282 O O . ALA A 1 794 ? -21.264 -5.207 -0.192 1.00 50.06 794 ALA A O 1
ATOM 6283 N N . ILE A 1 795 ? -21.733 -3.080 -0.790 1.00 48.22 795 ILE A N 1
ATOM 6284 C CA . ILE A 1 795 ? -20.588 -2.388 -0.178 1.00 48.22 795 ILE A CA 1
ATOM 6285 C C . ILE A 1 795 ? -20.529 -2.638 1.342 1.00 48.22 795 ILE A C 1
ATOM 6287 O O . ILE A 1 795 ? -19.495 -3.027 1.894 1.00 48.22 795 ILE A O 1
ATOM 6291 N N . LEU A 1 796 ? -21.677 -2.490 2.011 1.00 47.34 796 LEU A N 1
ATOM 6292 C CA . LEU A 1 796 ? -21.841 -2.667 3.459 1.00 47.34 796 LEU A CA 1
ATOM 6293 C C . LEU A 1 796 ? -21.735 -4.130 3.930 1.00 47.34 796 LEU A C 1
ATOM 6295 O O . LEU A 1 796 ? -21.729 -4.386 5.132 1.00 47.34 796 LEU A O 1
ATOM 6299 N N . ALA A 1 797 ? -21.643 -5.109 3.020 1.00 44.78 797 ALA A N 1
ATOM 6300 C CA . ALA A 1 797 ? -21.460 -6.518 3.387 1.00 44.78 797 ALA A CA 1
ATOM 6301 C C . ALA A 1 797 ? -20.044 -6.827 3.929 1.00 44.78 797 ALA A C 1
ATOM 6303 O O . ALA A 1 797 ? -19.783 -7.942 4.400 1.00 44.78 797 ALA A O 1
ATOM 6304 N N . SER A 1 798 ? -19.140 -5.845 3.879 1.00 40.28 798 SER A N 1
ATOM 6305 C CA . SER A 1 798 ? -17.800 -5.867 4.475 1.00 40.28 798 SER A CA 1
ATOM 6306 C C . SER A 1 798 ? -17.819 -6.345 5.945 1.00 40.28 798 SER A C 1
ATOM 6308 O O . SER A 1 798 ? -18.729 -5.976 6.691 1.00 40.28 798 SER A O 1
ATOM 6310 N N . PRO A 1 799 ? -16.845 -7.158 6.410 1.00 40.91 799 PRO A N 1
ATOM 6311 C CA . PRO A 1 799 ? -16.867 -7.715 7.771 1.00 40.91 799 PRO A CA 1
ATOM 6312 C C . PRO A 1 799 ? -16.911 -6.664 8.894 1.00 40.91 799 PRO A C 1
ATOM 6314 O O . PRO A 1 799 ? -17.539 -6.893 9.923 1.00 40.91 799 PRO A O 1
ATOM 6317 N N . SER A 1 800 ? -16.287 -5.503 8.690 1.00 37.72 800 SER A N 1
ATOM 6318 C CA . SER A 1 800 ? -16.140 -4.444 9.696 1.00 37.72 800 SER A CA 1
ATOM 6319 C C . SER A 1 800 ? -17.438 -3.682 10.011 1.00 37.72 800 SER A C 1
ATOM 6321 O O . SER A 1 800 ? -17.664 -3.325 11.164 1.00 37.72 800 SER A O 1
ATOM 6323 N N . GLU A 1 801 ? -18.338 -3.469 9.043 1.00 39.53 801 GLU A N 1
ATOM 6324 C CA . GLU A 1 801 ? -19.644 -2.829 9.315 1.00 39.53 801 GLU A CA 1
ATOM 6325 C C . GLU A 1 801 ? -20.710 -3.812 9.827 1.00 39.53 801 GLU A C 1
ATOM 6327 O O . GLU A 1 801 ? -21.667 -3.383 10.480 1.00 39.53 801 GLU A O 1
ATOM 6332 N N . ARG A 1 802 ? -20.514 -5.127 9.632 1.00 38.34 802 ARG A N 1
ATOM 6333 C CA . ARG A 1 802 ? -21.329 -6.169 10.288 1.00 38.34 802 ARG A CA 1
ATOM 6334 C C . ARG A 1 802 ? -21.220 -6.126 11.817 1.00 38.34 802 ARG A C 1
ATOM 6336 O O . ARG A 1 802 ? -22.205 -6.423 12.483 1.00 38.34 802 ARG A O 1
ATOM 6343 N N . ALA A 1 803 ? -20.071 -5.712 12.358 1.00 33.22 803 ALA A N 1
ATOM 6344 C CA . ALA A 1 803 ? -19.903 -5.454 13.789 1.00 33.22 803 ALA A CA 1
ATOM 6345 C C . ALA A 1 803 ? -20.498 -4.095 14.216 1.00 33.22 803 ALA A C 1
ATOM 6347 O O . ALA A 1 803 ? -21.191 -4.009 15.225 1.00 33.22 803 ALA A O 1
ATOM 6348 N N . ASN A 1 804 ? -20.275 -3.035 13.429 1.00 30.91 804 ASN A N 1
ATOM 6349 C CA . ASN A 1 804 ? -20.560 -1.655 13.853 1.00 30.91 804 ASN A CA 1
ATOM 6350 C C . ASN A 1 804 ? -21.993 -1.149 13.591 1.00 30.91 804 ASN A C 1
ATOM 6352 O O . ASN A 1 804 ? -22.316 -0.025 13.970 1.00 30.91 804 ASN A O 1
ATOM 6356 N N . THR A 1 805 ? -22.878 -1.954 12.995 1.00 36.50 805 THR A N 1
ATOM 6357 C CA . THR A 1 805 ? -24.328 -1.660 12.919 1.00 36.50 805 THR A CA 1
ATOM 6358 C C . THR A 1 805 ? -25.124 -2.407 13.994 1.00 36.50 805 THR A C 1
ATOM 6360 O O . THR A 1 805 ? -26.144 -3.044 13.726 1.00 36.50 805 THR A O 1
ATOM 6363 N N . PHE A 1 806 ? -24.647 -2.321 15.239 1.00 32.75 806 PHE A N 1
ATOM 6364 C CA . PHE A 1 806 ? -25.358 -2.844 16.404 1.00 32.75 806 PHE A CA 1
ATOM 6365 C C . PHE A 1 806 ? -26.701 -2.117 16.598 1.00 32.75 806 PHE A C 1
ATOM 6367 O O . PHE A 1 806 ? -26.782 -0.899 16.457 1.00 32.75 806 PHE A O 1
ATOM 6374 N N . VAL A 1 807 ? -27.738 -2.886 16.948 1.00 33.59 807 VAL A N 1
ATOM 6375 C CA . VAL A 1 807 ? -29.156 -2.480 17.055 1.00 33.59 807 VAL A CA 1
ATOM 6376 C C . VAL A 1 807 ? -29.825 -2.104 15.713 1.00 33.59 807 VAL A C 1
ATOM 6378 O O . VAL A 1 807 ? -29.689 -0.998 15.197 1.00 33.59 807 VAL A O 1
ATOM 6381 N N . GLY A 1 808 ? -30.670 -3.012 15.198 1.00 40.09 808 GLY A N 1
ATOM 6382 C CA . GLY A 1 808 ? -31.875 -2.628 14.438 1.00 40.09 808 GLY A CA 1
ATOM 6383 C C . GLY A 1 808 ? -32.118 -3.229 13.043 1.00 40.09 808 GLY A C 1
ATOM 6384 O O . GLY A 1 808 ? -33.246 -3.137 12.569 1.00 40.09 808 GLY A O 1
ATOM 6385 N N . THR A 1 809 ? -31.135 -3.840 12.361 1.00 50.53 809 THR A N 1
ATOM 6386 C CA . THR A 1 809 ? -31.251 -4.093 10.896 1.00 50.53 809 THR A CA 1
ATOM 6387 C C . THR A 1 809 ? -31.086 -5.555 10.445 1.00 50.53 809 THR A C 1
ATOM 6389 O O . THR A 1 809 ? -30.299 -5.845 9.551 1.00 50.53 809 THR A O 1
ATOM 6392 N N . TYR A 1 810 ? -31.851 -6.487 11.027 1.00 56.25 810 TYR A N 1
ATOM 6393 C CA . TYR A 1 810 ? -31.855 -7.903 10.594 1.00 56.25 810 TYR A CA 1
ATOM 6394 C C . TYR A 1 810 ? -33.260 -8.513 10.405 1.00 56.25 810 TYR A C 1
ATOM 6396 O O . TYR A 1 810 ? -33.371 -9.647 9.949 1.00 56.25 810 TYR A O 1
ATOM 6404 N N . THR A 1 811 ? -34.336 -7.765 10.683 1.00 63.03 811 THR A N 1
ATOM 6405 C CA . THR A 1 811 ? -35.721 -8.282 10.725 1.00 63.03 811 THR A CA 1
ATOM 6406 C C . THR A 1 811 ? -36.186 -8.958 9.432 1.00 63.03 811 THR A C 1
ATOM 6408 O O . THR A 1 811 ? -36.879 -9.965 9.481 1.00 63.03 811 THR A O 1
ATOM 6411 N N . CYS A 1 812 ? -35.789 -8.444 8.266 1.00 70.19 812 CYS A N 1
ATOM 6412 C CA . CYS A 1 812 ? -36.246 -8.942 6.963 1.00 70.19 812 CYS A CA 1
ATOM 6413 C C . CYS A 1 812 ? -35.313 -9.998 6.329 1.00 70.19 812 CYS A C 1
ATOM 6415 O O . CYS A 1 812 ? -35.411 -10.253 5.125 1.00 70.19 812 CYS A O 1
ATOM 6417 N N . MET A 1 813 ? -34.371 -10.580 7.084 1.00 82.38 813 MET A N 1
ATOM 6418 C CA . MET A 1 813 ? -33.425 -11.570 6.552 1.00 82.38 813 MET A CA 1
ATOM 6419 C C . MET A 1 813 ? -34.092 -12.935 6.312 1.00 82.38 813 MET A C 1
ATOM 6421 O O . MET A 1 813 ? -35.001 -13.330 7.037 1.00 82.38 813 MET A O 1
ATOM 6425 N N . SER A 1 814 ? -33.650 -13.652 5.275 1.00 84.38 814 SER A N 1
ATOM 6426 C CA . SER A 1 814 ? -34.168 -14.978 4.923 1.00 84.38 814 SER A CA 1
ATOM 6427 C C . SER A 1 814 ? -33.434 -16.117 5.652 1.00 84.38 814 SER A C 1
ATOM 6429 O O . SER A 1 814 ? -32.244 -15.963 5.952 1.00 84.38 814 SER A O 1
ATOM 6431 N N . PRO A 1 815 ? -34.089 -17.267 5.921 1.00 85.75 815 PRO A N 1
ATOM 6432 C CA . PRO A 1 815 ? -33.513 -18.352 6.721 1.00 85.75 815 PRO A CA 1
ATOM 6433 C C . PRO A 1 815 ? -32.174 -18.851 6.174 1.00 85.75 815 PRO A C 1
ATOM 6435 O O . PRO A 1 815 ? -31.215 -19.004 6.927 1.00 85.75 815 PRO A O 1
ATOM 6438 N N . GLU A 1 816 ? -32.061 -19.010 4.849 1.00 82.94 816 GLU A N 1
ATOM 6439 C CA . GLU A 1 816 ? -30.832 -19.473 4.199 1.00 82.94 816 GLU A CA 1
ATOM 6440 C C . GLU A 1 816 ? -29.643 -18.514 4.390 1.00 82.94 816 GLU A C 1
ATOM 6442 O O . GLU A 1 816 ? -28.493 -18.949 4.385 1.00 82.94 816 GLU A O 1
ATOM 6447 N N . ARG A 1 817 ? -29.905 -17.215 4.599 1.00 80.81 817 ARG A N 1
ATOM 6448 C CA . ARG A 1 817 ? -28.869 -16.211 4.888 1.00 80.81 817 ARG A CA 1
ATOM 6449 C C . ARG A 1 817 ? -28.454 -16.210 6.354 1.00 80.81 817 ARG A C 1
ATOM 6451 O O . ARG A 1 817 ? -27.286 -15.955 6.632 1.00 80.81 817 ARG A O 1
ATOM 6458 N N . ILE A 1 818 ? -29.384 -16.499 7.265 1.00 80.00 818 ILE A N 1
ATOM 6459 C CA . ILE A 1 818 ? -29.121 -16.576 8.709 1.00 80.00 818 ILE A CA 1
ATOM 6460 C C . ILE A 1 818 ? -28.197 -17.761 9.017 1.00 80.00 818 ILE A C 1
ATOM 6462 O O . ILE A 1 818 ? -27.207 -17.590 9.721 1.00 80.00 818 ILE A O 1
ATOM 6466 N N . VAL A 1 819 ? -28.450 -18.929 8.414 1.00 77.31 819 VAL A N 1
ATOM 6467 C CA . VAL A 1 819 ? -27.605 -20.133 8.582 1.00 77.31 819 VAL A CA 1
ATOM 6468 C C . VAL A 1 819 ? -26.323 -20.127 7.730 1.00 77.31 819 VAL A C 1
ATOM 6470 O O . VAL A 1 819 ? -25.612 -21.128 7.672 1.00 77.31 819 VAL A O 1
ATOM 6473 N N . GLY A 1 820 ? -26.017 -19.023 7.037 1.00 68.25 820 GLY A N 1
ATOM 6474 C CA . GLY A 1 820 ? -24.793 -18.872 6.239 1.00 68.25 820 GLY A CA 1
ATOM 6475 C C . GLY A 1 820 ? -24.722 -19.719 4.958 1.00 68.25 820 GLY A C 1
ATOM 6476 O O . GLY A 1 820 ? -23.633 -19.905 4.415 1.00 68.25 820 GLY A O 1
ATOM 6477 N N . ALA A 1 821 ? -25.850 -20.233 4.461 1.00 70.12 821 ALA A N 1
ATOM 6478 C CA . ALA A 1 821 ? -25.896 -21.039 3.243 1.00 70.12 821 ALA A CA 1
ATOM 6479 C C . ALA A 1 821 ? -25.766 -20.188 1.962 1.00 70.12 821 ALA A C 1
ATOM 6481 O O . ALA A 1 821 ? -25.889 -18.960 1.961 1.00 70.12 821 ALA A O 1
ATOM 6482 N N . SER A 1 822 ? -25.539 -20.854 0.825 1.00 68.69 822 SER A N 1
ATOM 6483 C CA . SER A 1 822 ? -25.504 -20.209 -0.491 1.00 68.69 822 SER A CA 1
ATOM 6484 C C . SER A 1 822 ? -26.881 -19.647 -0.865 1.00 68.69 822 SER A C 1
ATOM 6486 O O . SER A 1 822 ? -27.795 -20.404 -1.199 1.00 68.69 822 SER A O 1
ATOM 6488 N N . TYR A 1 823 ? -27.021 -18.322 -0.839 1.00 74.00 823 TYR A N 1
ATOM 6489 C CA . TYR A 1 823 ? -28.255 -17.610 -1.173 1.00 74.00 823 TYR A CA 1
ATOM 6490 C C . TYR A 1 823 ? -28.190 -16.959 -2.564 1.00 74.00 823 TYR A C 1
ATOM 6492 O O . TYR A 1 823 ? -27.117 -16.724 -3.117 1.00 74.00 823 TYR A O 1
ATOM 6500 N N . GLY A 1 824 ? -29.358 -16.643 -3.128 1.00 80.31 824 GLY A N 1
ATOM 6501 C CA . GLY A 1 824 ? -29.499 -15.997 -4.437 1.00 80.31 824 GLY A CA 1
ATOM 6502 C C . GLY A 1 824 ? -30.650 -14.989 -4.464 1.00 80.31 824 GLY A C 1
ATOM 6503 O O . GLY A 1 824 ? -31.173 -14.613 -3.418 1.00 80.31 824 GLY A O 1
ATOM 6504 N N . ILE A 1 825 ? -31.089 -14.591 -5.661 1.00 86.25 825 ILE A N 1
ATOM 6505 C CA . ILE A 1 825 ? -32.162 -13.595 -5.881 1.00 86.25 825 ILE A CA 1
ATOM 6506 C C . ILE A 1 825 ? -33.477 -13.886 -5.125 1.00 86.25 825 ILE A C 1
ATOM 6508 O O . ILE A 1 825 ? -34.176 -12.967 -4.705 1.00 86.25 825 ILE A O 1
ATOM 6512 N N . LYS A 1 826 ? -33.785 -15.165 -4.861 1.00 91.56 826 LYS A N 1
ATOM 6513 C CA . LYS A 1 826 ? -34.956 -15.608 -4.078 1.00 91.56 826 LYS A CA 1
ATOM 6514 C C . LYS A 1 826 ? -34.910 -15.128 -2.609 1.00 91.56 826 LYS A C 1
ATOM 6516 O O . LYS A 1 826 ? -35.939 -15.152 -1.937 1.00 91.56 826 LYS A O 1
ATOM 6521 N N . ALA A 1 827 ? -33.766 -14.665 -2.096 1.00 89.00 827 ALA A N 1
ATOM 6522 C CA . ALA A 1 827 ? -33.658 -14.081 -0.756 1.00 89.00 827 ALA A CA 1
ATOM 6523 C C . ALA A 1 827 ? -34.445 -12.764 -0.621 1.00 89.00 827 ALA A C 1
ATOM 6525 O O . ALA A 1 827 ? -35.134 -12.569 0.376 1.00 89.00 827 ALA A O 1
ATOM 6526 N N . ASP A 1 828 ? -34.421 -11.898 -1.642 1.00 90.88 828 ASP A N 1
ATOM 6527 C CA . ASP A 1 828 ? -35.168 -10.628 -1.616 1.00 90.88 828 ASP A CA 1
ATOM 6528 C C . ASP A 1 828 ? -36.693 -10.858 -1.661 1.00 90.88 828 ASP A C 1
ATOM 6530 O O . ASP A 1 828 ? -37.465 -10.020 -1.199 1.00 90.88 828 ASP A O 1
ATOM 6534 N N . ILE A 1 829 ? -37.140 -12.006 -2.187 1.00 96.25 829 ILE A N 1
ATOM 6535 C CA . ILE A 1 829 ? -38.561 -12.384 -2.248 1.00 96.25 829 ILE A CA 1
ATOM 6536 C C . ILE A 1 829 ? -39.112 -12.749 -0.863 1.00 96.25 829 ILE A C 1
ATOM 6538 O O . ILE A 1 829 ? -40.246 -12.398 -0.542 1.00 96.25 829 ILE A O 1
ATOM 6542 N N . TRP A 1 830 ? -38.301 -13.387 -0.015 1.00 94.69 830 TRP A N 1
ATOM 6543 C CA . TRP A 1 830 ? -38.658 -13.604 1.389 1.00 94.69 830 TRP A CA 1
ATOM 6544 C C . TRP A 1 830 ? -38.830 -12.264 2.113 1.00 94.69 830 TRP A C 1
ATOM 6546 O O . TRP A 1 830 ? -39.851 -12.023 2.755 1.00 94.69 830 TRP A O 1
ATOM 6556 N N . SER A 1 831 ? -37.867 -11.351 1.936 1.00 93.25 831 SER A N 1
ATOM 6557 C CA . SER A 1 831 ? -37.949 -9.994 2.480 1.00 93.25 831 SER A CA 1
ATOM 6558 C C . SER A 1 831 ? -39.199 -9.252 1.984 1.00 93.25 831 SER A C 1
ATOM 6560 O O . SER A 1 831 ? -39.871 -8.604 2.780 1.00 93.25 831 SER A O 1
ATOM 6562 N N . LEU A 1 832 ? -39.570 -9.397 0.704 1.00 95.44 832 LEU A N 1
ATOM 6563 C CA . LEU A 1 832 ? -40.811 -8.839 0.150 1.00 95.44 832 LEU A CA 1
ATOM 6564 C C . LEU A 1 832 ? -42.068 -9.426 0.817 1.00 95.44 832 LEU A C 1
ATOM 6566 O O . LEU A 1 832 ? -43.000 -8.678 1.106 1.00 95.44 832 LEU A O 1
ATOM 6570 N N . GLY A 1 833 ? -42.096 -10.734 1.088 1.00 95.25 833 GLY A N 1
ATOM 6571 C CA . GLY A 1 833 ? -43.201 -11.379 1.805 1.00 95.25 833 GLY A CA 1
ATOM 6572 C C . GLY A 1 833 ? -43.414 -10.789 3.202 1.00 95.25 833 GLY A C 1
ATOM 6573 O O . GLY A 1 833 ? -44.540 -10.441 3.555 1.00 95.25 833 GLY A O 1
ATOM 6574 N N . LEU A 1 834 ? -42.328 -10.589 3.960 1.00 93.44 834 LEU A N 1
ATOM 6575 C CA . LEU A 1 834 ? -42.389 -9.949 5.279 1.00 93.44 834 LEU A CA 1
ATOM 6576 C C . LEU A 1 834 ? -42.821 -8.476 5.188 1.00 93.44 834 LEU A C 1
ATOM 6578 O O . LEU A 1 834 ? -43.675 -8.057 5.962 1.00 93.44 834 LEU A O 1
ATOM 6582 N N . VAL A 1 835 ? -42.307 -7.718 4.210 1.00 94.00 835 VAL A N 1
ATOM 6583 C CA . VAL A 1 835 ? -42.693 -6.314 3.951 1.00 94.00 835 VAL A CA 1
ATOM 6584 C C . VAL A 1 835 ? -44.190 -6.166 3.685 1.00 94.00 835 VAL A C 1
ATOM 6586 O O . VAL A 1 835 ? -44.823 -5.258 4.222 1.00 94.00 835 VAL A O 1
ATOM 6589 N N . LEU A 1 836 ? -44.765 -7.035 2.851 1.00 95.38 836 LEU A N 1
ATOM 6590 C CA . LEU A 1 836 ? -46.184 -6.964 2.498 1.00 95.38 836 LEU A CA 1
ATOM 6591 C C . LEU A 1 836 ? -47.074 -7.349 3.680 1.00 95.38 836 LEU A C 1
ATOM 6593 O O . LEU A 1 836 ? -48.080 -6.686 3.912 1.00 95.38 836 LEU A O 1
ATOM 6597 N N . LEU A 1 837 ? -46.682 -8.364 4.456 1.00 92.75 837 LEU A N 1
ATOM 6598 C CA . LEU A 1 837 ? -47.410 -8.777 5.655 1.00 92.75 837 LEU A CA 1
ATOM 6599 C C . LEU A 1 837 ? -47.320 -7.724 6.781 1.00 92.75 837 LEU A C 1
ATOM 6601 O O . LEU A 1 837 ? -48.316 -7.473 7.461 1.00 92.75 837 LEU A O 1
ATOM 6605 N N . GLU A 1 838 ? -46.179 -7.037 6.917 1.00 92.56 838 GLU A N 1
ATOM 6606 C CA . GLU A 1 838 ? -46.012 -5.871 7.800 1.00 92.56 838 GLU A CA 1
ATOM 6607 C C . GLU A 1 838 ? -46.918 -4.707 7.371 1.00 92.56 838 GLU A C 1
ATOM 6609 O O . GLU A 1 838 ? -47.637 -4.142 8.194 1.00 92.56 838 GLU A O 1
ATOM 6614 N N . CYS A 1 839 ? -46.952 -4.382 6.074 1.00 93.06 839 CYS A N 1
ATOM 6615 C CA . CYS A 1 839 ? -47.803 -3.311 5.552 1.00 93.06 839 CYS A CA 1
ATOM 6616 C C . CYS A 1 839 ? -49.306 -3.638 5.639 1.00 93.06 839 CYS A C 1
ATOM 6618 O O . CYS A 1 839 ? -50.109 -2.729 5.848 1.00 93.06 839 CYS A O 1
ATOM 6620 N N . ALA A 1 840 ? -49.692 -4.910 5.504 1.00 93.25 840 ALA A N 1
ATOM 6621 C CA . ALA A 1 840 ? -51.078 -5.369 5.607 1.00 93.25 840 ALA A CA 1
ATOM 6622 C C . ALA A 1 840 ? -51.608 -5.349 7.048 1.00 93.25 840 ALA A C 1
ATOM 6624 O O . ALA A 1 840 ? -52.720 -4.891 7.297 1.00 93.25 840 ALA A O 1
ATOM 6625 N N . THR A 1 841 ? -50.809 -5.826 8.006 1.00 89.50 841 THR A N 1
ATOM 6626 C CA . THR A 1 841 ? -51.224 -5.974 9.415 1.00 89.50 841 THR A CA 1
ATOM 6627 C C . THR A 1 841 ? -50.877 -4.771 10.296 1.00 89.50 841 THR A C 1
ATOM 6629 O O . THR A 1 841 ? -51.385 -4.653 11.412 1.00 89.50 841 THR A O 1
ATOM 6632 N N . GLY A 1 842 ? -49.991 -3.886 9.826 1.00 86.00 842 GLY A N 1
ATOM 6633 C CA . GLY A 1 842 ? -49.467 -2.757 10.598 1.00 86.00 842 GLY A CA 1
ATOM 6634 C C . GLY A 1 8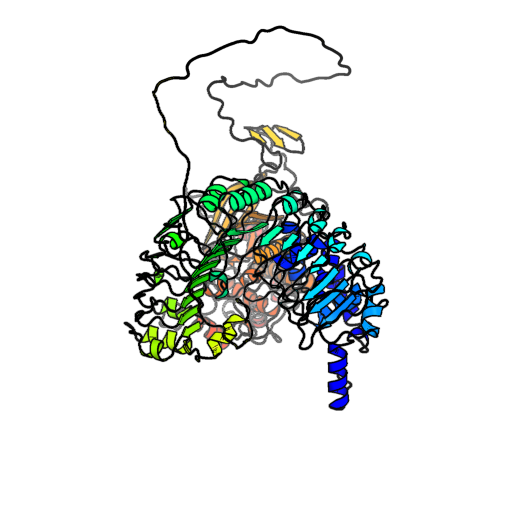42 ? -48.483 -3.138 11.705 1.00 86.00 842 GLY A C 1
ATOM 6635 O O . GLY A 1 842 ? -48.178 -2.312 12.568 1.00 86.00 842 GLY A O 1
ATOM 6636 N N . LYS A 1 843 ? -48.012 -4.391 11.723 1.00 85.94 843 LYS A N 1
ATOM 6637 C CA . LYS A 1 843 ? -47.087 -4.938 12.724 1.00 85.94 843 LYS A CA 1
ATOM 6638 C C . LYS A 1 843 ? -46.078 -5.858 12.050 1.00 85.94 843 LYS A C 1
ATOM 6640 O O . LYS A 1 843 ? -46.407 -6.549 11.093 1.00 85.94 843 LYS A O 1
ATOM 6645 N N . PHE A 1 844 ? -44.853 -5.912 12.567 1.00 86.00 844 PHE A N 1
ATOM 6646 C CA . PHE A 1 844 ? -43.872 -6.865 12.055 1.00 86.00 844 PHE A CA 1
ATOM 6647 C C . PHE A 1 844 ? -44.337 -8.320 12.324 1.00 86.00 844 PHE A C 1
ATOM 6649 O O . PHE A 1 844 ? -44.818 -8.576 13.429 1.00 86.00 844 PHE A O 1
ATOM 6656 N N . PRO A 1 845 ? -44.220 -9.278 11.374 1.00 84.06 845 PRO A N 1
ATOM 6657 C CA . PRO A 1 845 ? -44.937 -10.559 11.474 1.00 84.06 845 PRO A CA 1
ATOM 6658 C C . PRO A 1 845 ? -44.470 -11.541 12.558 1.00 84.06 845 PRO A C 1
ATOM 6660 O O . PRO A 1 845 ? -45.197 -12.483 12.857 1.00 84.06 845 PRO A O 1
ATOM 6663 N N . TYR A 1 846 ? -43.278 -11.353 13.132 1.00 83.44 846 TYR A N 1
ATOM 6664 C CA . TYR A 1 846 ? -42.805 -12.137 14.277 1.00 83.44 846 TYR A CA 1
ATOM 6665 C C . TYR A 1 846 ? -42.939 -11.324 15.568 1.00 83.44 846 TYR A C 1
ATOM 6667 O O . TYR A 1 846 ? -42.518 -10.165 15.623 1.00 83.44 846 TYR A O 1
ATOM 6675 N N . THR A 1 847 ? -43.453 -11.952 16.625 1.00 71.75 847 THR A N 1
ATOM 6676 C CA . THR A 1 847 ? -43.571 -11.370 17.969 1.00 71.75 847 THR A CA 1
ATOM 6677 C C . THR A 1 847 ? -42.537 -11.954 18.943 1.00 71.75 847 THR A C 1
ATOM 6679 O O . THR A 1 847 ? -42.180 -13.132 18.817 1.00 71.75 847 THR A O 1
ATOM 6682 N N . PRO A 1 848 ? -42.087 -11.177 19.950 1.00 69.44 848 PRO A N 1
ATOM 6683 C CA . PRO A 1 848 ? -41.338 -11.713 21.086 1.00 69.44 848 PRO A CA 1
ATOM 6684 C C . PRO A 1 848 ? -42.116 -12.815 21.837 1.00 69.44 848 PRO A C 1
ATOM 6686 O O . PRO A 1 848 ? -43.331 -12.944 21.654 1.00 69.44 848 PRO A O 1
ATOM 6689 N N . PRO A 1 849 ? -41.450 -13.607 22.699 1.00 68.50 849 PRO A N 1
ATOM 6690 C CA . PRO A 1 849 ? -42.120 -14.517 23.630 1.00 68.50 849 PRO A CA 1
ATOM 6691 C C . PRO A 1 849 ? -43.136 -13.790 24.530 1.00 68.50 849 PRO A C 1
ATOM 6693 O O . PRO A 1 849 ? -42.939 -12.628 24.879 1.00 68.50 849 PRO A O 1
ATOM 6696 N N . GLU A 1 850 ? -44.196 -14.488 24.949 1.00 57.72 850 GLU A N 1
ATOM 6697 C CA . GLU A 1 850 ? -45.431 -13.929 25.549 1.00 57.72 850 GLU A CA 1
ATOM 6698 C C . GLU A 1 850 ? -45.284 -13.248 26.933 1.00 57.72 850 GLU A C 1
ATOM 6700 O O . GLU A 1 850 ? -46.275 -13.008 27.621 1.00 57.72 850 GLU A O 1
ATOM 6705 N N . GLN A 1 851 ? -44.059 -12.951 27.374 1.00 55.00 851 GLN A N 1
ATOM 6706 C CA . GLN A 1 851 ? -43.741 -12.342 28.674 1.00 55.00 851 GLN A CA 1
ATOM 6707 C C . GLN A 1 851 ? -42.726 -11.183 28.573 1.00 55.00 851 GLN A C 1
ATOM 6709 O O . GLN A 1 851 ? -42.294 -10.669 29.603 1.00 55.00 851 GLN A O 1
ATOM 6714 N N . ALA A 1 852 ? -42.339 -10.758 27.361 1.00 54.31 852 ALA A N 1
ATOM 6715 C CA . ALA A 1 852 ? -41.342 -9.708 27.136 1.00 54.31 852 ALA A CA 1
ATOM 6716 C C . ALA A 1 852 ? -41.918 -8.493 26.381 1.00 54.31 852 ALA A C 1
ATOM 6718 O O . ALA A 1 852 ? -42.624 -8.642 25.386 1.00 54.31 852 ALA A O 1
ATOM 6719 N N . GLU A 1 853 ? -41.559 -7.274 26.807 1.00 51.38 853 GLU A N 1
ATOM 6720 C CA . GLU A 1 853 ? -41.964 -6.016 26.142 1.00 51.38 853 GLU A CA 1
ATOM 6721 C C . GLU A 1 853 ? -41.228 -5.756 24.807 1.00 51.38 853 GLU A C 1
ATOM 6723 O O . GLU A 1 853 ? -41.519 -4.792 24.097 1.00 51.38 853 GLU A O 1
ATOM 6728 N N . GLY A 1 854 ? -40.276 -6.617 24.440 1.00 61.75 854 GLY A N 1
ATOM 6729 C CA . GLY A 1 854 ? -39.486 -6.535 23.215 1.00 61.75 854 GLY A CA 1
ATOM 6730 C C . GLY A 1 854 ? -38.606 -7.771 23.026 1.00 61.75 854 GLY A C 1
ATOM 6731 O O . GLY A 1 854 ? -38.656 -8.706 23.819 1.00 61.75 854 GLY A O 1
ATOM 6732 N N . TRP A 1 855 ? -37.794 -7.775 21.970 1.00 65.56 855 TRP A N 1
ATOM 6733 C CA . TRP A 1 855 ? -36.765 -8.798 21.753 1.00 65.56 855 TRP A CA 1
ATOM 6734 C C . TRP A 1 855 ? -35.592 -8.559 22.708 1.00 65.56 855 TRP A C 1
ATOM 6736 O O . TRP A 1 855 ? -35.032 -7.460 22.702 1.00 65.56 855 TRP A O 1
ATOM 6746 N N . THR A 1 856 ? -35.199 -9.558 23.504 1.00 59.66 856 THR A N 1
ATOM 6747 C CA . THR A 1 856 ? -34.099 -9.412 24.477 1.00 59.66 856 THR A CA 1
ATOM 6748 C C . THR A 1 856 ? -32.763 -9.259 23.764 1.00 59.66 856 THR A C 1
ATOM 6750 O O . THR A 1 856 ? -31.878 -8.530 24.212 1.00 59.66 856 THR A O 1
ATOM 6753 N N . ASN A 1 857 ? -32.611 -9.954 22.636 1.00 66.38 857 ASN A N 1
ATOM 6754 C CA . ASN A 1 857 ? -31.461 -9.848 21.753 1.00 66.38 857 ASN A CA 1
ATOM 6755 C C . ASN A 1 857 ? -31.843 -10.209 20.304 1.00 66.38 857 ASN A C 1
ATOM 6757 O O . ASN A 1 857 ? -32.959 -10.626 20.008 1.00 66.38 857 ASN A O 1
ATOM 6761 N N . LEU A 1 858 ? -30.900 -10.029 19.378 1.00 68.69 858 LEU A N 1
ATOM 6762 C CA . LEU A 1 858 ? -31.124 -10.273 17.951 1.00 68.69 858 LEU A CA 1
ATOM 6763 C C . LEU A 1 858 ? -31.201 -11.767 17.584 1.00 68.69 858 LEU A C 1
ATOM 6765 O O . LEU A 1 858 ? -31.904 -12.128 16.639 1.00 68.69 858 LEU A O 1
ATOM 6769 N N . TYR A 1 859 ? -30.475 -12.622 18.308 1.00 73.69 859 TYR A N 1
ATOM 6770 C CA . TYR A 1 859 ? -30.369 -14.046 18.000 1.00 73.69 859 TYR A CA 1
ATOM 6771 C C . TYR A 1 859 ? -31.704 -14.765 18.200 1.00 73.69 859 TYR A C 1
ATOM 6773 O O . TYR A 1 859 ? -32.045 -15.586 17.362 1.00 73.69 859 TYR A O 1
ATOM 6781 N N . GLU A 1 860 ? -32.504 -14.372 19.197 1.00 77.06 860 GLU A N 1
ATOM 6782 C CA . GLU A 1 860 ? -33.875 -14.876 19.410 1.00 77.06 860 GLU A CA 1
ATOM 6783 C C . GLU A 1 860 ? -34.751 -14.751 18.151 1.00 77.06 860 GLU A C 1
ATOM 6785 O O . GLU A 1 860 ? -35.437 -15.694 17.766 1.00 77.06 860 GLU A O 1
ATOM 6790 N N . LEU A 1 861 ? -34.712 -13.601 17.465 1.00 80.00 861 LEU A N 1
ATOM 6791 C CA . LEU A 1 861 ? -35.462 -13.403 16.219 1.00 80.00 861 LEU A CA 1
ATOM 6792 C C . LEU A 1 861 ? -34.866 -14.221 15.061 1.00 80.00 861 LEU A C 1
ATOM 6794 O O . LEU A 1 861 ? -35.605 -14.756 14.236 1.00 80.00 861 LEU A O 1
ATOM 6798 N N . MET A 1 862 ? -33.538 -14.325 14.988 1.00 81.75 862 MET A N 1
ATOM 6799 C CA . MET A 1 862 ? -32.854 -15.089 13.939 1.00 81.75 862 MET A CA 1
ATOM 6800 C C . MET A 1 862 ? -33.117 -16.598 14.065 1.00 81.75 862 MET A C 1
ATOM 6802 O O . MET A 1 862 ? -33.432 -17.244 13.067 1.00 81.75 862 MET A O 1
ATOM 6806 N N . GLU A 1 863 ? -33.066 -17.134 15.284 1.00 81.62 863 GLU A N 1
ATOM 6807 C CA . GLU A 1 863 ? -33.459 -18.500 15.641 1.00 81.62 863 GLU A CA 1
ATOM 6808 C C . GLU A 1 863 ? -34.934 -18.743 15.297 1.00 81.62 863 GLU A C 1
ATOM 6810 O O . GLU A 1 863 ? -35.250 -19.689 14.577 1.00 81.62 863 GLU A O 1
ATOM 6815 N N . ARG A 1 864 ? -35.835 -17.826 15.679 1.00 82.50 864 ARG A N 1
ATOM 6816 C CA . ARG A 1 864 ? -37.271 -17.942 15.376 1.00 82.50 864 ARG A CA 1
ATOM 6817 C C . ARG A 1 864 ? -37.580 -17.962 13.873 1.00 82.50 864 ARG A C 1
ATOM 6819 O O . ARG A 1 864 ? -38.472 -18.690 13.446 1.00 82.50 864 ARG A O 1
ATOM 6826 N N . ILE A 1 865 ? -36.830 -17.218 13.053 1.00 85.75 865 ILE A N 1
ATOM 6827 C CA . ILE A 1 865 ? -36.943 -17.260 11.582 1.00 85.75 865 ILE A CA 1
ATOM 6828 C C . ILE A 1 865 ? -36.459 -18.609 11.011 1.00 85.75 865 ILE A C 1
ATOM 6830 O O . ILE A 1 865 ? -37.030 -19.112 10.036 1.00 85.75 865 ILE A O 1
ATOM 6834 N N . VAL A 1 866 ? -35.412 -19.202 11.595 1.00 85.06 866 VAL A N 1
ATOM 6835 C CA . VAL A 1 866 ? -34.808 -20.460 11.123 1.00 85.06 866 VAL A CA 1
ATOM 6836 C C . VAL A 1 866 ? -35.598 -21.689 11.567 1.00 85.06 866 VAL A C 1
ATOM 6838 O O . VAL A 1 866 ? -35.832 -22.565 10.734 1.00 85.06 866 VAL A O 1
ATOM 6841 N N . GLU A 1 867 ? -36.097 -21.726 12.803 1.00 82.81 867 GLU A N 1
ATOM 6842 C CA . GLU A 1 867 ? -36.765 -22.895 13.390 1.00 82.81 867 GLU A CA 1
ATOM 6843 C C . GLU A 1 867 ? -38.293 -22.873 13.188 1.00 82.81 867 GLU A C 1
ATOM 6845 O O . GLU A 1 867 ? -38.845 -23.773 12.548 1.00 82.81 867 GLU A O 1
ATOM 6850 N N . GLU A 1 868 ? -39.001 -21.815 13.601 1.00 84.69 868 GLU A N 1
ATOM 6851 C CA . GLU A 1 868 ? -40.477 -21.800 13.588 1.00 84.69 868 GLU A CA 1
ATOM 6852 C C . GLU A 1 868 ? -41.096 -21.697 12.186 1.00 84.69 868 GLU A C 1
ATOM 6854 O O . GLU A 1 868 ? -40.484 -21.198 11.239 1.00 84.69 868 GLU A O 1
ATOM 6859 N N . SER A 1 869 ? -42.337 -22.166 12.031 1.00 85.06 869 SER A N 1
ATOM 6860 C CA . SER A 1 869 ? -43.091 -22.071 10.773 1.00 85.06 869 SER A CA 1
ATOM 6861 C C . SER A 1 869 ? -43.145 -20.629 10.236 1.00 85.06 869 SER A C 1
ATOM 6863 O O . SER A 1 869 ? -43.354 -19.706 11.025 1.00 85.06 869 SER A O 1
ATOM 6865 N N . PRO A 1 870 ? -43.007 -20.410 8.913 1.00 88.31 870 PRO A N 1
ATOM 6866 C CA . PRO A 1 870 ? -43.086 -19.070 8.336 1.00 88.31 870 PRO A CA 1
ATOM 6867 C C . PRO A 1 870 ? -44.457 -18.421 8.611 1.00 88.31 870 PRO A C 1
ATOM 6869 O O . PRO A 1 870 ? -45.479 -19.115 8.561 1.00 88.31 870 PRO A O 1
ATOM 6872 N N . PRO A 1 871 ? -44.510 -17.103 8.875 1.00 89.06 871 PRO A N 1
ATOM 6873 C CA . PRO A 1 871 ? -45.756 -16.423 9.197 1.00 89.06 871 PRO A CA 1
ATOM 6874 C C . PRO A 1 871 ? -46.684 -16.375 7.977 1.00 89.06 871 PRO A C 1
ATOM 6876 O O . PRO A 1 871 ? -46.250 -16.155 6.847 1.00 89.06 871 PRO A O 1
ATOM 6879 N N . CYS A 1 872 ? -47.980 -16.567 8.214 1.00 88.25 872 CYS A N 1
ATOM 6880 C CA . CYS A 1 872 ? -49.023 -16.533 7.189 1.00 88.25 872 CYS A CA 1
ATOM 6881 C C . CYS A 1 872 ? -49.934 -15.313 7.387 1.00 88.25 872 CYS A C 1
ATOM 6883 O O . CYS A 1 872 ? -50.112 -14.845 8.512 1.00 88.25 872 CYS A O 1
ATOM 6885 N N . ALA A 1 873 ? -50.545 -14.817 6.309 1.00 88.94 873 ALA A N 1
ATOM 6886 C CA . ALA A 1 873 ? -51.607 -13.818 6.421 1.00 88.94 873 ALA A CA 1
ATOM 6887 C C . ALA A 1 873 ? -52.873 -14.459 7.038 1.00 88.94 873 ALA A C 1
ATOM 6889 O O . ALA A 1 873 ? -53.284 -15.517 6.553 1.00 88.94 873 ALA A O 1
ATOM 6890 N N . PRO A 1 874 ? -53.491 -13.864 8.079 1.00 88.44 874 PRO A N 1
ATOM 6891 C CA . PRO A 1 874 ? -54.714 -14.387 8.692 1.00 88.44 874 PRO A CA 1
ATOM 6892 C C . PRO A 1 874 ? -55.884 -14.527 7.703 1.00 88.44 874 PRO A C 1
ATOM 6894 O O . PRO A 1 874 ? -56.379 -13.531 7.178 1.00 88.44 874 PRO A O 1
ATOM 6897 N N . SER A 1 875 ? -56.377 -15.754 7.511 1.00 87.25 875 SER A N 1
ATOM 6898 C CA . SER A 1 875 ? -57.499 -16.083 6.609 1.00 87.25 875 SER A CA 1
ATOM 6899 C C . SER A 1 875 ? -58.793 -15.326 6.918 1.00 87.25 875 SER A C 1
ATOM 6901 O O . SER A 1 875 ? -59.584 -15.062 6.021 1.00 87.25 875 SER A O 1
ATOM 6903 N N . GLU A 1 876 ? -58.992 -14.933 8.176 1.00 87.62 876 GLU A N 1
ATOM 6904 C CA . GLU A 1 876 ? -60.195 -14.226 8.634 1.00 87.62 876 GLU A CA 1
ATOM 6905 C C . GLU A 1 876 ? -60.171 -12.713 8.333 1.00 87.62 876 GLU A C 1
ATOM 6907 O O . GLU A 1 876 ? -61.117 -12.002 8.668 1.00 87.62 876 GLU A O 1
ATOM 6912 N N . GLN A 1 877 ? -59.070 -12.193 7.772 1.00 88.00 877 GLN A N 1
ATOM 6913 C CA . GLN A 1 877 ? -58.842 -10.754 7.554 1.00 88.00 877 GLN A CA 1
ATOM 6914 C C . GLN A 1 877 ? -58.450 -10.400 6.111 1.00 88.00 877 GLN A C 1
ATOM 6916 O O . GLN A 1 877 ? -58.493 -9.226 5.747 1.00 88.00 877 GLN A O 1
ATOM 6921 N N . PHE A 1 878 ? -58.057 -11.391 5.309 1.00 93.75 878 PHE A N 1
ATOM 6922 C CA . PHE A 1 878 ? -57.368 -11.213 4.032 1.00 93.75 878 PHE A CA 1
ATOM 6923 C C . PHE A 1 878 ? -57.879 -12.197 2.970 1.00 93.75 878 PHE A C 1
ATOM 6925 O O . PHE A 1 878 ? -58.449 -13.239 3.300 1.00 93.75 878 PHE A O 1
ATOM 6932 N N . SER A 1 879 ? -57.694 -11.878 1.687 1.00 94.25 879 SER A N 1
ATOM 6933 C CA . SER A 1 879 ? -58.157 -12.733 0.588 1.00 94.25 879 SER A CA 1
ATOM 6934 C C . SER A 1 879 ? -57.366 -14.049 0.499 1.00 94.25 879 SER A C 1
ATOM 6936 O O . SER A 1 879 ? -56.155 -14.065 0.751 1.00 94.25 879 SER A O 1
ATOM 6938 N N . PRO A 1 880 ? -57.995 -15.162 0.062 1.00 94.00 880 PRO A N 1
ATOM 6939 C CA . PRO A 1 880 ? -57.284 -16.402 -0.262 1.00 94.00 880 PRO A CA 1
ATOM 6940 C C . PRO A 1 880 ? -56.121 -16.179 -1.240 1.00 94.00 880 PRO A C 1
ATOM 6942 O O . PRO A 1 880 ? -55.068 -16.811 -1.123 1.00 94.00 880 PRO A O 1
ATOM 6945 N N . GLU A 1 881 ? -56.286 -15.241 -2.173 1.00 94.56 881 GLU A N 1
ATOM 6946 C CA . GLU A 1 881 ? -55.286 -14.804 -3.139 1.00 94.56 881 GLU A CA 1
ATOM 6947 C C . GLU A 1 881 ? -54.073 -14.141 -2.466 1.00 94.56 881 GLU A C 1
ATOM 6949 O O . GLU A 1 881 ? -52.937 -14.484 -2.816 1.00 94.56 881 GLU A O 1
ATOM 6954 N N . PHE A 1 882 ? -54.281 -13.237 -1.496 1.00 95.06 882 PHE A N 1
ATOM 6955 C CA . PHE A 1 882 ? -53.193 -12.622 -0.725 1.00 95.06 882 PHE A CA 1
ATOM 6956 C C . PHE A 1 882 ? -52.516 -13.629 0.208 1.00 95.06 882 PHE A C 1
ATOM 6958 O O . PHE A 1 882 ? -51.287 -13.719 0.211 1.00 95.06 882 PHE A O 1
ATOM 6965 N N . CYS A 1 883 ? -53.285 -14.455 0.927 1.00 95.06 883 CYS A N 1
ATOM 6966 C CA . CYS A 1 883 ? -52.743 -15.550 1.738 1.00 95.06 883 CYS A CA 1
ATOM 6967 C C . CYS A 1 883 ? -51.846 -16.472 0.895 1.00 95.06 883 CYS A C 1
ATOM 6969 O O . CYS A 1 883 ? -50.696 -16.721 1.259 1.00 95.06 883 CYS A O 1
ATOM 6971 N N . SER A 1 884 ? -52.322 -16.896 -0.281 1.00 95.19 884 SER A N 1
ATOM 6972 C CA . SER A 1 884 ? -51.557 -17.708 -1.235 1.00 95.19 884 SER A CA 1
ATOM 6973 C C . SER A 1 884 ? -50.297 -16.992 -1.747 1.00 95.19 884 SER A C 1
ATOM 6975 O O . SER A 1 884 ? -49.234 -17.611 -1.850 1.00 95.19 884 SER A O 1
ATOM 6977 N N . PHE A 1 885 ? -50.378 -15.682 -2.014 1.00 96.69 885 PHE A N 1
ATOM 6978 C CA . PHE A 1 885 ? -49.229 -14.871 -2.424 1.00 96.69 885 PHE A CA 1
ATOM 6979 C C . PHE A 1 885 ? -48.151 -14.813 -1.328 1.00 96.69 885 PHE A C 1
ATOM 6981 O O . PHE A 1 885 ? -46.976 -15.070 -1.598 1.00 96.69 885 PHE A O 1
ATOM 6988 N N . ILE A 1 886 ? -48.542 -14.537 -0.079 1.00 96.75 886 ILE A N 1
ATOM 6989 C CA . ILE A 1 886 ? -47.632 -14.493 1.074 1.00 96.75 886 ILE A CA 1
ATOM 6990 C C . ILE A 1 886 ? -46.983 -15.866 1.307 1.00 96.75 886 ILE A C 1
ATOM 6992 O O . ILE A 1 886 ? -45.756 -15.946 1.414 1.00 96.75 886 ILE A O 1
ATOM 6996 N N . SER A 1 887 ? -47.755 -16.959 1.267 1.00 94.50 887 SER A N 1
ATOM 6997 C CA . SER A 1 887 ? -47.211 -18.322 1.363 1.00 94.50 887 SER A CA 1
ATOM 6998 C C . SER A 1 887 ? -46.254 -18.679 0.215 1.00 94.50 887 SER A C 1
ATOM 7000 O O . SER A 1 887 ? -45.330 -19.463 0.422 1.00 94.50 887 SER A O 1
ATOM 7002 N N . ALA A 1 888 ? -46.415 -18.105 -0.982 1.00 95.38 888 ALA A N 1
ATOM 7003 C CA . ALA A 1 888 ? -45.488 -18.308 -2.099 1.00 95.38 888 ALA A CA 1
ATOM 7004 C C . ALA A 1 888 ? -44.169 -17.513 -1.965 1.00 95.38 888 ALA A C 1
ATOM 7006 O O . ALA A 1 888 ? -43.141 -17.925 -2.516 1.00 95.38 888 ALA A O 1
ATOM 7007 N N . CYS A 1 889 ? -44.188 -16.400 -1.225 1.00 95.94 889 CYS A N 1
ATOM 7008 C CA . CYS A 1 889 ? -43.005 -15.600 -0.891 1.00 95.94 889 CYS A CA 1
ATOM 7009 C C . CYS A 1 889 ? -42.220 -16.159 0.306 1.00 95.94 889 CYS A C 1
ATOM 7011 O O . CYS A 1 889 ? -40.993 -16.076 0.322 1.00 95.94 889 CYS A O 1
ATOM 7013 N N . LEU A 1 890 ? -42.910 -16.736 1.296 1.00 94.75 890 LEU A N 1
ATOM 7014 C CA . LEU A 1 890 ? -42.336 -17.156 2.583 1.00 94.75 890 LEU A CA 1
ATOM 7015 C C . LEU A 1 890 ? -42.061 -18.668 2.688 1.00 94.75 890 LEU A C 1
ATOM 7017 O O . LEU A 1 890 ? -42.080 -19.249 3.770 1.00 94.75 890 LEU A O 1
ATOM 7021 N N . GLN A 1 891 ? -41.747 -19.323 1.569 1.00 94.75 891 GLN A N 1
ATOM 7022 C CA . GLN A 1 891 ? -41.198 -20.684 1.595 1.00 94.75 891 GLN A CA 1
ATOM 7023 C C . GLN A 1 891 ? -39.780 -20.686 2.182 1.00 94.75 891 GLN A C 1
ATOM 7025 O O . GLN A 1 891 ? -38.928 -19.900 1.753 1.00 94.75 891 GLN A O 1
ATOM 7030 N N . LYS A 1 892 ? -39.503 -21.584 3.139 1.00 89.44 892 LYS A N 1
ATOM 7031 C CA . LYS A 1 892 ? -38.165 -21.704 3.743 1.00 89.44 892 LYS A CA 1
ATOM 7032 C C . LYS A 1 892 ? -37.116 -22.193 2.737 1.00 89.44 892 LYS A C 1
ATOM 7034 O O . LYS A 1 892 ? -36.076 -21.551 2.644 1.00 89.44 892 LYS A O 1
ATOM 7039 N N . ASP A 1 893 ? -37.386 -23.239 1.944 1.00 89.12 893 ASP A N 1
ATOM 7040 C CA . ASP A 1 893 ? -36.479 -23.644 0.850 1.00 89.12 893 ASP A CA 1
ATOM 7041 C C . ASP A 1 893 ? -36.533 -22.599 -0.294 1.00 89.12 893 ASP A C 1
ATOM 7043 O O . ASP A 1 893 ? -37.609 -22.360 -0.857 1.00 89.12 893 ASP A O 1
ATOM 7047 N N . PRO A 1 894 ? -35.401 -21.972 -0.681 1.00 89.69 894 PRO A N 1
ATOM 7048 C CA . PRO A 1 894 ? -35.348 -21.018 -1.791 1.00 89.69 894 PRO A CA 1
ATOM 7049 C C . PRO A 1 894 ? -35.712 -21.589 -3.174 1.00 89.69 894 PRO A C 1
ATOM 7051 O O . PRO A 1 894 ? -35.910 -20.801 -4.103 1.00 89.69 894 PRO A O 1
ATOM 7054 N N . LYS A 1 895 ? -35.773 -22.920 -3.338 1.00 90.06 895 LYS A N 1
ATOM 7055 C CA . LYS A 1 895 ? -36.215 -23.592 -4.574 1.00 90.06 895 LYS A CA 1
ATOM 7056 C C . LYS A 1 895 ? -37.729 -23.503 -4.752 1.00 90.06 895 LYS A C 1
ATOM 7058 O O . LYS A 1 895 ? -38.183 -23.095 -5.817 1.00 90.06 895 LYS A O 1
ATOM 7063 N N . GLU A 1 896 ? -38.476 -23.826 -3.694 1.00 91.94 896 GLU A N 1
ATOM 7064 C CA . GLU A 1 896 ? -39.948 -23.821 -3.671 1.00 91.94 896 GLU A CA 1
ATOM 7065 C C . GLU A 1 896 ? -40.519 -22.395 -3.594 1.00 91.94 896 GLU A C 1
ATOM 7067 O O . GLU A 1 896 ? -41.635 -22.120 -4.037 1.00 91.94 896 GLU A O 1
ATOM 7072 N N . ARG A 1 897 ? -39.733 -21.450 -3.062 1.00 95.88 897 ARG A N 1
ATOM 7073 C CA . ARG A 1 897 ? -40.045 -20.014 -3.072 1.00 95.88 897 ARG A CA 1
ATOM 7074 C C . ARG A 1 897 ? -40.182 -19.510 -4.511 1.00 95.88 897 ARG A C 1
ATOM 7076 O O . ARG A 1 897 ? -39.302 -19.761 -5.334 1.00 95.88 897 ARG A O 1
ATOM 7083 N N . LYS A 1 898 ? -41.229 -18.747 -4.843 1.00 95.25 898 LYS A N 1
ATOM 7084 C CA . LYS A 1 898 ? -41.374 -18.164 -6.197 1.00 95.25 898 LYS A CA 1
ATOM 7085 C C . LYS A 1 898 ? -40.348 -17.040 -6.442 1.00 95.25 898 LYS A C 1
ATOM 7087 O O . LYS A 1 898 ? -39.772 -16.480 -5.515 1.00 95.25 898 LYS A O 1
ATOM 7092 N N . SER A 1 899 ? -40.053 -16.740 -7.705 1.00 94.19 899 SER A N 1
ATOM 7093 C CA . SER A 1 899 ? -39.239 -15.591 -8.144 1.00 94.19 899 SER A CA 1
ATOM 7094 C C . SER A 1 899 ? -40.107 -14.366 -8.435 1.00 94.19 899 SER A C 1
ATOM 7096 O O . SER A 1 899 ? -41.324 -14.485 -8.570 1.00 94.19 899 SER A O 1
ATOM 7098 N N . ALA A 1 900 ? -39.486 -13.196 -8.624 1.00 94.06 900 ALA A N 1
ATOM 7099 C CA . ALA A 1 900 ? -40.205 -11.987 -9.029 1.00 94.06 900 ALA A CA 1
ATOM 7100 C C . ALA A 1 900 ? -41.040 -12.204 -10.309 1.00 94.06 900 ALA A C 1
ATOM 7102 O O . ALA A 1 900 ? -42.204 -11.814 -10.365 1.00 94.06 900 ALA A O 1
ATOM 7103 N N . ARG A 1 901 ? -40.482 -12.908 -11.306 1.00 93.06 901 ARG A N 1
ATOM 7104 C CA . ARG A 1 901 ? -41.165 -13.246 -12.566 1.00 93.06 901 ARG A CA 1
ATOM 7105 C C . ARG A 1 901 ? -42.363 -14.185 -12.371 1.00 93.06 901 ARG A C 1
ATOM 7107 O O . ARG A 1 901 ? -43.377 -14.016 -13.036 1.00 93.06 901 ARG A O 1
ATOM 7114 N N . GLU A 1 902 ? -42.251 -15.161 -11.471 1.00 94.25 902 GLU A N 1
ATOM 7115 C CA . GLU A 1 902 ? -43.327 -16.117 -11.154 1.00 94.25 902 GLU A CA 1
ATOM 7116 C C . GLU A 1 902 ? -44.429 -15.490 -10.279 1.00 94.25 902 GLU A C 1
ATOM 7118 O O . GLU A 1 902 ? -45.578 -15.922 -10.327 1.00 94.25 902 GLU A O 1
ATOM 7123 N N . LEU A 1 903 ? -44.095 -14.459 -9.496 1.00 95.50 903 LEU A N 1
ATOM 7124 C CA . LEU A 1 903 ? -45.051 -13.696 -8.691 1.00 95.50 903 LEU A CA 1
ATOM 7125 C C . LEU A 1 903 ? -45.786 -12.625 -9.503 1.00 95.50 903 LEU A C 1
ATOM 7127 O O . LEU A 1 903 ? -46.956 -12.386 -9.231 1.00 95.50 903 LEU A O 1
ATOM 7131 N N . LEU A 1 904 ? -45.164 -12.039 -10.535 1.00 92.88 904 LEU A N 1
ATOM 7132 C CA . LEU A 1 904 ? -45.80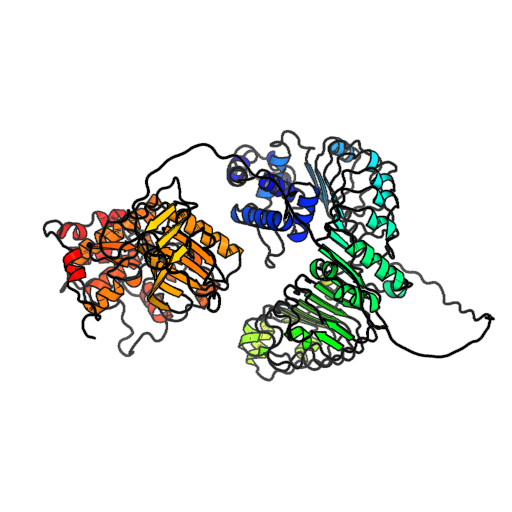4 -11.057 -11.431 1.00 92.88 904 LEU A CA 1
ATOM 7133 C C . LEU A 1 904 ? -47.037 -11.588 -12.186 1.00 92.88 904 LEU A C 1
ATOM 7135 O O . LEU A 1 904 ? -47.808 -10.790 -12.712 1.00 92.88 904 LEU A O 1
ATOM 7139 N N . VAL A 1 905 ? -47.232 -12.909 -12.229 1.00 92.62 905 VAL A N 1
ATOM 7140 C CA . VAL A 1 905 ? -48.403 -13.578 -12.825 1.00 92.62 905 VAL A CA 1
ATOM 7141 C C . VAL A 1 905 ? -49.344 -14.200 -11.778 1.00 92.62 905 VAL A C 1
ATOM 7143 O O . VAL A 1 905 ? -50.211 -14.999 -12.123 1.00 92.62 905 VAL A O 1
ATOM 7146 N N . HIS A 1 906 ? -49.179 -13.867 -10.493 1.00 95.38 906 HIS A N 1
ATOM 7147 C CA . HIS A 1 906 ? -50.026 -14.375 -9.410 1.00 95.38 906 HIS A CA 1
ATOM 7148 C C . HIS A 1 906 ? -51.395 -13.687 -9.381 1.00 95.38 906 HIS A C 1
ATOM 7150 O O . HIS A 1 906 ? -51.461 -12.464 -9.493 1.00 95.38 906 HIS A O 1
ATOM 7156 N N . SER A 1 907 ? -52.471 -14.446 -9.132 1.00 91.88 907 SER A N 1
ATOM 7157 C CA . SER A 1 907 ? -53.862 -13.956 -9.167 1.00 91.88 907 SER A CA 1
ATOM 7158 C C . SER A 1 907 ? -54.077 -12.670 -8.362 1.00 91.88 907 SER A C 1
ATOM 7160 O O . SER A 1 907 ? -54.655 -11.720 -8.880 1.00 91.88 907 SER A O 1
ATOM 7162 N N . PHE A 1 908 ? -53.517 -12.601 -7.148 1.00 94.00 908 PHE A N 1
ATOM 7163 C CA . PHE A 1 908 ? -53.544 -11.426 -6.264 1.00 94.00 908 PHE A CA 1
ATOM 7164 C C . PHE A 1 908 ? -53.172 -10.101 -6.955 1.00 94.00 908 PHE A C 1
ATOM 7166 O O . PHE A 1 908 ? -53.795 -9.076 -6.698 1.00 94.00 908 PHE A O 1
ATOM 7173 N N . LEU A 1 909 ? -52.186 -10.102 -7.859 1.00 90.62 909 LEU A N 1
ATOM 7174 C CA . LEU A 1 909 ? -51.730 -8.870 -8.511 1.00 90.62 909 LEU A CA 1
ATOM 7175 C C . LEU A 1 909 ? -52.656 -8.384 -9.624 1.00 90.62 909 LEU A C 1
ATOM 7177 O O . LEU A 1 909 ? -52.493 -7.252 -10.066 1.00 90.62 909 LEU A O 1
ATOM 7181 N N . ASN A 1 910 ? -53.580 -9.223 -10.092 1.00 85.44 910 ASN A N 1
ATOM 7182 C CA . ASN A 1 910 ? -54.528 -8.896 -11.160 1.00 85.44 910 ASN A CA 1
ATOM 7183 C C . ASN A 1 910 ? -55.979 -8.835 -10.641 1.00 85.44 910 ASN A C 1
ATOM 7185 O O . ASN A 1 910 ? -56.851 -8.309 -11.320 1.00 85.44 910 ASN A O 1
ATOM 7189 N N . MET A 1 911 ? -56.222 -9.310 -9.413 1.00 85.12 911 MET A N 1
ATOM 7190 C CA . MET A 1 911 ? -57.512 -9.314 -8.703 1.00 85.12 911 MET A CA 1
ATOM 7191 C C . MET A 1 911 ? -58.178 -7.930 -8.591 1.00 85.12 911 MET A C 1
ATOM 7193 O O . MET A 1 911 ? -59.390 -7.848 -8.414 1.00 85.12 911 MET A O 1
ATOM 7197 N N . TYR A 1 912 ? -57.393 -6.855 -8.696 1.00 84.19 912 TYR A N 1
ATOM 7198 C CA . TYR A 1 912 ? -57.846 -5.469 -8.554 1.00 84.19 912 TYR A CA 1
ATOM 7199 C C . TYR A 1 912 ? -57.530 -4.591 -9.777 1.00 84.19 912 TYR A C 1
ATOM 7201 O O . TYR A 1 912 ? -57.609 -3.369 -9.673 1.00 84.19 912 TYR A O 1
ATOM 7209 N N . ASP A 1 913 ? -57.177 -5.176 -10.930 1.00 79.25 913 ASP A N 1
ATOM 7210 C CA . ASP A 1 913 ? -56.884 -4.388 -12.143 1.00 79.25 913 ASP A CA 1
ATOM 7211 C C . ASP A 1 913 ? -58.128 -3.645 -12.676 1.00 79.25 913 ASP A C 1
ATOM 7213 O O . ASP A 1 913 ? -57.995 -2.555 -13.226 1.00 79.25 913 ASP A O 1
ATOM 7217 N N . ASP A 1 914 ? -59.336 -4.171 -12.439 1.00 74.19 914 ASP A N 1
ATOM 7218 C CA . ASP A 1 914 ? -60.614 -3.536 -12.812 1.00 74.19 914 ASP A CA 1
ATOM 7219 C C . ASP A 1 914 ? -61.037 -2.372 -11.882 1.00 74.19 914 ASP A C 1
ATOM 7221 O O . ASP A 1 914 ? -62.061 -1.731 -12.117 1.00 74.19 914 ASP A O 1
ATOM 7225 N N . LEU A 1 915 ? -60.292 -2.110 -10.798 1.00 73.44 915 LEU A N 1
ATOM 7226 C CA . LEU A 1 915 ? -60.686 -1.199 -9.708 1.00 73.44 915 LEU A CA 1
ATOM 7227 C C . LEU A 1 915 ? -60.033 0.197 -9.756 1.00 73.44 915 LEU A C 1
ATOM 7229 O O . LEU A 1 915 ? -60.219 0.968 -8.818 1.00 73.44 915 LEU A O 1
ATOM 7233 N N . ASP A 1 916 ? -59.278 0.500 -10.820 1.00 72.62 916 ASP A N 1
ATOM 7234 C CA . ASP A 1 916 ? -58.580 1.777 -11.090 1.00 72.62 916 ASP A CA 1
ATOM 7235 C C . ASP A 1 916 ? -57.917 2.397 -9.840 1.00 72.62 916 ASP A C 1
ATOM 7237 O O . ASP A 1 916 ? -58.246 3.488 -9.369 1.00 72.62 916 ASP A O 1
ATOM 7241 N N . VAL A 1 917 ? -57.013 1.621 -9.231 1.00 83.44 917 VAL A N 1
ATOM 7242 C CA . VAL A 1 917 ? -56.451 1.889 -7.898 1.00 83.44 917 VAL A CA 1
ATOM 7243 C C . VAL A 1 917 ? -55.476 3.076 -7.919 1.00 83.44 917 VAL A C 1
ATOM 7245 O O . VAL A 1 917 ? -54.261 2.915 -8.072 1.00 83.44 917 VAL A O 1
ATOM 7248 N N . ASP A 1 918 ? -56.009 4.282 -7.716 1.00 86.81 918 ASP A N 1
ATOM 7249 C CA . ASP A 1 918 ? -55.240 5.530 -7.696 1.00 86.81 918 ASP A CA 1
ATOM 7250 C C . ASP A 1 918 ? -54.324 5.661 -6.456 1.00 86.81 918 ASP A C 1
ATOM 7252 O O . ASP A 1 918 ? -54.699 6.162 -5.388 1.00 86.81 918 ASP A O 1
ATOM 7256 N N . LEU A 1 919 ? -53.063 5.254 -6.632 1.00 89.56 919 LEU A N 1
ATOM 7257 C CA . LEU A 1 919 ? -51.987 5.458 -5.658 1.00 89.56 919 LEU A CA 1
ATOM 7258 C C . LEU A 1 919 ? -51.601 6.937 -5.466 1.00 89.56 919 LEU A C 1
ATOM 7260 O O . LEU A 1 919 ? -51.120 7.288 -4.391 1.00 89.56 919 LEU A O 1
ATOM 7264 N N . SER A 1 920 ? -51.810 7.813 -6.455 1.00 88.81 920 SER A N 1
ATOM 7265 C CA . SER A 1 920 ? -51.526 9.253 -6.344 1.00 88.81 920 SER A CA 1
ATOM 7266 C C . SER A 1 920 ? -52.475 9.912 -5.337 1.00 88.81 920 SER A C 1
ATOM 7268 O O . SER A 1 920 ? -52.023 10.543 -4.373 1.00 88.81 920 SER A O 1
ATOM 7270 N N . SER A 1 921 ? -53.785 9.679 -5.477 1.00 87.06 921 SER A N 1
ATOM 7271 C CA . SER A 1 921 ? -54.791 10.105 -4.493 1.00 87.06 921 SER A CA 1
ATOM 7272 C C . SER A 1 921 ? -54.560 9.458 -3.123 1.00 87.06 921 SER A C 1
ATOM 7274 O O . SER A 1 921 ? -54.569 10.155 -2.104 1.00 87.06 921 SER A O 1
ATOM 7276 N N . TYR A 1 922 ? -54.283 8.150 -3.065 1.00 88.75 922 TYR A N 1
ATOM 7277 C CA . TYR A 1 922 ? -54.058 7.452 -1.794 1.00 88.75 922 TYR A CA 1
ATOM 7278 C C . TYR A 1 922 ? -52.836 7.981 -1.022 1.00 88.75 922 TYR A C 1
ATOM 7280 O O . TYR A 1 922 ? -52.930 8.231 0.183 1.00 88.75 922 TYR A O 1
ATOM 7288 N N . PHE A 1 923 ? -51.709 8.225 -1.702 1.00 89.88 923 PHE A N 1
ATOM 7289 C CA . PHE A 1 923 ? -50.523 8.803 -1.066 1.00 89.88 923 PHE A CA 1
ATOM 7290 C C . PHE A 1 923 ? -50.731 10.269 -0.650 1.00 89.88 923 PHE A C 1
ATOM 7292 O O . PHE A 1 923 ? -50.272 10.664 0.423 1.00 89.88 923 PHE A O 1
ATOM 7299 N N . SER A 1 924 ? -51.471 11.053 -1.443 1.00 83.81 924 SER A N 1
ATOM 7300 C CA . SER A 1 924 ? -51.726 12.480 -1.178 1.00 83.81 924 SER A CA 1
ATOM 7301 C C . SER A 1 924 ? -52.709 12.731 -0.028 1.00 83.81 924 SER A C 1
ATOM 7303 O O . SER A 1 924 ? -52.527 13.669 0.748 1.00 83.81 924 SER A O 1
ATOM 7305 N N . ASN A 1 925 ? -53.730 11.882 0.135 1.00 77.12 925 ASN A N 1
ATOM 7306 C CA . ASN A 1 925 ? -54.733 12.042 1.196 1.00 77.12 925 ASN A CA 1
ATOM 7307 C C . ASN A 1 925 ? -54.197 11.720 2.609 1.00 77.12 925 ASN A C 1
ATOM 7309 O O . ASN A 1 925 ? -54.785 12.140 3.610 1.00 77.12 925 ASN A O 1
ATOM 7313 N N . ALA A 1 926 ? -53.053 11.035 2.725 1.00 63.31 926 ALA A N 1
ATOM 7314 C CA . ALA A 1 926 ? -52.378 10.768 3.996 1.00 63.31 926 ALA A CA 1
ATOM 7315 C C . ALA A 1 926 ? -51.586 12.000 4.493 1.00 63.31 926 ALA A C 1
ATOM 7317 O O . ALA A 1 926 ? -50.346 12.026 4.443 1.00 63.31 926 ALA A O 1
ATOM 7318 N N . LYS A 1 927 ? -52.324 13.020 4.966 1.00 45.41 927 LYS A N 1
ATOM 7319 C CA . LYS A 1 927 ? -51.837 14.359 5.360 1.00 45.41 927 LYS A CA 1
ATOM 7320 C C . LYS A 1 927 ? -50.482 14.385 6.085 1.00 45.41 927 LYS A C 1
ATOM 7322 O O . LYS A 1 927 ? -50.131 13.506 6.873 1.00 45.41 927 LYS A O 1
ATOM 7327 N N . SER A 1 928 ? -49.711 15.442 5.821 1.00 38.25 928 SER A N 1
ATOM 7328 C CA . SER A 1 928 ? -48.405 15.671 6.449 1.00 38.25 928 SER A CA 1
ATOM 7329 C C . SER A 1 928 ? -48.516 16.422 7.793 1.00 38.25 928 SER A C 1
ATOM 7331 O O . SER A 1 928 ? -49.462 17.186 7.974 1.00 38.25 928 SER A O 1
ATOM 7333 N N . PRO A 1 929 ? -47.534 16.297 8.710 1.00 33.72 929 PRO A N 1
ATOM 7334 C CA . PRO A 1 929 ? -47.479 17.088 9.949 1.00 33.72 929 PRO A CA 1
ATOM 7335 C C . PRO A 1 929 ? -47.058 18.566 9.777 1.00 33.72 929 PRO A C 1
ATOM 7337 O O . PRO A 1 929 ? -46.574 19.165 10.732 1.00 33.72 929 PRO A O 1
ATOM 7340 N N . LEU A 1 930 ? -47.141 19.141 8.568 1.00 35.44 930 LEU A N 1
ATOM 7341 C CA . LEU A 1 930 ? -46.557 20.451 8.225 1.00 35.44 930 LEU A CA 1
ATOM 7342 C C . LEU A 1 930 ? -47.586 21.560 7.924 1.00 35.44 930 LEU A C 1
ATOM 7344 O O . LEU A 1 930 ? -47.201 22.622 7.452 1.00 35.44 930 LEU A O 1
ATOM 7348 N N . GLU A 1 931 ? -48.868 21.342 8.235 1.00 32.50 931 GLU A N 1
ATOM 7349 C CA . GLU A 1 931 ? -49.948 22.348 8.119 1.00 32.50 931 GLU A CA 1
ATOM 7350 C C . GLU A 1 931 ? -50.477 22.822 9.496 1.00 32.50 931 GLU A C 1
ATOM 7352 O O . GLU A 1 931 ? -51.646 23.184 9.623 1.00 32.50 931 GLU A O 1
ATOM 7357 N N . SER A 1 932 ? -49.662 22.766 10.560 1.00 29.19 932 SER A N 1
ATOM 7358 C CA . SER A 1 932 ? -50.095 23.119 11.928 1.00 29.19 932 SER A CA 1
ATOM 7359 C C . SER A 1 932 ? -49.038 23.859 12.767 1.00 29.19 932 SER A C 1
ATOM 7361 O O . SER A 1 932 ? -48.867 23.550 13.949 1.00 29.19 932 SER A O 1
ATOM 7363 N N . LEU A 1 933 ? -48.330 24.809 12.146 1.00 30.80 933 LEU A N 1
ATOM 7364 C CA . LEU A 1 933 ? -47.507 25.853 12.777 1.00 30.80 933 LEU A CA 1
ATOM 7365 C C . LEU A 1 933 ? -47.634 27.151 11.969 1.00 30.80 933 LEU A C 1
ATOM 7367 O O . LEU A 1 933 ? -47.551 27.045 10.726 1.00 30.80 933 LEU A O 1
#